Protein AF-0000000084991542 (afdb_homodimer)

Secondary structure (DSSP, 8-state):
-PPEEEEEEEEEEE--SHHHHHHHHHHHHHH-TT--EEEE-SS-TTT-STTTT--SEES---SSS-HHHHHHHHHHHTTT----HHHHHHHHHHHHHHHHHHHHTT--B-B-TTSSBPEEETTEEEB-GGGHHHHHHHHHHHTTPEEE-SEEEEEEEEETTEEEEEEEEETTT-PEEEEEEEEEEE----B--SSPPSS-SS-S---SS-TT-BSHHHHHHHHHTPPEE-TT--B--EEETTS--BTHIIIIIS-PPEE-TT---HHHH-HHHHTTTGGG--HHHHHHHHHHHIIIII--EEE-GGGS-HHHHHTHHHHHHHH-HHHHHHHHHTT--TTTSPEEEEE---BB-SSSSS--EE-BSTTS-BBSSTTEEE-GGGB-S----HHHHHHHHHHHHHHHHHHHHHTT--PPPPPPHHHHHHHHHHHHHHHHHHHT--B-TTS-BSS-B-HHHHHHHHHHHHHHHTT-GGGTTEE-HHHHHHHHHHHHHIIIIIGGGB--SSHHHHHHHHHHHHHHHHHHHHHHHHHH--S--STTTSEESSS-S--HHHHSEEEEEEEETTTTEEEEEEEE----S-S-TTS---/-PPEEEEEEEEEEE--SHHHHHHHHHHHHHH-TT--EEEEESS-TTT-STTTT--SEES---SSS-HHHHHHHHHHHTTT----HHHHHHHHHHHHHHHHHHHHTT--B-B-TTSSBPBSSSS-EEB-GGGHHHHHHHHHHHTT-EEEESEEEEEEEEETTEEEEEEEEETTT-PEEEEEEEEEEE----B--SSPPSS-SSSS---SS-TT-BSHHHHHHHHHTPPEE-TT--B--EEETTS--BTHIIIIIS-PPEE-TT---HHHH-HHHHTTTGGG--HHHHHHHHHHHIIIII--EEE-GGGS-HHHHHTHHHHHHHH-HHHHHHHHHTT--TTTSPEEEEE---BB-SSSSS--EE-BSTTS-BBSSTTEEE-GGGB-S----HHHHHHHHHHHHHHHHHHHHHTT--PPPPPPHHHHHHHHHHHTHHHHHHHT--B-TTS-BSS-B-HHHHHHHHHHHHHHHTT-GGGTTEE-HHHHHHHHHHHHHIIIIIGGGB--SSHHHHHHHHHHHHHHHHHHHHHHHHHH--S--STTTSEESSS-S--HHHHSEEEEEEEETTTTEEEEEEEE----S-S-TTS---

Sequence (1180 aa):
MRERVYIDTDILIIGGGTAGCLAAWEARRVGGPKLRITVVDRANIRHSGSLAAGQNALNAYINQGTPEDWVAYVRYDLLGAPVREDILLSVGYELNETVALMEKEGLPIKKDAQGRYLRRGKWNIEVNGRWLKPITAKMAEKAEAQILNWVYITELIKQDGRCVGAVGFGVRDGRFYVIKARAVLMAAGGAAGIWRSRYEGDAHHRMWYVPFNNGASYAMMKRIGAEMTGFDTRMIPLRIKDTYAPAGTLAIGVNAPMVNALGEVFMLEKEEYVRMGGHTAPTPVRVWACYREIAAGRGPIFMDTTRGDPEKVAGLREQYLDMSPTTVLYWAAHDIDPAREPIEIEADSPFLVGAHAACCGAWTIGITRMTTIPGLFASGEALGQAPSRYISGCWTCGRIAGRHMVQWLEGEGTEVPELDPGLVAQLEARTFAPLERWSKQEFFTNGKPVRGILPREMETHMQNVMEDYCGGRIRYFTVSEPYLEIARRRIDRLRRDQLRYLVARDLFELERAWDVINRLDCCQLVIEHISYRKETRYLGFVTRTDYPERNDAEYDCFICSVWHPETDTLVFKKYPYEQIVPGDRTKETIMRERVYIDTDILIIGGGTAGCLAAWEARRVGGPKLRITVVDRANIRHSGSLAAGQNALNAYINQGTPEDWVAYVRYDLLGAPVREDILLSVGYELNETVALMEKEGLPIKKDAQGRYLRRGKWNIEVNGRWLKPITAKMAEKAEAQILNWVYITELIKQDGRCVGAVGFGVRDGRFYVIKARAVLMAAGGAAGIWRSRYEGDAHHRMWYVPFNNGASYAMMKRIGAEMTGFDTRMIPLRIKDTYAPAGTLAIGVNAPMVNALGEVFMLEKEEYVRMGGHTAPTPVRVWACYREIAAGRGPIFMDTTRGDPEKVAGLREQYLDMSPTTVLYWAAHDIDPAREPIEIEADSPFLVGAHAACCGAWTIGITRMTTIPGLFASGEALGQAPSRYISGCWTCGRIAGRHMVQWLEGEGTEVPELDPGLVAQLEARTFAPLERWSKQEFFTNGKPVRGILPREMETHMQNVMEDYCGGRIRYFTVSEPYLEIARRRIDRLRRDQLRYLVARDLFELERAWDVINRLDCCQLVIEHISYRKETRYLGFVTRTDYPERNDAEYDCFICSVWHPETDTLVFKKYPYEQIVPGDRTKETI

Nearest PDB structures (foldseek):
  8a8o-assembly1_A  TM=9.631E-01  e=8.596E-58  Methanothermococcus thermolithotrophicus DSM 2095
  1jnz-assembly1_C  TM=9.454E-01  e=3.144E-58  Archaeoglobus fulgidus DSM 4304
  2fjd-assembly1_A  TM=9.409E-01  e=9.556E-58  Archaeoglobus fulgidus
  8a8o-assembly1_B  TM=9.534E-01  e=1.036E-52  Methanothermococcus thermolithotrophicus DSM 2095
  3gyx-assembly6_K  TM=9.270E-01  e=8.837E-53  Megalodesulfovibrio gigas

Radius of gyration: 33.0 Å; Cα contacts (8 Å, |Δi|>4): 2745; chains: 2; bounding box: 64×98×75 Å

Organism: Ammonifex degensii (strain DSM 10501 / KC4) (NCBI:txid429009)

pLDDT: mean 92.77, std 7.74, range [54.44, 98.88]

Structure (mmCIF, N/CA/C/O backbone):
data_AF-0000000084991542-model_v1
#
loop_
_entity.id
_entity.type
_entity.pdbx_description
1 polymer 'Fumarate reductase/succinate dehydrogenase flavoprotein domain protein'
#
loop_
_atom_site.group_PDB
_atom_site.id
_atom_site.type_symbol
_atom_site.label_atom_id
_atom_site.label_alt_id
_atom_site.label_comp_id
_atom_site.label_asym_id
_atom_site.label_entity_id
_atom_site.label_seq_id
_atom_site.pdbx_PDB_ins_code
_atom_site.Cartn_x
_atom_site.Cartn_y
_atom_site.Cartn_z
_atom_site.occupancy
_atom_site.B_iso_or_equiv
_atom_site.auth_seq_id
_atom_site.auth_comp_id
_atom_site.auth_asym_id
_atom_site.auth_atom_id
_atom_site.pdbx_PDB_model_num
ATOM 1 N N . MET A 1 1 ? 34 27.719 4.344 1 64.5 1 MET A N 1
ATOM 2 C CA . MET A 1 1 ? 33 28.422 5.184 1 64.5 1 MET A CA 1
ATOM 3 C C . MET A 1 1 ? 31.969 29.109 4.332 1 64.5 1 MET A C 1
ATOM 5 O O . MET A 1 1 ? 32.281 29.703 3.293 1 64.5 1 MET A O 1
ATOM 9 N N . ARG A 1 2 ? 30.719 28.875 4.594 1 84.5 2 ARG A N 1
ATOM 10 C CA . ARG A 1 2 ? 29.641 29.438 3.785 1 84.5 2 ARG A CA 1
ATOM 11 C C . ARG A 1 2 ? 29.453 30.922 4.082 1 84.5 2 ARG A C 1
ATOM 13 O O . ARG A 1 2 ? 29.781 31.391 5.176 1 84.5 2 ARG A O 1
ATOM 20 N N . GLU A 1 3 ? 29.141 31.672 3.1 1 95.75 3 GLU A N 1
ATOM 21 C CA . GLU A 1 3 ? 28.844 33.094 3.291 1 95.75 3 GLU A CA 1
ATOM 22 C C . GLU A 1 3 ? 27.641 33.281 4.199 1 95.75 3 GLU A C 1
ATOM 24 O O . GLU A 1 3 ? 26.609 32.625 4.012 1 95.75 3 GLU A O 1
ATOM 29 N N . ARG A 1 4 ? 27.812 34.188 5.207 1 97.31 4 ARG A N 1
ATOM 30 C CA . ARG A 1 4 ? 26.734 34.5 6.125 1 97.31 4 ARG A CA 1
ATOM 31 C C . ARG A 1 4 ? 26.047 35.812 5.727 1 97.31 4 ARG A C 1
ATOM 33 O O . ARG A 1 4 ? 26.719 36.781 5.379 1 97.31 4 ARG A O 1
ATOM 40 N N . VAL A 1 5 ? 24.797 35.75 5.664 1 98 5 VAL A N 1
ATOM 41 C CA . VAL A 1 5 ? 24 36.969 5.445 1 98 5 VAL A CA 1
ATOM 42 C C . VAL A 1 5 ? 23.234 37.312 6.723 1 98 5 VAL A C 1
ATOM 44 O O . VAL A 1 5 ? 22.422 36.531 7.203 1 98 5 VAL A O 1
ATOM 47 N N . TYR A 1 6 ? 23.531 38.469 7.23 1 97.62 6 TYR A N 1
ATOM 48 C CA . TYR A 1 6 ? 22.875 38.906 8.453 1 97.62 6 TYR A CA 1
ATOM 49 C C . TYR A 1 6 ? 21.766 39.906 8.141 1 97.62 6 TYR A C 1
ATOM 51 O O . TYR A 1 6 ? 21.969 40.844 7.363 1 97.62 6 TYR A O 1
ATOM 59 N N . ILE A 1 7 ? 20.578 39.719 8.719 1 98 7 ILE A N 1
ATOM 60 C CA . ILE A 1 7 ? 19.438 40.625 8.555 1 98 7 ILE A CA 1
ATOM 61 C C . ILE A 1 7 ? 18.875 41 9.922 1 98 7 ILE A C 1
ATOM 63 O O . ILE A 1 7 ? 18.672 40.125 10.781 1 98 7 ILE A O 1
ATOM 67 N N . ASP A 1 8 ? 18.672 42.25 10.117 1 96.62 8 ASP A N 1
ATOM 68 C CA . ASP A 1 8 ? 18.031 42.812 11.305 1 96.62 8 ASP A CA 1
ATOM 69 C C . ASP A 1 8 ? 16.656 43.406 10.969 1 96.62 8 ASP A C 1
ATOM 71 O O . ASP A 1 8 ? 16.547 44.25 10.086 1 96.62 8 ASP A O 1
ATOM 75 N N . THR A 1 9 ? 15.617 42.938 11.672 1 97.56 9 THR A N 1
ATOM 76 C CA . THR A 1 9 ? 14.266 43.406 11.367 1 97.56 9 THR A CA 1
ATOM 77 C C . THR A 1 9 ? 13.43 43.5 12.641 1 97.56 9 THR A C 1
ATOM 79 O O . THR A 1 9 ? 13.82 42.969 13.688 1 97.56 9 THR A O 1
ATOM 82 N N . ASP A 1 10 ? 12.391 44.312 12.625 1 97.38 10 ASP A N 1
ATOM 83 C CA . ASP A 1 10 ? 11.484 44.375 13.758 1 97.38 10 ASP A CA 1
ATOM 84 C C . ASP A 1 10 ? 10.57 43.156 13.805 1 97.38 10 ASP A C 1
ATOM 86 O O . ASP A 1 10 ? 10.391 42.531 14.859 1 97.38 10 ASP A O 1
ATOM 90 N N . ILE A 1 11 ? 10.023 42.812 12.641 1 98.31 11 ILE A N 1
ATOM 91 C CA . ILE A 1 11 ? 9.109 41.688 12.539 1 98.31 11 ILE A CA 1
ATOM 92 C C . ILE A 1 11 ? 9.609 40.719 11.461 1 98.31 11 ILE A C 1
ATOM 94 O O . ILE A 1 11 ? 9.844 41.094 10.32 1 98.31 11 ILE A O 1
ATOM 98 N N . LEU A 1 12 ? 9.82 39.5 11.875 1 98.75 12 LEU A N 1
ATOM 99 C CA . LEU A 1 12 ? 10.125 38.406 10.938 1 98.75 12 LEU A CA 1
ATOM 100 C C . LEU A 1 12 ? 8.922 37.5 10.75 1 98.75 12 LEU A C 1
ATOM 102 O O . LEU A 1 12 ? 8.352 37 11.727 1 98.75 12 LEU A O 1
ATOM 106 N N . ILE A 1 13 ? 8.484 37.344 9.539 1 98.88 13 ILE A N 1
ATOM 107 C CA . ILE A 1 13 ? 7.395 36.438 9.195 1 98.88 13 ILE A CA 1
ATOM 108 C C . ILE A 1 13 ? 7.945 35.25 8.406 1 98.88 13 ILE A C 1
ATOM 110 O O . ILE A 1 13 ? 8.492 35.406 7.316 1 98.88 13 ILE A O 1
ATOM 114 N N . ILE A 1 14 ? 7.809 34.062 8.984 1 98.56 14 ILE A N 1
ATOM 115 C CA . ILE A 1 14 ? 8.258 32.844 8.336 1 98.56 14 ILE A CA 1
ATOM 116 C C . ILE A 1 14 ? 7.082 32.188 7.613 1 98.56 14 ILE A C 1
ATOM 118 O O . ILE A 1 14 ? 6.215 31.578 8.25 1 98.56 14 ILE A O 1
ATOM 122 N N . GLY A 1 15 ? 7.113 32.188 6.293 1 96.81 15 GLY A N 1
ATOM 123 C CA . GLY A 1 15 ? 6.023 31.719 5.445 1 96.81 15 GLY A CA 1
ATOM 124 C C . GLY A 1 15 ? 5.25 32.875 4.805 1 96.81 15 GLY A C 1
ATOM 125 O O . GLY A 1 15 ? 4.578 33.625 5.496 1 96.81 15 GLY A O 1
ATOM 126 N N . GLY A 1 16 ? 5.375 32.938 3.568 1 95.31 16 GLY A N 1
ATOM 127 C CA . GLY A 1 16 ? 4.652 33.969 2.824 1 95.31 16 GLY A CA 1
ATOM 128 C C . GLY A 1 16 ? 3.35 33.469 2.234 1 95.31 16 GLY A C 1
ATOM 129 O O . GLY A 1 16 ? 3.045 33.75 1.069 1 95.31 16 GLY A O 1
ATOM 130 N N . GLY A 1 17 ? 2.643 32.688 3.01 1 93.56 17 GLY A N 1
ATOM 131 C CA . GLY A 1 17 ? 1.356 32.156 2.574 1 93.56 17 GLY A CA 1
ATOM 132 C C . GLY A 1 17 ? 0.194 33.062 2.934 1 93.56 17 GLY A C 1
ATOM 133 O O . GLY A 1 17 ? 0.348 34.281 2.994 1 93.56 17 GLY A O 1
ATOM 134 N N . THR A 1 18 ? -0.95 32.469 3.139 1 93.75 18 THR A N 1
ATOM 135 C CA . THR A 1 18 ? -2.209 33.188 3.357 1 93.75 18 THR A CA 1
ATOM 136 C C . THR A 1 18 ? -2.121 34.094 4.59 1 93.75 18 THR A C 1
ATOM 138 O O . THR A 1 18 ? -2.42 35.281 4.52 1 93.75 18 THR A O 1
ATOM 141 N N . ALA A 1 19 ? -1.695 33.562 5.66 1 96.88 19 ALA A N 1
ATOM 142 C CA . ALA A 1 19 ? -1.657 34.312 6.922 1 96.88 19 ALA A CA 1
ATOM 143 C C . ALA A 1 19 ? -0.489 35.281 6.949 1 96.88 19 ALA A C 1
ATOM 145 O O . ALA A 1 19 ? -0.629 36.406 7.426 1 96.88 19 ALA A O 1
ATOM 146 N N . GLY A 1 20 ? 0.662 34.875 6.422 1 97.75 20 GLY A N 1
ATOM 147 C CA . GLY A 1 20 ? 1.877 35.656 6.508 1 97.75 20 GLY A CA 1
ATOM 148 C C . GLY A 1 20 ? 1.78 37 5.777 1 97.75 20 GLY A C 1
ATOM 149 O O . GLY A 1 20 ? 2.186 38.031 6.301 1 97.75 20 GLY A O 1
ATOM 150 N N . CYS A 1 21 ? 1.256 36.969 4.668 1 97.81 21 CYS A N 1
ATOM 151 C CA . CYS A 1 21 ? 1.175 38.188 3.85 1 97.81 21 CYS A CA 1
ATOM 152 C C . CYS A 1 21 ? 0.24 39.219 4.477 1 97.81 21 CYS A C 1
ATOM 154 O O . CYS A 1 21 ? 0.537 40.406 4.484 1 97.81 21 CYS A O 1
ATOM 156 N N . LEU A 1 22 ? -0.835 38.75 4.977 1 98.31 22 LEU A N 1
ATOM 157 C CA . LEU A 1 22 ? -1.774 39.688 5.578 1 98.31 22 LEU A CA 1
ATOM 158 C C . LEU A 1 22 ? -1.257 40.188 6.922 1 98.31 22 LEU A C 1
ATOM 160 O O . LEU A 1 22 ? -1.581 41.281 7.34 1 98.31 22 LEU A O 1
ATOM 164 N N . ALA A 1 23 ? -0.523 39.312 7.586 1 98.75 23 ALA A N 1
ATOM 165 C CA . ALA A 1 23 ? 0.13 39.781 8.805 1 98.75 23 ALA A CA 1
ATOM 166 C C . ALA A 1 23 ? 1.056 40.969 8.508 1 98.75 23 ALA A C 1
ATOM 168 O O . ALA A 1 23 ? 1.075 41.938 9.258 1 98.75 23 ALA A O 1
ATOM 169 N N . ALA A 1 24 ? 1.841 40.812 7.457 1 98.69 24 ALA A N 1
ATOM 170 C CA . ALA A 1 24 ? 2.736 41.906 7.051 1 98.69 24 ALA A CA 1
ATOM 171 C C . ALA A 1 24 ? 1.956 43.188 6.758 1 98.69 24 ALA A C 1
ATOM 173 O O . ALA A 1 24 ? 2.334 44.25 7.207 1 98.69 24 ALA A O 1
ATOM 174 N N . TRP A 1 25 ? 0.886 43.031 6 1 98.69 25 TRP A N 1
ATOM 175 C CA . TRP A 1 25 ? 0.057 44.188 5.613 1 98.69 25 TRP A CA 1
ATOM 176 C C . TRP A 1 25 ? -0.512 44.875 6.84 1 98.69 25 TRP A C 1
ATOM 178 O O . TRP A 1 25 ? -0.436 46.094 6.949 1 98.69 25 TRP A O 1
ATOM 188 N N . GLU A 1 26 ? -1.116 44.094 7.738 1 98.69 26 GLU A N 1
ATOM 189 C CA . GLU A 1 26 ? -1.729 44.656 8.938 1 98.69 26 GLU A CA 1
ATOM 190 C C . GLU A 1 26 ? -0.683 45.312 9.836 1 98.69 26 GLU A C 1
ATOM 192 O O . GLU A 1 26 ? -0.927 46.375 10.422 1 98.69 26 GLU A O 1
ATOM 197 N N . ALA A 1 27 ? 0.443 44.625 10.016 1 98.62 27 ALA A N 1
ATOM 198 C CA . ALA A 1 27 ? 1.519 45.188 10.828 1 98.62 27 ALA A CA 1
ATOM 199 C C . ALA A 1 27 ? 1.953 46.562 10.312 1 98.62 27 ALA A C 1
ATOM 201 O O . ALA A 1 27 ? 2.186 47.469 11.102 1 98.62 27 ALA A O 1
ATOM 202 N N . ARG A 1 28 ? 2.121 46.656 9.031 1 98.56 28 ARG A N 1
ATOM 203 C CA . ARG A 1 28 ? 2.484 47.938 8.43 1 98.56 28 ARG A CA 1
ATOM 204 C C . ARG A 1 28 ? 1.433 49 8.727 1 98.56 28 ARG A C 1
ATOM 206 O O . ARG A 1 28 ? 1.769 50.125 9.102 1 98.56 28 ARG A O 1
ATOM 213 N N . ARG A 1 29 ? 0.216 48.656 8.539 1 98 29 ARG A N 1
ATOM 214 C CA . ARG A 1 29 ? -0.897 49.594 8.734 1 98 29 ARG A CA 1
ATOM 215 C C . ARG A 1 29 ? -0.914 50.156 10.148 1 98 29 ARG A C 1
ATOM 217 O O . ARG A 1 29 ? -1.085 51.344 10.352 1 98 29 ARG A O 1
ATOM 224 N N . VAL A 1 30 ? -0.7 49.281 11.125 1 97.75 30 VAL A N 1
ATOM 225 C CA . VAL A 1 30 ? -0.845 49.688 12.516 1 97.75 30 VAL A CA 1
ATOM 226 C C . VAL A 1 30 ? 0.496 50.188 13.047 1 97.75 30 VAL A C 1
ATOM 228 O O . VAL A 1 30 ? 0.539 51 13.977 1 97.75 30 VAL A O 1
ATOM 231 N N . GLY A 1 31 ? 1.603 49.625 12.586 1 96.81 31 GLY A N 1
ATOM 232 C CA . GLY A 1 31 ? 2.922 49.906 13.125 1 96.81 31 GLY A CA 1
ATOM 233 C C . GLY A 1 31 ? 3.592 51.094 12.438 1 96.81 31 GLY A C 1
ATOM 234 O O . GLY A 1 31 ? 4.574 51.625 12.953 1 96.81 31 GLY A O 1
ATOM 235 N N . GLY A 1 32 ? 3.143 51.469 11.164 1 96.56 32 GLY A N 1
ATOM 236 C CA . GLY A 1 32 ? 3.66 52.656 10.484 1 96.56 32 GLY A CA 1
ATOM 237 C C . GLY A 1 32 ? 4.77 52.344 9.5 1 96.56 32 GLY A C 1
ATOM 238 O O . GLY A 1 32 ? 5.211 51.188 9.406 1 96.56 32 GLY A O 1
ATOM 239 N N . PRO A 1 33 ? 5.207 53.344 8.828 1 96.25 33 PRO A N 1
ATOM 240 C CA . PRO A 1 33 ? 6.121 53.156 7.695 1 96.25 33 PRO A CA 1
ATOM 241 C C . PRO A 1 33 ? 7.543 52.812 8.133 1 96.25 33 PRO A C 1
ATOM 243 O O . PRO A 1 33 ? 8.336 52.281 7.34 1 96.25 33 PRO A O 1
ATOM 246 N N . LYS A 1 34 ? 7.93 53.062 9.383 1 95.88 34 LYS A N 1
ATOM 247 C CA . LYS A 1 34 ? 9.297 52.844 9.836 1 95.88 34 LYS A CA 1
ATOM 248 C C . LYS A 1 34 ? 9.5 51.406 10.297 1 95.88 34 LYS A C 1
ATOM 250 O O . LYS A 1 34 ? 10.641 50.969 10.508 1 95.88 34 LYS A O 1
ATOM 255 N N . LEU A 1 35 ? 8.453 50.719 10.477 1 97 35 LEU A N 1
ATOM 256 C CA . LEU A 1 35 ? 8.508 49.344 10.938 1 97 35 LEU A CA 1
ATOM 257 C C . LEU A 1 35 ? 9.219 48.469 9.914 1 97 35 LEU A C 1
ATOM 259 O O . LEU A 1 35 ? 8.844 48.438 8.742 1 97 35 LEU A O 1
ATOM 263 N N . ARG A 1 36 ? 10.328 47.75 10.297 1 98 36 ARG A N 1
ATOM 264 C CA . ARG A 1 36 ? 11.023 46.844 9.406 1 98 36 ARG A CA 1
ATOM 265 C C . ARG A 1 36 ? 10.383 45.469 9.453 1 98 36 ARG A C 1
ATOM 267 O O . ARG A 1 36 ? 10.398 44.781 10.484 1 98 36 ARG A O 1
ATOM 274 N N . ILE A 1 37 ? 9.836 45.094 8.32 1 98.62 37 ILE A N 1
ATOM 275 C CA . ILE A 1 37 ? 9.148 43.812 8.203 1 98.62 37 ILE A CA 1
ATOM 276 C C . ILE A 1 37 ? 9.867 42.938 7.176 1 98.62 37 ILE A C 1
ATOM 278 O O . ILE A 1 37 ? 10.156 43.375 6.062 1 98.62 37 ILE A O 1
ATOM 282 N N . THR A 1 38 ? 10.242 41.719 7.562 1 98.81 38 THR A N 1
ATOM 283 C CA . THR A 1 38 ? 10.836 40.75 6.648 1 98.81 38 THR A CA 1
ATOM 284 C C . THR A 1 38 ? 9.961 39.5 6.531 1 98.81 38 THR A C 1
ATOM 286 O O . THR A 1 38 ? 9.57 38.906 7.543 1 98.81 38 THR A O 1
ATOM 289 N N . VAL A 1 39 ? 9.594 39.125 5.309 1 98.62 39 VAL A N 1
ATOM 290 C CA . VAL A 1 39 ? 8.883 37.906 5.016 1 98.62 39 VAL A CA 1
ATOM 291 C C . VAL A 1 39 ? 9.828 36.906 4.32 1 98.62 39 VAL A C 1
ATOM 293 O O . VAL A 1 39 ? 10.469 37.25 3.32 1 98.62 39 VAL A O 1
ATOM 296 N N . VAL A 1 40 ? 9.922 35.75 4.879 1 98.31 40 VAL A N 1
ATOM 297 C CA . VAL A 1 40 ? 10.812 34.75 4.297 1 98.31 40 VAL A CA 1
ATOM 298 C C . VAL A 1 40 ? 10 33.531 3.836 1 98.31 40 VAL A C 1
ATOM 300 O O . VAL A 1 40 ? 9.07 33.094 4.523 1 98.31 40 VAL A O 1
ATOM 303 N N . ASP A 1 41 ? 10.32 33.062 2.691 1 96.75 41 ASP A N 1
ATOM 304 C CA . ASP A 1 41 ? 9.664 31.875 2.135 1 96.75 41 ASP A CA 1
ATOM 305 C C . ASP A 1 41 ? 10.672 30.969 1.415 1 96.75 41 ASP A C 1
ATOM 307 O O . ASP A 1 41 ? 11.609 31.469 0.783 1 96.75 41 ASP A O 1
ATOM 311 N N . ARG A 1 42 ? 10.453 29.688 1.54 1 94.94 42 ARG A N 1
ATOM 312 C CA . ARG A 1 42 ? 11.383 28.75 0.924 1 94.94 42 ARG A CA 1
ATOM 313 C C . ARG A 1 42 ? 11.203 28.719 -0.59 1 94.94 42 ARG A C 1
ATOM 315 O O . ARG A 1 42 ? 12.078 28.234 -1.313 1 94.94 42 ARG A O 1
ATOM 322 N N . ALA A 1 43 ? 10.062 29.141 -1.023 1 94 43 ALA A N 1
ATOM 323 C CA . ALA A 1 43 ? 9.789 29.281 -2.451 1 94 43 ALA A CA 1
ATOM 324 C C . ALA A 1 43 ? 9.578 30.75 -2.818 1 94 43 ALA A C 1
ATOM 326 O O . ALA A 1 43 ? 10.25 31.641 -2.283 1 94 43 ALA A O 1
ATOM 327 N N . ASN A 1 44 ? 8.789 30.969 -3.848 1 94.44 44 ASN A N 1
ATOM 328 C CA . ASN A 1 44 ? 8.383 32.312 -4.211 1 94.44 44 ASN A CA 1
ATOM 329 C C . ASN A 1 44 ? 6.984 32.656 -3.701 1 94.44 44 ASN A C 1
ATOM 331 O O . ASN A 1 44 ? 6.027 31.938 -4.008 1 94.44 44 ASN A O 1
ATOM 335 N N . ILE A 1 45 ? 6.816 33.75 -2.967 1 94.12 45 ILE A N 1
ATOM 336 C CA . ILE A 1 45 ? 5.582 34.031 -2.238 1 94.12 45 ILE A CA 1
ATOM 337 C C . ILE A 1 45 ? 4.434 34.219 -3.225 1 94.12 45 ILE A C 1
ATOM 339 O O . ILE A 1 45 ? 3.262 34.125 -2.848 1 94.12 45 ILE A O 1
ATOM 343 N N . ARG A 1 46 ? 4.684 34.438 -4.477 1 92.06 46 ARG A N 1
ATOM 344 C CA . ARG A 1 46 ? 3.633 34.656 -5.469 1 92.06 46 ARG A CA 1
ATOM 345 C C . ARG A 1 46 ? 3.096 33.312 -5.973 1 92.06 46 ARG A C 1
ATOM 347 O O . ARG A 1 46 ? 1.995 33.25 -6.523 1 92.06 46 ARG A O 1
ATOM 354 N N . HIS A 1 47 ? 3.908 32.25 -5.68 1 86.62 47 HIS A N 1
ATOM 355 C CA . HIS A 1 47 ? 3.549 30.984 -6.312 1 86.62 47 HIS A CA 1
ATOM 356 C C . HIS A 1 47 ? 3.611 29.844 -5.312 1 86.62 47 HIS A C 1
ATOM 358 O O . HIS A 1 47 ? 3.486 28.672 -5.695 1 86.62 47 HIS A O 1
ATOM 364 N N . SER A 1 48 ? 3.744 30.125 -4.141 1 82.06 48 SER A N 1
ATOM 365 C CA . SER A 1 48 ? 3.947 29.062 -3.158 1 82.06 48 SER A CA 1
ATOM 366 C C . SER A 1 48 ? 2.73 28.922 -2.248 1 82.06 48 SER A C 1
ATOM 368 O O . SER A 1 48 ? 1.822 29.75 -2.277 1 82.06 48 SER A O 1
ATOM 370 N N . GLY A 1 49 ? 2.734 27.797 -1.604 1 78.75 49 GLY A N 1
ATOM 371 C CA . GLY A 1 49 ? 1.739 27.578 -0.565 1 78.75 49 GLY A CA 1
ATOM 372 C C . GLY A 1 49 ? 0.465 26.938 -1.082 1 78.75 49 GLY A C 1
ATOM 373 O O . GLY A 1 49 ? 0.391 26.547 -2.248 1 78.75 49 GLY A O 1
ATOM 374 N N . SER A 1 50 ? -0.474 26.844 -0.241 1 77.5 50 SER A N 1
ATOM 375 C CA . SER A 1 50 ? -1.703 26.094 -0.495 1 77.5 50 SER A CA 1
ATOM 376 C C . SER A 1 50 ? -2.564 26.797 -1.542 1 77.5 50 SER A C 1
ATOM 378 O O . SER A 1 50 ? -3.406 26.156 -2.184 1 77.5 50 SER A O 1
ATOM 380 N N . LEU A 1 51 ? -2.336 28.047 -1.795 1 74.69 51 LEU A N 1
ATOM 381 C CA . LEU A 1 51 ? -3.18 28.812 -2.705 1 74.69 51 LEU A CA 1
ATOM 382 C C . LEU A 1 51 ? -2.607 28.797 -4.121 1 74.69 51 LEU A C 1
ATOM 384 O O . LEU A 1 51 ? -3.225 29.328 -5.051 1 74.69 51 LEU A O 1
ATOM 388 N N . ALA A 1 52 ? -1.44 28.172 -4.219 1 74.81 52 ALA A N 1
ATOM 389 C CA . ALA A 1 52 ? -0.74 28.25 -5.5 1 74.81 52 ALA A CA 1
ATOM 390 C C . ALA A 1 52 ? -1.578 27.641 -6.617 1 74.81 52 ALA A C 1
ATOM 392 O O . ALA A 1 52 ? -1.551 28.109 -7.754 1 74.81 52 ALA A O 1
ATOM 393 N N . ALA A 1 53 ? -2.33 26.578 -6.277 1 69.56 53 ALA A N 1
ATOM 394 C CA . ALA A 1 53 ? -3.096 25.875 -7.305 1 69.56 53 ALA A CA 1
ATOM 395 C C . ALA A 1 53 ? -4.441 26.562 -7.547 1 69.56 53 ALA A C 1
ATOM 397 O O . ALA A 1 53 ? -5.16 26.203 -8.484 1 69.56 53 ALA A O 1
ATOM 398 N N . GLY A 1 54 ? -4.73 27.594 -6.812 1 71.25 54 GLY A N 1
ATOM 399 C CA . GLY A 1 54 ? -6.031 28.219 -6.926 1 71.25 54 GLY A CA 1
ATOM 400 C C . GLY A 1 54 ? -7.125 27.484 -6.172 1 71.25 54 GLY A C 1
ATOM 401 O O . GLY A 1 54 ? -6.988 26.297 -5.875 1 71.25 54 GLY A O 1
ATOM 402 N N . GLN A 1 55 ? -8.109 28.25 -5.777 1 77.19 55 GLN A N 1
ATOM 403 C CA . GLN A 1 55 ? -9.289 27.703 -5.109 1 77.19 55 GLN A CA 1
ATOM 404 C C . GLN A 1 55 ? -10.57 28.297 -5.68 1 77.19 55 GLN A C 1
ATOM 406 O O . GLN A 1 55 ? -10.555 29.406 -6.238 1 77.19 55 GLN A O 1
ATOM 411 N N . ASN A 1 56 ? -11.625 27.562 -5.547 1 77.19 56 ASN A N 1
ATOM 412 C CA . ASN A 1 56 ? -12.867 28.047 -6.145 1 77.19 56 ASN A CA 1
ATOM 413 C C . ASN A 1 56 ? -13.844 28.547 -5.082 1 77.19 56 ASN A C 1
ATOM 415 O O . ASN A 1 56 ? -14.969 28.938 -5.402 1 77.19 56 ASN A O 1
ATOM 419 N N . ALA A 1 57 ? -13.383 28.562 -3.881 1 83.88 57 ALA A N 1
ATOM 420 C CA . ALA A 1 57 ? -14.305 28.984 -2.83 1 83.88 57 ALA A CA 1
ATOM 421 C C . ALA A 1 57 ? -13.547 29.484 -1.604 1 83.88 57 ALA A C 1
ATOM 423 O O . ALA A 1 57 ? -12.391 29.125 -1.393 1 83.88 57 ALA A O 1
ATOM 424 N N . LEU A 1 58 ? -14.148 30.359 -0.92 1 92.06 58 LEU A N 1
ATOM 425 C CA . LEU A 1 58 ? -13.805 30.656 0.466 1 92.06 58 LEU A CA 1
ATOM 426 C C . LEU A 1 58 ? -14.727 29.922 1.427 1 92.06 58 LEU A C 1
ATOM 428 O O . LEU A 1 58 ? -15.93 30.203 1.486 1 92.06 58 LEU A O 1
ATOM 432 N N . ASN A 1 59 ? -14.164 29.062 2.186 1 91.12 59 ASN A N 1
ATOM 433 C CA . ASN A 1 59 ? -14.969 28.125 2.945 1 91.12 59 ASN A CA 1
ATOM 434 C C . ASN A 1 59 ? -15.312 28.656 4.332 1 91.12 59 ASN A C 1
ATOM 436 O O . ASN A 1 59 ? -16.031 28.016 5.09 1 91.12 59 ASN A O 1
ATOM 440 N N . ALA A 1 60 ? -14.859 29.828 4.656 1 95.38 60 ALA A N 1
ATOM 441 C CA . ALA A 1 60 ? -15.266 30.5 5.879 1 95.38 60 ALA A CA 1
ATOM 442 C C . ALA A 1 60 ? -15.781 31.906 5.578 1 95.38 60 ALA A C 1
ATOM 444 O O . ALA A 1 60 ? -15.008 32.812 5.234 1 95.38 60 ALA A O 1
ATOM 445 N N . TYR A 1 61 ? -16.984 32.031 5.641 1 96.19 61 TYR A N 1
ATOM 446 C CA . TYR A 1 61 ? -17.688 33.281 5.445 1 96.19 61 TYR A CA 1
ATOM 447 C C . TYR A 1 61 ? -19.047 33.25 6.137 1 96.19 61 TYR A C 1
ATOM 449 O O . TYR A 1 61 ? -19.75 32.25 6.09 1 96.19 61 TYR A O 1
ATOM 457 N N . ILE A 1 62 ? -19.375 34.281 6.777 1 95.06 62 ILE A N 1
ATOM 458 C CA . ILE A 1 62 ? -20.625 34.312 7.531 1 95.06 62 ILE A CA 1
ATOM 459 C C . ILE A 1 62 ? -21.734 34.906 6.668 1 95.06 62 ILE A C 1
ATOM 461 O O . ILE A 1 62 ? -22.016 36.125 6.738 1 95.06 62 ILE A O 1
ATOM 465 N N . ASN A 1 63 ? -22.406 34.031 5.977 1 89.62 63 ASN A N 1
ATOM 466 C CA . ASN A 1 63 ? -23.516 34.406 5.109 1 89.62 63 ASN A CA 1
ATOM 467 C C . ASN A 1 63 ? -24.781 34.656 5.914 1 89.62 63 ASN A C 1
ATOM 469 O O . ASN A 1 63 ? -25.656 35.438 5.48 1 89.62 63 ASN A O 1
ATOM 473 N N . GLN A 1 64 ? -24.875 33.875 6.859 1 88.56 64 GLN A N 1
ATOM 474 C CA . GLN A 1 64 ? -26.062 33.875 7.719 1 88.56 64 GLN A CA 1
ATOM 475 C C . GLN A 1 64 ? -25.672 33.656 9.18 1 88.56 64 GLN A C 1
ATOM 477 O O . GLN A 1 64 ? -24.609 33.094 9.469 1 88.56 64 GLN A O 1
ATOM 482 N N . GLY A 1 65 ? -26.531 34.156 9.969 1 92.19 65 GLY A N 1
ATOM 483 C CA . GLY A 1 65 ? -26.281 34 11.391 1 92.19 65 GLY A CA 1
ATOM 484 C C . GLY A 1 65 ? -25.188 34.906 11.922 1 92.19 65 GLY A C 1
ATOM 485 O O . GLY A 1 65 ? -25 36 11.398 1 92.19 65 GLY A O 1
ATOM 486 N N . THR A 1 66 ? -24.594 34.469 13.078 1 95.88 66 THR A N 1
ATOM 487 C CA . THR A 1 66 ? -23.625 35.281 13.805 1 95.88 66 THR A CA 1
ATOM 488 C C . THR A 1 66 ? -22.281 34.562 13.898 1 95.88 66 THR A C 1
ATOM 490 O O . THR A 1 66 ? -22.188 33.375 13.578 1 95.88 66 THR A O 1
ATOM 493 N N . PRO A 1 67 ? -21.266 35.312 14.242 1 96.75 67 PRO A N 1
ATOM 494 C CA . PRO A 1 67 ? -20 34.625 14.523 1 96.75 67 PRO A CA 1
ATOM 495 C C . PRO A 1 67 ? -20.156 33.469 15.516 1 96.75 67 PRO A C 1
ATOM 497 O O . PRO A 1 67 ? -19.469 32.469 15.391 1 96.75 67 PRO A O 1
ATOM 500 N N . GLU A 1 68 ? -21.047 33.625 16.453 1 97 68 GLU A N 1
ATOM 501 C CA . GLU A 1 68 ? -21.312 32.562 17.406 1 97 68 GLU A CA 1
ATOM 502 C C . GLU A 1 68 ? -21.875 31.328 16.719 1 97 68 GLU A C 1
ATOM 504 O O . GLU A 1 68 ? -21.516 30.203 17.062 1 97 68 GLU A O 1
ATOM 509 N N . ASP A 1 69 ? -22.719 31.562 15.727 1 96.38 69 ASP A N 1
ATOM 510 C CA . ASP A 1 69 ? -23.266 30.453 14.961 1 96.38 69 ASP A CA 1
ATOM 511 C C . ASP A 1 69 ? -22.172 29.719 14.18 1 96.38 69 ASP A C 1
ATOM 513 O O . ASP A 1 69 ? -22.219 28.5 14.047 1 96.38 69 ASP A O 1
ATOM 517 N N . TRP A 1 70 ? -21.297 30.484 13.633 1 96.31 70 TRP A N 1
ATOM 518 C CA . TRP A 1 70 ? -20.188 29.906 12.891 1 96.31 70 TRP A CA 1
ATOM 519 C C . TRP A 1 70 ? -19.297 29.062 13.805 1 96.31 70 TRP A C 1
ATOM 521 O O . TRP A 1 70 ? -18.891 27.969 13.438 1 96.31 70 TRP A O 1
ATOM 531 N N . VAL A 1 71 ? -19.031 29.531 15.008 1 96.62 71 VAL A N 1
ATOM 532 C CA . VAL A 1 71 ? -18.203 28.812 15.977 1 96.62 71 VAL A CA 1
ATOM 533 C C . VAL A 1 71 ? -18.906 27.516 16.375 1 96.62 71 VAL A C 1
ATOM 535 O O . VAL A 1 71 ? -18.266 26.469 16.516 1 96.62 71 VAL A O 1
ATOM 538 N N . ALA A 1 72 ? -20.234 27.578 16.547 1 95.94 72 ALA A N 1
ATOM 539 C CA . ALA A 1 72 ? -21.016 26.391 16.859 1 95.94 72 ALA A CA 1
ATOM 540 C C . ALA A 1 72 ? -20.891 25.359 15.742 1 95.94 72 ALA A C 1
ATOM 542 O O . ALA A 1 72 ? -20.812 24.156 16.016 1 95.94 72 ALA A O 1
ATOM 543 N N . TYR A 1 73 ? -20.891 25.797 14.602 1 94.19 73 TYR A N 1
ATOM 544 C CA . TYR A 1 73 ? -20.703 24.906 13.453 1 94.19 73 TYR A CA 1
ATOM 545 C C . TYR A 1 73 ? -19.328 24.266 13.477 1 94.19 73 TYR A C 1
ATOM 547 O O . TYR A 1 73 ? -19.188 23.078 13.219 1 94.19 73 TYR A O 1
ATOM 555 N N . VAL A 1 74 ? -18.312 25.094 13.742 1 95.12 74 VAL A N 1
ATOM 556 C CA . VAL A 1 74 ? -16.938 24.609 13.75 1 95.12 74 VAL A CA 1
ATOM 557 C C . VAL A 1 74 ? -16.781 23.5 14.773 1 95.12 74 VAL A C 1
ATOM 559 O O . VAL A 1 74 ? -16.172 22.469 14.492 1 95.12 74 VAL A O 1
ATOM 562 N N . ARG A 1 75 ? -17.344 23.75 15.969 1 93.69 75 ARG A N 1
ATOM 563 C CA . ARG A 1 75 ? -17.281 22.734 17.016 1 93.69 75 ARG A CA 1
ATOM 564 C C . ARG A 1 75 ? -18.031 21.469 16.594 1 93.69 75 ARG A C 1
ATOM 566 O O . ARG A 1 75 ? -17.547 20.359 16.828 1 93.69 75 ARG A O 1
ATOM 573 N N . TYR A 1 76 ? -19.156 21.641 15.953 1 94 76 TYR A N 1
ATOM 574 C CA . TYR A 1 76 ? -19.953 20.516 15.477 1 94 76 TYR A CA 1
ATOM 575 C C . TYR A 1 76 ? -19.188 19.703 14.438 1 94 76 TYR A C 1
ATOM 577 O O . TYR A 1 76 ? -19.219 18.469 14.469 1 94 76 TYR A O 1
ATOM 585 N N . ASP A 1 77 ? -18.531 20.406 13.609 1 93 77 ASP A N 1
ATOM 586 C CA . ASP A 1 77 ? -17.812 19.766 12.508 1 93 77 ASP A CA 1
ATOM 587 C C . ASP A 1 77 ? -16.672 18.891 13.023 1 93 77 ASP A C 1
ATOM 589 O O . ASP A 1 77 ? -16.156 18.047 12.289 1 93 77 ASP A O 1
ATOM 593 N N . LEU A 1 78 ? -16.297 19.078 14.281 1 94.25 78 LEU A N 1
ATOM 594 C CA . LEU A 1 78 ? -15.297 18.234 14.922 1 94.25 78 LEU A CA 1
ATOM 595 C C . LEU A 1 78 ? -15.938 17.359 16 1 94.25 78 LEU A C 1
ATOM 597 O O . LEU A 1 78 ? -15.297 17.047 17.016 1 94.25 78 LEU A O 1
ATOM 601 N N . LEU A 1 79 ? -17.203 17.125 15.859 1 94.38 79 LEU A N 1
ATOM 602 C CA . LEU A 1 79 ? -17.953 16.188 16.688 1 94.38 79 LEU A CA 1
ATOM 603 C C . LEU A 1 79 ? -18.062 16.703 18.109 1 94.38 79 LEU A C 1
ATOM 605 O O . LEU A 1 79 ? -18.031 15.906 19.062 1 94.38 79 LEU A O 1
ATOM 609 N N . GLY A 1 80 ? -18.047 17.938 18.234 1 94.25 80 GLY A N 1
ATOM 610 C CA . GLY A 1 80 ? -18.25 18.547 19.547 1 94.25 80 GLY A CA 1
ATOM 611 C C . GLY A 1 80 ? -16.984 18.578 20.375 1 94.25 80 GLY A C 1
ATOM 612 O O . GLY A 1 80 ? -17.016 18.859 21.578 1 94.25 80 GLY A O 1
ATOM 613 N N . ALA A 1 81 ? -15.844 18.297 19.828 1 94.62 81 ALA A N 1
ATOM 614 C CA . ALA A 1 81 ? -14.57 18.328 20.547 1 94.62 81 ALA A CA 1
ATOM 615 C C . ALA A 1 81 ? -14.219 19.75 20.984 1 94.62 81 ALA A C 1
ATOM 617 O O . ALA A 1 81 ? -14.742 20.719 20.438 1 94.62 81 ALA A O 1
ATOM 618 N N . PRO A 1 82 ? -13.344 19.859 22 1 95.38 82 PRO A N 1
ATOM 619 C CA . PRO A 1 82 ? -12.883 21.172 22.422 1 95.38 82 PRO A CA 1
ATOM 620 C C . PRO A 1 82 ? -12.156 21.938 21.312 1 95.38 82 PRO A C 1
ATOM 622 O O . PRO A 1 82 ? -11.367 21.344 20.578 1 95.38 82 PRO A O 1
ATOM 625 N N . VAL A 1 83 ? -12.477 23.156 21.125 1 97 83 VAL A N 1
ATOM 626 C CA . VAL A 1 83 ? -11.766 24.109 20.281 1 97 83 VAL A CA 1
ATOM 627 C C . VAL A 1 83 ? -11.602 25.422 21.031 1 97 83 VAL A C 1
ATOM 629 O O . VAL A 1 83 ? -12.312 25.703 22 1 97 83 VAL A O 1
ATOM 632 N N . ARG A 1 84 ? -10.656 26.172 20.688 1 97.75 84 ARG A N 1
ATOM 633 C CA . ARG A 1 84 ? -10.477 27.5 21.25 1 97.75 84 ARG A CA 1
ATOM 634 C C . ARG A 1 84 ? -11.523 28.469 20.719 1 97.75 84 ARG A C 1
ATOM 636 O O . ARG A 1 84 ? -11.258 29.203 19.766 1 97.75 84 ARG A O 1
ATOM 643 N N . GLU A 1 85 ? -12.664 28.516 21.406 1 97.88 85 GLU A N 1
ATOM 644 C CA . GLU A 1 85 ? -13.781 29.344 20.969 1 97.88 85 GLU A CA 1
ATOM 645 C C . GLU A 1 85 ? -13.43 30.828 21.031 1 97.88 85 GLU A C 1
ATOM 647 O O . GLU A 1 85 ? -13.906 31.609 20.219 1 97.88 85 GLU A O 1
ATOM 652 N N . ASP A 1 86 ? -12.594 31.203 21.953 1 98.06 86 ASP A N 1
ATOM 653 C CA . ASP A 1 86 ? -12.141 32.594 22.031 1 98.06 86 ASP A CA 1
ATOM 654 C C . ASP A 1 86 ? -11.414 33 20.766 1 98.06 86 ASP A C 1
ATOM 656 O O . ASP A 1 86 ? -11.688 34.062 20.203 1 98.06 86 ASP A O 1
ATOM 660 N N . ILE A 1 87 ? -10.516 32.156 20.312 1 98 87 ILE A N 1
ATOM 661 C CA . ILE A 1 87 ? -9.758 32.438 19.094 1 98 87 ILE A CA 1
ATOM 662 C C . ILE A 1 87 ? -10.711 32.469 17.906 1 98 87 ILE A C 1
ATOM 664 O O . ILE A 1 87 ? -10.641 33.375 17.062 1 98 87 ILE A O 1
ATOM 668 N N . LEU A 1 88 ? -11.602 31.5 17.828 1 98.12 88 LEU A N 1
ATOM 669 C CA . LEU A 1 88 ? -12.516 31.406 16.688 1 98.12 88 LEU A CA 1
ATOM 670 C C . LEU A 1 88 ? -13.469 32.594 16.672 1 98.12 88 LEU A C 1
ATOM 672 O O . LEU A 1 88 ? -13.797 33.125 15.602 1 98.12 88 LEU A O 1
ATOM 676 N N . LEU A 1 89 ? -13.914 33 17.812 1 98.25 89 LEU A N 1
ATOM 677 C CA . LEU A 1 89 ? -14.766 34.188 17.891 1 98.25 89 LEU A CA 1
ATOM 678 C C . LEU A 1 89 ? -14.008 35.438 17.422 1 98.25 89 LEU A C 1
ATOM 680 O O . LEU A 1 89 ? -14.562 36.25 16.688 1 98.25 89 LEU A O 1
ATOM 684 N N . SER A 1 90 ? -12.797 35.594 17.875 1 98.31 90 SER A N 1
ATOM 685 C CA . SER A 1 90 ? -11.984 36.719 17.438 1 98.31 90 SER A CA 1
ATOM 686 C C . SER A 1 90 ? -11.867 36.781 15.922 1 98.31 90 SER A C 1
ATOM 688 O O . SER A 1 90 ? -11.828 37.844 15.336 1 98.31 90 SER A O 1
ATOM 690 N N . VAL A 1 91 ? -11.797 35.656 15.266 1 98.25 91 VAL A N 1
ATOM 691 C CA . VAL A 1 91 ? -11.727 35.562 13.812 1 98.25 91 VAL A CA 1
ATOM 692 C C . VAL A 1 91 ? -13.094 35.875 13.203 1 98.25 91 VAL A C 1
ATOM 694 O O . VAL A 1 91 ? -13.188 36.656 12.258 1 98.25 91 VAL A O 1
ATOM 697 N N . GLY A 1 92 ? -14.133 35.281 13.758 1 97.81 92 GLY A N 1
ATOM 698 C CA . GLY A 1 92 ? -15.484 35.469 13.234 1 97.81 92 GLY A CA 1
ATOM 699 C C . GLY A 1 92 ? -15.922 36.906 13.18 1 97.81 92 GLY A C 1
ATOM 700 O O . GLY A 1 92 ? -16.641 37.312 12.258 1 97.81 92 GLY A O 1
ATOM 701 N N . TYR A 1 93 ? -15.469 37.656 14.102 1 98.06 93 TYR A N 1
ATOM 702 C CA . TYR A 1 93 ? -15.898 39.062 14.203 1 98.06 93 TYR A CA 1
ATOM 703 C C . TYR A 1 93 ? -15.258 39.906 13.102 1 98.06 93 TYR A C 1
ATOM 705 O O . TYR A 1 93 ? -15.75 41 12.781 1 98.06 93 TYR A O 1
ATOM 713 N N . GLU A 1 94 ? -14.234 39.438 12.5 1 98.12 94 GLU A N 1
ATOM 714 C CA . GLU A 1 94 ? -13.516 40.219 11.508 1 98.12 94 GLU A CA 1
ATOM 715 C C . GLU A 1 94 ? -13.5 39.531 10.148 1 98.12 94 GLU A C 1
ATOM 717 O O . GLU A 1 94 ? -13 40.094 9.164 1 98.12 94 GLU A O 1
ATOM 722 N N . LEU A 1 95 ? -14.094 38.375 10.047 1 98.06 95 LEU A N 1
ATOM 723 C CA . LEU A 1 95 ? -14 37.5 8.898 1 98.06 95 LEU A CA 1
ATOM 724 C C . LEU A 1 95 ? -14.547 38.188 7.645 1 98.06 95 LEU A C 1
ATOM 726 O O . LEU A 1 95 ? -13.859 38.25 6.621 1 98.06 95 LEU A O 1
ATOM 730 N N . ASN A 1 96 ? -15.75 38.656 7.707 1 97.38 96 ASN A N 1
ATOM 731 C CA . ASN A 1 96 ? -16.406 39.25 6.547 1 97.38 96 ASN A CA 1
ATOM 732 C C . ASN A 1 96 ? -15.711 40.531 6.105 1 97.38 96 ASN A C 1
ATOM 734 O O . ASN A 1 96 ? -15.625 40.812 4.91 1 97.38 96 ASN A O 1
ATOM 738 N N . GLU A 1 97 ? -15.25 41.281 7.027 1 97.75 97 GLU A N 1
ATOM 739 C CA . GLU A 1 97 ? -14.5 42.469 6.711 1 97.75 97 GLU A CA 1
ATOM 740 C C . GLU A 1 97 ? -13.211 42.156 5.961 1 97.75 97 GLU A C 1
ATOM 742 O O . GLU A 1 97 ? -12.828 42.875 5.039 1 97.75 97 GLU A O 1
ATOM 747 N N . THR A 1 98 ? -12.555 41.156 6.379 1 98.19 98 THR A N 1
ATOM 748 C CA . THR A 1 98 ? -11.32 40.719 5.727 1 98.19 98 THR A CA 1
ATOM 749 C C . THR A 1 98 ? -11.586 40.312 4.281 1 98.19 98 THR A C 1
ATOM 751 O O . THR A 1 98 ? -10.805 40.656 3.383 1 98.19 98 THR A O 1
ATOM 754 N N . VAL A 1 99 ? -12.68 39.594 4.062 1 97.06 99 VAL A N 1
ATOM 755 C CA . VAL A 1 99 ? -13.055 39.156 2.715 1 97.06 99 VAL A CA 1
ATOM 756 C C . VAL A 1 99 ? -13.336 40.406 1.855 1 97.06 99 VAL A C 1
ATOM 758 O O . VAL A 1 99 ? -12.891 40.469 0.706 1 97.06 99 VAL A O 1
ATOM 761 N N . ALA A 1 100 ? -14.023 41.344 2.4 1 96.75 100 ALA A N 1
ATOM 762 C CA . ALA A 1 100 ? -14.305 42.594 1.689 1 96.75 100 ALA A CA 1
ATOM 763 C C . ALA A 1 100 ? -13.016 43.312 1.334 1 96.75 100 ALA A C 1
ATOM 765 O O . ALA A 1 100 ? -12.914 43.906 0.26 1 96.75 100 ALA A O 1
ATOM 766 N N . LEU A 1 101 ? -12.141 43.344 2.266 1 97.31 101 LEU A N 1
ATOM 767 C CA . LEU A 1 101 ? -10.836 43.938 2.035 1 97.31 101 LEU A CA 1
ATOM 768 C C . LEU A 1 101 ? -10.141 43.312 0.833 1 97.31 101 LEU A C 1
ATOM 770 O O . LEU A 1 101 ? -9.602 44.031 -0.023 1 97.31 101 LEU A O 1
ATOM 774 N N . MET A 1 102 ? -10.164 42 0.776 1 96.25 102 MET A N 1
ATOM 775 C CA . MET A 1 102 ? -9.484 41.312 -0.308 1 96.25 102 MET A CA 1
ATOM 776 C C . MET A 1 102 ? -10.18 41.562 -1.642 1 96.25 102 MET A C 1
ATOM 778 O O . MET A 1 102 ? -9.523 41.625 -2.684 1 96.25 102 MET A O 1
ATOM 782 N N . GLU A 1 103 ? -11.477 41.656 -1.563 1 95.38 103 GLU A N 1
ATOM 783 C CA . GLU A 1 103 ? -12.188 42.031 -2.781 1 95.38 103 GLU A CA 1
ATOM 784 C C . GLU A 1 103 ? -11.773 43.406 -3.256 1 95.38 103 GLU A C 1
ATOM 786 O O . GLU A 1 103 ? -11.555 43.625 -4.453 1 95.38 103 GLU A O 1
ATOM 791 N N . LYS A 1 104 ? -11.734 44.281 -2.412 1 95.81 104 LYS A N 1
ATOM 792 C CA . LYS A 1 104 ? -11.32 45.656 -2.734 1 95.81 104 LYS A CA 1
ATOM 793 C C . LYS A 1 104 ? -9.922 45.656 -3.348 1 95.81 104 LYS A C 1
ATOM 795 O O . LYS A 1 104 ? -9.633 46.5 -4.211 1 95.81 104 LYS A O 1
ATOM 800 N N . GLU A 1 105 ? -9.148 44.781 -2.914 1 94.62 105 GLU A N 1
ATOM 801 C CA . GLU A 1 105 ? -7.773 44.688 -3.41 1 94.62 105 GLU A CA 1
ATOM 802 C C . GLU A 1 105 ? -7.711 43.938 -4.738 1 94.62 105 GLU A C 1
ATOM 804 O O . GLU A 1 105 ? -6.637 43.781 -5.32 1 94.62 105 GLU A O 1
ATOM 809 N N . GLY A 1 106 ? -8.875 43.438 -5.184 1 92.31 106 GLY A N 1
ATOM 810 C CA . GLY A 1 106 ? -8.906 42.938 -6.551 1 92.31 106 GLY A CA 1
ATOM 811 C C . GLY A 1 106 ? -9.336 41.5 -6.645 1 92.31 106 GLY A C 1
ATOM 812 O O . GLY A 1 106 ? -9.367 40.906 -7.734 1 92.31 106 GLY A O 1
ATOM 813 N N . LEU A 1 107 ? -9.617 40.844 -5.555 1 92.75 107 LEU A N 1
ATOM 814 C CA . LEU A 1 107 ? -10.07 39.469 -5.621 1 92.75 107 LEU A CA 1
ATOM 815 C C . LEU A 1 107 ? -11.461 39.375 -6.242 1 92.75 107 LEU A C 1
ATOM 817 O O . LEU A 1 107 ? -12.414 39.938 -5.711 1 92.75 107 LEU A O 1
ATOM 821 N N . PRO A 1 108 ? -11.531 38.688 -7.371 1 90.56 108 PRO A N 1
ATOM 822 C CA . PRO A 1 108 ? -12.875 38.562 -7.953 1 90.56 108 PRO A CA 1
ATOM 823 C C . PRO A 1 108 ? -13.758 37.594 -7.164 1 90.56 108 PRO A C 1
ATOM 825 O O . PRO A 1 108 ? -13.422 36.406 -7.02 1 90.56 108 PRO A O 1
ATOM 828 N N . ILE A 1 109 ? -14.805 38.031 -6.664 1 92.56 109 ILE A N 1
ATOM 829 C CA . ILE A 1 109 ? -15.781 37.219 -5.953 1 92.56 109 ILE A CA 1
ATOM 830 C C . ILE A 1 109 ? -17.094 37.188 -6.75 1 92.56 109 ILE A C 1
ATOM 832 O O . ILE A 1 109 ? -17.578 38.219 -7.199 1 92.56 109 ILE A O 1
ATOM 836 N N . LYS A 1 110 ? -17.547 35.969 -6.93 1 90.44 110 LYS A N 1
ATOM 837 C CA . LYS A 1 110 ? -18.797 35.812 -7.672 1 90.44 110 LYS A CA 1
ATOM 838 C C . LYS A 1 110 ? -19.984 36.375 -6.883 1 90.44 110 LYS A C 1
ATOM 840 O O . LYS A 1 110 ? -20.047 36.219 -5.66 1 90.44 110 LYS A O 1
ATOM 845 N N . LYS A 1 111 ? -20.875 37 -7.641 1 92.75 111 LYS A N 1
ATOM 846 C CA . LYS A 1 111 ? -22.031 37.625 -7.02 1 92.75 111 LYS A CA 1
ATOM 847 C C . LYS A 1 111 ? -23.328 37.125 -7.66 1 92.75 111 LYS A C 1
ATOM 849 O O . LYS A 1 111 ? -23.328 36.719 -8.82 1 92.75 111 LYS A O 1
ATOM 854 N N . ASP A 1 112 ? -24.312 37.125 -6.859 1 90.19 112 ASP A N 1
ATOM 855 C CA . ASP A 1 112 ? -25.625 36.75 -7.391 1 90.19 112 ASP A CA 1
ATOM 856 C C . ASP A 1 112 ? -26.281 37.969 -8.078 1 90.19 112 ASP A C 1
ATOM 858 O O . ASP A 1 112 ? -25.641 39 -8.25 1 90.19 112 ASP A O 1
ATOM 862 N N . ALA A 1 113 ? -27.531 37.75 -8.539 1 90.62 113 ALA A N 1
ATOM 863 C CA . ALA A 1 113 ? -28.25 38.781 -9.312 1 90.62 113 ALA A CA 1
ATOM 864 C C . ALA A 1 113 ? -28.5 40.031 -8.484 1 90.62 113 ALA A C 1
ATOM 866 O O . ALA A 1 113 ? -28.625 41.125 -9.031 1 90.62 113 ALA A O 1
ATOM 867 N N . GLN A 1 114 ? -28.469 39.906 -7.188 1 91.81 114 GLN A N 1
ATOM 868 C CA . GLN A 1 114 ? -28.734 41.031 -6.293 1 91.81 114 GLN A CA 1
ATOM 869 C C . GLN A 1 114 ? -27.438 41.688 -5.852 1 91.81 114 GLN A C 1
ATOM 871 O O . GLN A 1 114 ? -27.453 42.625 -5.043 1 91.81 114 GLN A O 1
ATOM 876 N N . GLY A 1 115 ? -26.344 41.156 -6.27 1 88.88 115 GLY A N 1
ATOM 877 C CA . GLY A 1 115 ? -25.062 41.75 -5.957 1 88.88 115 GLY A CA 1
ATOM 878 C C . GLY A 1 115 ? -24.422 41.219 -4.703 1 88.88 115 GLY A C 1
ATOM 879 O O . GLY A 1 115 ? -23.359 41.688 -4.281 1 88.88 115 GLY A O 1
ATOM 880 N N . ARG A 1 116 ? -25.031 40.281 -4.102 1 90.44 116 ARG A N 1
ATOM 881 C CA . ARG A 1 116 ? -24.453 39.594 -2.932 1 90.44 116 ARG A CA 1
ATOM 882 C C . ARG A 1 116 ? -23.484 38.5 -3.346 1 90.44 116 ARG A C 1
ATOM 884 O O . ARG A 1 116 ? -23.578 37.969 -4.457 1 90.44 116 ARG A O 1
ATOM 891 N N . TYR A 1 117 ? -22.578 38.25 -2.449 1 93.44 117 TYR A N 1
ATOM 892 C CA . TYR A 1 117 ? -21.656 37.156 -2.768 1 93.44 117 TYR A CA 1
ATOM 893 C C . TYR A 1 117 ? -22.438 35.875 -3.047 1 93.44 117 TYR A C 1
ATOM 895 O O . TYR A 1 117 ? -23.406 35.562 -2.352 1 93.44 117 TYR A O 1
ATOM 903 N N . LEU A 1 118 ? -22.078 35.219 -4.062 1 90.88 118 LEU A N 1
ATOM 904 C CA . LEU A 1 118 ? -22.719 33.938 -4.418 1 90.88 118 LEU A CA 1
ATOM 905 C C . LEU A 1 118 ? -22.391 32.875 -3.4 1 90.88 118 LEU A C 1
ATOM 907 O O . LEU A 1 118 ? -21.219 32.5 -3.221 1 90.88 118 LEU A O 1
ATOM 911 N N . ARG A 1 119 ? -23.469 32.344 -2.836 1 87.88 119 ARG A N 1
ATOM 912 C CA . ARG A 1 119 ? -23.297 31.328 -1.795 1 87.88 119 ARG A CA 1
ATOM 913 C C . ARG A 1 119 ? -23.094 29.953 -2.402 1 87.88 119 ARG A C 1
ATOM 915 O O . ARG A 1 119 ? -23.703 29.609 -3.408 1 87.88 119 ARG A O 1
ATOM 922 N N . ARG A 1 120 ? -22.188 29.203 -1.866 1 78 120 ARG A N 1
ATOM 923 C CA . ARG A 1 120 ? -22 27.797 -2.199 1 78 120 ARG A CA 1
ATOM 924 C C . ARG A 1 120 ? -22.594 26.891 -1.125 1 78 120 ARG A C 1
ATOM 926 O O . ARG A 1 120 ? -23.047 25.781 -1.421 1 78 120 ARG A O 1
ATOM 933 N N . GLY A 1 121 ? -22.609 27.375 0.164 1 79.25 121 GLY A N 1
ATOM 934 C CA . GLY A 1 121 ? -23.156 26.719 1.336 1 79.25 121 GLY A CA 1
ATOM 935 C C . GLY A 1 121 ? -23.484 27.672 2.465 1 79.25 121 GLY A C 1
ATOM 936 O O . GLY A 1 121 ? -23.547 28.891 2.254 1 79.25 121 GLY A O 1
ATOM 937 N N . LYS A 1 122 ? -23.641 27.125 3.553 1 81.94 122 LYS A N 1
ATOM 938 C CA . LYS A 1 122 ? -24.031 27.938 4.699 1 81.94 122 LYS A CA 1
ATOM 939 C C . LYS A 1 122 ? -22.922 28.906 5.086 1 81.94 122 LYS A C 1
ATOM 941 O O . LYS A 1 122 ? -23.188 30.031 5.52 1 81.94 122 LYS A O 1
ATOM 946 N N . TRP A 1 123 ? -21.719 28.438 4.945 1 91.44 123 TRP A N 1
ATOM 947 C CA . TRP A 1 123 ? -20.609 29.219 5.465 1 91.44 123 TRP A CA 1
ATOM 948 C C . TRP A 1 123 ? -19.562 29.484 4.383 1 91.44 123 TRP A C 1
ATOM 950 O O . TRP A 1 123 ? -18.391 29.703 4.684 1 91.44 123 TRP A O 1
ATOM 960 N N . ASN A 1 124 ? -19.953 29.328 3.098 1 89.94 124 ASN A N 1
ATOM 961 C CA . ASN A 1 124 ? -18.969 29.422 2.021 1 89.94 124 ASN A CA 1
ATOM 962 C C . ASN A 1 124 ? -19.484 30.281 0.87 1 89.94 124 ASN A C 1
ATOM 964 O O . ASN A 1 124 ? -20.688 30.391 0.658 1 89.94 124 ASN A O 1
ATOM 968 N N . ILE A 1 125 ? -18.562 30.875 0.176 1 91.56 125 ILE A N 1
ATOM 969 C CA . ILE A 1 125 ? -18.891 31.656 -1.013 1 91.56 125 ILE A CA 1
ATOM 970 C C . ILE A 1 125 ? -17.984 31.234 -2.168 1 91.56 125 ILE A C 1
ATOM 972 O O . ILE A 1 125 ? -16.875 30.719 -1.949 1 91.56 125 ILE A O 1
ATOM 976 N N . GLU A 1 126 ? -18.422 31.453 -3.387 1 85.12 126 GLU A N 1
ATOM 977 C CA . GLU A 1 126 ? -17.672 31.062 -4.578 1 85.12 126 GLU A CA 1
ATOM 978 C C . GLU A 1 126 ? -16.766 32.188 -5.051 1 85.12 126 GLU A C 1
ATOM 980 O O . GLU A 1 126 ? -17.156 33.344 -5.031 1 85.12 126 GLU A O 1
ATOM 985 N N . VAL A 1 127 ? -15.578 31.844 -5.363 1 85.62 127 VAL A N 1
ATOM 986 C CA . VAL A 1 127 ? -14.625 32.812 -5.887 1 85.62 127 VAL A CA 1
ATOM 987 C C . VAL A 1 127 ? -13.961 32.25 -7.145 1 85.62 127 VAL A C 1
ATOM 989 O O . VAL A 1 127 ? -14.062 31.062 -7.434 1 85.62 127 VAL A O 1
ATOM 992 N N . ASN A 1 128 ? -13.516 33.125 -8.031 1 77.25 128 ASN A N 1
ATOM 993 C CA . ASN A 1 128 ? -12.57 32.719 -9.07 1 77.25 128 ASN A CA 1
ATOM 994 C C . ASN A 1 128 ? -11.133 32.688 -8.539 1 77.25 128 ASN A C 1
ATOM 996 O O . ASN A 1 128 ? -10.492 33.719 -8.398 1 77.25 128 ASN A O 1
ATOM 1000 N N . GLY A 1 129 ? -10.594 31.562 -8.32 1 76 129 GLY A N 1
ATOM 1001 C CA . GLY A 1 129 ? -9.469 31.344 -7.43 1 76 129 GLY A CA 1
ATOM 1002 C C . GLY A 1 129 ? -8.125 31.484 -8.117 1 76 129 GLY A C 1
ATOM 1003 O O . GLY A 1 129 ? -7.082 31.266 -7.504 1 76 129 GLY A O 1
ATOM 1004 N N . ARG A 1 130 ? -8.07 31.875 -9.406 1 75.81 130 ARG A N 1
ATOM 1005 C CA . ARG A 1 130 ? -6.801 31.969 -10.125 1 75.81 130 ARG A CA 1
ATOM 1006 C C . ARG A 1 130 ? -5.934 33.094 -9.555 1 75.81 130 ARG A C 1
ATOM 1008 O O . ARG A 1 130 ? -4.703 32.969 -9.547 1 75.81 130 ARG A O 1
ATOM 1015 N N . TRP A 1 131 ? -6.512 34.062 -8.914 1 82.56 131 TRP A N 1
ATOM 1016 C CA . TRP A 1 131 ? -5.773 35.25 -8.5 1 82.56 131 TRP A CA 1
ATOM 1017 C C . TRP A 1 131 ? -5.617 35.312 -6.984 1 82.56 131 TRP A C 1
ATOM 1019 O O . TRP A 1 131 ? -5.039 36.25 -6.441 1 82.56 131 TRP A O 1
ATOM 1029 N N . LEU A 1 132 ? -6.016 34.312 -6.34 1 88.38 132 LEU A N 1
ATOM 1030 C CA . LEU A 1 132 ? -6.012 34.312 -4.879 1 88.38 132 LEU A CA 1
ATOM 1031 C C . LEU A 1 132 ? -4.598 34.5 -4.344 1 88.38 132 LEU A C 1
ATOM 1033 O O . LEU A 1 132 ? -4.371 35.375 -3.486 1 88.38 132 LEU A O 1
ATOM 1037 N N . LYS A 1 133 ? -3.67 33.75 -4.875 1 90.25 133 LYS A N 1
ATOM 1038 C CA . LYS A 1 133 ? -2.318 33.781 -4.324 1 90.25 133 LYS A CA 1
ATOM 1039 C C . LYS 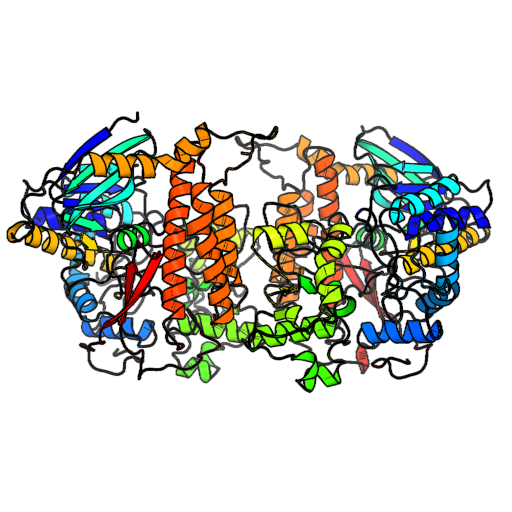A 1 133 ? -1.594 35.062 -4.723 1 90.25 133 LYS A C 1
ATOM 1041 O O . LYS A 1 133 ? -0.998 35.719 -3.877 1 90.25 133 LYS A O 1
ATOM 1046 N N . PRO A 1 134 ? -1.652 35.469 -6.008 1 91.94 134 PRO A N 1
ATOM 1047 C CA . PRO A 1 134 ? -0.979 36.719 -6.379 1 91.94 134 PRO A CA 1
ATOM 1048 C C . PRO A 1 134 ? -1.499 37.938 -5.605 1 91.94 134 PRO A C 1
ATOM 1050 O O . PRO A 1 134 ? -0.717 38.781 -5.211 1 91.94 134 PRO A O 1
ATOM 1053 N N . ILE A 1 135 ? -2.74 38 -5.379 1 93.38 135 ILE A N 1
ATOM 1054 C CA . ILE A 1 135 ? -3.324 39.125 -4.664 1 93.38 135 ILE A CA 1
ATOM 1055 C C . ILE A 1 135 ? -2.904 39.062 -3.195 1 93.38 135 ILE A C 1
ATOM 1057 O O . ILE A 1 135 ? -2.635 40.125 -2.588 1 93.38 135 ILE A O 1
ATOM 1061 N N . THR A 1 136 ? -2.914 37.875 -2.635 1 95 136 THR A N 1
ATOM 1062 C CA . THR A 1 136 ? -2.451 37.719 -1.26 1 95 136 THR A CA 1
ATOM 1063 C C . THR A 1 136 ? -0.996 38.156 -1.127 1 95 136 THR A C 1
ATOM 1065 O O . THR A 1 136 ? -0.641 38.875 -0.186 1 95 136 THR A O 1
ATOM 1068 N N . ALA A 1 137 ? -0.182 37.75 -2.07 1 96.06 137 ALA A N 1
ATOM 1069 C CA . ALA A 1 137 ? 1.229 38.125 -2.068 1 96.06 137 ALA A CA 1
ATOM 1070 C C . ALA A 1 137 ? 1.394 39.625 -2.207 1 96.06 137 ALA A C 1
ATOM 1072 O O . ALA A 1 137 ? 2.289 40.219 -1.601 1 96.06 137 ALA A O 1
ATOM 1073 N N . LYS A 1 138 ? 0.573 40.25 -3.004 1 96.19 138 LYS A N 1
ATOM 1074 C CA . LYS A 1 138 ? 0.612 41.688 -3.238 1 96.19 138 LYS A CA 1
ATOM 1075 C C . LYS A 1 138 ? 0.424 42.438 -1.938 1 96.19 138 LYS A C 1
ATOM 1077 O O . LYS A 1 138 ? 0.972 43.531 -1.773 1 96.19 138 LYS A O 1
ATOM 1082 N N . MET A 1 139 ? -0.309 41.906 -1.031 1 96.94 139 MET A N 1
ATOM 1083 C CA . MET A 1 139 ? -0.542 42.562 0.247 1 96.94 139 MET A CA 1
ATOM 1084 C C . MET A 1 139 ? 0.762 42.719 1.019 1 96.94 139 MET A C 1
ATOM 1086 O O . MET A 1 139 ? 0.977 43.75 1.663 1 96.94 139 MET A O 1
ATOM 1090 N N . ALA A 1 140 ? 1.593 41.719 1.026 1 97.25 140 ALA A N 1
ATOM 1091 C CA . ALA A 1 140 ? 2.904 41.812 1.658 1 97.25 140 ALA A CA 1
ATOM 1092 C C . ALA A 1 140 ? 3.773 42.844 0.94 1 97.25 140 ALA A C 1
ATOM 1094 O O . ALA A 1 140 ? 4.547 43.562 1.575 1 97.25 140 ALA A O 1
ATOM 1095 N N . GLU A 1 141 ? 3.656 42.875 -0.338 1 97 141 GLU A N 1
ATOM 1096 C CA . GLU A 1 141 ? 4.406 43.844 -1.132 1 97 141 GLU A CA 1
ATOM 1097 C C . GLU A 1 141 ? 3.951 45.25 -0.836 1 97 141 GLU A C 1
ATOM 1099 O O . GLU A 1 141 ? 4.777 46.156 -0.7 1 97 141 GLU A O 1
ATOM 1104 N N . LYS A 1 142 ? 2.701 45.406 -0.772 1 96.44 142 LYS A N 1
ATOM 1105 C CA . LYS A 1 142 ? 2.129 46.719 -0.469 1 96.44 142 LYS A CA 1
ATOM 1106 C C . LYS A 1 142 ? 2.59 47.219 0.899 1 96.44 142 LYS A C 1
ATOM 1108 O O . LYS A 1 142 ? 2.686 48.406 1.127 1 96.44 142 LYS A O 1
ATOM 1113 N N . ALA A 1 143 ? 2.814 46.25 1.729 1 97.62 143 ALA A N 1
ATOM 1114 C CA . ALA A 1 143 ? 3.318 46.594 3.057 1 97.62 143 ALA A CA 1
ATOM 1115 C C . ALA A 1 143 ? 4.793 46.969 2.998 1 97.62 143 ALA A C 1
ATOM 1117 O O . ALA A 1 143 ? 5.398 47.281 4.027 1 97.62 143 ALA A O 1
ATOM 1118 N N . GLU A 1 144 ? 5.43 46.938 1.833 1 97.38 144 GLU A N 1
ATOM 1119 C CA . GLU A 1 144 ? 6.848 47.219 1.62 1 97.38 144 GLU A CA 1
ATOM 1120 C C . GLU A 1 144 ? 7.727 46.312 2.504 1 97.38 144 GLU A C 1
ATOM 1122 O O . GLU A 1 144 ? 8.719 46.781 3.066 1 97.38 144 GLU A O 1
ATOM 1127 N N . ALA A 1 145 ? 7.277 45.156 2.764 1 97.88 145 ALA A N 1
ATOM 1128 C CA . ALA A 1 145 ? 8.094 44.188 3.49 1 97.88 145 ALA A CA 1
ATOM 1129 C C . ALA A 1 145 ? 9.289 43.75 2.658 1 97.88 145 ALA A C 1
ATOM 1131 O O . ALA A 1 145 ? 9.211 43.656 1.429 1 97.88 145 ALA A O 1
ATOM 1132 N N . GLN A 1 146 ? 10.43 43.5 3.295 1 98.31 146 GLN A N 1
ATOM 1133 C CA . GLN A 1 146 ? 11.516 42.781 2.637 1 98.31 146 GLN A CA 1
ATOM 1134 C C . GLN A 1 146 ? 11.164 41.312 2.412 1 98.31 146 GLN A C 1
ATOM 1136 O O . GLN A 1 146 ? 10.945 40.594 3.371 1 98.31 146 GLN A O 1
ATOM 1141 N N . ILE A 1 147 ? 11.109 40.969 1.156 1 98.12 147 ILE A N 1
ATOM 1142 C CA . ILE A 1 147 ? 10.727 39.594 0.83 1 98.12 147 ILE A CA 1
ATOM 1143 C C . ILE A 1 147 ? 11.969 38.781 0.497 1 98.12 147 ILE A C 1
ATOM 1145 O O . ILE A 1 147 ? 12.688 39.094 -0.454 1 98.12 147 ILE A O 1
ATOM 1149 N N . LEU A 1 148 ? 12.258 37.781 1.294 1 98 148 LEU A N 1
ATOM 1150 C CA . LEU A 1 148 ? 13.32 36.844 1.03 1 98 148 LEU A CA 1
ATOM 1151 C C . LEU A 1 148 ? 12.75 35.531 0.47 1 98 148 LEU A C 1
ATOM 1153 O O . LEU A 1 148 ? 12.398 34.625 1.228 1 98 148 LEU A O 1
ATOM 1157 N N . ASN A 1 149 ? 12.766 35.438 -0.853 1 97.06 149 ASN A N 1
ATOM 1158 C CA . ASN A 1 149 ? 12.375 34.188 -1.513 1 97.06 149 ASN A CA 1
ATOM 1159 C C . ASN A 1 149 ? 13.516 33.188 -1.531 1 97.06 149 ASN A C 1
ATOM 1161 O O . ASN A 1 149 ? 14.688 33.562 -1.483 1 97.06 149 ASN A O 1
ATOM 1165 N N . TRP A 1 150 ? 13.18 31.922 -1.501 1 97.19 150 TRP A N 1
ATOM 1166 C CA . TRP A 1 150 ? 14.109 30.812 -1.712 1 97.19 150 TRP A CA 1
ATOM 1167 C C . TRP A 1 150 ? 15.102 30.703 -0.555 1 97.19 150 TRP A C 1
ATOM 1169 O O . TRP A 1 150 ? 16.297 30.484 -0.768 1 97.19 150 TRP A O 1
ATOM 1179 N N . VAL A 1 151 ? 14.57 30.984 0.609 1 98.06 151 VAL A N 1
ATOM 1180 C CA . VAL A 1 151 ? 15.328 30.766 1.836 1 98.06 151 VAL A CA 1
ATOM 1181 C C . VAL A 1 151 ? 14.594 29.75 2.721 1 98.06 151 VAL A C 1
ATOM 1183 O O . VAL A 1 151 ? 13.453 29.984 3.129 1 98.06 151 VAL A O 1
ATOM 1186 N N . TYR A 1 152 ? 15.227 28.656 2.959 1 98.06 152 TYR A N 1
ATOM 1187 C CA . TYR A 1 152 ? 14.672 27.609 3.812 1 98.06 152 TYR A CA 1
ATOM 1188 C C . TYR A 1 152 ? 15.078 27.828 5.266 1 98.06 152 TYR A C 1
ATOM 1190 O O . TYR A 1 152 ? 16.25 27.672 5.621 1 98.06 152 TYR A O 1
ATOM 1198 N N . ILE A 1 153 ? 14.109 28.188 6.113 1 98.62 153 ILE A N 1
ATOM 1199 C CA . ILE A 1 153 ? 14.398 28.375 7.531 1 98.62 153 ILE A CA 1
ATOM 1200 C C . ILE A 1 153 ? 14.477 27 8.219 1 98.62 153 ILE A C 1
ATOM 1202 O O . ILE A 1 153 ? 13.555 26.188 8.102 1 98.62 153 ILE A O 1
ATOM 1206 N N . THR A 1 154 ? 15.539 26.75 8.961 1 98.38 154 THR A N 1
ATOM 1207 C CA . THR A 1 154 ? 15.766 25.438 9.578 1 98.38 154 THR A CA 1
ATOM 1208 C C . THR A 1 154 ? 15.461 25.484 11.07 1 98.38 154 THR A C 1
ATOM 1210 O O . THR A 1 154 ? 14.984 24.5 11.641 1 98.38 154 THR A O 1
ATOM 1213 N N . GLU A 1 155 ? 15.812 26.688 11.672 1 98.19 155 GLU A N 1
ATOM 1214 C CA . GLU A 1 155 ? 15.68 26.75 13.125 1 98.19 155 GLU A CA 1
ATOM 1215 C C . GLU A 1 155 ? 15.312 28.156 13.578 1 98.19 155 GLU A C 1
ATOM 1217 O O . GLU A 1 155 ? 15.672 29.141 12.93 1 98.19 155 GLU A O 1
ATOM 1222 N N . LEU A 1 156 ? 14.602 28.172 14.742 1 98.44 156 LEU A N 1
ATOM 1223 C CA . LEU A 1 156 ? 14.383 29.422 15.461 1 98.44 156 LEU A CA 1
ATOM 1224 C C . LEU A 1 156 ? 15.508 29.688 16.453 1 98.44 156 LEU A C 1
ATOM 1226 O O . LEU A 1 156 ? 16.125 28.75 16.953 1 98.44 156 LEU A O 1
ATOM 1230 N N . ILE A 1 157 ? 15.781 30.953 16.719 1 98 157 ILE A N 1
ATOM 1231 C CA . ILE A 1 157 ? 16.812 31.328 17.672 1 98 157 ILE A CA 1
ATOM 1232 C C . ILE A 1 157 ? 16.156 31.719 19 1 98 157 ILE A C 1
ATOM 1234 O O . ILE A 1 157 ? 15.336 32.656 19.047 1 98 157 ILE A O 1
ATOM 1238 N N . LYS A 1 158 ? 16.484 31.016 19.969 1 96.06 158 LYS A N 1
ATOM 1239 C CA . LYS A 1 158 ? 16.031 31.344 21.312 1 96.06 158 LYS A CA 1
ATOM 1240 C C . LYS A 1 158 ? 17.203 31.859 22.156 1 96.06 158 LYS A C 1
ATOM 1242 O O . LYS A 1 158 ? 18.234 31.188 22.25 1 96.06 158 LYS A O 1
ATOM 1247 N N . GLN A 1 159 ? 17.125 33.031 22.656 1 93.81 159 GLN A N 1
ATOM 1248 C CA . GLN A 1 159 ? 18.109 33.625 23.547 1 93.81 159 GLN A CA 1
ATOM 1249 C C . GLN A 1 159 ? 17.422 34.312 24.734 1 93.81 159 GLN A C 1
ATOM 1251 O O . GLN A 1 159 ? 16.484 35.062 24.547 1 93.81 159 GLN A O 1
ATOM 1256 N N . ASP A 1 160 ? 17.891 34.031 25.969 1 91 160 ASP A N 1
ATOM 1257 C CA . ASP A 1 160 ? 17.359 34.594 27.203 1 91 160 ASP A CA 1
ATOM 1258 C C . ASP A 1 160 ? 15.867 34.281 27.344 1 91 160 ASP A C 1
ATOM 1260 O O . ASP A 1 160 ? 15.086 35.188 27.688 1 91 160 ASP A O 1
ATOM 1264 N N . GLY A 1 161 ? 15.469 33.125 26.844 1 92.19 161 GLY A N 1
ATOM 1265 C CA . GLY A 1 161 ? 14.117 32.625 27.031 1 92.19 161 GLY A CA 1
ATOM 1266 C C . GLY A 1 161 ? 13.133 33.156 26.031 1 92.19 161 GLY A C 1
ATOM 1267 O O . GLY A 1 161 ? 11.945 32.844 26.062 1 92.19 161 GLY A O 1
ATOM 1268 N N . ARG A 1 162 ? 13.648 33.938 25.109 1 94.19 162 ARG A N 1
ATOM 1269 C CA . ARG A 1 162 ? 12.797 34.562 24.109 1 94.19 162 ARG A CA 1
ATOM 1270 C C . ARG A 1 162 ? 13.211 34.188 22.688 1 94.19 162 ARG A C 1
ATOM 1272 O O . ARG A 1 162 ? 14.383 33.875 22.453 1 94.19 162 ARG A O 1
ATOM 1279 N N . CYS A 1 163 ? 12.195 34.125 21.797 1 97.38 163 CYS A N 1
ATOM 1280 C CA . CYS A 1 163 ? 12.523 33.969 20.391 1 97.38 163 CYS A CA 1
ATOM 1281 C C . CYS A 1 163 ? 13.047 35.25 19.781 1 97.38 163 CYS A C 1
ATOM 1283 O O . CYS A 1 163 ? 12.359 36.281 19.812 1 97.38 163 CYS A O 1
ATOM 1285 N N . VAL A 1 164 ? 14.234 35.219 19.172 1 97.38 164 VAL A N 1
ATOM 1286 C CA . VAL A 1 164 ? 14.844 36.469 18.75 1 97.38 164 VAL A CA 1
ATOM 1287 C C . VAL A 1 164 ? 15.203 36.375 17.266 1 97.38 164 VAL A C 1
ATOM 1289 O O . VAL A 1 164 ? 15.977 37.219 16.766 1 97.38 164 VAL A O 1
ATOM 1292 N N . GLY A 1 165 ? 14.711 35.406 16.609 1 97.94 165 GLY A N 1
ATOM 1293 C CA . GLY A 1 165 ? 14.984 35.312 15.188 1 97.94 165 GLY A CA 1
ATOM 1294 C C . GLY A 1 165 ? 14.977 33.875 14.672 1 97.94 165 GLY A C 1
ATOM 1295 O O . GLY A 1 165 ? 14.312 33 15.242 1 97.94 165 GLY A O 1
ATOM 1296 N N . ALA A 1 166 ? 15.609 33.688 13.477 1 98.69 166 ALA A N 1
ATOM 1297 C CA . ALA A 1 166 ? 15.68 32.375 12.82 1 98.69 166 ALA A CA 1
ATOM 1298 C C . ALA A 1 166 ? 16.906 32.281 11.922 1 98.69 166 ALA A C 1
ATOM 1300 O O . ALA A 1 166 ? 17.516 33.312 11.578 1 98.69 166 ALA A O 1
ATOM 1301 N N . VAL A 1 167 ? 17.312 31.078 11.609 1 98.75 167 VAL A N 1
ATOM 1302 C CA . VAL A 1 167 ? 18.406 30.859 10.664 1 98.75 167 VAL A CA 1
ATOM 1303 C C . VAL A 1 167 ? 17.938 29.906 9.562 1 98.75 167 VAL A C 1
ATOM 1305 O O . VAL A 1 167 ? 16.984 29.156 9.742 1 98.75 167 VAL A O 1
ATOM 1308 N N . GLY A 1 168 ? 18.562 29.984 8.453 1 98.5 168 GLY A N 1
ATOM 1309 C CA . GLY A 1 168 ? 18.281 29.109 7.324 1 98.5 168 GLY A CA 1
ATOM 1310 C C . GLY A 1 168 ? 19.328 29.219 6.223 1 98.5 168 GLY A C 1
ATOM 1311 O O . GLY A 1 168 ? 20.406 29.781 6.43 1 98.5 168 GLY A O 1
ATOM 1312 N N . PHE A 1 169 ? 19.062 28.594 5.109 1 98.5 169 PHE A N 1
ATOM 1313 C CA . PHE A 1 169 ? 20 28.641 3.994 1 98.5 169 PHE A CA 1
ATOM 1314 C C . PHE A 1 169 ? 19.281 28.953 2.691 1 98.5 169 PHE A C 1
ATOM 1316 O O . PHE A 1 169 ? 18.078 28.688 2.559 1 98.5 169 PHE A O 1
ATOM 1323 N N . GLY A 1 170 ? 19.984 29.594 1.804 1 97.94 170 GLY A N 1
ATOM 1324 C CA . GLY A 1 170 ? 19.453 29.812 0.47 1 97.94 170 GLY A CA 1
ATOM 1325 C C . GLY A 1 170 ? 19.391 28.547 -0.366 1 97.94 170 GLY A C 1
ATOM 1326 O O . GLY A 1 170 ? 20.406 27.906 -0.602 1 97.94 170 GLY A O 1
ATOM 1327 N N . VAL A 1 171 ? 18.234 28.297 -0.867 1 95.62 171 VAL A N 1
ATOM 1328 C CA . VAL A 1 171 ? 18.031 27.031 -1.56 1 95.62 171 VAL A CA 1
ATOM 1329 C C . VAL A 1 171 ? 18.719 27.062 -2.916 1 95.62 171 VAL A C 1
ATOM 1331 O O . VAL A 1 171 ? 19.062 26.016 -3.477 1 95.62 171 VAL A O 1
ATOM 1334 N N . ARG A 1 172 ? 19.031 28.266 -3.395 1 95.19 172 ARG A N 1
ATOM 1335 C CA . ARG A 1 172 ? 19.672 28.422 -4.691 1 95.19 172 ARG A CA 1
ATOM 1336 C C . ARG A 1 172 ? 21.141 28.812 -4.527 1 95.19 172 ARG A C 1
ATOM 1338 O O . ARG A 1 172 ? 22.016 28.297 -5.23 1 95.19 172 ARG A O 1
ATOM 1345 N N . ASP A 1 173 ? 21.438 29.672 -3.496 1 95.5 173 ASP A N 1
ATOM 1346 C CA . ASP A 1 173 ? 22.781 30.25 -3.414 1 95.5 173 ASP A CA 1
ATOM 1347 C C . ASP A 1 173 ? 23.609 29.562 -2.32 1 95.5 173 ASP A C 1
ATOM 1349 O O . ASP A 1 173 ? 24.828 29.719 -2.27 1 95.5 173 ASP A O 1
ATOM 1353 N N . GLY A 1 174 ? 22.969 28.906 -1.42 1 96.25 174 GLY A N 1
ATOM 1354 C CA . GLY A 1 174 ? 23.688 28.125 -0.421 1 96.25 174 GLY A CA 1
ATOM 1355 C C . GLY A 1 174 ? 24.25 28.969 0.702 1 96.25 174 GLY A C 1
ATOM 1356 O O . GLY A 1 174 ? 24.984 28.469 1.555 1 96.25 174 GLY A O 1
ATOM 1357 N N . ARG A 1 175 ? 23.891 30.203 0.762 1 97.81 175 ARG A N 1
ATOM 1358 C CA . ARG A 1 175 ? 24.344 31.078 1.843 1 97.81 175 ARG A CA 1
ATOM 1359 C C . ARG A 1 175 ? 23.609 30.766 3.141 1 97.81 175 ARG A C 1
ATOM 1361 O O . ARG A 1 175 ? 22.531 30.156 3.121 1 97.81 175 ARG A O 1
ATOM 1368 N N . PHE A 1 176 ? 24.328 31.078 4.203 1 98.25 176 PHE A N 1
ATOM 1369 C CA . PHE A 1 176 ? 23.734 30.938 5.523 1 98.25 176 PHE A CA 1
ATOM 1370 C C . PHE A 1 176 ? 23.078 32.25 5.973 1 98.25 176 PHE A C 1
ATOM 1372 O O . PHE A 1 176 ? 23.75 33.25 6.121 1 98.25 176 PHE A O 1
ATOM 1379 N N . TYR A 1 177 ? 21.75 32.281 6.168 1 98.75 177 TYR A N 1
ATOM 1380 C CA . TYR A 1 177 ? 21 33.469 6.57 1 98.75 177 TYR A CA 1
ATOM 1381 C C . TYR A 1 177 ? 20.766 33.469 8.078 1 98.75 177 TYR A C 1
ATOM 1383 O O . TYR A 1 177 ? 20.266 32.5 8.648 1 98.75 177 TYR A O 1
ATOM 1391 N N . VAL A 1 178 ? 21.172 34.531 8.719 1 98.56 178 VAL A N 1
ATOM 1392 C CA . VAL A 1 178 ? 20.922 34.781 10.133 1 98.56 178 VAL A CA 1
ATOM 1393 C C . VAL A 1 178 ? 20.031 36.031 10.289 1 98.56 178 VAL A C 1
ATOM 1395 O O . VAL A 1 178 ? 20.453 37.156 10.055 1 98.56 178 VAL A O 1
ATOM 1398 N N . ILE A 1 179 ? 18.797 35.812 10.75 1 98.5 179 ILE A N 1
ATOM 1399 C CA . ILE A 1 179 ? 17.828 36.906 10.82 1 98.5 179 ILE A CA 1
ATOM 1400 C C . ILE A 1 179 ? 17.484 37.188 12.273 1 98.5 179 ILE A C 1
ATOM 1402 O O . ILE A 1 179 ? 16.875 36.344 12.953 1 98.5 179 ILE A O 1
ATOM 1406 N N . LYS A 1 180 ? 17.828 38.25 12.719 1 97.88 180 LYS A N 1
ATOM 1407 C CA . LYS A 1 180 ? 17.5 38.75 14.055 1 97.88 180 LYS A CA 1
ATOM 1408 C C . LYS A 1 180 ? 16.219 39.594 14.031 1 97.88 180 LYS A C 1
ATOM 1410 O O . LYS A 1 180 ? 16.047 40.438 13.156 1 97.88 180 LYS A O 1
ATOM 1415 N N . ALA A 1 181 ? 15.273 39.312 14.953 1 97.44 181 ALA A N 1
ATOM 1416 C CA . ALA A 1 181 ? 13.984 40 14.945 1 97.44 181 ALA A CA 1
ATOM 1417 C C . ALA A 1 181 ? 13.461 40.219 16.359 1 97.44 181 ALA A C 1
ATOM 1419 O O . ALA A 1 181 ? 13.727 39.406 17.25 1 97.44 181 ALA A O 1
ATOM 1420 N N . ARG A 1 182 ? 12.703 41.281 16.516 1 96.81 182 ARG A N 1
ATOM 1421 C CA . ARG A 1 182 ? 12.086 41.562 17.812 1 96.81 182 ARG A CA 1
ATOM 1422 C C . ARG A 1 182 ? 10.828 40.719 18.016 1 96.81 182 ARG A C 1
ATOM 1424 O O . ARG A 1 182 ? 10.484 40.375 19.156 1 96.81 182 ARG A O 1
ATOM 1431 N N . ALA A 1 183 ? 10.133 40.438 16.969 1 97.69 183 ALA A N 1
ATOM 1432 C CA . ALA A 1 183 ? 8.984 39.531 16.938 1 97.69 183 ALA A CA 1
ATOM 1433 C C . ALA A 1 183 ? 9.047 38.594 15.742 1 97.69 183 ALA A C 1
ATOM 1435 O O . ALA A 1 183 ? 9.43 39 14.648 1 97.69 183 ALA A O 1
ATOM 1436 N N . VAL A 1 184 ? 8.742 37.344 15.977 1 98.56 184 VAL A N 1
ATOM 1437 C CA . VAL A 1 184 ? 8.766 36.344 14.922 1 98.56 184 VAL A CA 1
ATOM 1438 C C . VAL A 1 184 ? 7.379 35.719 14.781 1 98.56 184 VAL A C 1
ATOM 1440 O O . VAL A 1 184 ? 6.762 35.312 15.773 1 98.56 184 VAL A O 1
ATOM 1443 N N . LEU A 1 185 ? 6.836 35.656 13.594 1 98.81 185 LEU A N 1
ATOM 1444 C CA . LEU A 1 185 ? 5.578 34.969 13.305 1 98.81 185 LEU A CA 1
ATOM 1445 C C . LEU A 1 185 ? 5.824 33.656 12.539 1 98.81 185 LEU A C 1
ATOM 1447 O O . LEU A 1 185 ? 6.43 33.688 11.469 1 98.81 185 LEU A O 1
ATOM 1451 N N . MET A 1 186 ? 5.414 32.594 13.148 1 98.75 186 MET A N 1
ATOM 1452 C CA . MET A 1 186 ? 5.371 31.328 12.398 1 98.75 186 MET A CA 1
ATOM 1453 C C . MET A 1 186 ? 4.078 31.219 11.594 1 98.75 186 MET A C 1
ATOM 1455 O O . MET A 1 186 ? 2.998 31.062 12.164 1 98.75 186 MET A O 1
ATOM 1459 N N . ALA A 1 187 ? 4.164 31.297 10.305 1 97.31 187 ALA A N 1
ATOM 1460 C CA . ALA A 1 187 ? 3.016 31.219 9.406 1 97.31 187 ALA A CA 1
ATOM 1461 C C . ALA A 1 187 ? 3.285 30.25 8.258 1 97.31 187 ALA A C 1
ATOM 1463 O O . ALA A 1 187 ? 2.773 30.422 7.152 1 97.31 187 ALA A O 1
ATOM 1464 N N . ALA A 1 188 ? 4.137 29.297 8.516 1 94.56 188 ALA A N 1
ATOM 1465 C CA . ALA A 1 188 ? 4.418 28.25 7.527 1 94.56 188 ALA A CA 1
ATOM 1466 C C . ALA A 1 188 ? 3.352 27.172 7.555 1 94.56 188 ALA A C 1
ATOM 1468 O O . ALA A 1 188 ? 2.467 27.172 8.414 1 94.56 188 ALA A O 1
ATOM 1469 N N . GLY A 1 189 ? 3.35 26.297 6.582 1 91.56 189 GLY A N 1
ATOM 1470 C CA . GLY A 1 189 ? 2.273 25.344 6.344 1 91.56 189 GLY A CA 1
ATOM 1471 C C . GLY A 1 189 ? 2.289 24.172 7.305 1 91.56 189 GLY A C 1
ATOM 1472 O O . GLY A 1 189 ? 3.133 24.109 8.203 1 91.56 189 GLY A O 1
ATOM 1473 N N . GLY A 1 190 ? 1.247 23.266 7.176 1 95.06 190 GLY A N 1
ATOM 1474 C CA . GLY A 1 190 ? 1.133 22.047 7.969 1 95.06 190 GLY A CA 1
ATOM 1475 C C . GLY A 1 190 ? 2.09 20.953 7.527 1 95.06 190 GLY A C 1
ATOM 1476 O O . GLY A 1 190 ? 3.256 21.234 7.234 1 95.06 190 GLY A O 1
ATOM 1477 N N . ALA A 1 191 ? 1.61 19.766 7.637 1 96 191 ALA A N 1
ATOM 1478 C CA . ALA A 1 191 ? 2.541 18.688 7.312 1 96 191 ALA A CA 1
ATOM 1479 C C . ALA A 1 191 ? 1.872 17.625 6.438 1 96 191 ALA A C 1
ATOM 1481 O O . ALA A 1 191 ? 0.889 17 6.848 1 96 191 ALA A O 1
ATOM 1482 N N . ALA A 1 192 ? 2.402 17.453 5.309 1 92.81 192 ALA A N 1
ATOM 1483 C CA . ALA A 1 192 ? 2.049 16.375 4.398 1 92.81 192 ALA A CA 1
ATOM 1484 C C . ALA A 1 192 ? 3.176 15.344 4.309 1 92.81 192 ALA A C 1
ATOM 1486 O O . ALA A 1 192 ? 4.297 15.602 4.754 1 92.81 192 ALA A O 1
ATOM 1487 N N . GLY A 1 193 ? 2.904 14.211 3.832 1 92.06 193 GLY A N 1
ATOM 1488 C CA . GLY A 1 193 ? 3.938 13.227 3.551 1 92.06 193 GLY A CA 1
ATOM 1489 C C . GLY A 1 193 ? 4.41 12.492 4.789 1 92.06 193 GLY A C 1
ATOM 1490 O O . GLY A 1 193 ? 5.543 12 4.828 1 92.06 193 GLY A O 1
ATOM 1491 N N . ILE A 1 194 ? 3.572 12.484 5.793 1 95.56 194 ILE A N 1
ATOM 1492 C CA . ILE A 1 194 ? 3.898 11.766 7.02 1 95.56 194 ILE A CA 1
ATOM 1493 C C . ILE A 1 194 ? 3.557 10.281 6.855 1 95.56 194 ILE A C 1
ATOM 1495 O O . ILE A 1 194 ? 4.27 9.414 7.363 1 95.56 194 ILE A O 1
ATOM 1499 N N . TRP A 1 195 ? 2.492 9.969 6.207 1 94.94 195 TRP A N 1
ATOM 1500 C CA . TRP A 1 195 ? 2.064 8.609 5.871 1 94.94 195 TRP A CA 1
ATOM 1501 C C . TRP A 1 195 ? 2.385 8.281 4.418 1 94.94 195 TRP A C 1
ATOM 1503 O O . TRP A 1 195 ? 2.49 9.18 3.58 1 94.94 195 TRP A O 1
ATOM 1513 N N . ARG A 1 196 ? 2.537 7.051 4.156 1 91 196 ARG A N 1
ATOM 1514 C CA . ARG A 1 196 ? 2.846 6.602 2.801 1 91 196 ARG A CA 1
ATOM 1515 C C . ARG A 1 196 ? 1.673 6.855 1.859 1 91 196 ARG A C 1
ATOM 1517 O O . ARG A 1 196 ? 0.519 6.605 2.215 1 91 196 ARG A O 1
ATOM 1524 N N . SER A 1 197 ? 2.021 7.363 0.698 1 84.69 197 SER A N 1
ATOM 1525 C CA . SER A 1 197 ? 0.985 7.586 -0.304 1 84.69 197 SER A CA 1
ATOM 1526 C C . SER A 1 197 ? 0.478 6.27 -0.879 1 84.69 197 SER A C 1
ATOM 1528 O O . SER A 1 197 ? 1.174 5.254 -0.826 1 84.69 197 SER A O 1
ATOM 1530 N N . ARG A 1 198 ? -0.693 6.266 -1.388 1 80.06 198 ARG A N 1
ATOM 1531 C CA . ARG A 1 198 ? -1.318 5.078 -1.959 1 80.06 198 ARG A CA 1
ATOM 1532 C C . ARG A 1 198 ? -0.483 4.52 -3.105 1 80.06 198 ARG A C 1
ATOM 1534 O O . ARG A 1 198 ? -0.332 3.301 -3.234 1 80.06 198 ARG A O 1
ATOM 1541 N N . TYR A 1 199 ? -0.096 5.457 -3.998 1 74.5 199 TYR A N 1
ATOM 1542 C CA . TYR A 1 199 ? 0.684 5.02 -5.148 1 74.5 199 TYR A CA 1
ATOM 1543 C C . TYR A 1 199 ? 2.068 5.66 -5.148 1 74.5 199 TYR A C 1
ATOM 1545 O O . TYR A 1 199 ? 2.242 6.77 -4.645 1 74.5 199 TYR A O 1
ATOM 1553 N N . GLU A 1 200 ? 3.033 4.789 -5.426 1 65.25 200 GLU A N 1
ATOM 1554 C CA . GLU A 1 200 ? 4.391 5.312 -5.516 1 65.25 200 GLU A CA 1
ATOM 1555 C C . GLU A 1 200 ? 4.871 5.367 -6.961 1 65.25 200 GLU A C 1
ATOM 1557 O O . GLU A 1 200 ? 4.293 4.719 -7.836 1 65.25 200 GLU A O 1
ATOM 1562 N N . GLY A 1 201 ? 5.859 6.238 -7.34 1 59.09 201 GLY A N 1
ATOM 1563 C CA . GLY A 1 201 ? 6.559 6.207 -8.617 1 59.09 201 GLY A CA 1
ATOM 1564 C C . GLY A 1 201 ? 6.391 7.484 -9.414 1 59.09 201 GLY A C 1
ATOM 1565 O O . GLY A 1 201 ? 7.375 8.07 -9.867 1 59.09 201 GLY A O 1
ATOM 1566 N N . ASP A 1 202 ? 4.977 7.793 -9.602 1 54.44 202 ASP A N 1
ATOM 1567 C CA . ASP A 1 202 ? 4.789 8.859 -10.586 1 54.44 202 ASP A CA 1
ATOM 1568 C C . ASP A 1 202 ? 5 10.234 -9.945 1 54.44 202 ASP A C 1
ATOM 1570 O O . ASP A 1 202 ? 5.426 11.172 -10.617 1 54.44 202 ASP A O 1
ATOM 1574 N N . ALA A 1 203 ? 4.605 10.242 -8.656 1 56.53 203 ALA A N 1
ATOM 1575 C CA . ALA A 1 203 ? 4.777 11.508 -7.953 1 56.53 203 ALA A CA 1
ATOM 1576 C C . ALA A 1 203 ? 5.164 11.281 -6.492 1 56.53 203 ALA A C 1
ATOM 1578 O O . ALA A 1 203 ? 4.766 10.281 -5.891 1 56.53 203 ALA A O 1
ATOM 1579 N N . HIS A 1 204 ? 6.055 12.008 -6.055 1 56.47 204 HIS A N 1
ATOM 1580 C CA . HIS A 1 204 ? 6.566 11.867 -4.695 1 56.47 204 HIS A CA 1
ATOM 1581 C C . HIS A 1 204 ? 5.43 11.859 -3.68 1 56.47 204 HIS A C 1
ATOM 1583 O O . HIS A 1 204 ? 5.453 11.086 -2.721 1 56.47 204 HIS A O 1
ATOM 1589 N N . HIS A 1 205 ? 4.418 12.727 -3.893 1 62.78 205 HIS A N 1
ATOM 1590 C CA . HIS A 1 205 ? 3.242 12.711 -3.029 1 62.78 205 HIS A CA 1
ATOM 1591 C C . HIS A 1 205 ? 1.968 12.953 -3.83 1 62.78 205 HIS A C 1
ATOM 1593 O O . HIS A 1 205 ? 1.879 13.914 -4.594 1 62.78 205 HIS A O 1
ATOM 1599 N N . ARG A 1 206 ? 1.205 11.938 -3.926 1 62.53 206 ARG A N 1
ATOM 1600 C CA . ARG A 1 206 ? -0.122 12.094 -4.512 1 62.53 206 ARG A CA 1
ATOM 1601 C C . ARG A 1 206 ? -1.17 12.352 -3.436 1 62.53 206 ARG A C 1
ATOM 1603 O O . ARG A 1 206 ? -1.621 11.422 -2.764 1 62.53 206 ARG A O 1
ATOM 1610 N N . MET A 1 207 ? -1.383 13.664 -3.215 1 65.75 207 MET A N 1
ATOM 1611 C CA . MET A 1 207 ? -2.338 13.984 -2.158 1 65.75 207 MET A CA 1
ATOM 1612 C C . MET A 1 207 ? -3.102 15.266 -2.486 1 65.75 207 MET A C 1
ATOM 1614 O O . MET A 1 207 ? -2.688 16.031 -3.355 1 65.75 207 MET A O 1
ATOM 1618 N N . TRP A 1 208 ? -4.145 15.391 -1.935 1 65.75 208 TRP A N 1
ATOM 1619 C CA . TRP A 1 208 ? -4.977 16.578 -2.082 1 65.75 208 TRP A CA 1
ATOM 1620 C C . TRP A 1 208 ? -4.289 17.797 -1.481 1 65.75 208 TRP A C 1
ATOM 1622 O O . TRP A 1 208 ? -4.281 18.875 -2.086 1 65.75 208 TRP A O 1
ATOM 1632 N N . TYR A 1 209 ? -3.654 17.609 -0.377 1 69.44 209 TYR A N 1
ATOM 1633 C CA . TYR A 1 209 ? -2.984 18.688 0.344 1 69.44 209 TYR A CA 1
ATOM 1634 C C . TYR A 1 209 ? -1.668 19.062 -0.328 1 69.44 209 TYR A C 1
ATOM 1636 O O . TYR A 1 209 ? -1.143 18.297 -1.142 1 69.44 209 TYR A O 1
ATOM 1644 N N . VAL A 1 210 ? -1.261 20.234 -0.078 1 76.44 210 VAL A N 1
ATOM 1645 C CA . VAL A 1 210 ? -0.021 20.719 -0.679 1 76.44 210 VAL A CA 1
ATOM 1646 C C . VAL A 1 210 ? 1.141 19.812 -0.262 1 76.44 210 VAL A C 1
ATOM 1648 O O . VAL A 1 210 ? 1.502 19.766 0.916 1 76.44 210 VAL A O 1
ATOM 1651 N N . PRO A 1 211 ? 1.721 19.109 -1.217 1 72.31 211 PRO A N 1
ATOM 1652 C CA . PRO A 1 211 ? 2.756 18.141 -0.878 1 72.31 211 PRO A CA 1
ATOM 1653 C C . PRO A 1 211 ? 4.039 18.781 -0.365 1 72.31 211 PRO A C 1
ATOM 1655 O O . PRO A 1 211 ? 4.906 18.109 0.185 1 72.31 211 PRO A O 1
ATOM 1658 N N . PHE A 1 212 ? 4.129 20.094 -0.44 1 79.81 212 PHE A N 1
ATOM 1659 C CA . PHE A 1 212 ? 5.375 20.766 -0.073 1 79.81 212 PHE A CA 1
ATOM 1660 C C . PHE A 1 212 ? 5.336 21.219 1.378 1 79.81 212 PHE A C 1
ATOM 1662 O O . PHE A 1 212 ? 6.332 21.719 1.904 1 79.81 212 PHE A O 1
ATOM 1669 N N . ASN A 1 213 ? 4.141 21.062 1.957 1 89.38 213 ASN A N 1
ATOM 1670 C CA . ASN A 1 213 ? 4.094 21.281 3.398 1 89.38 213 ASN A CA 1
ATOM 1671 C C . ASN A 1 213 ? 4.836 20.188 4.156 1 89.38 213 ASN A C 1
ATOM 1673 O O . ASN A 1 213 ? 4.391 19.031 4.188 1 89.38 213 ASN A O 1
ATOM 1677 N N . ASN A 1 214 ? 5.875 20.578 4.797 1 93.12 214 ASN A N 1
ATOM 1678 C CA . ASN A 1 214 ? 6.797 19.562 5.312 1 93.12 214 ASN A CA 1
ATOM 1679 C C . ASN A 1 214 ? 6.785 19.516 6.836 1 93.12 214 ASN A C 1
ATOM 1681 O O . ASN A 1 214 ? 7.637 18.875 7.449 1 93.12 214 ASN A O 1
ATOM 1685 N N . GLY A 1 215 ? 5.91 20.25 7.457 1 96.69 215 GLY A N 1
ATOM 1686 C CA . GLY A 1 215 ? 5.781 20.188 8.906 1 96.69 215 GLY A CA 1
ATOM 1687 C C . GLY A 1 215 ? 6.773 21.078 9.633 1 96.69 215 GLY A C 1
ATOM 1688 O O . GLY A 1 215 ? 6.898 20.984 10.859 1 96.69 215 GLY A O 1
ATOM 1689 N N . ALA A 1 216 ? 7.469 21.953 8.945 1 97.25 216 ALA A N 1
ATOM 1690 C CA . ALA A 1 216 ? 8.516 22.797 9.531 1 97.25 216 ALA A CA 1
ATOM 1691 C C . ALA A 1 216 ? 7.953 23.672 10.648 1 97.25 216 ALA A C 1
ATOM 1693 O O . ALA A 1 216 ? 8.617 23.906 11.656 1 97.25 216 ALA A O 1
ATOM 1694 N N . SER A 1 217 ? 6.762 24.188 10.422 1 97.5 217 SER A N 1
ATOM 1695 C CA . SER A 1 217 ? 6.168 25.047 11.445 1 97.5 217 SER A CA 1
ATOM 1696 C C . SER A 1 217 ? 6.031 24.312 12.773 1 97.5 217 SER A C 1
ATOM 1698 O O . SER A 1 217 ? 6.453 24.828 13.812 1 97.5 217 SER A O 1
ATOM 1700 N N . TYR A 1 218 ? 5.504 23.141 12.68 1 98.75 218 TYR A N 1
ATOM 1701 C CA . TYR A 1 218 ? 5.289 22.359 13.883 1 98.75 218 TYR A CA 1
ATOM 1702 C C . TYR A 1 218 ? 6.613 21.953 14.516 1 98.75 218 TYR A C 1
ATOM 1704 O O . TYR A 1 218 ? 6.785 22.062 15.734 1 98.75 218 TYR A O 1
ATOM 1712 N N . ALA A 1 219 ? 7.527 21.562 13.68 1 98.69 219 ALA A N 1
ATOM 1713 C CA . ALA A 1 219 ? 8.812 21.062 14.141 1 98.69 219 ALA A CA 1
ATOM 1714 C C . ALA A 1 219 ? 9.625 22.156 14.828 1 98.69 219 ALA A C 1
ATOM 1716 O O . ALA A 1 219 ? 10.164 21.953 15.914 1 98.69 219 ALA A O 1
ATOM 1717 N N . MET A 1 220 ? 9.758 23.328 14.25 1 98.62 220 MET A N 1
ATOM 1718 C CA . MET A 1 220 ? 10.562 24.406 14.797 1 98.62 220 MET A CA 1
ATOM 1719 C C . MET A 1 220 ? 9.961 24.922 16.109 1 98.62 220 MET A C 1
ATOM 1721 O O . MET A 1 220 ? 10.695 25.219 17.047 1 98.62 220 MET A O 1
ATOM 1725 N N . MET A 1 221 ? 8.664 25.016 16.125 1 98.81 221 MET A N 1
ATOM 1726 C CA . MET A 1 221 ? 8.031 25.469 17.359 1 98.81 221 MET A CA 1
ATOM 1727 C C . MET A 1 221 ? 8.188 24.438 18.469 1 98.81 221 MET A C 1
ATOM 1729 O O . MET A 1 221 ? 8.391 24.797 19.625 1 98.81 221 MET A O 1
ATOM 1733 N N . LYS A 1 222 ? 8.102 23.156 18.109 1 98.75 222 LYS A N 1
ATOM 1734 C CA . LYS A 1 222 ? 8.398 22.094 19.078 1 98.75 222 LYS A CA 1
ATOM 1735 C C . LYS A 1 222 ? 9.82 22.234 19.625 1 98.75 222 LYS A C 1
ATOM 1737 O O . LYS A 1 222 ? 10.023 22.234 20.828 1 98.75 222 LYS A O 1
ATOM 1742 N N . ARG A 1 223 ? 10.797 22.422 18.781 1 98.12 223 ARG A N 1
ATOM 1743 C CA . ARG A 1 223 ? 12.211 22.391 19.141 1 98.12 223 ARG A CA 1
ATOM 1744 C C . ARG A 1 223 ? 12.578 23.578 20.016 1 98.12 223 ARG A C 1
ATOM 1746 O O . ARG A 1 223 ? 13.445 23.484 20.891 1 98.12 223 ARG A O 1
ATOM 1753 N N . ILE A 1 224 ? 11.898 24.688 19.781 1 98 224 ILE A N 1
ATOM 1754 C CA . ILE A 1 224 ? 12.258 25.859 20.578 1 98 224 ILE A CA 1
ATOM 1755 C C . ILE A 1 224 ? 11.586 25.797 21.938 1 98 224 ILE A C 1
ATOM 1757 O O . ILE A 1 224 ? 11.898 26.578 22.828 1 98 224 ILE A O 1
ATOM 1761 N N . GLY A 1 225 ? 10.578 24.875 22.094 1 98.06 225 GLY A N 1
ATOM 1762 C CA . GLY A 1 225 ? 10 24.641 23.406 1 98.06 225 GLY A CA 1
ATOM 1763 C C . GLY A 1 225 ? 8.594 25.203 23.547 1 98.06 225 GLY A C 1
ATOM 1764 O O . GLY A 1 225 ? 8.07 25.297 24.656 1 98.06 225 GLY A O 1
ATOM 1765 N N . ALA A 1 226 ? 7.988 25.625 22.484 1 98.62 226 ALA A N 1
ATOM 1766 C CA . ALA A 1 226 ? 6.602 26.078 22.562 1 98.62 226 ALA A CA 1
ATOM 1767 C C . ALA A 1 226 ? 5.672 24.938 22.953 1 98.62 226 ALA A C 1
ATOM 1769 O O . ALA A 1 226 ? 5.98 23.766 22.703 1 98.62 226 ALA A O 1
ATOM 1770 N N . GLU A 1 227 ? 4.562 25.266 23.609 1 98.75 227 GLU A N 1
ATOM 1771 C CA . GLU A 1 227 ? 3.529 24.266 23.859 1 98.75 227 GLU A CA 1
ATOM 1772 C C . GLU A 1 227 ? 2.775 23.906 22.578 1 98.75 227 GLU A C 1
ATOM 1774 O O . GLU A 1 227 ? 2.266 24.797 21.891 1 98.75 227 GLU A O 1
ATOM 1779 N N . MET A 1 228 ? 2.812 22.641 22.266 1 98.88 228 MET A N 1
ATOM 1780 C CA . MET A 1 228 ? 2.139 22.156 21.062 1 98.88 228 MET A CA 1
ATOM 1781 C C . MET A 1 228 ? 0.824 21.469 21.422 1 98.88 228 MET A C 1
ATOM 1783 O O . MET A 1 228 ? 0.691 20.891 22.5 1 98.88 228 MET A O 1
ATOM 1787 N N . THR A 1 229 ? -0.188 21.516 20.484 1 98.69 229 THR A N 1
ATOM 1788 C CA . THR A 1 229 ? -1.511 20.984 20.781 1 98.69 229 THR A CA 1
ATOM 1789 C C . THR A 1 229 ? -2.193 20.469 19.516 1 98.69 229 THR A C 1
ATOM 1791 O O . THR A 1 229 ? -1.828 20.875 18.406 1 98.69 229 THR A O 1
ATOM 1794 N N . GLY A 1 230 ? -3.109 19.516 19.688 1 98.12 230 GLY A N 1
ATOM 1795 C CA . GLY A 1 230 ? -4.02 19.141 18.609 1 98.12 230 GLY A CA 1
ATOM 1796 C C . GLY A 1 230 ? -3.496 18 17.766 1 98.12 230 GLY A C 1
ATOM 1797 O O . GLY A 1 230 ? -4.18 17.531 16.844 1 98.12 230 GLY A O 1
ATOM 1798 N N . PHE A 1 231 ? -2.354 17.422 18.094 1 98.56 231 PHE A N 1
ATOM 1799 C CA . PHE A 1 231 ? -1.756 16.391 17.25 1 98.56 231 PHE A CA 1
ATOM 1800 C C . PHE A 1 231 ? -2.41 15.031 17.5 1 98.56 231 PHE A C 1
ATOM 1802 O O . PHE A 1 231 ? -2.072 14.039 16.844 1 98.56 231 PHE A O 1
ATOM 1809 N N . ASP A 1 232 ? -3.387 15.023 18.453 1 97.44 232 ASP A N 1
ATOM 1810 C CA . ASP A 1 232 ? -4.246 13.859 18.625 1 97.44 232 ASP A CA 1
ATOM 1811 C C . ASP A 1 232 ? -5.379 13.844 17.609 1 97.44 232 ASP A C 1
ATOM 1813 O O . ASP A 1 232 ? -6.207 12.93 17.594 1 97.44 232 ASP A O 1
ATOM 1817 N N . THR A 1 233 ? -5.32 14.859 16.766 1 95.69 233 THR A N 1
ATOM 1818 C CA . THR A 1 233 ? -6.215 14.914 15.625 1 95.69 233 THR A CA 1
ATOM 1819 C C . THR A 1 233 ? -5.43 14.812 14.32 1 95.69 233 THR A C 1
ATOM 1821 O O . THR A 1 233 ? -4.195 14.836 14.328 1 95.69 233 THR A O 1
ATOM 1824 N N . ARG A 1 234 ? -5.988 14.57 13.195 1 95.44 234 ARG A N 1
ATOM 1825 C CA . ARG A 1 234 ? -5.469 14.609 11.836 1 95.44 234 ARG A CA 1
ATOM 1826 C C . ARG A 1 234 ? -6.605 14.711 10.82 1 95.44 234 ARG A C 1
ATOM 1828 O O . ARG A 1 234 ? -7.773 14.523 11.164 1 95.44 234 ARG A O 1
ATOM 1835 N N . MET A 1 235 ? -6.277 15.141 9.719 1 95.25 235 MET A N 1
ATOM 1836 C CA . MET A 1 235 ? -7.293 15.227 8.68 1 95.25 235 MET A CA 1
ATOM 1837 C C . MET A 1 235 ? -7.148 14.086 7.68 1 95.25 235 MET A C 1
ATOM 1839 O O . MET A 1 235 ? -6.039 13.773 7.238 1 95.25 235 MET A O 1
ATOM 1843 N N . ILE A 1 236 ? -8.234 13.43 7.438 1 94.69 236 ILE A N 1
ATOM 1844 C CA . ILE A 1 236 ? -8.336 12.406 6.402 1 94.69 236 ILE A CA 1
ATOM 1845 C C . ILE A 1 236 ? -9.367 12.828 5.363 1 94.69 236 ILE A C 1
ATOM 1847 O O . ILE A 1 236 ? -10.57 12.867 5.656 1 94.69 236 ILE A O 1
ATOM 1851 N N . PRO A 1 237 ? -8.945 13.07 4.184 1 90.5 237 PRO A N 1
ATOM 1852 C CA . PRO A 1 237 ? -9.898 13.539 3.17 1 90.5 237 PRO A CA 1
ATOM 1853 C C . PRO A 1 237 ? -10.586 12.391 2.432 1 90.5 237 PRO A C 1
ATOM 1855 O O . PRO A 1 237 ? -9.969 11.352 2.197 1 90.5 237 PRO A O 1
ATOM 1858 N N . LEU A 1 238 ? -11.836 12.539 2.148 1 90.62 238 LEU A N 1
ATOM 1859 C CA . LEU A 1 238 ? -12.531 11.688 1.191 1 90.62 238 LEU A CA 1
ATOM 1860 C C . LEU A 1 238 ? -12.438 12.258 -0.218 1 90.62 238 LEU A C 1
ATOM 1862 O O . LEU A 1 238 ? -12.836 13.406 -0.456 1 90.62 238 LEU A O 1
ATOM 1866 N N . ARG A 1 239 ? -11.906 11.5 -1.127 1 89.75 239 ARG A N 1
ATOM 1867 C CA . ARG A 1 239 ? -11.609 12.031 -2.455 1 89.75 239 ARG A CA 1
ATOM 1868 C C . ARG A 1 239 ? -12.133 11.102 -3.545 1 89.75 239 ARG A C 1
ATOM 1870 O O . ARG A 1 239 ? -12.531 9.969 -3.264 1 89.75 239 ARG A O 1
ATOM 1877 N N . ILE A 1 240 ? -12.164 11.758 -4.762 1 90.25 240 ILE A N 1
ATOM 1878 C CA . ILE A 1 240 ? -12.352 10.898 -5.922 1 90.25 240 ILE A CA 1
ATOM 1879 C C . ILE A 1 240 ? -11.164 9.945 -6.059 1 90.25 240 ILE A C 1
ATOM 1881 O O . ILE A 1 240 ? -10.023 10.391 -6.195 1 90.25 240 ILE A O 1
ATOM 1885 N N . LYS A 1 241 ? -11.5 8.703 -5.992 1 90.12 241 LYS A N 1
ATOM 1886 C CA . LYS A 1 241 ? -10.438 7.703 -5.934 1 90.12 241 LYS A CA 1
ATOM 1887 C C . LYS A 1 241 ? -9.469 7.863 -7.102 1 90.12 241 LYS A C 1
ATOM 1889 O O . LYS A 1 241 ? -9.891 8.07 -8.242 1 90.12 241 LYS A O 1
ATOM 1894 N N . ASP A 1 242 ? -8.133 7.801 -6.828 1 82.5 242 ASP A N 1
ATOM 1895 C CA . ASP A 1 242 ? -7.016 7.816 -7.766 1 82.5 242 ASP A CA 1
ATOM 1896 C C . ASP A 1 242 ? -6.762 9.227 -8.297 1 82.5 242 ASP A C 1
ATOM 1898 O O . ASP A 1 242 ? -5.91 9.422 -9.164 1 82.5 242 ASP A O 1
ATOM 1902 N N . THR A 1 243 ? -7.617 10.109 -7.855 1 82.06 243 THR A N 1
ATOM 1903 C CA . THR A 1 243 ? -7.383 11.516 -8.141 1 82.06 243 THR A CA 1
ATOM 1904 C C . THR A 1 243 ? -7.172 12.305 -6.848 1 82.06 243 THR A C 1
ATOM 1906 O O . THR A 1 243 ? -7.066 11.719 -5.77 1 82.06 243 THR A O 1
ATOM 1909 N N . TYR A 1 244 ? -6.969 13.602 -6.965 1 73.44 244 TYR A N 1
ATOM 1910 C CA . TYR A 1 244 ? -6.777 14.438 -5.781 1 73.44 244 TYR A CA 1
ATOM 1911 C C . TYR A 1 244 ? -7.938 15.414 -5.613 1 73.44 244 TYR A C 1
ATOM 1913 O O . TYR A 1 244 ? -7.867 16.328 -4.793 1 73.44 244 TYR A O 1
ATOM 1921 N N . ALA A 1 245 ? -8.992 15.078 -6.281 1 77.81 245 ALA A N 1
ATOM 1922 C CA . ALA A 1 245 ? -10.117 16 -6.238 1 77.81 245 ALA A CA 1
ATOM 1923 C C . ALA A 1 245 ? -11.039 15.695 -5.07 1 77.81 245 ALA A C 1
ATOM 1925 O O . ALA A 1 245 ? -11.266 14.531 -4.734 1 77.81 245 ALA A O 1
ATOM 1926 N N . PRO A 1 246 ? -11.531 16.719 -4.488 1 76.5 246 PRO A N 1
ATOM 1927 C CA . PRO A 1 246 ? -12.445 16.516 -3.363 1 76.5 246 PRO A CA 1
ATOM 1928 C C . PRO A 1 246 ? -13.781 15.906 -3.795 1 76.5 246 PRO A C 1
ATOM 1930 O O . PRO A 1 246 ? -14.305 16.25 -4.859 1 76.5 246 PRO A O 1
ATOM 1933 N N . ALA A 1 247 ? -14.336 15.07 -3.006 1 80.06 247 ALA A N 1
ATOM 1934 C CA . ALA A 1 247 ? -15.664 14.492 -3.23 1 80.06 247 ALA A CA 1
ATOM 1935 C C . ALA A 1 247 ? -16.766 15.492 -2.91 1 80.06 247 ALA A C 1
ATOM 1937 O O . ALA A 1 247 ? -17.906 15.328 -3.338 1 80.06 247 ALA A O 1
ATOM 1938 N N . GLY A 1 248 ? -16.375 16.531 -2.156 1 75.69 248 GLY A N 1
ATOM 1939 C CA . GLY A 1 248 ? -17.344 17.547 -1.734 1 75.69 248 GLY A CA 1
ATOM 1940 C C . GLY A 1 248 ? -18.031 18.234 -2.896 1 75.69 248 GLY A C 1
ATOM 1941 O O . GLY A 1 248 ? -19.203 18.609 -2.805 1 75.69 248 GLY A O 1
ATOM 1942 N N . THR A 1 249 ? -17.281 18.391 -3.975 1 74.75 249 THR A N 1
ATOM 1943 C CA . THR A 1 249 ? -17.859 19.016 -5.164 1 74.75 249 THR A CA 1
ATOM 1944 C C . THR A 1 249 ? -18.984 18.156 -5.723 1 74.75 249 THR A C 1
ATOM 1946 O O . THR A 1 249 ? -19.969 18.688 -6.242 1 74.75 249 THR A O 1
ATOM 1949 N N . LEU A 1 250 ? -18.859 16.906 -5.578 1 83.62 250 LEU A N 1
ATOM 1950 C CA . LEU A 1 250 ? -19.906 16 -6.051 1 83.62 250 LEU A CA 1
ATOM 1951 C C . LEU A 1 250 ? -21.094 15.992 -5.094 1 83.62 250 LEU A C 1
ATOM 1953 O O . LEU A 1 250 ? -22.234 15.992 -5.531 1 83.62 250 LEU A O 1
ATOM 1957 N N . ALA A 1 251 ? -20.766 16.031 -3.854 1 80.12 251 ALA A N 1
ATOM 1958 C CA . ALA A 1 251 ? -21.797 15.969 -2.826 1 80.12 251 ALA A CA 1
ATOM 1959 C C . ALA A 1 251 ? -22.594 17.266 -2.76 1 80.12 251 ALA A C 1
ATOM 1961 O O . ALA A 1 251 ? -23.828 17.25 -2.787 1 80.12 251 ALA A O 1
ATOM 1962 N N . ILE A 1 252 ? -21.891 18.375 -2.703 1 72.62 252 ILE A N 1
ATOM 1963 C CA . ILE A 1 252 ? -22.531 19.672 -2.484 1 72.62 252 ILE A CA 1
ATOM 1964 C C . ILE A 1 252 ? -22.891 20.312 -3.826 1 72.62 252 ILE A C 1
ATOM 1966 O O . ILE A 1 252 ? -23.969 20.891 -3.977 1 72.62 252 ILE A O 1
ATOM 1970 N N . GLY A 1 253 ? -21.984 20.172 -4.824 1 72.31 253 GLY A N 1
ATOM 1971 C CA . GLY A 1 253 ? -22.172 20.844 -6.098 1 72.31 253 GLY A CA 1
ATOM 1972 C C . GLY A 1 253 ? -23.281 20.25 -6.934 1 72.31 253 GLY A C 1
ATOM 1973 O O . GLY A 1 253 ? -24.031 20.984 -7.586 1 72.31 253 GLY A O 1
ATOM 1974 N N . VAL A 1 254 ? -23.359 18.906 -6.918 1 80.81 254 VAL A N 1
ATOM 1975 C CA . VAL A 1 254 ? -24.344 18.312 -7.801 1 80.81 254 VAL A CA 1
ATOM 1976 C C . VAL A 1 254 ? -25.359 17.516 -6.973 1 80.81 254 VAL A C 1
ATOM 1978 O O . VAL A 1 254 ? -26.281 16.891 -7.523 1 80.81 254 VAL A O 1
ATOM 1981 N N . ASN A 1 255 ? -25.219 17.516 -5.66 1 82.94 255 ASN A N 1
ATOM 1982 C CA . ASN A 1 255 ? -26.125 16.828 -4.738 1 82.94 255 ASN A CA 1
ATOM 1983 C C . ASN A 1 255 ? -26.109 15.32 -4.965 1 82.94 255 ASN A C 1
ATOM 1985 O O . ASN A 1 255 ? -27.172 14.688 -4.965 1 82.94 255 ASN A O 1
ATOM 1989 N N . ALA A 1 256 ? -25.016 14.789 -5.301 1 91.19 256 ALA A N 1
ATOM 1990 C CA . ALA A 1 256 ? -24.891 13.344 -5.496 1 91.19 256 ALA A CA 1
ATOM 1991 C C . ALA A 1 256 ? -24.844 12.617 -4.16 1 91.19 256 ALA A C 1
ATOM 1993 O O . ALA A 1 256 ? -24.031 12.961 -3.287 1 91.19 256 ALA A O 1
ATOM 1994 N N . PRO A 1 257 ? -25.656 11.656 -3.979 1 93.06 257 PRO A N 1
ATOM 1995 C CA . PRO A 1 257 ? -25.594 10.906 -2.721 1 93.06 257 PRO A CA 1
ATOM 1996 C C . PRO A 1 257 ? -24.438 9.922 -2.672 1 93.06 257 PRO A C 1
ATOM 1998 O O . PRO A 1 257 ? -24 9.422 -3.713 1 93.06 257 PRO A O 1
ATOM 2001 N N . MET A 1 258 ? -23.969 9.68 -1.513 1 94.69 258 MET A N 1
ATOM 2002 C CA . MET A 1 258 ? -22.984 8.625 -1.277 1 94.69 258 MET A CA 1
ATOM 2003 C C . MET A 1 258 ? -23.672 7.258 -1.245 1 94.69 258 MET A C 1
ATOM 2005 O O . MET A 1 258 ? -24.656 7.062 -0.529 1 94.69 258 MET A O 1
ATOM 2009 N N . VAL A 1 259 ? -23.219 6.316 -2.039 1 96.75 259 VAL A N 1
ATOM 2010 C CA . VAL A 1 259 ? -23.844 5.008 -2.141 1 96.75 259 VAL A CA 1
ATOM 2011 C C . VAL A 1 259 ? -22.797 3.908 -2.006 1 96.75 259 VAL A C 1
ATOM 2013 O O . VAL A 1 259 ? -21.641 4.105 -2.365 1 96.75 259 VAL A O 1
ATOM 2016 N N . ASN A 1 260 ? -23.141 2.773 -1.394 1 96.88 260 ASN A N 1
ATOM 2017 C CA . ASN A 1 260 ? -22.25 1.614 -1.344 1 96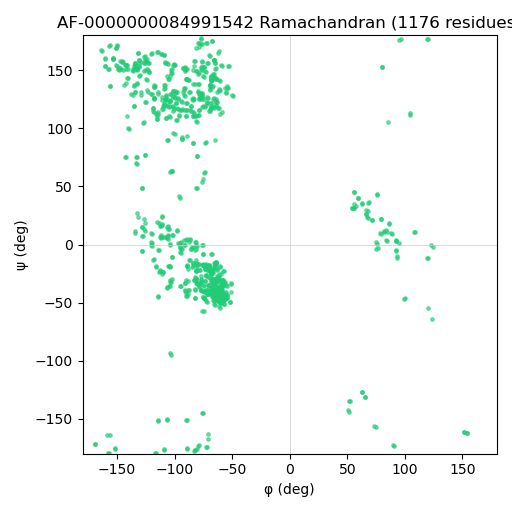.88 260 ASN A CA 1
ATOM 2018 C C . ASN A 1 260 ? -22.469 0.697 -2.545 1 96.88 260 ASN A C 1
ATOM 2020 O O . ASN A 1 260 ? -23.219 1.034 -3.467 1 96.88 260 ASN A O 1
ATOM 2024 N N . ALA A 1 261 ? -21.828 -0.427 -2.631 1 94.56 261 ALA A N 1
ATOM 2025 C CA . ALA A 1 261 ? -21.812 -1.326 -3.781 1 94.56 261 ALA A CA 1
ATOM 2026 C C . ALA A 1 261 ? -23.188 -1.949 -4.008 1 94.56 261 ALA A C 1
ATOM 2028 O O . ALA A 1 261 ? -23.484 -2.414 -5.109 1 94.56 261 ALA A O 1
ATOM 2029 N N . LEU A 1 262 ? -24.031 -2.016 -3.012 1 93.75 262 LEU A N 1
ATOM 2030 C CA . LEU A 1 262 ? -25.375 -2.58 -3.125 1 93.75 262 LEU A CA 1
ATOM 2031 C C . LEU A 1 262 ? -26.359 -1.53 -3.619 1 93.75 262 LEU A C 1
ATOM 2033 O O . LEU A 1 262 ? -27.547 -1.822 -3.793 1 93.75 262 LEU A O 1
ATOM 2037 N N . GLY A 1 263 ? -25.875 -0.309 -3.773 1 94.06 263 GLY A N 1
ATOM 2038 C CA . GLY A 1 263 ? -26.719 0.76 -4.266 1 94.06 263 GLY A CA 1
ATOM 2039 C C . GLY A 1 263 ? -27.469 1.487 -3.158 1 94.06 263 GLY A C 1
ATOM 2040 O O . GLY A 1 263 ? -28.312 2.34 -3.428 1 94.06 263 GLY A O 1
ATOM 2041 N N . GLU A 1 264 ? -27.141 1.226 -1.94 1 96.12 264 GLU A N 1
ATOM 2042 C CA . GLU A 1 264 ? -27.797 1.875 -0.805 1 96.12 264 GLU A CA 1
ATOM 2043 C C . GLU A 1 264 ? -27.234 3.275 -0.575 1 96.12 264 GLU A C 1
ATOM 2045 O O . GLU A 1 264 ? -26.016 3.471 -0.586 1 96.12 264 GLU A O 1
ATOM 2050 N N . VAL A 1 265 ? -28.172 4.234 -0.414 1 96.62 265 VAL A N 1
ATOM 2051 C CA . VAL A 1 265 ? -27.766 5.547 0.067 1 96.62 265 VAL A CA 1
ATOM 2052 C C . VAL A 1 265 ? -27.594 5.512 1.585 1 96.62 265 VAL A C 1
ATOM 2054 O O . VAL A 1 265 ? -28.359 6.137 2.314 1 96.62 265 VAL A O 1
ATOM 2057 N N . PHE A 1 266 ? -26.516 4.945 2.049 1 96.5 266 PHE A N 1
ATOM 2058 C CA . PHE A 1 266 ? -26.391 4.434 3.41 1 96.5 266 PHE A CA 1
ATOM 2059 C C . PHE A 1 266 ? -26.375 5.574 4.418 1 96.5 266 PHE A C 1
ATOM 2061 O O . PHE A 1 266 ? -26.859 5.422 5.543 1 96.5 266 PHE A O 1
ATOM 2068 N N . MET A 1 267 ? -25.922 6.746 4.082 1 94.88 267 MET A N 1
ATOM 2069 C CA . MET A 1 267 ? -25.875 7.871 5.008 1 94.88 267 MET A CA 1
ATOM 2070 C C . MET A 1 267 ? -27.281 8.367 5.336 1 94.88 267 MET A C 1
ATOM 2072 O O . MET A 1 267 ? -27.484 9.008 6.367 1 94.88 267 MET A O 1
ATOM 2076 N N . LEU A 1 268 ? -28.266 8.086 4.453 1 94.19 268 LEU A N 1
ATOM 2077 C CA . LEU A 1 268 ? -29.625 8.555 4.637 1 94.19 268 LEU A CA 1
ATOM 2078 C C . LEU A 1 268 ? -30.547 7.41 5.074 1 94.19 268 LEU A C 1
ATOM 2080 O O . LEU A 1 268 ? -31.625 7.648 5.602 1 94.19 268 LEU A O 1
ATOM 2084 N N . GLU A 1 269 ? -30.109 6.238 4.852 1 95.5 269 GLU A N 1
ATOM 2085 C CA . GLU A 1 269 ? -31 5.094 5.039 1 95.5 269 GLU A CA 1
ATOM 2086 C C . GLU A 1 269 ? -30.672 4.359 6.34 1 95.5 269 GLU A C 1
ATOM 2088 O O . GLU A 1 269 ? -31.562 3.773 6.957 1 95.5 269 GLU A O 1
ATOM 2093 N N . LYS A 1 270 ? -29.484 4.348 6.719 1 95.38 270 LYS A N 1
ATOM 2094 C CA . LYS A 1 270 ? -29.109 3.611 7.922 1 95.38 270 LYS A CA 1
ATOM 2095 C C . LYS A 1 270 ? -29.188 4.504 9.156 1 95.38 270 LYS A C 1
ATOM 2097 O O . LYS A 1 270 ? -28.531 5.547 9.211 1 95.38 270 LYS A O 1
ATOM 2102 N N . GLU A 1 271 ? -29.828 4.125 10.133 1 95.38 271 GLU A N 1
ATOM 2103 C CA . GLU A 1 271 ? -30.125 4.918 11.32 1 95.38 271 GLU A CA 1
ATOM 2104 C C . GLU A 1 271 ? -28.859 5.344 12.047 1 95.38 271 GLU A C 1
ATOM 2106 O O . GLU A 1 271 ? -28.781 6.453 12.578 1 95.38 271 GLU A O 1
ATOM 2111 N N . GLU A 1 272 ? -27.922 4.492 12.07 1 93.12 272 GLU A N 1
ATOM 2112 C CA . GLU A 1 272 ? -26.672 4.77 12.797 1 93.12 272 GLU A CA 1
ATOM 2113 C C . GLU A 1 272 ? -25.953 5.973 12.195 1 93.12 272 GLU A C 1
ATOM 2115 O O . GLU A 1 272 ? -25.281 6.719 12.914 1 93.12 272 GLU A O 1
ATOM 2120 N N . TYR A 1 273 ? -26.125 6.152 10.891 1 94.44 273 TYR A N 1
ATOM 2121 C CA . TYR A 1 273 ? -25.484 7.285 10.234 1 94.44 273 TYR A CA 1
ATOM 2122 C C . TYR A 1 273 ? -26.375 8.523 10.297 1 94.44 273 TYR A C 1
ATOM 2124 O O . TYR A 1 273 ? -25.875 9.641 10.484 1 94.44 273 TYR A O 1
ATOM 2132 N N . VAL A 1 274 ? -27.672 8.344 10.141 1 93.5 274 VAL A N 1
ATOM 2133 C CA . VAL A 1 274 ? -28.641 9.438 10.148 1 93.5 274 VAL A CA 1
ATOM 2134 C C . VAL A 1 274 ? -28.578 10.18 11.477 1 93.5 274 VAL A C 1
ATOM 2136 O O . VAL A 1 274 ? -28.609 11.414 11.508 1 93.5 274 VAL A O 1
ATOM 2139 N N . ARG A 1 275 ? -28.406 9.414 12.5 1 91.94 275 ARG A N 1
ATOM 2140 C CA . ARG A 1 275 ? -28.344 10 13.836 1 91.94 275 ARG A CA 1
ATOM 2141 C C . ARG A 1 275 ? -27.109 10.875 14 1 91.94 275 ARG A C 1
ATOM 2143 O O . ARG A 1 275 ? -27.078 11.75 14.867 1 91.94 275 ARG A O 1
ATOM 2150 N N . MET A 1 276 ? -26.188 10.672 13.18 1 91.88 276 MET A N 1
ATOM 2151 C CA . MET A 1 276 ? -24.938 11.414 13.297 1 91.88 276 MET A CA 1
ATOM 2152 C C . MET A 1 276 ? -24.875 12.547 12.281 1 91.88 276 MET A C 1
ATOM 2154 O O . MET A 1 276 ? -23.828 13.156 12.078 1 91.88 276 MET A O 1
ATOM 2158 N N . GLY A 1 277 ? -25.922 12.859 11.562 1 88.94 277 GLY A N 1
ATOM 2159 C CA . GLY A 1 277 ? -25.984 13.984 10.648 1 88.94 277 GLY A CA 1
ATOM 2160 C C . GLY A 1 277 ? -26.25 13.57 9.211 1 88.94 277 GLY A C 1
ATOM 2161 O O . GLY A 1 277 ? -26.531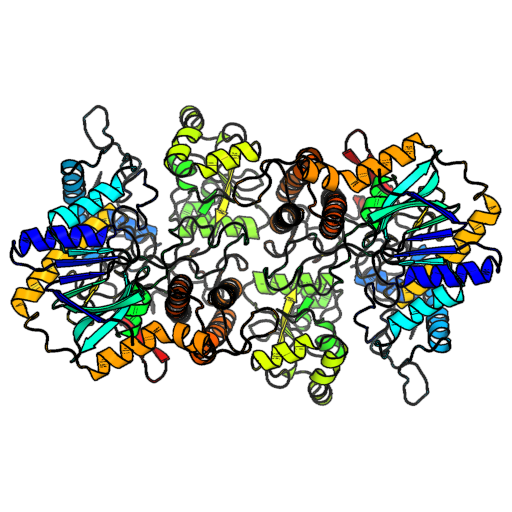 14.414 8.359 1 88.94 277 GLY A O 1
ATOM 2162 N N . GLY A 1 278 ? -26.141 12.172 8.953 1 88.31 278 GLY A N 1
ATOM 2163 C CA . GLY A 1 278 ? -26.453 11.664 7.629 1 88.31 278 GLY A CA 1
ATOM 2164 C C . GLY A 1 278 ? -25.516 12.203 6.555 1 88.31 278 GLY A C 1
ATOM 2165 O O . GLY A 1 278 ? -24.297 12.156 6.707 1 88.31 278 GLY A O 1
ATOM 2166 N N . HIS A 1 279 ? -26.125 12.773 5.477 1 83.25 279 HIS A N 1
ATOM 2167 C CA . HIS A 1 279 ? -25.359 13.25 4.332 1 83.25 279 HIS A CA 1
ATOM 2168 C C . HIS A 1 279 ? -24.594 14.516 4.68 1 83.25 279 HIS A C 1
ATOM 2170 O O . HIS A 1 279 ? -23.594 14.836 4.027 1 83.25 279 HIS A O 1
ATOM 2176 N N . THR A 1 280 ? -25 15.211 5.66 1 82.88 280 THR A N 1
ATOM 2177 C CA . THR A 1 280 ? -24.344 16.453 6.055 1 82.88 280 THR A CA 1
ATOM 2178 C C . THR A 1 280 ? -23.516 16.266 7.32 1 82.88 280 THR A C 1
ATOM 2180 O O . THR A 1 280 ? -23.156 17.234 7.992 1 82.88 280 THR A O 1
ATOM 2183 N N . ALA A 1 281 ? -23.328 14.953 7.641 1 90.31 281 ALA A N 1
ATOM 2184 C CA . ALA A 1 281 ? -22.531 14.672 8.828 1 90.31 281 ALA A CA 1
ATOM 2185 C C . ALA A 1 281 ? -21.125 15.25 8.695 1 90.31 281 ALA A C 1
ATOM 2187 O O . ALA A 1 281 ? -20.641 15.484 7.586 1 90.31 281 ALA A O 1
ATOM 2188 N N . PRO A 1 282 ? -20.5 15.539 9.883 1 91.38 282 PRO A N 1
ATOM 2189 C CA . PRO A 1 282 ? -19.109 16 9.836 1 91.38 282 PRO A CA 1
ATOM 2190 C C . PRO A 1 282 ? -18.203 15.055 9.047 1 91.38 282 PRO A C 1
ATOM 2192 O O . PRO A 1 282 ? -18.469 13.844 8.992 1 91.38 282 PRO A O 1
ATOM 2195 N N . THR A 1 283 ? -17.172 15.562 8.523 1 89.44 283 THR A N 1
ATOM 2196 C CA . THR A 1 283 ? -16.281 14.828 7.633 1 89.44 283 THR A CA 1
ATOM 2197 C C . THR A 1 283 ? -15.75 13.57 8.32 1 89.44 283 THR A C 1
ATOM 2199 O O . THR A 1 283 ? -15.703 12.5 7.715 1 89.44 283 THR A O 1
ATOM 2202 N N . PRO A 1 284 ? -15.297 13.641 9.586 1 93.81 284 PRO A N 1
ATOM 2203 C CA . PRO A 1 284 ? -14.781 12.422 10.211 1 93.81 284 PRO A CA 1
ATOM 2204 C C . PRO A 1 284 ? -15.812 11.289 10.242 1 93.81 284 PRO A C 1
ATOM 2206 O O . PRO A 1 284 ? -15.453 10.117 10.102 1 93.81 284 PRO A O 1
ATOM 2209 N N . VAL A 1 285 ? -17.094 11.688 10.422 1 94.44 285 VAL A N 1
ATOM 2210 C CA . VAL A 1 285 ? -18.156 10.695 10.453 1 94.44 285 VAL A CA 1
ATOM 2211 C C . VAL A 1 285 ? -18.312 10.062 9.07 1 94.44 285 VAL A C 1
ATOM 2213 O O . VAL A 1 285 ? -18.516 8.852 8.953 1 94.44 285 VAL A O 1
ATOM 2216 N N . ARG A 1 286 ? -18.234 10.852 8.07 1 93.69 286 ARG A N 1
ATOM 2217 C CA . ARG A 1 286 ? -18.375 10.336 6.707 1 93.69 286 ARG A CA 1
ATOM 2218 C C . ARG A 1 286 ? -17.234 9.383 6.367 1 93.69 286 ARG A C 1
ATOM 2220 O O . ARG A 1 286 ? -17.438 8.375 5.691 1 93.69 286 ARG A O 1
ATOM 2227 N N . VAL A 1 287 ? -16 9.734 6.805 1 94.69 287 VAL A N 1
ATOM 2228 C CA . VAL A 1 287 ? -14.859 8.844 6.617 1 94.69 287 VAL A CA 1
ATOM 2229 C C . VAL A 1 287 ? -15.117 7.52 7.336 1 94.69 287 VAL A C 1
ATOM 2231 O O . VAL A 1 287 ? -14.938 6.445 6.758 1 94.69 287 VAL A O 1
ATOM 2234 N N . TRP A 1 288 ? -15.523 7.645 8.57 1 95.94 288 TRP A N 1
ATOM 2235 C CA . TRP A 1 288 ? -15.797 6.469 9.391 1 95.94 288 TRP A CA 1
ATOM 2236 C C . TRP A 1 288 ? -16.875 5.594 8.758 1 95.94 288 TRP A C 1
ATOM 2238 O O . TRP A 1 288 ? -16.719 4.371 8.68 1 95.94 288 TRP A O 1
ATOM 2248 N N . ALA A 1 289 ? -17.953 6.195 8.32 1 96.38 289 ALA A N 1
ATOM 2249 C CA . ALA A 1 289 ? -19.062 5.473 7.715 1 96.38 289 ALA A CA 1
ATOM 2250 C C . ALA A 1 289 ? -18.625 4.738 6.453 1 96.38 289 ALA A C 1
ATOM 2252 O O . ALA A 1 289 ? -19 3.584 6.234 1 96.38 289 ALA A O 1
ATOM 2253 N N . CYS A 1 290 ? -17.875 5.375 5.621 1 95.62 290 CYS A N 1
ATOM 2254 C CA . CYS A 1 290 ? -17.359 4.77 4.398 1 95.62 290 CYS A CA 1
ATOM 2255 C C . CYS A 1 290 ? -16.578 3.49 4.703 1 95.62 290 CYS A C 1
ATOM 2257 O O . CYS A 1 290 ? -16.828 2.453 4.082 1 95.62 290 CYS A O 1
ATOM 2259 N N . TYR A 1 291 ? -15.719 3.502 5.66 1 95.19 291 TYR A N 1
ATOM 2260 C CA . TYR A 1 291 ? -14.852 2.361 5.922 1 95.19 291 TYR A CA 1
ATOM 2261 C C . TYR A 1 291 ? -15.578 1.291 6.727 1 95.19 291 TYR A C 1
ATOM 2263 O O . TYR A 1 291 ? -15.203 0.117 6.695 1 95.19 291 TYR A O 1
ATOM 2271 N N . ARG A 1 292 ? -16.625 1.743 7.434 1 95.19 292 ARG A N 1
ATOM 2272 C CA . ARG A 1 292 ? -17.484 0.745 8.047 1 95.19 292 ARG A CA 1
ATOM 2273 C C . ARG A 1 292 ? -18.203 -0.083 6.988 1 95.19 292 ARG A C 1
ATOM 2275 O O . ARG A 1 292 ? -18.328 -1.303 7.125 1 95.19 292 ARG A O 1
ATOM 2282 N N . GLU A 1 293 ? -18.703 0.605 5.953 1 96.31 293 GLU A N 1
ATOM 2283 C CA . GLU A 1 293 ? -19.359 -0.098 4.852 1 96.31 293 GLU A CA 1
ATOM 2284 C C . GLU A 1 293 ? -18.375 -1.019 4.129 1 96.31 293 GLU A C 1
ATOM 2286 O O . GLU A 1 293 ? -18.719 -2.158 3.801 1 96.31 293 GLU A O 1
ATOM 2291 N N . ILE A 1 294 ? -17.188 -0.574 3.879 1 95.06 294 ILE A N 1
ATOM 2292 C CA . ILE A 1 294 ? -16.156 -1.361 3.199 1 95.06 294 ILE A CA 1
ATOM 2293 C C . ILE A 1 294 ? -15.812 -2.59 4.039 1 95.06 294 ILE A C 1
ATOM 2295 O O . ILE A 1 294 ? -15.781 -3.709 3.521 1 95.06 294 ILE A O 1
ATOM 2299 N N . ALA A 1 295 ? -15.578 -2.379 5.328 1 92.38 295 ALA A N 1
ATOM 2300 C CA . ALA A 1 295 ? -15.203 -3.463 6.23 1 92.38 295 ALA A CA 1
ATOM 2301 C C . ALA A 1 295 ? -16.312 -4.516 6.312 1 92.38 295 ALA A C 1
ATOM 2303 O O . ALA A 1 295 ? -16.031 -5.699 6.523 1 92.38 295 ALA A O 1
ATOM 2304 N N . ALA A 1 296 ? -17.531 -4.059 6.094 1 92.56 296 ALA A N 1
ATOM 2305 C CA . ALA A 1 296 ? -18.672 -4.969 6.18 1 92.56 296 ALA A CA 1
ATOM 2306 C C . ALA A 1 296 ? -18.906 -5.676 4.848 1 92.56 296 ALA A C 1
ATOM 2308 O O . ALA A 1 296 ? -19.891 -6.414 4.691 1 92.56 296 ALA A O 1
ATOM 2309 N N . GLY A 1 297 ? -18.031 -5.445 3.879 1 91.5 297 GLY A N 1
ATOM 2310 C CA . GLY A 1 297 ? -18.125 -6.137 2.604 1 91.5 297 GLY A CA 1
ATOM 2311 C C . GLY A 1 297 ? -19.047 -5.441 1.614 1 91.5 297 GLY A C 1
ATOM 2312 O O . GLY A 1 297 ? -19.469 -6.043 0.628 1 91.5 297 GLY A O 1
ATOM 2313 N N . ARG A 1 298 ? -19.328 -4.203 1.839 1 95.44 298 ARG A N 1
ATOM 2314 C CA . ARG A 1 298 ? -20.266 -3.498 0.979 1 95.44 298 ARG A CA 1
ATOM 2315 C C . ARG A 1 298 ? -19.562 -2.41 0.172 1 95.44 298 ARG A C 1
ATOM 2317 O O . ARG A 1 298 ? -20.203 -1.464 -0.291 1 95.44 298 ARG A O 1
ATOM 2324 N N . GLY A 1 299 ? -18.25 -2.445 0.078 1 95.62 299 GLY A N 1
ATOM 2325 C CA . GLY A 1 299 ? -17.516 -1.568 -0.829 1 95.62 299 GLY A CA 1
ATOM 2326 C C . GLY A 1 299 ? -17.594 -2.018 -2.275 1 95.62 299 GLY A C 1
ATOM 2327 O O . GLY A 1 299 ? -18.031 -3.131 -2.564 1 95.62 299 GLY A O 1
ATOM 2328 N N . PRO A 1 300 ? -17.078 -1.186 -3.168 1 96.44 300 PRO A N 1
ATOM 2329 C CA . PRO A 1 300 ? -16.562 0.163 -2.947 1 96.44 300 PRO A CA 1
ATOM 2330 C C . PRO A 1 300 ? -17.656 1.188 -2.666 1 96.44 300 PRO A C 1
ATOM 2332 O O . PRO A 1 300 ? -18.844 0.852 -2.703 1 96.44 300 PRO A O 1
ATOM 2335 N N . ILE A 1 301 ? -17.25 2.389 -2.326 1 96.94 301 ILE A N 1
ATOM 2336 C CA . ILE A 1 301 ? -18.156 3.496 -2.08 1 96.94 301 ILE A CA 1
ATOM 2337 C C . ILE A 1 301 ? -18.125 4.469 -3.258 1 96.94 301 ILE A C 1
ATOM 2339 O O . ILE A 1 301 ? -17.062 4.691 -3.85 1 96.94 301 ILE A O 1
ATOM 2343 N N . PHE A 1 302 ? -19.297 5.035 -3.602 1 96.44 302 PHE A N 1
ATOM 2344 C CA . PHE A 1 302 ? -19.406 5.922 -4.754 1 96.44 302 PHE A CA 1
ATOM 2345 C C . PHE A 1 302 ? -20.172 7.18 -4.391 1 96.44 302 PHE A C 1
ATOM 2347 O O . PHE A 1 302 ? -20.938 7.191 -3.42 1 96.44 302 PHE A O 1
ATOM 2354 N N . MET A 1 303 ? -19.859 8.25 -5.082 1 95.25 303 MET A N 1
ATOM 2355 C CA . MET A 1 303 ? -20.844 9.328 -5.254 1 95.25 303 MET A CA 1
ATOM 2356 C C . MET A 1 303 ? -21.688 9.094 -6.5 1 95.25 303 MET A C 1
ATOM 2358 O O . MET A 1 303 ? -21.172 9.062 -7.617 1 95.25 303 MET A O 1
ATOM 2362 N N . ASP A 1 304 ? -22.969 8.891 -6.289 1 94.94 304 ASP A N 1
ATOM 2363 C CA . ASP A 1 304 ? -23.828 8.57 -7.422 1 94.94 304 ASP A CA 1
ATOM 2364 C C . ASP A 1 304 ? -24.281 9.828 -8.141 1 94.94 304 ASP A C 1
ATOM 2366 O O . ASP A 1 304 ? -25.406 10.305 -7.914 1 94.94 304 ASP A O 1
ATOM 2370 N N . THR A 1 305 ? -23.516 10.25 -9.039 1 93.38 305 THR A N 1
ATOM 2371 C CA . THR A 1 305 ? -23.781 11.477 -9.781 1 93.38 305 THR A CA 1
ATOM 2372 C C . THR A 1 305 ? -24.969 11.297 -10.727 1 93.38 305 THR A C 1
ATOM 2374 O O . THR A 1 305 ? -25.562 12.273 -11.18 1 93.38 305 THR A O 1
ATOM 2377 N N . THR A 1 306 ? -25.328 10.102 -11.047 1 92.62 306 THR A N 1
ATOM 2378 C CA . THR A 1 306 ? -26.469 9.844 -11.922 1 92.62 306 THR A CA 1
ATOM 2379 C C . THR A 1 306 ? -27.781 10.227 -11.227 1 92.62 306 THR A C 1
ATOM 2381 O O . THR A 1 306 ? -28.797 10.43 -11.883 1 92.62 306 THR A O 1
ATOM 2384 N N . ARG A 1 307 ? -27.734 10.266 -9.992 1 88.44 307 ARG A N 1
ATOM 2385 C CA . ARG A 1 307 ? -28.891 10.664 -9.195 1 88.44 307 ARG A CA 1
ATOM 2386 C C . ARG A 1 307 ? -28.812 12.141 -8.812 1 88.44 307 ARG A C 1
ATOM 2388 O O . ARG A 1 307 ? -29.672 12.641 -8.086 1 88.44 307 ARG A O 1
ATOM 2395 N N . GLY A 1 308 ? -27.75 12.773 -9.289 1 86.62 308 GLY A N 1
ATOM 2396 C CA . GLY A 1 308 ? -27.594 14.188 -8.984 1 86.62 308 GLY A CA 1
ATOM 2397 C C . GLY A 1 308 ? -28.391 15.094 -9.906 1 86.62 308 GLY A C 1
ATOM 2398 O O . GLY A 1 308 ? -29.141 14.617 -10.758 1 86.62 308 GLY A O 1
ATOM 2399 N N . ASP A 1 309 ? -28.219 16.375 -9.688 1 86.62 309 ASP A N 1
ATOM 2400 C CA . ASP A 1 309 ? -28.859 17.375 -10.555 1 86.62 309 ASP A CA 1
ATOM 2401 C C . ASP A 1 309 ? -28.281 17.312 -11.961 1 86.62 309 ASP A C 1
ATOM 2403 O O . ASP A 1 309 ? -27.109 17.625 -12.172 1 86.62 309 ASP A O 1
ATOM 2407 N N . PRO A 1 310 ? -29.078 17.016 -13.008 1 85.06 310 PRO A N 1
ATOM 2408 C CA . PRO A 1 310 ? -28.578 16.781 -14.359 1 85.06 310 PRO A CA 1
ATOM 2409 C C . PRO A 1 310 ? -27.875 18.016 -14.945 1 85.06 310 PRO A C 1
ATOM 2411 O O . PRO A 1 310 ? -26.875 17.875 -15.656 1 85.06 310 PRO A O 1
ATOM 2414 N N . GLU A 1 311 ? -28.438 19.156 -14.68 1 83.81 311 GLU A N 1
ATOM 2415 C CA . GLU A 1 311 ? -27.828 20.375 -15.203 1 83.81 311 GLU A CA 1
ATOM 2416 C C . GLU A 1 311 ? -26.453 20.609 -14.609 1 83.81 311 GLU A C 1
ATOM 2418 O O . GLU A 1 311 ? -25.531 21.031 -15.312 1 83.81 311 GLU A O 1
ATOM 2423 N N . LYS A 1 312 ? -26.344 20.312 -13.406 1 82.69 312 LYS A N 1
ATOM 2424 C CA . LYS A 1 312 ? -25.078 20.5 -12.719 1 82.69 312 LYS A CA 1
ATOM 2425 C C . LYS A 1 312 ? -24.062 19.438 -13.117 1 82.69 312 LYS A C 1
ATOM 2427 O O . LYS A 1 312 ? -22.875 19.703 -13.219 1 82.69 312 LYS A O 1
ATOM 2432 N N . VAL A 1 313 ? -24.562 18.297 -13.328 1 84.38 313 VAL A N 1
ATOM 2433 C CA . VAL A 1 313 ? -23.703 17.188 -13.719 1 84.38 313 VAL A CA 1
ATOM 2434 C C . VAL A 1 313 ? -23.062 17.469 -15.078 1 84.38 313 VAL A C 1
ATOM 2436 O O . VAL A 1 313 ? -21.891 17.172 -15.297 1 84.38 313 VAL A O 1
ATOM 2439 N N . ALA A 1 314 ? -23.828 18.062 -15.922 1 80.94 314 ALA A N 1
ATOM 2440 C CA . ALA A 1 314 ? -23.328 18.406 -17.25 1 80.94 314 ALA A CA 1
ATOM 2441 C C . ALA A 1 314 ? -22.188 19.406 -17.156 1 80.94 314 ALA A C 1
ATOM 2443 O O . ALA A 1 314 ? -21.281 19.406 -17.984 1 80.94 314 ALA A O 1
ATOM 2444 N N . GLY A 1 315 ? -22.188 20.203 -16.078 1 79.38 315 GLY A N 1
ATOM 2445 C CA . GLY A 1 315 ? -21.172 21.234 -15.883 1 79.38 315 GLY A CA 1
ATOM 2446 C C . GLY A 1 315 ? -20.016 20.766 -15.023 1 79.38 315 GLY A C 1
ATOM 2447 O O . GLY A 1 315 ? -19.062 21.516 -14.805 1 79.38 315 GLY A O 1
ATOM 2448 N N . LEU A 1 316 ? -20.047 19.547 -14.609 1 82.25 316 LEU A N 1
ATOM 2449 C CA . LEU A 1 316 ? -19.062 19.031 -13.672 1 82.25 316 LEU A CA 1
ATOM 2450 C C . LEU A 1 316 ? -17.656 19.094 -14.266 1 82.25 316 LEU A C 1
ATOM 2452 O O . LEU A 1 316 ? -16.688 19.422 -13.562 1 82.25 316 LEU A O 1
ATOM 2456 N N . ARG A 1 317 ? -17.5 18.766 -15.469 1 80.44 317 ARG A N 1
ATOM 2457 C CA . ARG A 1 317 ? -16.203 18.781 -16.125 1 80.44 317 ARG A CA 1
ATOM 2458 C C . ARG A 1 317 ? -15.586 20.172 -16.109 1 80.44 317 ARG A C 1
ATOM 2460 O O . ARG A 1 317 ? -14.383 20.328 -15.867 1 80.44 317 ARG A O 1
ATOM 2467 N N . GLU A 1 318 ? -16.375 21.125 -16.344 1 76.56 318 GLU A N 1
ATOM 2468 C CA . GLU A 1 318 ? -15.906 22.5 -16.312 1 76.56 318 GLU A CA 1
ATOM 2469 C C . GLU A 1 318 ? -15.469 22.906 -14.906 1 76.56 318 GLU A C 1
ATOM 2471 O O . GLU A 1 318 ? -14.477 23.625 -14.742 1 76.56 318 GLU A O 1
ATOM 2476 N N . GLN A 1 319 ? -16.219 22.5 -13.969 1 72.44 319 GLN A N 1
ATOM 2477 C CA . GLN A 1 319 ? -15.891 22.828 -12.586 1 72.44 319 GLN A CA 1
ATOM 2478 C C . GLN A 1 319 ? -14.547 22.234 -12.18 1 72.44 319 GLN A C 1
ATOM 2480 O O . GLN A 1 319 ? -13.734 22.891 -11.531 1 72.44 319 GLN A O 1
ATOM 2485 N N . TYR A 1 320 ? -14.297 21.016 -12.578 1 77.25 320 TYR A N 1
ATOM 2486 C CA . TYR A 1 320 ? -13.055 20.359 -12.195 1 77.25 320 TYR A CA 1
ATOM 2487 C C . TYR A 1 320 ? -11.883 20.859 -13.023 1 77.25 320 TYR A C 1
ATOM 2489 O O . TYR A 1 320 ? -10.734 20.828 -12.578 1 77.25 320 TYR A O 1
ATOM 2497 N N . LEU A 1 321 ? -12.133 21.312 -14.234 1 74 321 LEU A N 1
ATOM 2498 C CA . LEU A 1 321 ? -11.062 21.875 -15.039 1 74 321 LEU A CA 1
ATOM 2499 C C . LEU A 1 321 ? -10.461 23.109 -14.352 1 74 321 LEU A C 1
ATOM 2501 O O . LEU A 1 321 ? -9.273 23.391 -14.516 1 74 321 LEU A O 1
ATOM 2505 N N . ASP A 1 322 ? -11.273 23.766 -13.492 1 65.5 322 ASP A N 1
ATOM 2506 C CA . ASP A 1 322 ? -10.828 24.953 -12.781 1 65.5 322 ASP A CA 1
ATOM 2507 C C . ASP A 1 322 ? -10.008 24.578 -11.547 1 65.5 322 ASP A C 1
ATOM 2509 O O . ASP A 1 322 ? -9.148 25.359 -11.109 1 65.5 322 ASP A O 1
ATOM 2513 N N . MET A 1 323 ? -10.234 23.5 -10.977 1 66.94 323 MET A N 1
ATOM 2514 C CA . MET A 1 323 ? -9.656 23.172 -9.672 1 66.94 323 MET A CA 1
ATOM 2515 C C . MET A 1 323 ? -8.688 22 -9.789 1 66.94 323 MET A C 1
ATOM 2517 O O . MET A 1 323 ? -7.625 22 -9.164 1 66.94 323 MET A O 1
ATOM 2521 N N . SER A 1 324 ? -9.109 20.984 -10.516 1 75.81 324 SER A N 1
ATOM 2522 C CA . SER A 1 324 ? -8.336 19.75 -10.648 1 75.81 324 SER A CA 1
ATOM 2523 C C . SER A 1 324 ? -8.438 19.188 -12.062 1 75.81 324 SER A C 1
ATOM 2525 O O . SER A 1 324 ? -9.078 18.156 -12.281 1 75.81 324 SER A O 1
ATOM 2527 N N . PRO A 1 325 ? -7.738 19.812 -12.945 1 74.5 325 PRO A N 1
ATOM 2528 C CA . PRO A 1 325 ? -7.848 19.391 -14.336 1 74.5 325 PRO A CA 1
ATOM 2529 C C . PRO A 1 325 ? -7.48 17.922 -14.531 1 74.5 325 PRO A C 1
ATOM 2531 O O . PRO A 1 325 ? -7.984 17.266 -15.453 1 74.5 325 PRO A O 1
ATOM 2534 N N . THR A 1 326 ? -6.719 17.406 -13.617 1 77.31 326 THR A N 1
ATOM 2535 C CA . THR A 1 326 ? -6.273 16.031 -13.734 1 77.31 326 THR A CA 1
ATOM 2536 C C . THR A 1 326 ? -7.445 15.062 -13.562 1 77.31 326 THR A C 1
ATOM 2538 O O . THR A 1 326 ? -7.414 13.945 -14.078 1 77.31 326 THR A O 1
ATOM 2541 N N . THR A 1 327 ? -8.438 15.492 -12.883 1 84.62 327 THR A N 1
ATOM 2542 C CA . THR A 1 327 ? -9.609 14.648 -12.68 1 84.62 327 THR A CA 1
ATOM 2543 C C . THR A 1 327 ? -10.352 14.422 -14 1 84.62 327 THR A C 1
ATOM 2545 O O . THR A 1 327 ? -10.789 13.312 -14.289 1 84.62 327 THR A O 1
ATOM 2548 N N . VAL A 1 328 ? -10.469 15.539 -14.758 1 84.88 328 VAL A N 1
ATOM 2549 C CA . VAL A 1 328 ? -11.148 15.445 -16.047 1 84.88 328 VAL A CA 1
ATOM 2550 C C . VAL A 1 328 ? -10.359 14.539 -16.984 1 84.88 328 VAL A C 1
ATOM 2552 O O . VAL A 1 328 ? -10.938 13.719 -17.703 1 84.88 328 VAL A O 1
ATOM 2555 N N . LEU A 1 329 ? -9.039 14.727 -16.922 1 84.31 329 LEU A N 1
ATOM 2556 C CA . LEU A 1 329 ? -8.172 13.883 -17.734 1 84.31 329 LEU A CA 1
ATOM 2557 C C . LEU A 1 329 ? -8.273 12.43 -17.297 1 84.31 329 LEU A C 1
ATOM 2559 O O . LEU A 1 329 ? -8.273 11.523 -18.141 1 84.31 329 LEU A O 1
ATOM 2563 N N . TYR A 1 330 ? -8.32 12.203 -16.062 1 87 330 TYR A N 1
ATOM 2564 C CA . TYR A 1 330 ? -8.461 10.859 -15.523 1 87 330 TYR A CA 1
ATOM 2565 C C . TYR A 1 330 ? -9.758 10.211 -15.992 1 87 330 TYR A C 1
ATOM 2567 O O . TYR A 1 330 ? -9.766 9.047 -16.406 1 87 330 TYR A O 1
ATOM 2575 N N . TRP A 1 331 ? -10.852 10.938 -15.883 1 86.44 331 TRP A N 1
ATOM 2576 C CA . TRP A 1 331 ? -12.148 10.43 -16.344 1 86.44 331 TRP A CA 1
ATOM 2577 C C . TRP A 1 331 ? -12.109 10.094 -17.828 1 86.44 331 TRP A C 1
ATOM 2579 O O . TRP A 1 331 ? -12.602 9.047 -18.25 1 86.44 331 TRP A O 1
ATOM 2589 N N . ALA A 1 332 ? -11.516 10.977 -18.594 1 85.88 332 ALA A N 1
ATOM 2590 C CA . ALA A 1 332 ? -11.414 10.75 -20.031 1 85.88 332 ALA A CA 1
ATOM 2591 C C . ALA A 1 332 ? -10.57 9.508 -20.328 1 85.88 332 ALA A C 1
ATOM 2593 O O . ALA A 1 332 ? -10.945 8.68 -21.172 1 85.88 332 ALA A O 1
ATOM 2594 N N . ALA A 1 333 ? -9.484 9.383 -19.609 1 82.31 333 ALA A N 1
ATOM 2595 C CA . ALA A 1 333 ? -8.539 8.297 -19.844 1 82.31 333 ALA A CA 1
ATOM 2596 C C . ALA A 1 333 ? -9.141 6.953 -19.438 1 82.31 333 ALA A C 1
ATOM 2598 O O . ALA A 1 333 ? -8.734 5.906 -19.953 1 82.31 333 ALA A O 1
ATOM 2599 N N . HIS A 1 334 ? -10.07 6.938 -18.625 1 84.25 334 HIS A N 1
ATOM 2600 C CA . HIS A 1 334 ? -10.641 5.691 -18.109 1 84.25 334 HIS A CA 1
ATOM 2601 C C . HIS A 1 334 ? -12.07 5.504 -18.609 1 84.25 334 HIS A C 1
ATOM 2603 O O . HIS A 1 334 ? -12.789 4.633 -18.109 1 84.25 334 HIS A O 1
ATOM 2609 N N . ASP A 1 335 ? -12.531 6.344 -19.484 1 85.81 335 ASP A N 1
ATOM 2610 C CA . ASP A 1 335 ? -13.859 6.293 -20.078 1 85.81 335 ASP A CA 1
ATOM 2611 C C . ASP A 1 335 ? -14.945 6.391 -19.016 1 85.81 335 ASP A C 1
ATOM 2613 O O . ASP A 1 335 ? -15.898 5.609 -19.031 1 85.81 335 ASP A O 1
ATOM 2617 N N . ILE A 1 336 ? -14.648 7.258 -18.078 1 88.31 336 ILE A N 1
ATOM 2618 C CA . ILE A 1 336 ? -15.617 7.504 -17.016 1 88.31 336 ILE A CA 1
ATOM 2619 C C . ILE A 1 336 ? -16.484 8.719 -17.359 1 88.31 336 ILE A C 1
ATOM 2621 O O . ILE A 1 336 ? -15.953 9.781 -17.703 1 88.31 336 ILE A O 1
ATOM 2625 N N . ASP A 1 337 ? -17.812 8.523 -17.391 1 90.19 337 ASP A N 1
ATOM 2626 C CA . ASP A 1 337 ? -18.781 9.602 -17.594 1 90.19 337 ASP A CA 1
ATOM 2627 C C . ASP A 1 337 ? -19.656 9.797 -16.359 1 90.19 337 ASP A C 1
ATOM 2629 O O . ASP A 1 337 ? -20.578 9.008 -16.125 1 90.19 337 ASP A O 1
ATOM 2633 N N . PRO A 1 338 ? -19.422 10.852 -15.68 1 89.88 338 PRO A N 1
ATOM 2634 C CA . PRO A 1 338 ? -20.172 11.078 -14.438 1 89.88 338 PRO A CA 1
ATOM 2635 C C . PRO A 1 338 ? -21.672 11.164 -14.656 1 89.88 338 PRO A C 1
ATOM 2637 O O . PRO A 1 338 ? -22.453 11.023 -13.703 1 89.88 338 PRO A O 1
ATOM 2640 N N . ALA A 1 339 ? -22.109 11.414 -15.875 1 89.81 339 ALA A N 1
ATOM 2641 C CA . ALA A 1 339 ? -23.547 11.477 -16.172 1 89.81 339 ALA A CA 1
ATOM 2642 C C . ALA A 1 339 ? -24.125 10.078 -16.312 1 89.81 339 ALA A C 1
ATOM 2644 O O . ALA A 1 339 ? -25.344 9.891 -16.219 1 89.81 339 ALA A O 1
ATOM 2645 N N . ARG A 1 340 ? -23.25 9.062 -16.5 1 91.12 340 ARG A N 1
ATOM 2646 C CA . ARG A 1 340 ? -23.75 7.738 -16.844 1 91.12 340 ARG A CA 1
ATOM 2647 C C . ARG A 1 340 ? -23.422 6.727 -15.75 1 91.12 340 ARG A C 1
ATOM 2649 O O . ARG A 1 340 ? -24.031 5.652 -15.695 1 91.12 340 ARG A O 1
ATOM 2656 N N . GLU A 1 341 ? -22.5 7.023 -14.914 1 92 341 GLU A N 1
ATOM 2657 C CA . GLU A 1 341 ? -22.109 6.074 -13.875 1 92 341 GLU A CA 1
ATOM 2658 C C . GLU A 1 341 ? -21.641 6.793 -12.617 1 92 341 GLU A C 1
ATOM 2660 O O . GLU A 1 341 ? -21.109 7.906 -12.695 1 92 341 GLU A O 1
ATOM 2665 N N . PRO A 1 342 ? -21.844 6.129 -11.438 1 94 342 PRO A N 1
ATOM 2666 C CA . PRO A 1 342 ? -21.344 6.73 -10.195 1 94 342 PRO A CA 1
ATOM 2667 C C . PRO A 1 342 ? -19.828 6.836 -10.156 1 94 342 PRO A C 1
ATOM 2669 O O . PRO A 1 342 ? -19.125 6.062 -10.828 1 94 342 PRO A O 1
ATOM 2672 N N . ILE A 1 343 ? -19.312 7.77 -9.359 1 94.25 343 ILE A N 1
ATOM 2673 C CA . ILE A 1 343 ? -17.875 8.016 -9.242 1 94.25 343 ILE A CA 1
ATOM 2674 C C . ILE A 1 343 ? -17.359 7.422 -7.938 1 94.25 343 ILE A C 1
ATOM 2676 O O . ILE A 1 343 ? -17.859 7.746 -6.855 1 94.25 343 ILE A O 1
ATOM 2680 N N . GLU A 1 344 ? -16.344 6.535 -8.055 1 94.88 344 GLU A N 1
ATOM 2681 C CA . GLU A 1 344 ? -15.773 5.887 -6.879 1 94.88 344 GLU A CA 1
ATOM 2682 C C . GLU A 1 344 ? -15.008 6.883 -6.016 1 94.88 344 GLU A C 1
ATOM 2684 O O . GLU A 1 344 ? -14.266 7.723 -6.535 1 94.88 344 GLU A O 1
ATOM 2689 N N . ILE A 1 345 ? -15.25 6.836 -4.719 1 94.75 345 ILE A N 1
ATOM 2690 C CA . ILE A 1 345 ? -14.531 7.691 -3.783 1 94.75 345 ILE A CA 1
ATOM 2691 C C . ILE A 1 345 ? -13.836 6.836 -2.729 1 94.75 345 ILE A C 1
ATOM 2693 O O . ILE A 1 345 ? -14.219 5.688 -2.498 1 94.75 345 ILE A O 1
ATOM 2697 N N . GLU A 1 346 ? -12.812 7.328 -2.123 1 92.44 346 GLU A N 1
ATOM 2698 C CA . GLU A 1 346 ? -12.07 6.676 -1.051 1 92.44 346 GLU A CA 1
ATOM 2699 C C . GLU A 1 346 ? -11.258 7.688 -0.246 1 92.44 346 GLU A C 1
ATOM 2701 O O . GLU A 1 346 ? -10.945 8.773 -0.74 1 92.44 346 GLU A O 1
ATOM 2706 N N . ALA A 1 347 ? -11.031 7.32 0.988 1 92.31 347 ALA A N 1
ATOM 2707 C CA . ALA A 1 347 ? -10.211 8.203 1.812 1 92.31 347 ALA A CA 1
ATOM 2708 C C . ALA A 1 347 ? -8.742 8.125 1.394 1 92.31 347 ALA A C 1
ATOM 2710 O O . ALA A 1 347 ? -8.281 7.094 0.899 1 92.31 347 ALA A O 1
ATOM 2711 N N . ASP A 1 348 ? -8.039 9.188 1.547 1 89.81 348 ASP A N 1
ATOM 2712 C CA . ASP A 1 348 ? -6.617 9.273 1.22 1 89.81 348 ASP A CA 1
ATOM 2713 C C . ASP A 1 348 ? -5.766 9.367 2.484 1 89.81 348 ASP A C 1
ATOM 2715 O O . ASP A 1 348 ? -6.293 9.32 3.598 1 89.81 348 ASP A O 1
ATOM 2719 N N . SER A 1 349 ? -4.438 9.523 2.299 1 90.88 349 SER A N 1
ATOM 2720 C CA . SER A 1 349 ? -3.494 9.531 3.414 1 90.88 349 SER A CA 1
ATOM 2721 C C . SER A 1 349 ? -3.74 10.711 4.344 1 90.88 349 SER A C 1
ATOM 2723 O O . SER A 1 349 ? -4.031 11.82 3.883 1 90.88 349 SER A O 1
ATOM 2725 N N . PRO A 1 350 ? -3.578 10.492 5.621 1 94.12 350 PRO A N 1
ATOM 2726 C CA . PRO A 1 350 ? -3.744 11.578 6.59 1 94.12 350 PRO A CA 1
ATOM 2727 C C . PRO A 1 350 ? -2.686 12.672 6.434 1 94.12 350 PRO A C 1
ATOM 2729 O O . PRO A 1 350 ? -1.607 12.414 5.891 1 94.12 350 PRO A O 1
ATOM 2732 N N . PHE A 1 351 ? -2.967 13.812 6.91 1 94.31 351 PHE A N 1
ATOM 2733 C CA . PHE A 1 351 ? -2.008 14.898 7.027 1 94.31 351 PHE A CA 1
ATOM 2734 C C . PHE A 1 351 ? -2.359 15.812 8.195 1 94.31 351 PHE A C 1
ATOM 2736 O O . PHE A 1 351 ? -3.408 15.648 8.82 1 94.31 351 PHE A O 1
ATOM 2743 N N . LEU A 1 352 ? -1.49 16.672 8.531 1 97.06 352 LEU A N 1
ATOM 2744 C CA . LEU A 1 352 ? -1.653 17.531 9.695 1 97.06 352 LEU A CA 1
ATOM 2745 C C . LEU A 1 352 ? -1.965 18.969 9.281 1 97.06 352 LEU A C 1
ATOM 2747 O O . LEU A 1 352 ? -1.257 19.547 8.461 1 97.06 352 LEU A O 1
ATOM 2751 N N . VAL A 1 353 ? -3.02 19.469 9.859 1 96.12 353 VAL A N 1
ATOM 2752 C CA . VAL A 1 353 ? -3.426 20.844 9.57 1 96.12 353 VAL A CA 1
ATOM 2753 C C . VAL A 1 353 ? -3.943 21.5 10.844 1 96.12 353 VAL A C 1
ATOM 2755 O O . VAL A 1 353 ? -4.375 20.828 11.781 1 96.12 353 VAL A O 1
ATOM 2758 N N . GLY A 1 354 ? -3.844 22.781 10.859 1 95.69 354 GLY A N 1
ATOM 2759 C CA . GLY A 1 354 ? -4.379 23.547 11.969 1 95.69 354 GLY A CA 1
ATOM 2760 C C . GLY A 1 354 ? -5.473 24.516 11.562 1 95.69 354 GLY A C 1
ATOM 2761 O O . GLY A 1 354 ? -6.219 25.016 12.406 1 95.69 354 GLY A O 1
ATOM 2762 N N . ALA A 1 355 ? -5.586 24.719 10.281 1 95.38 355 ALA A N 1
ATOM 2763 C CA . ALA A 1 355 ? -6.516 25.734 9.805 1 95.38 355 ALA A CA 1
ATOM 2764 C C . ALA A 1 355 ? -7.668 25.109 9.031 1 95.38 355 ALA A C 1
ATOM 2766 O O . ALA A 1 355 ? -8.594 25.797 8.609 1 95.38 355 ALA A O 1
ATOM 2767 N N . HIS A 1 356 ? -7.602 23.797 8.836 1 91.69 356 HIS A N 1
ATOM 2768 C CA . HIS A 1 356 ? -8.672 23.031 8.219 1 91.69 356 HIS A CA 1
ATOM 2769 C C . HIS A 1 356 ? -9.414 22.188 9.25 1 91.69 356 HIS A C 1
ATOM 2771 O O . HIS A 1 356 ? -9.516 22.578 10.414 1 91.69 356 HIS A O 1
ATOM 2777 N N . ALA A 1 357 ? -9.922 21.078 8.805 1 89.81 357 ALA A N 1
ATOM 2778 C CA . ALA A 1 357 ? -10.766 20.281 9.688 1 89.81 357 ALA A CA 1
ATOM 2779 C C . ALA A 1 357 ? -9.922 19.422 10.633 1 89.81 357 ALA A C 1
ATOM 2781 O O . ALA A 1 357 ? -10.148 18.219 10.758 1 89.81 357 ALA A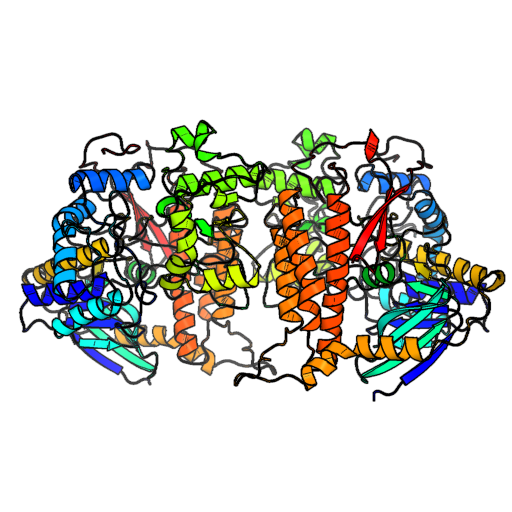 O 1
ATOM 2782 N N . ALA A 1 358 ? -8.922 20.016 11.297 1 94.44 358 ALA A N 1
ATOM 2783 C CA . ALA A 1 358 ? -8.117 19.438 12.367 1 94.44 358 ALA A CA 1
ATOM 2784 C C . ALA A 1 358 ? -7.488 20.531 13.227 1 94.44 358 ALA A C 1
ATOM 2786 O O . ALA A 1 358 ? -7.688 21.719 12.977 1 94.44 358 ALA A O 1
ATOM 2787 N N . CYS A 1 359 ? -6.719 20.203 14.234 1 97.06 359 CYS A N 1
ATOM 2788 C CA . CYS A 1 359 ? -6.461 21.188 15.289 1 97.06 359 CYS A CA 1
ATOM 2789 C C . CYS A 1 359 ? -4.965 21.344 15.539 1 97.06 359 CYS A C 1
ATOM 2791 O O . CYS A 1 359 ? -4.555 21.938 16.531 1 97.06 359 CYS A O 1
ATOM 2793 N N . CYS A 1 360 ? -4.121 20.906 14.727 1 98.31 360 CYS A N 1
ATOM 2794 C CA . CYS A 1 360 ? -2.691 20.859 15.008 1 98.31 360 CYS A CA 1
ATOM 2795 C C . CYS A 1 360 ? -2.1 22.25 15.07 1 98.31 360 CYS A C 1
ATOM 2797 O O . CYS A 1 360 ? -2.488 23.125 14.289 1 98.31 360 CYS A O 1
ATOM 2799 N N . GLY A 1 361 ? -1.14 22.5 16.047 1 98.62 361 GLY A N 1
ATOM 2800 C CA . GLY A 1 361 ? -0.372 23.734 16.062 1 98.62 361 GLY A CA 1
ATOM 2801 C C . GLY A 1 361 ? 0.126 24.109 17.438 1 98.62 361 GLY A C 1
ATOM 2802 O O . GLY A 1 361 ? 0.214 23.266 18.328 1 98.62 361 GLY A O 1
ATOM 2803 N N . ALA A 1 362 ? 0.503 25.344 17.594 1 98.75 362 ALA A N 1
ATOM 2804 C CA . ALA A 1 362 ? 1.006 25.828 18.875 1 98.75 362 ALA A CA 1
ATOM 2805 C C . ALA A 1 362 ? -0.129 26.375 19.734 1 98.75 362 ALA A C 1
ATOM 2807 O O . ALA A 1 362 ? -1.075 26.969 19.219 1 98.75 362 ALA A O 1
ATOM 2808 N N . TRP A 1 363 ? 0.005 26.109 20.969 1 98.56 363 TRP A N 1
ATOM 2809 C CA . TRP A 1 363 ? -0.842 26.797 21.938 1 98.56 363 TRP A CA 1
ATOM 2810 C C . TRP A 1 363 ? -0.474 28.281 22.047 1 98.56 363 TRP A C 1
ATOM 2812 O O . TRP A 1 363 ? 0.708 28.625 22.047 1 98.56 363 TRP A O 1
ATOM 2822 N N . THR A 1 364 ? -1.479 29.141 22.109 1 98.25 364 THR A N 1
ATOM 2823 C CA . THR A 1 364 ? -1.197 30.562 22.203 1 98.25 364 THR A CA 1
ATOM 2824 C C . THR A 1 364 ? -1.862 31.188 23.422 1 98.25 364 THR A C 1
ATOM 2826 O O . THR A 1 364 ? -2.842 30.641 23.938 1 98.25 364 THR A O 1
ATOM 2829 N N . ILE A 1 365 ? -1.345 32.312 23.812 1 97.44 365 ILE A N 1
ATOM 2830 C CA . ILE A 1 365 ? -1.843 33 24.984 1 97.44 365 ILE A CA 1
ATOM 2831 C C . ILE A 1 365 ? -3.053 33.844 24.609 1 97.44 365 ILE A C 1
ATOM 2833 O O . ILE A 1 365 ? -2.926 34.844 23.875 1 97.44 365 ILE A O 1
ATOM 2837 N N . GLY A 1 366 ? -4.172 33.469 25.141 1 95.81 366 GLY A N 1
ATOM 2838 C CA . GLY A 1 366 ? -5.387 34.188 24.781 1 95.81 366 GLY A CA 1
ATOM 2839 C C . GLY A 1 366 ? -5.582 34.281 23.281 1 95.81 366 GLY A C 1
ATOM 2840 O O . GLY A 1 366 ? -5.398 33.312 22.547 1 95.81 366 GLY A O 1
ATOM 2841 N N . ILE A 1 367 ? -5.938 35.469 22.828 1 96.5 367 ILE A N 1
ATOM 2842 C CA . ILE A 1 367 ? -6.227 35.656 21.422 1 96.5 367 ILE A CA 1
ATOM 2843 C C . ILE A 1 367 ? -5.078 36.438 20.75 1 96.5 367 ILE A C 1
ATOM 2845 O O . ILE A 1 367 ? -5.238 36.969 19.656 1 96.5 367 ILE A O 1
ATOM 2849 N N . THR A 1 368 ? -3.928 36.562 21.359 1 96.38 368 THR A N 1
ATOM 2850 C CA . THR A 1 368 ? -2.824 37.406 20.922 1 96.38 368 THR A CA 1
ATOM 2851 C C . THR A 1 368 ? -2.061 36.75 19.766 1 96.38 368 THR A C 1
ATOM 2853 O O . THR A 1 368 ? -1.273 37.406 19.094 1 96.38 368 THR A O 1
ATOM 2856 N N . ARG A 1 369 ? -2.203 35.438 19.672 1 97.69 369 ARG A N 1
ATOM 2857 C CA . ARG A 1 369 ? -1.466 34.594 18.719 1 97.69 369 ARG A CA 1
ATOM 2858 C C . ARG A 1 369 ? -0.029 34.406 19.172 1 97.69 369 ARG A C 1
ATOM 2860 O O . ARG A 1 369 ? 0.751 33.719 18.5 1 97.69 369 ARG A O 1
ATOM 2867 N N . MET A 1 370 ? 0.361 34.969 20.344 1 98.31 370 MET A N 1
ATOM 2868 C CA . MET A 1 370 ? 1.688 34.688 20.891 1 98.31 370 MET A CA 1
ATOM 2869 C C . MET A 1 370 ? 1.732 33.312 21.547 1 98.31 370 MET A C 1
ATOM 2871 O O . MET A 1 370 ? 0.84 32.969 22.312 1 98.31 370 MET A O 1
ATOM 2875 N N . THR A 1 371 ? 2.744 32.594 21.156 1 98.62 371 THR A N 1
ATOM 2876 C CA . THR A 1 371 ? 2.916 31.266 21.766 1 98.62 371 THR A CA 1
ATOM 2877 C C . THR A 1 371 ? 3.406 31.391 23.203 1 98.62 371 THR A C 1
ATOM 2879 O O . THR A 1 371 ? 3.459 32.5 23.75 1 98.62 371 THR A O 1
ATOM 2882 N N . THR A 1 372 ? 3.719 30.266 23.828 1 98.31 372 THR A N 1
ATOM 2883 C CA . THR A 1 372 ? 4.223 30.266 25.203 1 98.31 372 THR A CA 1
ATOM 2884 C C . THR A 1 372 ? 5.68 30.719 25.234 1 98.31 372 THR A C 1
ATOM 2886 O O . THR A 1 372 ? 6.25 30.906 26.312 1 98.31 372 THR A O 1
ATOM 2889 N N . ILE A 1 373 ? 6.297 30.875 24.109 1 98.06 373 ILE A N 1
ATOM 2890 C CA . ILE A 1 373 ? 7.629 31.453 24 1 98.06 373 ILE A CA 1
ATOM 2891 C C . ILE A 1 373 ? 7.504 32.938 23.703 1 98.06 373 ILE A C 1
ATOM 2893 O O . ILE A 1 373 ? 7.07 33.344 22.609 1 98.06 373 ILE A O 1
ATOM 2897 N N . PRO A 1 374 ? 7.949 33.781 24.594 1 96.69 374 PRO A N 1
ATOM 2898 C CA . PRO A 1 374 ? 7.836 35.219 24.328 1 96.69 374 PRO A CA 1
ATOM 2899 C C . PRO A 1 374 ? 8.484 35.656 23.016 1 96.69 374 PRO A C 1
ATOM 2901 O O . PRO A 1 374 ? 9.594 35.188 22.703 1 96.69 374 PRO A O 1
ATOM 2904 N N . GLY A 1 375 ? 7.727 36.406 22.234 1 97 375 GLY A N 1
ATOM 2905 C CA . GLY A 1 375 ? 8.25 36.938 20.984 1 97 375 GLY A CA 1
ATOM 2906 C C . GLY A 1 375 ? 7.957 36.062 19.797 1 97 375 GLY A C 1
ATOM 2907 O O . GLY A 1 375 ? 8.188 36.438 18.656 1 97 375 GLY A O 1
ATOM 2908 N N . LEU A 1 376 ? 7.453 34.844 20.078 1 98.62 376 LEU A N 1
ATOM 2909 C CA . LEU A 1 376 ? 7.082 33.938 19.016 1 98.62 376 LEU A CA 1
ATOM 2910 C C . LEU A 1 376 ? 5.566 33.875 18.844 1 98.62 376 LEU A C 1
ATOM 2912 O O . LEU A 1 376 ? 4.852 33.5 19.781 1 98.62 376 LEU A O 1
ATOM 2916 N N . PHE A 1 377 ? 5.113 34.25 17.688 1 98.81 377 PHE A N 1
ATOM 2917 C CA . PHE A 1 377 ? 3.693 34.219 17.344 1 98.81 377 PHE A CA 1
ATOM 2918 C C . PHE A 1 377 ? 3.389 33.125 16.344 1 98.81 377 PHE A C 1
ATOM 2920 O O . PHE A 1 377 ? 4.285 32.656 15.633 1 98.81 377 PHE A O 1
ATOM 2927 N N . ALA A 1 378 ? 2.102 32.688 16.328 1 98.75 378 ALA A N 1
ATOM 2928 C CA . ALA A 1 378 ? 1.676 31.641 15.391 1 98.75 378 ALA A CA 1
ATOM 2929 C C . ALA A 1 378 ? 0.375 32.031 14.695 1 98.75 378 ALA A C 1
ATOM 2931 O O . ALA A 1 378 ? -0.522 32.594 15.312 1 98.75 378 ALA A O 1
ATOM 2932 N N . SER A 1 379 ? 0.305 31.766 13.43 1 97.94 379 SER A N 1
ATOM 2933 C CA . SER A 1 379 ? -0.893 31.984 12.633 1 97.94 379 SER A CA 1
ATOM 2934 C C . SER A 1 379 ? -0.978 30.984 11.477 1 97.94 379 SER A C 1
ATOM 2936 O O . SER A 1 379 ? -0.037 30.234 11.242 1 97.94 379 SER A O 1
ATOM 2938 N N . GLY A 1 380 ? -2.119 30.969 10.773 1 95.94 380 GLY A N 1
ATOM 2939 C CA . GLY A 1 380 ? -2.301 29.984 9.711 1 95.94 380 GLY A CA 1
ATOM 2940 C C . GLY A 1 380 ? -2.344 28.562 10.211 1 95.94 380 GLY A C 1
ATOM 2941 O O . GLY A 1 380 ? -3.031 28.266 11.195 1 95.94 380 GLY A O 1
ATOM 2942 N N . GLU A 1 381 ? -1.549 27.688 9.547 1 95.94 381 GLU A N 1
ATOM 2943 C CA . GLU A 1 381 ? -1.515 26.281 9.93 1 95.94 381 GLU A CA 1
ATOM 2944 C C . GLU A 1 381 ? -0.788 26.094 11.258 1 95.94 381 GLU A C 1
ATOM 2946 O O . GLU A 1 381 ? -0.997 25.078 11.945 1 95.94 381 GLU A O 1
ATOM 2951 N N . ALA A 1 382 ? -0.036 27.062 11.625 1 98.06 382 ALA A N 1
ATOM 2952 C CA . ALA A 1 382 ? 0.814 26.938 12.805 1 98.06 382 ALA A CA 1
ATOM 2953 C C . ALA A 1 382 ? 0.017 27.172 14.086 1 98.06 382 ALA A C 1
ATOM 2955 O O . ALA A 1 382 ? 0.478 26.859 15.18 1 98.06 382 ALA A O 1
ATOM 2956 N N . LEU A 1 383 ? -1.143 27.797 13.953 1 98.38 383 LEU A N 1
ATOM 2957 C CA . LEU A 1 383 ? -1.993 28.109 15.094 1 98.38 383 LEU A CA 1
ATOM 2958 C C . LEU A 1 383 ? -2.85 26.906 15.477 1 98.38 383 LEU A C 1
ATOM 2960 O O . LEU A 1 383 ? -3.609 26.391 14.656 1 98.38 383 LEU A O 1
ATOM 2964 N N . GLY A 1 384 ? -2.764 26.5 16.766 1 98.06 384 GLY A N 1
ATOM 2965 C CA . GLY A 1 384 ? -3.428 25.281 17.219 1 98.06 384 GLY A CA 1
ATOM 2966 C C . GLY A 1 384 ? -4.816 25.531 17.766 1 98.06 384 GLY A C 1
ATOM 2967 O O . GLY A 1 384 ? -5.129 26.641 18.203 1 98.06 384 GLY A O 1
ATOM 2968 N N . GLN A 1 385 ? -5.668 24.531 17.656 1 97.81 385 GLN A N 1
ATOM 2969 C CA . GLN A 1 385 ? -6.965 24.391 18.297 1 97.81 385 GLN A CA 1
ATOM 2970 C C . GLN A 1 385 ? -7.961 25.422 17.766 1 97.81 385 GLN A C 1
ATOM 2972 O O . GLN A 1 385 ? -8.922 25.766 18.453 1 97.81 385 GLN A O 1
ATOM 2977 N N . ALA A 1 386 ? -7.734 25.875 16.641 1 97.25 386 ALA A N 1
ATOM 2978 C CA . ALA A 1 386 ? -8.664 26.766 15.945 1 97.25 386 ALA A CA 1
ATOM 2979 C C . ALA A 1 386 ? -8.875 26.328 14.5 1 97.25 386 ALA A C 1
ATOM 2981 O O . ALA A 1 386 ? -8.406 26.984 13.57 1 97.25 386 ALA A O 1
ATOM 2982 N N . PRO A 1 387 ? -9.633 25.297 14.305 1 96.69 387 PRO A N 1
ATOM 2983 C CA . PRO A 1 387 ? -9.805 24.703 12.977 1 96.69 387 PRO A CA 1
ATOM 2984 C C . PRO A 1 387 ? -10.797 25.469 12.109 1 96.69 387 PRO A C 1
ATOM 2986 O O . PRO A 1 387 ? -11.359 26.469 12.555 1 96.69 387 PRO A O 1
ATOM 2989 N N . SER A 1 388 ? -10.961 25.125 10.812 1 95.5 388 SER A N 1
ATOM 2990 C CA . SER A 1 388 ? -12 25.531 9.867 1 95.5 388 SER A CA 1
ATOM 2991 C C . SER A 1 388 ? -11.914 27.031 9.555 1 95.5 388 SER A C 1
ATOM 2993 O O . SER A 1 388 ? -12.93 27.672 9.305 1 95.5 388 SER A O 1
ATOM 2995 N N . ARG A 1 389 ? -10.727 27.531 9.703 1 96 389 ARG A N 1
ATOM 2996 C CA . ARG A 1 389 ? -10.516 28.922 9.32 1 96 389 ARG A CA 1
ATOM 2997 C C . ARG A 1 389 ? -10.305 29.062 7.82 1 96 389 ARG A C 1
ATOM 2999 O O . ARG A 1 389 ? -10.656 30.094 7.23 1 96 389 ARG A O 1
ATOM 3006 N N . TYR A 1 390 ? -9.773 28.047 7.254 1 94.69 390 TYR A N 1
ATOM 3007 C CA . TYR A 1 390 ? -9.555 27.984 5.812 1 94.69 390 TYR A CA 1
ATOM 3008 C C . TYR A 1 390 ? -8.82 29.234 5.324 1 94.69 390 TYR A C 1
ATOM 3010 O O . TYR A 1 390 ? -7.918 29.734 5.992 1 94.69 390 TYR A O 1
ATOM 3018 N N . ILE A 1 391 ? -9.133 29.719 4.168 1 94.81 391 ILE A N 1
ATOM 3019 C CA . ILE A 1 391 ? -8.383 30.812 3.559 1 94.81 391 ILE A CA 1
ATOM 3020 C C . ILE A 1 391 ? -8.719 32.125 4.258 1 94.81 391 ILE A C 1
ATOM 3022 O O . ILE A 1 391 ? -7.828 32.781 4.797 1 94.81 391 ILE A O 1
ATOM 3026 N N . SER A 1 392 ? -9.969 32.469 4.285 1 96.94 392 SER A N 1
ATOM 3027 C CA . SER A 1 392 ? -10.398 33.75 4.82 1 96.94 392 SER A CA 1
ATOM 3028 C C . SER A 1 392 ? -10.102 33.875 6.309 1 96.94 392 SER A C 1
ATOM 3030 O O . SER A 1 392 ? -9.719 34.938 6.797 1 96.94 392 SER A O 1
ATOM 3032 N N . GLY A 1 393 ? -10.297 32.75 6.961 1 97.5 393 GLY A N 1
ATOM 3033 C CA . GLY A 1 393 ? -9.945 32.75 8.375 1 97.5 393 GLY A CA 1
ATOM 3034 C C . GLY A 1 393 ? -8.461 32.938 8.617 1 97.5 393 GLY A C 1
ATOM 3035 O O . GLY A 1 393 ? -8.047 33.562 9.586 1 97.5 393 GLY A O 1
ATOM 3036 N N . CYS A 1 394 ? -7.652 32.344 7.789 1 97.12 394 CYS A N 1
ATOM 3037 C CA . CYS A 1 394 ? -6.207 32.469 7.926 1 97.12 394 CYS A CA 1
ATOM 3038 C C . CYS A 1 394 ? -5.754 33.906 7.598 1 97.12 394 CYS A C 1
ATOM 3040 O O . CYS A 1 394 ? -4.832 34.406 8.227 1 97.12 394 CYS A O 1
ATOM 3042 N N . TRP A 1 395 ? -6.379 34.531 6.57 1 97.62 395 TRP A N 1
ATOM 3043 C CA . TRP A 1 395 ? -6.148 35.969 6.332 1 97.62 395 TRP A CA 1
ATOM 3044 C C . TRP A 1 395 ? -6.387 36.75 7.605 1 97.62 395 TRP A C 1
ATOM 3046 O O . TRP A 1 395 ? -5.547 37.562 7.996 1 97.62 395 TRP A O 1
ATOM 3056 N N . THR A 1 396 ? -7.492 36.469 8.164 1 98.5 396 THR A N 1
ATOM 3057 C CA . THR A 1 396 ? -7.938 37.219 9.336 1 98.5 396 THR A CA 1
ATOM 3058 C C . THR A 1 396 ? -6.996 37 10.516 1 98.5 396 THR A C 1
ATOM 3060 O O . THR A 1 396 ? -6.641 37.938 11.219 1 98.5 396 THR A O 1
ATOM 3063 N N . CYS A 1 397 ? -6.645 35.75 10.711 1 97.94 397 CYS A N 1
ATOM 3064 C CA . CYS A 1 397 ? -5.707 35.438 11.781 1 97.94 397 CYS A CA 1
ATOM 3065 C C . CYS A 1 397 ? -4.379 36.156 11.57 1 97.94 397 CYS A C 1
ATOM 3067 O O . CYS A 1 397 ? -3.736 36.594 12.539 1 97.94 397 CYS A O 1
ATOM 3069 N N . GLY A 1 398 ? -3.963 36.219 10.344 1 98.31 398 GLY A N 1
ATOM 3070 C CA . GLY A 1 398 ? -2.76 37 10.039 1 98.31 398 GLY A CA 1
ATOM 3071 C C . GLY A 1 398 ? -2.857 38.438 10.438 1 98.31 398 GLY A C 1
ATOM 3072 O O . GLY A 1 398 ? -1.931 39 11.039 1 98.31 398 GLY A O 1
ATOM 3073 N N . ARG A 1 399 ? -3.957 39.094 10.148 1 98.56 399 ARG A N 1
ATOM 3074 C CA . ARG A 1 399 ? -4.191 40.5 10.523 1 98.56 399 ARG A CA 1
ATOM 3075 C C . ARG A 1 399 ? -4.121 40.656 12.031 1 98.56 399 ARG A C 1
ATOM 3077 O O . ARG A 1 399 ? -3.457 41.594 12.523 1 98.56 399 ARG A O 1
ATOM 3084 N N . ILE A 1 400 ? -4.766 39.75 12.68 1 98.62 400 ILE A N 1
ATOM 3085 C CA . ILE A 1 400 ? -4.82 39.844 14.133 1 98.62 400 ILE A CA 1
ATOM 3086 C C . ILE A 1 400 ? -3.42 39.656 14.711 1 98.62 400 ILE A C 1
ATOM 3088 O O . ILE A 1 400 ? -3.014 40.375 15.625 1 98.62 400 ILE A O 1
ATOM 3092 N N . ALA A 1 401 ? -2.689 38.688 14.195 1 98.62 401 ALA A N 1
ATOM 3093 C CA . ALA A 1 401 ? -1.313 38.469 14.633 1 98.62 401 ALA A CA 1
ATOM 3094 C C . ALA A 1 401 ? -0.461 39.719 14.406 1 98.62 401 ALA A C 1
ATOM 3096 O O . ALA A 1 401 ? 0.345 40.094 15.258 1 98.62 401 ALA A O 1
ATOM 3097 N N . GLY A 1 402 ? -0.623 40.344 13.234 1 98.56 402 GLY A N 1
ATOM 3098 C CA . GLY A 1 402 ? 0.111 41.562 12.922 1 98.56 402 GLY A CA 1
ATOM 3099 C C . GLY A 1 402 ? -0.102 42.656 13.945 1 98.56 402 GLY A C 1
ATOM 3100 O O . GLY A 1 402 ? 0.855 43.312 14.391 1 98.56 402 GLY A O 1
ATOM 3101 N N . ARG A 1 403 ? -1.339 42.844 14.367 1 98.25 403 ARG A N 1
ATOM 3102 C CA . ARG A 1 403 ? -1.675 43.875 15.352 1 98.25 403 ARG A CA 1
ATOM 3103 C C . ARG A 1 403 ? -1.01 43.562 16.688 1 98.25 403 ARG A C 1
ATOM 3105 O O . ARG A 1 403 ? -0.449 44.469 17.328 1 98.25 403 ARG A O 1
ATOM 3112 N N . HIS A 1 404 ? -1.061 42.344 17.016 1 98.06 404 HIS A N 1
ATOM 3113 C CA . HIS A 1 404 ? -0.553 42 18.344 1 98.06 404 HIS A CA 1
ATOM 3114 C C . HIS A 1 404 ? 0.972 41.969 18.359 1 98.06 404 HIS A C 1
ATOM 3116 O O . HIS A 1 404 ? 1.584 42.25 19.391 1 98.06 404 HIS A O 1
ATOM 3122 N N . MET A 1 405 ? 1.613 41.625 17.25 1 98.12 405 MET A N 1
ATOM 3123 C CA . MET A 1 405 ? 3.068 41.75 17.188 1 98.12 405 MET A CA 1
ATOM 3124 C C . MET A 1 405 ? 3.51 43.188 17.375 1 98.12 405 MET A C 1
ATOM 3126 O O . MET A 1 405 ? 4.461 43.469 18.109 1 98.12 405 MET A O 1
ATOM 3130 N N . VAL A 1 406 ? 2.791 44.125 16.703 1 97.81 406 VAL A N 1
ATOM 3131 C CA . VAL A 1 406 ? 3.117 45.531 16.844 1 97.81 406 VAL A CA 1
ATOM 3132 C C . VAL A 1 406 ? 2.904 45.969 18.297 1 97.81 406 VAL A C 1
ATOM 3134 O O . VAL A 1 406 ? 3.723 46.719 18.859 1 97.81 406 VAL A O 1
ATOM 3137 N N . GLN A 1 407 ? 1.804 45.531 18.859 1 96.81 407 GLN A N 1
ATOM 3138 C CA . GLN A 1 407 ? 1.542 45.844 20.266 1 96.81 407 GLN A CA 1
ATOM 3139 C C . GLN A 1 407 ? 2.666 45.312 21.156 1 96.81 407 GLN A C 1
ATOM 3141 O O . GLN A 1 407 ? 3.068 46 22.109 1 96.81 407 GLN A O 1
ATOM 3146 N N . TRP A 1 408 ? 3.09 44.125 20.859 1 95.25 408 TRP A N 1
ATOM 3147 C CA . TRP A 1 408 ? 4.195 43.531 21.609 1 95.25 408 TRP A CA 1
ATOM 3148 C C . TRP A 1 408 ? 5.453 44.406 21.5 1 95.25 408 TRP A C 1
ATOM 3150 O O . TRP A 1 408 ? 6.184 44.562 22.469 1 95.25 408 TRP A O 1
ATOM 3160 N N . LEU A 1 409 ? 5.75 44.938 20.344 1 95.5 409 LEU A N 1
ATOM 3161 C CA . LEU A 1 409 ? 6.926 45.75 20.094 1 95.5 409 LEU A CA 1
ATOM 3162 C C . LEU A 1 409 ? 6.855 47.062 20.906 1 95.5 409 LEU A C 1
ATOM 3164 O O . LEU A 1 409 ? 7.887 47.594 21.297 1 95.5 409 LEU A O 1
ATOM 3168 N N . GLU A 1 410 ? 5.676 47.531 21.156 1 92.19 410 GLU A N 1
ATOM 3169 C CA . GLU A 1 410 ? 5.473 48.781 21.906 1 92.19 410 GLU A CA 1
ATOM 3170 C C . GLU A 1 410 ? 5.602 48.531 23.406 1 92.19 410 GLU A C 1
ATOM 3172 O O . GLU A 1 410 ? 5.84 49.469 24.172 1 92.19 410 GLU A O 1
ATOM 3177 N N . GLY A 1 411 ? 5.434 47.375 23.781 1 87.56 411 GLY A N 1
ATOM 3178 C CA . GLY A 1 411 ? 5.527 47.062 25.188 1 87.56 411 GLY A CA 1
ATOM 3179 C C . GLY A 1 411 ? 6.828 46.375 25.562 1 87.56 411 GLY A C 1
ATOM 3180 O O . GLY A 1 411 ? 7.867 47.031 25.672 1 87.56 411 GLY A O 1
ATOM 3181 N N . GLU A 1 412 ? 6.762 45.125 25.562 1 72.62 412 GLU A N 1
ATOM 3182 C CA . GLU A 1 412 ? 7.84 44.281 26.078 1 72.62 412 GLU A CA 1
ATOM 3183 C C . GLU A 1 412 ? 8.844 43.938 24.984 1 72.62 412 GLU A C 1
ATOM 3185 O O . GLU A 1 412 ? 9.961 43.5 25.266 1 72.62 412 GLU A O 1
ATOM 3190 N N . GLY A 1 413 ? 8.414 44.094 23.797 1 66.56 413 GLY A N 1
ATOM 3191 C CA . GLY A 1 413 ? 9.219 43.656 22.672 1 66.56 413 GLY A CA 1
ATOM 3192 C C . GLY A 1 413 ? 10.375 44.594 22.359 1 66.56 413 GLY A C 1
ATOM 3193 O O . GLY A 1 413 ? 10.492 45.094 21.25 1 66.56 413 GLY A O 1
ATOM 3194 N N . THR A 1 414 ? 11.156 44.812 23.5 1 69.38 414 THR A N 1
ATOM 3195 C CA . THR A 1 414 ? 12.234 45.812 23.469 1 69.38 414 THR A CA 1
ATOM 3196 C C . THR A 1 414 ? 13.391 45.312 22.609 1 69.38 414 THR A C 1
ATOM 3198 O O . THR A 1 414 ? 13.281 44.25 21.953 1 69.38 414 THR A O 1
ATOM 3201 N N . GLU A 1 415 ? 14.5 45.906 22.75 1 77.75 415 GLU A N 1
ATOM 3202 C CA . GLU A 1 415 ? 15.703 45.656 21.969 1 77.75 415 GLU A CA 1
ATOM 3203 C C . GLU A 1 415 ? 16.234 44.25 22.172 1 77.75 415 GLU A C 1
ATOM 3205 O O . GLU A 1 415 ? 16.172 43.719 23.297 1 77.75 415 GLU A O 1
ATOM 3210 N N . VAL A 1 416 ? 16.391 43.5 21.109 1 82.44 416 VAL A N 1
ATOM 3211 C CA . VAL A 1 416 ? 16.969 42.156 21.094 1 82.44 416 VAL A CA 1
ATOM 3212 C C . VAL A 1 416 ? 18.5 42.281 21.172 1 82.44 416 VAL A C 1
ATOM 3214 O O . VAL A 1 416 ? 19.109 43.062 20.453 1 82.44 416 VAL A O 1
ATOM 3217 N N . PRO A 1 417 ? 19.047 41.562 22.172 1 82.19 417 PRO A N 1
ATOM 3218 C CA . PRO A 1 417 ? 20.5 41.562 22.266 1 82.19 417 PRO A CA 1
ATOM 3219 C C . PRO A 1 417 ? 21.188 40.969 21.047 1 82.19 417 PRO A C 1
ATOM 3221 O O . PRO A 1 417 ? 20.531 40.375 20.203 1 82.19 417 PRO A O 1
ATOM 3224 N N . GLU A 1 418 ? 22.469 41.281 21.031 1 91.38 418 GLU A N 1
ATOM 3225 C CA . GLU A 1 418 ? 23.281 40.688 19.969 1 91.38 418 GLU A CA 1
ATOM 3226 C C . GLU A 1 418 ? 23.266 39.156 20.078 1 91.38 418 GLU A C 1
ATOM 3228 O O . GLU A 1 418 ? 23.297 38.594 21.172 1 91.38 418 GLU A O 1
ATOM 3233 N N . LEU A 1 419 ? 23.219 38.562 18.984 1 95.44 419 LEU A N 1
ATOM 3234 C CA . LEU A 1 419 ? 23.172 37.125 18.938 1 95.44 419 LEU A CA 1
ATOM 3235 C C . LEU A 1 419 ? 24.484 36.5 19.391 1 95.44 419 LEU A C 1
ATOM 3237 O O . LEU A 1 419 ? 25.562 37.031 19.062 1 95.44 419 LEU A O 1
ATOM 3241 N N . ASP A 1 420 ? 24.469 35.531 20.156 1 95 420 ASP A N 1
ATOM 3242 C CA . ASP A 1 420 ? 25.672 34.781 20.578 1 95 420 ASP A CA 1
ATOM 3243 C C . ASP A 1 420 ? 26.359 34.156 19.375 1 95 420 ASP A C 1
ATOM 3245 O O . ASP A 1 420 ? 25.781 33.25 18.734 1 95 420 ASP A O 1
ATOM 3249 N N . PRO A 1 421 ? 27.562 34.562 19.125 1 95.44 421 PRO A N 1
ATOM 3250 C CA . PRO A 1 421 ? 28.266 34 17.969 1 95.44 421 PRO A CA 1
ATOM 3251 C C . PRO A 1 421 ? 28.422 32.5 18.062 1 95.44 421 PRO A C 1
ATOM 3253 O O . PRO A 1 421 ? 28.422 31.812 17.031 1 95.44 421 PRO A O 1
ATOM 3256 N N . GLY A 1 422 ? 28.641 32.062 19.266 1 96.25 422 GLY A N 1
ATOM 3257 C CA . GLY A 1 422 ? 28.719 30.609 19.438 1 96.25 422 GLY A CA 1
ATOM 3258 C C . GLY A 1 422 ? 27.438 29.891 19.047 1 96.25 422 GLY A C 1
ATOM 3259 O O . GLY A 1 422 ? 27.484 28.812 18.438 1 96.25 422 GLY A O 1
ATOM 3260 N N . LEU A 1 423 ? 26.359 30.469 19.438 1 95.88 423 LEU A N 1
ATOM 3261 C CA . LEU A 1 423 ? 25.062 29.906 19.078 1 95.88 423 LEU A CA 1
ATOM 3262 C C . LEU A 1 423 ? 24.859 29.906 17.578 1 95.88 423 LEU A C 1
ATOM 3264 O O . LEU A 1 423 ? 24.391 28.922 17 1 95.88 423 LEU A O 1
ATOM 3268 N N . VAL A 1 424 ? 25.156 30.969 16.922 1 96.5 424 VAL A N 1
ATOM 3269 C CA . VAL A 1 424 ? 25.016 31.109 15.477 1 96.5 424 VAL A CA 1
ATOM 3270 C C . VAL A 1 424 ? 25.859 30.047 14.766 1 96.5 424 VAL A C 1
ATOM 3272 O O . VAL A 1 424 ? 25.406 29.422 13.805 1 96.5 424 VAL A O 1
ATOM 3275 N N . ALA A 1 425 ? 27.094 29.891 15.25 1 97 425 ALA A N 1
ATOM 3276 C CA . ALA A 1 425 ? 27.984 28.906 14.656 1 97 425 ALA A CA 1
ATOM 3277 C C . ALA A 1 425 ? 27.438 27.484 14.797 1 97 425 ALA A C 1
ATOM 3279 O O . ALA A 1 425 ? 27.547 26.672 13.883 1 97 425 ALA A O 1
ATOM 3280 N N . GLN A 1 426 ? 26.906 27.234 15.938 1 96.88 426 GLN A N 1
ATOM 3281 C CA . GLN A 1 426 ? 26.312 25.922 16.188 1 96.88 426 GLN A CA 1
ATOM 3282 C C . GLN A 1 426 ? 25.125 25.672 15.25 1 96.88 426 GLN A C 1
ATOM 3284 O O . GLN A 1 426 ? 25 24.578 14.703 1 96.88 426 GLN A O 1
ATOM 3289 N N . LEU A 1 427 ? 24.297 26.625 15.07 1 97.44 427 LEU A N 1
ATOM 3290 C CA . LEU A 1 427 ? 23.125 26.5 14.203 1 97.44 427 LEU A CA 1
ATOM 3291 C C . LEU A 1 427 ? 23.547 26.344 12.75 1 97.44 427 LEU A C 1
ATOM 3293 O O . LEU A 1 427 ? 22.922 25.609 11.992 1 97.44 427 LEU A O 1
ATOM 3297 N N . GLU A 1 428 ? 24.578 27.047 12.414 1 97.94 428 GLU A N 1
ATOM 3298 C CA . GLU A 1 428 ? 25.125 26.922 11.062 1 97.94 428 GLU A CA 1
ATOM 3299 C C . GLU A 1 428 ? 25.609 25.484 10.797 1 97.94 428 GLU A C 1
ATOM 3301 O O . GLU A 1 428 ? 25.297 24.922 9.75 1 97.94 428 GLU A O 1
ATOM 3306 N N . ALA A 1 429 ? 26.344 25.016 11.734 1 97.31 429 ALA A N 1
ATOM 3307 C CA . ALA A 1 429 ? 26.844 23.641 11.609 1 97.31 429 ALA A CA 1
ATOM 3308 C C . ALA A 1 429 ? 25.703 22.641 11.484 1 97.31 429 ALA A C 1
ATOM 3310 O O . ALA A 1 429 ? 25.781 21.703 10.68 1 97.31 429 ALA A O 1
ATOM 3311 N N . ARG A 1 430 ? 24.703 22.812 12.234 1 97.06 430 ARG A N 1
ATOM 3312 C CA . ARG A 1 430 ? 23.547 21.922 12.195 1 97.06 430 ARG A CA 1
ATOM 3313 C C . ARG A 1 430 ? 22.812 22.031 10.859 1 97.06 430 ARG A C 1
ATOM 3315 O O . ARG A 1 430 ? 22.391 21.016 10.297 1 97.06 430 ARG A O 1
ATOM 3322 N N . THR A 1 431 ? 22.688 23.203 10.383 1 98.12 431 THR A N 1
ATOM 3323 C CA . THR A 1 431 ? 21.969 23.469 9.141 1 98.12 431 THR A CA 1
ATOM 3324 C C . THR A 1 431 ? 22.609 22.703 7.984 1 98.12 431 THR A C 1
ATOM 3326 O O . THR A 1 431 ? 21.906 22.109 7.168 1 98.12 431 THR A O 1
ATOM 3329 N N . PHE A 1 432 ? 23.906 22.688 7.953 1 98.06 432 PHE A N 1
ATOM 3330 C CA . PHE A 1 432 ? 24.594 22.156 6.777 1 98.06 432 PHE A CA 1
ATOM 3331 C C . PHE A 1 432 ? 25.188 20.781 7.066 1 98.06 432 PHE A C 1
ATOM 3333 O O . PHE A 1 432 ? 25.922 20.234 6.242 1 98.06 432 PHE A O 1
ATOM 3340 N N . ALA A 1 433 ? 24.875 20.234 8.195 1 97.44 433 ALA A N 1
ATOM 3341 C CA . ALA A 1 433 ? 25.484 18.969 8.648 1 97.44 433 ALA A CA 1
ATOM 3342 C C . ALA A 1 433 ? 25.297 17.875 7.605 1 97.44 433 ALA A C 1
ATOM 3344 O O . ALA A 1 433 ? 26.234 17.141 7.301 1 97.44 433 ALA A O 1
ATOM 3345 N N . PRO A 1 434 ? 24.078 17.656 6.965 1 97.5 434 PRO A N 1
ATOM 3346 C CA . PRO A 1 434 ? 23.922 16.594 5.98 1 97.5 434 PRO A CA 1
ATOM 3347 C C . PRO A 1 434 ? 24.844 16.75 4.777 1 97.5 434 PRO A C 1
ATOM 3349 O O . PRO A 1 434 ? 25.328 15.766 4.223 1 97.5 434 PRO A O 1
ATOM 3352 N N . LEU A 1 435 ? 25.078 18 4.355 1 96.5 435 LEU A N 1
ATOM 3353 C CA . LEU A 1 435 ? 25.984 18.281 3.248 1 96.5 435 LEU A CA 1
ATOM 3354 C C . LEU A 1 435 ? 27.422 17.922 3.621 1 96.5 435 LEU A C 1
ATOM 3356 O O . LEU A 1 435 ? 28.156 17.359 2.809 1 96.5 435 LEU A O 1
ATOM 3360 N N . GLU A 1 436 ? 27.781 18.328 4.816 1 95.69 436 GLU A N 1
ATOM 3361 C CA . GLU A 1 436 ? 29.141 18.078 5.297 1 95.69 436 GLU A CA 1
ATOM 3362 C C . GLU A 1 436 ? 29.391 16.578 5.422 1 95.69 436 GLU A C 1
ATOM 3364 O O . GLU A 1 436 ? 30.484 16.094 5.102 1 95.69 436 GLU A O 1
ATOM 3369 N N . ARG A 1 437 ? 28.438 15.875 5.871 1 96.06 437 ARG A N 1
ATOM 3370 C CA . ARG A 1 437 ? 28.562 14.43 6 1 96.06 437 ARG A CA 1
ATOM 3371 C C . ARG A 1 437 ? 28.75 13.773 4.641 1 96.06 437 ARG A C 1
ATOM 3373 O O . ARG A 1 437 ? 29.516 12.812 4.504 1 96.06 437 ARG A O 1
ATOM 3380 N N . TRP A 1 438 ? 28 14.234 3.686 1 95 438 TRP A N 1
ATOM 3381 C CA . TRP A 1 438 ? 28.125 13.695 2.336 1 95 438 TRP A CA 1
ATOM 3382 C C . TRP A 1 438 ? 29.562 13.844 1.827 1 95 438 TRP A C 1
ATOM 3384 O O . TRP A 1 438 ? 30.109 12.922 1.228 1 95 438 TRP A O 1
ATOM 3394 N N . SER A 1 439 ? 30.188 15.008 2.057 1 92.5 439 SER A N 1
ATOM 3395 C CA . SER A 1 439 ? 31.531 15.312 1.559 1 92.5 439 SER A CA 1
ATOM 3396 C C . SER A 1 439 ? 32.562 14.391 2.182 1 92.5 439 SER A C 1
ATOM 3398 O O . SER A 1 439 ? 33.656 14.211 1.622 1 92.5 439 SER A O 1
ATOM 3400 N N . LYS A 1 440 ? 32.188 13.773 3.211 1 92.25 440 LYS A N 1
ATOM 3401 C CA . LYS A 1 440 ? 33.156 12.945 3.939 1 92.25 440 LYS A CA 1
ATOM 3402 C C . LYS A 1 440 ? 32.875 11.461 3.738 1 92.25 440 LYS A C 1
ATOM 3404 O O . LYS A 1 440 ? 33.562 10.609 4.309 1 92.25 440 LYS A O 1
ATOM 3409 N N . GLN A 1 441 ? 31.922 11.211 2.869 1 89.44 441 GLN A N 1
ATOM 3410 C CA . GLN A 1 441 ? 31.484 9.836 2.691 1 89.44 441 GLN A CA 1
ATOM 3411 C C . GLN A 1 441 ? 32.438 9.047 1.81 1 89.44 441 GLN A C 1
ATOM 3413 O O . GLN A 1 441 ? 33.125 9.625 0.96 1 89.44 441 GLN A O 1
ATOM 3418 N N . GLU A 1 442 ? 32.5 7.754 2.172 1 89.44 442 GLU A N 1
ATOM 3419 C CA . GLU A 1 442 ? 33.031 6.785 1.213 1 89.44 442 GLU A CA 1
ATOM 3420 C C . GLU A 1 442 ? 31.906 6.207 0.348 1 89.44 442 GLU A C 1
ATOM 3422 O O . GLU A 1 442 ? 30.75 6.16 0.769 1 89.44 442 GLU A O 1
ATOM 3427 N N . PHE A 1 443 ? 32.281 5.855 -0.861 1 89 443 PHE A N 1
ATOM 3428 C CA . PHE A 1 443 ? 31.234 5.438 -1.79 1 89 443 PHE A CA 1
ATOM 3429 C C . PHE A 1 443 ? 31.531 4.051 -2.35 1 89 443 PHE A C 1
ATOM 3431 O O . PHE A 1 443 ? 32.688 3.699 -2.562 1 89 443 PHE A O 1
ATOM 3438 N N . PHE A 1 444 ? 30.422 3.316 -2.5 1 85.06 444 PHE A N 1
ATOM 3439 C CA . PHE A 1 444 ? 30.516 2.094 -3.289 1 85.06 444 PHE A CA 1
ATOM 3440 C C . PHE A 1 444 ? 30.766 2.412 -4.758 1 85.06 444 PHE A C 1
ATOM 3442 O O . PHE A 1 444 ? 30.625 3.564 -5.18 1 85.06 444 PHE A O 1
ATOM 3449 N N . THR A 1 445 ? 30.953 1.312 -5.469 1 85.56 445 THR A N 1
ATOM 3450 C CA . THR A 1 445 ? 31.266 1.476 -6.887 1 85.56 445 THR A CA 1
ATOM 3451 C C . THR A 1 445 ? 30.047 2.01 -7.645 1 85.56 445 THR A C 1
ATOM 3453 O O . THR A 1 445 ? 30.203 2.65 -8.688 1 85.56 445 THR A O 1
ATOM 3456 N N . ASN A 1 446 ? 28.938 1.782 -7.031 1 78.81 446 ASN A N 1
ATOM 3457 C CA . ASN A 1 446 ? 27.719 2.217 -7.719 1 78.81 446 ASN A CA 1
ATOM 3458 C C . ASN A 1 446 ? 27.344 3.643 -7.332 1 78.81 446 ASN A C 1
ATOM 3460 O O . ASN A 1 446 ? 26.297 4.141 -7.75 1 78.81 446 ASN A O 1
ATOM 3464 N N . GLY A 1 447 ? 28.156 4.297 -6.535 1 82.56 447 GLY A N 1
ATOM 3465 C CA . GLY A 1 447 ? 27.922 5.695 -6.207 1 82.56 447 GLY A CA 1
ATOM 3466 C C . GLY A 1 447 ? 27.109 5.887 -4.945 1 82.56 447 GLY A C 1
ATOM 3467 O O . GLY A 1 447 ? 26.922 7.016 -4.484 1 82.56 447 GLY A O 1
ATOM 3468 N N . LYS A 1 448 ? 26.641 4.801 -4.41 1 85.12 448 LYS A N 1
ATOM 3469 C CA . LYS A 1 448 ? 25.891 4.91 -3.158 1 85.12 448 LYS A CA 1
ATOM 3470 C C . LYS A 1 448 ? 26.828 5.059 -1.968 1 85.12 448 LYS A C 1
ATOM 3472 O O . LYS A 1 448 ? 27.891 4.441 -1.932 1 85.12 448 LYS A O 1
ATOM 3477 N N . PRO A 1 449 ? 26.453 5.961 -1.033 1 89.94 449 PRO A N 1
ATOM 3478 C CA . PRO A 1 449 ? 27.312 6.098 0.144 1 89.94 449 PRO A CA 1
ATOM 3479 C C . PRO A 1 449 ? 27.375 4.828 0.991 1 89.94 449 PRO A C 1
ATOM 3481 O O . PRO A 1 449 ? 26.359 4.145 1.145 1 89.94 449 PRO A O 1
ATOM 3484 N N . VAL A 1 450 ? 28.531 4.539 1.546 1 85.88 450 VAL A N 1
ATOM 3485 C CA . VAL A 1 450 ? 28.734 3.334 2.346 1 85.88 450 VAL A CA 1
ATOM 3486 C C . VAL A 1 450 ? 28 3.469 3.68 1 85.88 450 VAL A C 1
ATOM 3488 O O . VAL A 1 450 ? 27.391 2.512 4.156 1 85.88 450 VAL A O 1
ATOM 3491 N N . ARG A 1 451 ? 28.047 4.598 4.328 1 86.31 451 ARG A N 1
ATOM 3492 C CA . ARG A 1 451 ? 27.438 4.785 5.645 1 86.31 451 ARG A CA 1
ATOM 3493 C C . ARG A 1 451 ? 26.375 5.883 5.609 1 86.31 451 ARG A C 1
ATOM 3495 O O . ARG A 1 451 ? 25.734 6.164 6.625 1 86.31 451 ARG A O 1
ATOM 3502 N N . GLY A 1 452 ? 26 6.375 4.594 1 92.25 452 GLY A N 1
ATOM 3503 C CA . GLY A 1 452 ? 25.062 7.48 4.516 1 92.25 452 GLY A CA 1
ATOM 3504 C C . GLY A 1 452 ? 23.656 7.047 4.094 1 92.25 452 GLY A C 1
ATOM 3505 O O . GLY A 1 452 ? 23.5 6.043 3.393 1 92.25 452 GLY A O 1
ATOM 3506 N N . ILE A 1 453 ? 22.656 7.734 4.676 1 94.94 453 ILE A N 1
ATOM 3507 C CA . ILE A 1 453 ? 21.25 7.535 4.309 1 94.94 453 ILE A CA 1
ATOM 3508 C C . ILE A 1 453 ? 20.75 8.742 3.521 1 94.94 453 ILE A C 1
ATOM 3510 O O . ILE A 1 453 ? 20.828 9.875 3.996 1 94.94 453 ILE A O 1
ATOM 3514 N N . LEU A 1 454 ? 20.25 8.492 2.35 1 95.06 454 LEU A N 1
ATOM 3515 C CA . LEU A 1 454 ? 19.703 9.586 1.54 1 95.06 454 LEU A CA 1
ATOM 3516 C C . LEU A 1 454 ? 18.344 10.016 2.049 1 95.06 454 LEU A C 1
ATOM 3518 O O . LEU A 1 454 ? 17.625 9.219 2.652 1 95.06 454 LEU A O 1
ATOM 3522 N N . PRO A 1 455 ? 17.938 11.281 1.831 1 96.06 455 PRO A N 1
ATOM 3523 C CA . PRO A 1 455 ? 16.672 11.789 2.344 1 96.06 455 PRO A CA 1
ATOM 3524 C C . PRO A 1 455 ? 15.469 10.945 1.887 1 96.06 455 PRO A C 1
ATOM 3526 O O . PRO A 1 455 ? 14.578 10.656 2.684 1 96.06 455 PRO A O 1
ATOM 3529 N N . ARG A 1 456 ? 15.469 10.547 0.669 1 92.94 456 ARG A N 1
ATOM 3530 C CA . ARG A 1 456 ? 14.352 9.766 0.146 1 92.94 456 ARG A CA 1
ATOM 3531 C C . ARG A 1 456 ? 14.242 8.422 0.866 1 92.94 456 ARG A C 1
ATOM 3533 O O . ARG A 1 456 ? 13.133 7.934 1.102 1 92.94 456 ARG A O 1
ATOM 3540 N N . GLU A 1 457 ? 15.344 7.832 1.159 1 92.19 457 GLU A N 1
ATOM 3541 C CA . GLU A 1 457 ? 15.359 6.555 1.866 1 92.19 457 GLU A CA 1
ATOM 3542 C C . GLU A 1 457 ? 14.781 6.695 3.271 1 92.19 457 GLU A C 1
ATOM 3544 O O . GLU A 1 457 ? 13.969 5.871 3.699 1 92.19 457 GLU A O 1
ATOM 3549 N N . MET A 1 458 ? 15.219 7.668 3.932 1 95.81 458 MET A N 1
ATOM 3550 C CA . MET A 1 458 ? 14.734 7.883 5.293 1 95.81 458 MET A CA 1
ATOM 3551 C C . MET A 1 458 ? 13.258 8.273 5.289 1 95.81 458 MET A C 1
ATOM 3553 O O . MET A 1 458 ? 12.5 7.852 6.164 1 95.81 458 MET A O 1
ATOM 3557 N N . GLU A 1 459 ? 12.859 9.109 4.312 1 95.12 459 GLU A N 1
ATOM 3558 C CA . GLU A 1 459 ? 11.461 9.484 4.168 1 95.12 459 GLU A CA 1
ATOM 3559 C C . GLU A 1 459 ? 10.578 8.25 3.973 1 95.12 459 GLU A C 1
ATOM 3561 O O . GLU A 1 459 ? 9.531 8.125 4.617 1 95.12 459 GLU A O 1
ATOM 3566 N N . THR A 1 460 ? 11.008 7.395 3.115 1 92.62 460 THR A N 1
ATOM 3567 C CA . THR A 1 460 ? 10.25 6.184 2.814 1 92.62 460 THR A CA 1
ATOM 3568 C C . THR A 1 460 ? 10.094 5.32 4.062 1 92.62 460 THR A C 1
ATOM 3570 O O . THR A 1 460 ? 9.016 4.785 4.328 1 92.62 460 THR A O 1
ATOM 3573 N N . HIS A 1 461 ? 11.188 5.184 4.773 1 93.5 461 HIS A N 1
ATOM 3574 C CA . HIS A 1 461 ? 11.141 4.398 6 1 93.5 461 HIS A CA 1
ATOM 3575 C C . HIS A 1 461 ? 10.18 5.008 7.012 1 93.5 461 HIS A C 1
ATOM 3577 O O . HIS A 1 461 ? 9.367 4.297 7.613 1 93.5 461 HIS A O 1
ATOM 3583 N N . MET A 1 462 ? 10.266 6.281 7.16 1 96.94 462 MET A N 1
ATOM 3584 C CA . MET A 1 462 ? 9.383 7.008 8.062 1 96.94 462 MET A CA 1
ATOM 3585 C C . MET A 1 462 ? 7.922 6.816 7.672 1 96.94 462 MET A C 1
ATOM 3587 O O . MET A 1 462 ? 7.082 6.496 8.516 1 96.94 462 MET A O 1
ATOM 3591 N N . GLN A 1 463 ? 7.641 6.977 6.418 1 95.12 463 GLN A N 1
ATOM 3592 C CA . GLN A 1 463 ? 6.273 6.891 5.914 1 95.12 463 GLN A CA 1
ATOM 3593 C C . GLN A 1 463 ? 5.723 5.477 6.066 1 95.12 463 GLN A C 1
ATOM 3595 O O . GLN A 1 463 ? 4.539 5.297 6.375 1 95.12 463 GLN A O 1
ATOM 3600 N N . ASN A 1 464 ? 6.559 4.504 5.863 1 93.5 464 ASN A N 1
ATOM 3601 C CA . ASN A 1 464 ? 6.141 3.117 6.043 1 93.5 464 ASN A CA 1
ATOM 3602 C C . ASN A 1 464 ? 5.762 2.83 7.496 1 93.5 464 ASN A C 1
ATOM 3604 O O . ASN A 1 464 ? 4.777 2.141 7.758 1 93.5 464 ASN A O 1
ATOM 3608 N N . VAL A 1 465 ? 6.562 3.34 8.414 1 96.5 465 VAL A N 1
ATOM 3609 C CA . VAL A 1 465 ? 6.293 3.131 9.828 1 96.5 465 VAL A CA 1
ATOM 3610 C C . VAL A 1 465 ? 4.949 3.76 10.195 1 96.5 465 VAL A C 1
ATOM 3612 O O . VAL A 1 465 ? 4.113 3.121 10.844 1 96.5 465 VAL A O 1
ATOM 3615 N N . MET A 1 466 ? 4.746 4.965 9.742 1 98.06 466 MET A N 1
ATOM 3616 C CA . MET A 1 466 ? 3.52 5.672 10.109 1 98.06 466 MET A CA 1
ATOM 3617 C C . MET A 1 466 ? 2.303 5.02 9.461 1 98.06 466 MET A C 1
ATOM 3619 O O . MET A 1 466 ? 1.246 4.91 10.086 1 98.06 466 MET A O 1
ATOM 3623 N N . GLU A 1 467 ? 2.432 4.59 8.25 1 95.44 467 GLU A N 1
ATOM 3624 C CA . GLU A 1 467 ? 1.34 3.936 7.531 1 95.44 467 GLU A CA 1
ATOM 3625 C C . GLU A 1 467 ? 0.96 2.615 8.195 1 95.44 467 GLU A C 1
ATOM 3627 O O . GLU A 1 467 ? -0.224 2.322 8.375 1 95.44 467 GLU A O 1
ATOM 3632 N N . ASP A 1 468 ? 1.951 1.865 8.625 1 94.88 468 ASP A N 1
ATOM 3633 C CA . ASP A 1 468 ? 1.725 0.509 9.109 1 94.88 468 ASP A CA 1
ATOM 3634 C C . ASP A 1 468 ? 1.283 0.518 10.57 1 94.88 468 ASP A C 1
ATOM 3636 O O . ASP A 1 468 ? 0.541 -0.365 11.008 1 94.88 468 ASP A O 1
ATOM 3640 N N . TYR A 1 469 ? 1.768 1.559 11.336 1 97.31 469 TYR A N 1
ATOM 3641 C CA . TYR A 1 469 ? 1.644 1.372 12.781 1 97.31 469 TYR A CA 1
ATOM 3642 C C . TYR A 1 469 ? 0.969 2.574 13.43 1 97.31 469 TYR A C 1
ATOM 3644 O O . TYR A 1 469 ? 0.693 2.564 14.633 1 97.31 469 TYR A O 1
ATOM 3652 N N . CYS A 1 470 ? 0.692 3.619 12.688 1 98.06 470 CYS A N 1
ATOM 3653 C CA . CYS A 1 470 ? 0.094 4.801 13.297 1 98.06 470 CYS A CA 1
ATOM 3654 C C . CYS A 1 470 ? -1.156 5.234 12.539 1 98.06 470 CYS A C 1
ATOM 3656 O O . CYS A 1 470 ? -1.283 6.398 12.156 1 98.06 470 CYS A O 1
ATOM 3658 N N . GLY A 1 471 ? -1.979 4.324 12.297 1 96.62 471 GLY A N 1
ATOM 3659 C CA . GLY A 1 471 ? -3.316 4.609 11.805 1 96.62 471 GLY A CA 1
ATOM 3660 C C . GLY A 1 471 ? -3.344 4.992 10.336 1 96.62 471 GLY A C 1
ATOM 3661 O O . GLY A 1 471 ? -4.02 5.949 9.945 1 96.62 471 GLY A O 1
ATOM 3662 N N . GLY A 1 472 ? -2.619 4.32 9.438 1 94.75 472 GLY A N 1
ATOM 3663 C CA . GLY A 1 472 ? -2.666 4.539 8 1 94.75 472 GLY A CA 1
ATOM 3664 C C . GLY A 1 472 ? -3.859 3.879 7.332 1 94.75 472 GLY A C 1
ATOM 3665 O O . GLY A 1 472 ? -4.734 3.342 8.016 1 94.75 472 GLY A O 1
ATOM 3666 N N . ARG A 1 473 ? -3.9 3.91 6.023 1 92 473 ARG A N 1
ATOM 3667 C CA . ARG A 1 473 ? -5.012 3.393 5.234 1 92 473 ARG A CA 1
ATOM 3668 C C . ARG A 1 473 ? -5.125 1.878 5.371 1 92 473 ARG A C 1
ATOM 3670 O O . ARG A 1 473 ? -6.227 1.328 5.371 1 92 473 ARG A O 1
ATOM 3677 N N . ILE A 1 474 ? -4.004 1.26 5.559 1 90.38 474 ILE A N 1
ATOM 3678 C CA . ILE A 1 474 ? -3.957 -0.198 5.559 1 90.38 474 ILE A CA 1
ATOM 3679 C C . ILE A 1 474 ? -4.648 -0.737 6.809 1 90.38 474 ILE A C 1
ATOM 3681 O O . ILE A 1 474 ? -5.043 -1.904 6.852 1 90.38 474 ILE A O 1
ATOM 3685 N N . ARG A 1 475 ? -4.812 0.125 7.801 1 93.88 475 ARG A N 1
ATOM 3686 C CA . ARG A 1 475 ? -5.488 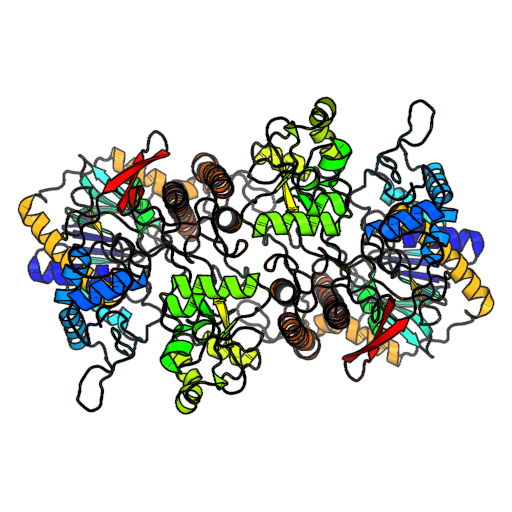-0.252 9.039 1 93.88 475 ARG A CA 1
ATOM 3687 C C . ARG A 1 475 ? -6.836 0.453 9.164 1 93.88 475 ARG A C 1
ATOM 3689 O O . ARG A 1 475 ? -7.379 0.58 10.258 1 93.88 475 ARG A O 1
ATOM 3696 N N . TYR A 1 476 ? -7.348 0.979 8.062 1 93.69 476 TYR A N 1
ATOM 3697 C CA . TYR A 1 476 ? -8.617 1.697 8.023 1 93.69 476 TYR A CA 1
ATOM 3698 C C . TYR A 1 476 ? -8.633 2.836 9.039 1 93.69 476 TYR A C 1
ATOM 3700 O O . TYR A 1 476 ? -9.648 3.082 9.688 1 93.69 476 TYR A O 1
ATOM 3708 N N . PHE A 1 477 ? -7.473 3.418 9.305 1 95.88 477 PHE A N 1
ATOM 3709 C CA . PHE A 1 477 ? -7.254 4.641 10.07 1 95.88 477 PHE A CA 1
ATOM 3710 C C . PHE A 1 477 ? -7.52 4.406 11.555 1 95.88 477 PHE A C 1
ATOM 3712 O O . PHE A 1 477 ? -7.855 5.34 12.289 1 95.88 477 PHE A O 1
ATOM 3719 N N . THR A 1 478 ? -7.473 3.158 12.039 1 96.31 478 THR A N 1
ATOM 3720 C CA . THR A 1 478 ? -7.59 2.846 13.461 1 96.31 478 THR A CA 1
ATOM 3721 C C . THR A 1 478 ? -6.211 2.805 14.117 1 96.31 478 THR A C 1
ATOM 3723 O O . THR A 1 478 ? -5.203 2.574 13.445 1 96.31 478 THR A O 1
ATOM 3726 N N . VAL A 1 479 ? -6.156 3.096 15.391 1 97.19 479 VAL A N 1
ATOM 3727 C CA . VAL A 1 479 ? -4.922 3.053 16.172 1 97.19 479 VAL A CA 1
ATOM 3728 C C . VAL A 1 479 ? -5.156 2.273 17.469 1 97.19 479 VAL A C 1
ATOM 3730 O O . VAL A 1 479 ? -6.297 2.086 17.891 1 97.19 479 VAL A O 1
ATOM 3733 N N . SER A 1 480 ? -4.117 1.777 18.062 1 97.12 480 SER A N 1
ATOM 3734 C CA . SER A 1 480 ? -4.113 1.101 19.344 1 97.12 480 SER A CA 1
ATOM 3735 C C . SER A 1 480 ? -2.758 1.22 20.031 1 97.12 480 SER A C 1
ATOM 3737 O O . SER A 1 480 ? -1.754 1.524 19.391 1 97.12 480 SER A O 1
ATOM 3739 N N . GLU A 1 481 ? -2.758 1.012 21.312 1 97 481 GLU A N 1
ATOM 3740 C CA . GLU A 1 481 ? -1.529 1.177 22.078 1 97 481 GLU A CA 1
ATOM 3741 C C . GLU A 1 481 ? -0.419 0.275 21.547 1 97 481 GLU A C 1
ATOM 3743 O O . GLU A 1 481 ? 0.717 0.719 21.359 1 97 481 GLU A O 1
ATOM 3748 N N . PRO A 1 482 ? -0.682 -1.038 21.25 1 95.81 482 PRO A N 1
ATOM 3749 C CA . PRO A 1 482 ? 0.397 -1.893 20.75 1 95.81 482 PRO A CA 1
ATOM 3750 C C . PRO A 1 482 ? 0.995 -1.381 19.438 1 95.81 482 PRO A C 1
ATOM 3752 O O . PRO A 1 482 ? 2.217 -1.386 19.266 1 95.81 482 PRO A O 1
ATOM 3755 N N . TYR A 1 483 ? 0.139 -0.958 18.516 1 97 483 TYR A N 1
ATOM 3756 C CA . TYR A 1 483 ? 0.625 -0.404 17.266 1 97 483 TYR A CA 1
ATOM 3757 C C . TYR A 1 483 ? 1.4 0.887 17.5 1 97 483 TYR A C 1
ATOM 3759 O O . TYR A 1 483 ? 2.465 1.095 16.906 1 97 483 TYR A O 1
ATOM 3767 N N . LEU A 1 484 ? 0.906 1.762 18.359 1 98.06 484 LEU A N 1
ATOM 3768 C CA . LEU A 1 484 ? 1.549 3.043 18.625 1 98.06 484 LEU A CA 1
ATOM 3769 C C . LEU A 1 484 ? 2.908 2.842 19.281 1 98.06 484 LEU A C 1
ATOM 3771 O O . LEU A 1 484 ? 3.838 3.617 19.062 1 98.06 484 LEU A O 1
ATOM 3775 N N . GLU A 1 485 ? 2.979 1.857 20.141 1 96.88 485 GLU A N 1
ATOM 3776 C CA . GLU A 1 485 ? 4.254 1.562 20.797 1 96.88 485 GLU A CA 1
ATOM 3777 C C . GLU A 1 485 ? 5.32 1.18 19.766 1 96.88 485 GLU A C 1
ATOM 3779 O O . GLU A 1 485 ? 6.477 1.581 19.891 1 96.88 485 GLU A O 1
ATOM 3784 N N . ILE A 1 486 ? 4.953 0.354 18.781 1 95.69 486 ILE A N 1
ATOM 3785 C CA . ILE A 1 486 ? 5.891 -0.009 17.719 1 95.69 486 ILE A CA 1
ATOM 3786 C C . ILE A 1 486 ? 6.273 1.233 16.922 1 95.69 486 ILE A C 1
ATOM 3788 O O . ILE A 1 486 ? 7.449 1.445 16.609 1 95.69 486 ILE A O 1
ATOM 3792 N N . ALA A 1 487 ? 5.285 2.088 16.578 1 97.94 487 ALA A N 1
ATOM 3793 C CA . ALA A 1 487 ? 5.555 3.338 15.867 1 97.94 487 ALA A CA 1
ATOM 3794 C C . ALA A 1 487 ? 6.547 4.199 16.641 1 97.94 487 ALA A C 1
ATOM 3796 O O . ALA A 1 487 ? 7.5 4.73 16.062 1 97.94 487 ALA A O 1
ATOM 3797 N N . ARG A 1 488 ? 6.301 4.332 17.953 1 97.94 488 ARG A N 1
ATOM 3798 C CA . ARG A 1 488 ? 7.16 5.121 18.828 1 97.94 488 ARG A CA 1
ATOM 3799 C C . ARG A 1 488 ? 8.602 4.621 18.781 1 97.94 488 ARG A C 1
ATOM 3801 O O . ARG A 1 488 ? 9.523 5.406 18.547 1 97.94 488 ARG A O 1
ATOM 3808 N N . ARG A 1 489 ? 8.766 3.336 18.969 1 95.88 489 ARG A N 1
ATOM 3809 C CA . ARG A 1 489 ? 10.102 2.752 19 1 95.88 489 ARG A CA 1
ATOM 3810 C C . ARG A 1 489 ? 10.828 2.979 17.672 1 95.88 489 ARG A C 1
ATOM 3812 O O . ARG A 1 489 ? 12 3.357 17.672 1 95.88 489 ARG A O 1
ATOM 3819 N N . ARG A 1 490 ? 10.133 2.744 16.594 1 96.06 490 ARG A N 1
ATOM 3820 C CA . ARG A 1 490 ? 10.766 2.822 15.289 1 96.06 490 ARG A CA 1
ATOM 3821 C C . ARG A 1 490 ? 11.062 4.27 14.906 1 96.06 490 ARG A C 1
ATOM 3823 O O . ARG A 1 490 ? 12.117 4.566 14.344 1 96.06 490 ARG A O 1
ATOM 3830 N N . ILE A 1 491 ? 10.164 5.191 15.133 1 98.12 491 ILE A N 1
ATOM 3831 C CA . ILE A 1 491 ? 10.383 6.598 14.828 1 98.12 491 ILE A CA 1
ATOM 3832 C C . ILE A 1 491 ? 11.477 7.16 15.727 1 98.12 491 ILE A C 1
ATOM 3834 O O . ILE A 1 491 ? 12.32 7.945 15.273 1 98.12 491 ILE A O 1
ATOM 3838 N N . ASP A 1 492 ? 11.5 6.77 17.016 1 97.06 492 ASP A N 1
ATOM 3839 C CA . ASP A 1 492 ? 12.555 7.211 17.922 1 97.06 492 ASP A CA 1
ATOM 3840 C C . ASP A 1 492 ? 13.922 6.746 17.453 1 97.06 492 ASP A C 1
ATOM 3842 O O . ASP A 1 492 ? 14.914 7.473 17.578 1 97.06 492 ASP A O 1
ATOM 3846 N N . ARG A 1 493 ? 13.969 5.562 16.922 1 95.25 493 ARG A N 1
ATOM 3847 C CA . ARG A 1 493 ? 15.234 5.07 16.391 1 95.25 493 ARG A CA 1
ATOM 3848 C C . ARG A 1 493 ? 15.711 5.949 15.234 1 95.25 493 ARG A C 1
ATOM 3850 O O . ARG A 1 493 ? 16.906 6.254 15.133 1 95.25 493 ARG A O 1
ATOM 3857 N N . LEU A 1 494 ? 14.781 6.309 14.328 1 96.44 494 LEU A N 1
ATOM 3858 C CA . LEU A 1 494 ? 15.141 7.203 13.234 1 96.44 494 LEU A CA 1
ATOM 3859 C C . LEU A 1 494 ? 15.641 8.539 13.773 1 96.44 494 LEU A C 1
ATOM 3861 O O . LEU A 1 494 ? 16.672 9.047 13.328 1 96.44 494 LEU A O 1
ATOM 3865 N N . ARG A 1 495 ? 14.992 9.078 14.75 1 96.56 495 ARG A N 1
ATOM 3866 C CA . ARG A 1 495 ? 15.273 10.414 15.266 1 96.56 495 ARG A CA 1
ATOM 3867 C C . ARG A 1 495 ? 16.562 10.43 16.078 1 96.56 495 ARG A C 1
ATOM 3869 O O . ARG A 1 495 ? 17.375 11.352 15.953 1 96.56 495 ARG A O 1
ATOM 3876 N N . ARG A 1 496 ? 16.812 9.422 16.859 1 95.19 496 ARG A N 1
ATOM 3877 C CA . ARG A 1 496 ? 17.906 9.43 17.844 1 95.19 496 ARG A CA 1
ATOM 3878 C C . ARG A 1 496 ? 19.156 8.781 17.281 1 95.19 496 ARG A C 1
ATOM 3880 O O . ARG A 1 496 ? 20.281 9.227 17.562 1 95.19 496 ARG A O 1
ATOM 3887 N N . ASP A 1 497 ? 18.891 7.734 16.453 1 93.12 497 ASP A N 1
ATOM 3888 C CA . ASP A 1 497 ? 20.047 6.902 16.125 1 93.12 497 ASP A CA 1
ATOM 3889 C C . ASP A 1 497 ? 20.406 7.035 14.641 1 93.12 497 ASP A C 1
ATOM 3891 O O . ASP A 1 497 ? 21.547 6.789 14.25 1 93.12 497 ASP A O 1
ATOM 3895 N N . GLN A 1 498 ? 19.484 7.434 13.828 1 94.44 498 GLN A N 1
ATOM 3896 C CA . GLN A 1 498 ? 19.75 7.293 12.398 1 94.44 498 GLN A CA 1
ATOM 3897 C C . GLN A 1 498 ? 19.953 8.656 11.742 1 94.44 498 GLN A C 1
ATOM 3899 O O . GLN A 1 498 ? 20.594 8.758 10.695 1 94.44 498 GLN A O 1
ATOM 3904 N N . LEU A 1 499 ? 19.453 9.742 12.273 1 95.81 499 LEU A N 1
ATOM 3905 C CA . LEU A 1 499 ? 19.578 11.07 11.695 1 95.81 499 LEU A CA 1
ATOM 3906 C C . LEU A 1 499 ? 21.031 11.453 11.516 1 95.81 499 LEU A C 1
ATOM 3908 O O . LEU A 1 499 ? 21.375 12.219 10.609 1 95.81 499 LEU A O 1
ATOM 3912 N N . ARG A 1 500 ? 21.906 10.945 12.375 1 94.88 500 ARG A N 1
ATOM 3913 C CA . ARG A 1 500 ? 23.328 11.273 12.312 1 94.88 500 ARG A CA 1
ATOM 3914 C C . ARG A 1 500 ? 23.953 10.766 11.016 1 94.88 500 ARG A C 1
ATOM 3916 O O . ARG A 1 500 ? 25.047 11.188 10.641 1 94.88 500 ARG A O 1
ATOM 3923 N N . TYR A 1 501 ? 23.234 9.859 10.297 1 95.88 501 TYR A N 1
ATOM 3924 C CA . TYR A 1 501 ? 23.75 9.297 9.062 1 95.88 501 TYR A CA 1
ATOM 3925 C C . TYR A 1 501 ? 23.078 9.93 7.848 1 95.88 501 TYR A C 1
ATOM 3927 O O . TYR A 1 501 ? 23.375 9.57 6.707 1 95.88 501 TYR A O 1
ATOM 3935 N N . LEU A 1 502 ? 22.172 10.844 8.039 1 97.69 502 LEU A N 1
ATOM 3936 C CA . LEU A 1 502 ? 21.484 11.531 6.949 1 97.69 502 LEU A CA 1
ATOM 3937 C C . LEU A 1 502 ? 22.453 12.398 6.156 1 97.69 502 LEU A C 1
ATOM 3939 O O . LEU A 1 502 ? 23.156 13.227 6.73 1 97.69 502 LEU A O 1
ATOM 3943 N N . VAL A 1 503 ? 22.531 12.227 4.855 1 97.62 503 VAL A N 1
ATOM 3944 C CA . VAL A 1 503 ? 23.453 12.969 3.992 1 97.62 503 VAL A CA 1
ATOM 3945 C C . VAL A 1 503 ? 22.656 13.641 2.869 1 97.62 503 VAL A C 1
ATOM 3947 O O . VAL A 1 503 ? 21.516 13.273 2.592 1 97.62 503 VAL A O 1
ATOM 3950 N N . ALA A 1 504 ? 23.203 14.625 2.309 1 97.06 504 ALA A N 1
ATOM 3951 C CA . ALA A 1 504 ? 22.625 15.359 1.181 1 97.06 504 ALA A CA 1
ATOM 3952 C C . ALA A 1 504 ? 23.703 15.672 0.136 1 97.06 504 ALA A C 1
ATOM 3954 O O . ALA A 1 504 ? 24.766 16.203 0.466 1 97.06 504 ALA A O 1
ATOM 3955 N N . ARG A 1 505 ? 23.562 15.398 -1.154 1 95.75 505 ARG A N 1
ATOM 3956 C CA . ARG A 1 505 ? 24.547 15.516 -2.227 1 95.75 505 ARG A CA 1
ATOM 3957 C C . ARG A 1 505 ? 24.703 16.969 -2.66 1 95.75 505 ARG A C 1
ATOM 3959 O O . ARG A 1 505 ? 25.75 17.359 -3.158 1 95.75 505 ARG A O 1
ATOM 3966 N N . ASP A 1 506 ? 23.562 17.703 -2.576 1 96.31 506 ASP A N 1
ATOM 3967 C CA . ASP A 1 506 ? 23.484 19.094 -3.031 1 96.31 506 ASP A CA 1
ATOM 3968 C C . ASP A 1 506 ? 22.438 19.875 -2.248 1 96.31 506 ASP A C 1
ATOM 3970 O O . ASP A 1 506 ? 21.906 19.391 -1.252 1 96.31 506 ASP A O 1
ATOM 3974 N N . LEU A 1 507 ? 22.203 21.109 -2.611 1 96.56 507 LEU A N 1
ATOM 3975 C CA . LEU A 1 507 ? 21.281 21.984 -1.886 1 96.56 507 LEU A CA 1
ATOM 3976 C C . LEU A 1 507 ? 19.844 21.5 -2.002 1 96.56 507 LEU A C 1
ATOM 3978 O O . LEU A 1 507 ? 19.047 21.656 -1.069 1 96.56 507 LEU A O 1
ATOM 3982 N N . PHE A 1 508 ? 19.531 20.922 -3.068 1 95.06 508 PHE A N 1
ATOM 3983 C CA . PHE A 1 508 ? 18.203 20.359 -3.258 1 95.06 508 PHE A CA 1
ATOM 3984 C C . PHE A 1 508 ? 17.953 19.219 -2.266 1 95.06 508 PHE A C 1
ATOM 3986 O O . PHE A 1 508 ? 16.906 19.172 -1.633 1 95.06 508 PHE A O 1
ATOM 3993 N N . GLU A 1 509 ? 18.922 18.359 -2.125 1 96.25 509 GLU A N 1
ATOM 3994 C CA . GLU A 1 509 ? 18.797 17.25 -1.182 1 96.25 509 GLU A CA 1
ATOM 3995 C C . GLU A 1 509 ? 18.875 17.75 0.26 1 96.25 509 GLU A C 1
ATOM 3997 O O . GLU A 1 509 ? 18.359 17.109 1.174 1 96.25 509 GLU A O 1
ATOM 4002 N N . LEU A 1 510 ? 19.578 18.859 0.437 1 97.81 510 LEU A N 1
ATOM 4003 C CA . LEU A 1 510 ? 19.609 19.438 1.781 1 97.81 510 LEU A CA 1
ATOM 4004 C C . LEU A 1 510 ? 18.203 19.859 2.217 1 97.81 510 LEU A C 1
ATOM 4006 O O . LEU A 1 510 ? 17.812 19.641 3.365 1 97.81 510 LEU A O 1
ATOM 4010 N N . GLU A 1 511 ? 17.453 20.453 1.267 1 96.94 511 GLU A N 1
ATOM 4011 C CA . GLU A 1 511 ? 16.062 20.781 1.552 1 96.94 511 GLU A CA 1
ATOM 4012 C C . GLU A 1 511 ? 15.266 19.531 1.929 1 96.94 511 GLU A C 1
ATOM 4014 O O . GLU A 1 511 ? 14.508 19.547 2.904 1 96.94 511 GLU A O 1
ATOM 4019 N N . ARG A 1 512 ? 15.461 18.531 1.154 1 96.38 512 ARG A N 1
ATOM 4020 C CA . ARG A 1 512 ? 14.734 17.281 1.401 1 96.38 512 ARG A CA 1
ATOM 4021 C C . ARG A 1 512 ? 15.133 16.672 2.738 1 96.38 512 ARG A C 1
ATOM 4023 O O . ARG A 1 512 ? 14.305 16.062 3.422 1 96.38 512 ARG A O 1
ATOM 4030 N N . ALA A 1 513 ? 16.391 16.781 3.033 1 98.12 513 ALA A N 1
ATOM 4031 C CA . ALA A 1 513 ? 16.875 16.297 4.324 1 98.12 513 ALA A CA 1
ATOM 4032 C C . ALA A 1 513 ? 16.172 17 5.477 1 98.12 513 ALA A C 1
ATOM 4034 O O . ALA A 1 513 ? 15.719 16.359 6.43 1 98.12 513 ALA A O 1
ATOM 4035 N N . TRP A 1 514 ? 16.031 18.234 5.375 1 98.31 514 TRP A N 1
ATOM 4036 C CA . TRP A 1 514 ? 15.375 19 6.426 1 98.31 514 TRP A CA 1
ATOM 4037 C C . TRP A 1 514 ? 13.883 18.703 6.461 1 98.31 514 TRP A C 1
ATOM 4039 O O . TRP A 1 514 ? 13.266 18.719 7.527 1 98.31 514 TRP A O 1
ATOM 4049 N N . ASP A 1 515 ? 13.297 18.469 5.234 1 97.12 515 ASP A N 1
ATOM 4050 C CA . ASP A 1 515 ? 11.898 18.031 5.223 1 97.12 515 ASP A CA 1
ATOM 4051 C C . ASP A 1 515 ? 11.711 16.797 6.082 1 97.12 515 ASP A C 1
ATOM 4053 O O . ASP A 1 515 ? 10.758 16.719 6.863 1 97.12 515 ASP A O 1
ATOM 4057 N N . VAL A 1 516 ? 12.617 15.891 5.941 1 97.69 516 VAL A N 1
ATOM 4058 C CA . VAL A 1 516 ? 12.531 14.641 6.684 1 97.69 516 VAL A CA 1
ATOM 4059 C C . VAL A 1 516 ? 12.727 14.906 8.172 1 97.69 516 VAL A C 1
ATOM 4061 O O . VAL A 1 516 ? 12.008 14.359 9.008 1 97.69 516 VAL A O 1
ATOM 4064 N N . ILE A 1 517 ? 13.719 15.734 8.5 1 98.44 517 ILE A N 1
ATOM 4065 C CA . ILE A 1 517 ? 14 16.078 9.891 1 98.44 517 ILE A CA 1
ATOM 4066 C C . ILE A 1 517 ? 12.75 16.672 10.539 1 98.44 517 ILE A C 1
ATOM 4068 O O . ILE A 1 517 ? 12.367 16.281 11.641 1 98.44 517 ILE A O 1
ATOM 4072 N N . ASN A 1 518 ? 12.141 17.562 9.828 1 98.38 518 ASN A N 1
ATOM 4073 C CA . ASN A 1 518 ? 10.93 18.203 10.336 1 98.38 518 ASN A CA 1
ATOM 4074 C C . ASN A 1 518 ? 9.781 17.203 10.461 1 98.38 518 ASN A C 1
ATOM 4076 O O . ASN A 1 518 ? 9.055 17.203 11.461 1 98.38 518 ASN A O 1
ATOM 4080 N N . ARG A 1 519 ? 9.594 16.375 9.5 1 98.12 519 ARG A N 1
ATOM 4081 C CA . ARG A 1 519 ? 8.508 15.398 9.531 1 98.12 519 ARG A CA 1
ATOM 4082 C C . ARG A 1 519 ? 8.688 14.406 10.672 1 98.12 519 ARG A C 1
ATOM 4084 O O . ARG A 1 519 ? 7.711 13.961 11.281 1 98.12 519 ARG A O 1
ATOM 4091 N N . LEU A 1 520 ? 9.914 14.078 10.938 1 98.62 520 LEU A N 1
ATOM 4092 C CA . LEU A 1 520 ? 10.18 13.164 12.047 1 98.62 520 LEU A CA 1
ATOM 4093 C C . LEU A 1 520 ? 9.766 13.781 13.375 1 98.62 520 LEU A C 1
ATOM 4095 O O . LEU A 1 520 ? 9.258 13.086 14.258 1 98.62 520 LEU A O 1
ATOM 4099 N N . ASP A 1 521 ? 9.977 15.055 13.516 1 98.56 521 ASP A N 1
ATOM 4100 C CA . ASP A 1 521 ? 9.469 15.758 14.695 1 98.56 521 ASP A CA 1
ATOM 4101 C C . ASP A 1 521 ? 7.949 15.68 14.766 1 98.56 521 ASP A C 1
ATOM 4103 O O . ASP A 1 521 ? 7.383 15.453 15.836 1 98.56 521 ASP A O 1
ATOM 4107 N N . CYS A 1 522 ? 7.328 15.859 13.656 1 98.69 522 CYS A N 1
ATOM 4108 C CA . CYS A 1 522 ? 5.871 15.789 13.594 1 98.69 522 CYS A CA 1
ATOM 4109 C C . CYS A 1 522 ? 5.379 14.391 13.953 1 98.69 522 CYS A C 1
ATOM 4111 O O . CYS A 1 522 ? 4.348 14.242 14.609 1 98.69 522 CYS A O 1
ATOM 4113 N N . CYS A 1 523 ? 6.102 13.383 13.477 1 98.81 523 CYS A N 1
ATOM 4114 C CA . CYS A 1 523 ? 5.738 12.008 13.812 1 98.81 523 CYS A CA 1
ATOM 4115 C C . CYS A 1 523 ? 5.688 11.812 15.32 1 98.81 523 CYS A C 1
ATOM 4117 O O . CYS A 1 523 ? 4.75 11.203 15.844 1 98.81 523 CYS A O 1
ATOM 4119 N N . GLN A 1 524 ? 6.703 12.32 16.016 1 98.88 524 GLN A N 1
ATOM 4120 C CA . GLN A 1 524 ? 6.719 12.195 17.469 1 98.88 524 GLN A CA 1
ATOM 4121 C C . GLN A 1 524 ? 5.504 12.883 18.078 1 98.88 524 GLN A C 1
ATOM 4123 O O . GLN A 1 524 ? 4.863 12.328 18.984 1 98.88 524 GLN A O 1
ATOM 4128 N N . LEU A 1 525 ? 5.219 14.086 17.609 1 98.88 525 LEU A N 1
ATOM 4129 C CA . LEU A 1 525 ? 4.062 14.812 18.125 1 98.88 525 LEU A CA 1
ATOM 4130 C C . LEU A 1 525 ? 2.783 14 17.953 1 98.88 525 LEU A C 1
ATOM 4132 O O . LEU A 1 525 ? 2.01 13.844 18.891 1 98.88 525 LEU A O 1
ATOM 4136 N N . VAL A 1 526 ? 2.584 13.445 16.797 1 98.81 526 VAL A N 1
ATOM 4137 C CA . VAL A 1 526 ? 1.367 12.711 16.469 1 98.81 526 VAL A CA 1
ATOM 4138 C C . VAL A 1 526 ? 1.265 11.453 17.328 1 98.81 526 VAL A C 1
ATOM 4140 O O . VAL A 1 526 ? 0.246 11.227 17.984 1 98.81 526 VAL A O 1
ATOM 4143 N N . ILE A 1 527 ? 2.328 10.664 17.359 1 98.81 527 ILE A N 1
ATOM 4144 C CA . ILE A 1 527 ? 2.33 9.383 18.062 1 98.81 527 ILE A CA 1
ATOM 4145 C C . ILE A 1 527 ? 2.047 9.617 19.547 1 98.81 527 ILE A C 1
ATOM 4147 O O . ILE A 1 527 ? 1.197 8.945 20.141 1 98.81 527 ILE A O 1
ATOM 4151 N N . GLU A 1 528 ? 2.703 10.617 20.141 1 98.81 528 GLU A N 1
ATOM 4152 C CA . GLU A 1 528 ? 2.596 10.828 21.578 1 98.81 528 GLU A CA 1
ATOM 4153 C C . GLU A 1 528 ? 1.248 11.445 21.953 1 98.81 528 GLU A C 1
ATOM 4155 O O . GLU A 1 528 ? 0.666 11.109 22.984 1 98.81 528 GLU A O 1
ATOM 4160 N N . HIS A 1 529 ? 0.774 12.375 21.156 1 98.75 529 HIS A N 1
ATOM 4161 C CA . HIS A 1 529 ? -0.522 12.977 21.453 1 98.75 529 HIS A CA 1
ATOM 4162 C C . HIS A 1 529 ? -1.646 11.953 21.312 1 98.75 529 HIS A C 1
ATOM 4164 O O . HIS A 1 529 ? -2.547 11.898 22.156 1 98.75 529 HIS A O 1
ATOM 4170 N N . ILE A 1 530 ? -1.654 11.18 20.234 1 98.38 530 ILE A N 1
ATOM 4171 C CA . ILE A 1 530 ? -2.67 10.148 20.047 1 98.38 530 ILE A CA 1
ATOM 4172 C C . ILE A 1 530 ? -2.586 9.125 21.172 1 98.38 530 ILE A C 1
ATOM 4174 O O . ILE A 1 530 ? -3.611 8.656 21.672 1 98.38 530 ILE A O 1
ATOM 4178 N N . SER A 1 531 ? -1.35 8.781 21.547 1 98.19 531 SER A N 1
ATOM 4179 C CA . SER A 1 531 ? -1.153 7.812 22.609 1 98.19 531 SER A CA 1
ATOM 4180 C C . SER A 1 531 ? -1.65 8.359 23.953 1 98.19 531 SER A C 1
ATOM 4182 O O . SER A 1 531 ? -2.164 7.605 24.781 1 98.19 531 SER A O 1
ATOM 4184 N N . TYR A 1 532 ? -1.492 9.617 24.203 1 98.25 532 TYR A N 1
ATOM 4185 C CA . TYR A 1 532 ? -1.853 10.25 25.469 1 98.25 532 TYR A CA 1
ATOM 4186 C C . TYR A 1 532 ? -3.361 10.211 25.688 1 98.25 532 TYR A C 1
ATOM 4188 O O . TYR A 1 532 ? -3.826 10 26.812 1 98.25 532 TYR A O 1
ATOM 4196 N N . ARG A 1 533 ? -4.07 10.484 24.672 1 96.94 533 ARG A N 1
ATOM 4197 C CA . ARG A 1 533 ? -5.527 10.508 24.766 1 96.94 533 ARG A CA 1
ATOM 4198 C C . ARG A 1 533 ? -6.098 9.094 24.734 1 96.94 533 ARG A C 1
ATOM 4200 O O . ARG A 1 533 ? -6.012 8.406 23.719 1 96.94 533 ARG A O 1
ATOM 4207 N N . LYS A 1 534 ? -6.742 8.641 25.812 1 97.56 534 LYS A N 1
ATOM 4208 C CA . LYS A 1 534 ? -7.289 7.293 25.922 1 97.56 534 LYS A CA 1
ATOM 4209 C C . LYS A 1 534 ? -8.805 7.293 25.719 1 97.56 534 LYS A C 1
ATOM 4211 O O . LYS A 1 534 ? -9.555 6.945 26.641 1 97.56 534 LYS A O 1
ATOM 4216 N N . GLU A 1 535 ? -9.234 7.664 24.578 1 97.81 535 GLU A N 1
ATOM 4217 C CA . GLU A 1 535 ? -10.617 7.734 24.094 1 97.81 535 GLU A CA 1
ATOM 4218 C C . GLU A 1 535 ? -10.672 7.836 22.578 1 97.81 535 GLU A C 1
ATOM 4220 O O . GLU A 1 535 ? -9.641 8.023 21.922 1 97.81 535 GLU A O 1
ATOM 4225 N N . THR A 1 536 ? -11.828 7.637 22.062 1 96.88 536 THR A N 1
ATOM 4226 C CA . THR A 1 536 ? -12.102 7.984 20.672 1 96.88 536 THR A CA 1
ATOM 4227 C C . THR A 1 536 ? -12.953 9.25 20.578 1 96.88 536 THR A C 1
ATOM 4229 O O . THR A 1 536 ? -14.18 9.172 20.625 1 96.88 536 THR A O 1
ATOM 4232 N N . ARG A 1 537 ? -12.32 10.32 20.516 1 94.94 537 ARG A N 1
ATOM 4233 C CA . ARG A 1 537 ? -12.984 11.617 20.422 1 94.94 537 ARG A CA 1
ATOM 4234 C C . ARG A 1 537 ? -13.211 12.023 18.969 1 94.94 537 ARG A C 1
ATOM 4236 O O . ARG A 1 537 ? -14.25 12.602 18.641 1 94.94 537 ARG A O 1
ATOM 4243 N N . TYR A 1 538 ? -12.25 11.805 18.125 1 94.94 538 TYR A N 1
ATOM 4244 C CA . TYR A 1 538 ? -12.297 12.172 16.719 1 94.94 538 TYR A CA 1
ATOM 4245 C C . TYR A 1 538 ? -12.555 10.953 15.844 1 94.94 538 TYR A C 1
ATOM 4247 O O . TYR A 1 538 ? -11.75 10.617 14.977 1 94.94 538 TYR A O 1
ATOM 4255 N N . LEU A 1 539 ? -13.727 10.352 16.031 1 95.06 539 LEU A N 1
ATOM 4256 C CA . LEU A 1 539 ? -14.133 9.164 15.297 1 95.06 539 LEU A CA 1
ATOM 4257 C C . LEU A 1 539 ? -13.945 9.367 13.797 1 95.06 539 LEU A C 1
ATOM 4259 O O . LEU A 1 539 ? -14.367 10.375 13.242 1 95.06 539 LEU A O 1
ATOM 4263 N N . GLY A 1 540 ? -13.273 8.445 13.117 1 94.69 540 GLY A N 1
ATOM 4264 C CA . GLY A 1 540 ? -12.992 8.562 11.695 1 94.69 540 GLY A CA 1
ATOM 4265 C C . GLY A 1 540 ? -11.594 9.062 11.406 1 94.69 540 GLY A C 1
ATOM 4266 O O . GLY A 1 540 ? -10.852 8.453 10.633 1 94.69 540 GLY A O 1
ATOM 4267 N N . PHE A 1 541 ? -11.188 10.117 12.102 1 96.62 541 PHE A N 1
ATOM 4268 C CA . PHE A 1 541 ? -9.836 10.648 11.961 1 96.62 541 PHE A CA 1
ATOM 4269 C C . PHE A 1 541 ? -8.852 9.852 12.805 1 96.62 541 PHE A C 1
ATOM 4271 O O . PHE A 1 541 ? -7.746 9.539 12.352 1 96.62 541 PHE A O 1
ATOM 4278 N N . VAL A 1 542 ? -9.203 9.594 14.023 1 96.44 542 VAL A N 1
ATOM 4279 C CA . VAL A 1 542 ? -8.43 8.781 14.953 1 96.44 542 VAL A CA 1
ATOM 4280 C C . VAL A 1 542 ? -9.367 7.887 15.766 1 96.44 542 VAL A C 1
ATOM 4282 O O . VAL A 1 542 ? -9.961 8.328 16.75 1 96.44 542 VAL A O 1
ATOM 4285 N N . THR A 1 543 ? -9.492 6.684 15.406 1 96.25 543 THR A N 1
ATOM 4286 C CA . THR A 1 543 ? -10.32 5.715 16.125 1 96.25 543 THR A CA 1
ATOM 4287 C C . THR A 1 543 ? -9.453 4.773 16.953 1 96.25 543 THR A C 1
ATOM 4289 O O . THR A 1 543 ? -8.719 3.947 16.406 1 96.25 543 THR A O 1
ATOM 4292 N N . ARG A 1 544 ? -9.523 4.918 18.234 1 96.88 544 ARG A N 1
ATOM 4293 C CA . ARG A 1 544 ? -8.812 4.031 19.156 1 96.88 544 ARG A CA 1
ATOM 4294 C C . ARG A 1 544 ? -9.594 2.74 19.375 1 96.88 544 ARG A C 1
ATOM 4296 O O . ARG A 1 544 ? -10.594 2.729 20.094 1 96.88 544 ARG A O 1
ATOM 4303 N N . THR A 1 545 ? -9.047 1.655 18.859 1 95.62 545 THR A N 1
ATOM 4304 C CA . THR A 1 545 ? -9.758 0.392 19 1 95.62 545 THR A CA 1
ATOM 4305 C C . THR A 1 545 ? -9.688 -0.118 20.438 1 95.62 545 THR A C 1
ATOM 4307 O O . THR A 1 545 ? -10.586 -0.828 20.891 1 95.62 545 THR A O 1
ATOM 4310 N N . ASP A 1 546 ? -8.656 0.23 21.203 1 96.06 546 ASP A N 1
ATOM 4311 C CA . ASP A 1 546 ? -8.469 -0.181 22.594 1 96.06 546 ASP A CA 1
ATOM 4312 C C . ASP A 1 546 ? -9.234 0.738 23.547 1 96.06 546 ASP A C 1
ATOM 4314 O O . ASP A 1 546 ? -9.469 0.384 24.703 1 96.06 546 ASP A O 1
ATOM 4318 N N . TYR A 1 547 ? -9.641 1.943 23.156 1 97 547 TYR A N 1
ATOM 4319 C CA . TYR A 1 547 ? -10.477 2.898 23.891 1 97 547 TYR A CA 1
ATOM 4320 C C . TYR A 1 547 ? -11.57 3.459 22.984 1 97 547 TYR A C 1
ATOM 4322 O O . TYR A 1 547 ? -11.555 4.648 22.656 1 97 547 TYR A O 1
ATOM 4330 N N . PRO A 1 548 ? -12.547 2.66 22.609 1 95.5 548 PRO A N 1
ATOM 4331 C CA . PRO A 1 548 ? -13.5 3.018 21.547 1 95.5 548 PRO A CA 1
ATOM 4332 C C . PRO A 1 548 ? -14.477 4.105 21.984 1 95.5 548 PRO A C 1
ATOM 4334 O O . PRO A 1 548 ? -15.055 4.797 21.156 1 95.5 548 PRO A O 1
ATOM 4337 N N . GLU A 1 549 ? -14.672 4.32 23.312 1 96.25 549 GLU A N 1
ATOM 4338 C CA . GLU A 1 549 ? -15.688 5.254 23.797 1 96.25 549 GLU A CA 1
ATOM 4339 C C . GLU A 1 549 ? -15.07 6.598 24.172 1 96.25 549 GLU A C 1
ATOM 4341 O O . GLU A 1 549 ? -13.883 6.664 24.516 1 96.25 549 GLU A O 1
ATOM 4346 N N . ARG A 1 550 ? -15.844 7.633 24.125 1 95.81 550 ARG A N 1
ATOM 4347 C CA . ARG A 1 550 ? -15.422 8.93 24.641 1 95.81 550 ARG A CA 1
ATOM 4348 C C . ARG A 1 550 ? -15.25 8.898 26.141 1 95.81 550 ARG A C 1
ATOM 4350 O O . ARG A 1 550 ? -15.992 8.203 26.844 1 95.81 550 ARG A O 1
ATOM 4357 N N . ASN A 1 551 ? -14.312 9.602 26.672 1 97.06 551 ASN A N 1
ATOM 4358 C CA . ASN A 1 551 ? -14.047 9.75 28.094 1 97.06 551 ASN A CA 1
ATOM 4359 C C . ASN A 1 551 ? -14 11.219 28.516 1 97.06 551 ASN A C 1
ATOM 4361 O O . ASN A 1 551 ? -12.93 11.75 28.797 1 97.06 551 ASN A O 1
ATOM 4365 N N . ASP A 1 552 ? -15.148 11.82 28.641 1 95.44 552 ASP A N 1
ATOM 4366 C CA . ASP A 1 552 ? -15.25 13.25 28.922 1 95.44 552 ASP A CA 1
ATOM 4367 C C . ASP A 1 552 ? -14.711 13.578 30.312 1 95.44 552 ASP A C 1
ATOM 4369 O O . ASP A 1 552 ? -14.195 14.68 30.531 1 95.44 552 ASP A O 1
ATOM 4373 N N . ALA A 1 553 ? -14.82 12.656 31.188 1 96.5 553 ALA A N 1
ATOM 4374 C CA . ALA A 1 553 ? -14.352 12.883 32.531 1 96.5 553 ALA A CA 1
ATOM 4375 C C . ALA A 1 553 ? -12.867 13.25 32.562 1 96.5 553 ALA A C 1
ATOM 4377 O O . ALA A 1 553 ? -12.445 14.102 33.344 1 96.5 553 ALA A O 1
ATOM 4378 N N . GLU A 1 554 ? -12.172 12.68 31.625 1 96.44 554 GLU A N 1
ATOM 4379 C CA . GLU A 1 554 ? -10.727 12.875 31.703 1 96.44 554 GLU A CA 1
ATOM 4380 C C . GLU A 1 554 ? -10.227 13.719 30.531 1 96.44 554 GLU A C 1
ATOM 4382 O O . GLU A 1 554 ? -9.203 14.391 30.641 1 96.44 554 GLU A O 1
ATOM 4387 N N . TYR A 1 555 ? -10.977 13.727 29.422 1 96.25 555 TYR A N 1
ATOM 4388 C CA . TYR A 1 555 ? -10.32 14.234 28.219 1 96.25 555 TYR A CA 1
ATOM 4389 C C . TYR A 1 555 ? -11.156 15.312 27.547 1 96.25 555 TYR A C 1
ATOM 4391 O O . TYR A 1 555 ? -10.891 15.695 26.406 1 96.25 555 TYR A O 1
ATOM 4399 N N . ASP A 1 556 ? -12.234 15.758 28.141 1 96.19 556 ASP A N 1
ATOM 4400 C CA . ASP A 1 556 ? -12.914 16.938 27.625 1 96.19 556 ASP A CA 1
ATOM 4401 C C . ASP A 1 556 ? -12.141 18.203 27.969 1 96.19 556 ASP A C 1
ATOM 4403 O O . ASP A 1 556 ? -12.648 19.078 28.672 1 96.19 556 ASP A O 1
ATOM 4407 N N . CYS A 1 557 ? -10.953 18.297 27.484 1 97.75 557 CYS A N 1
ATOM 4408 C CA . CYS A 1 557 ? -9.969 19.344 27.719 1 97.75 557 CYS A CA 1
ATOM 4409 C C . CYS A 1 557 ? -8.969 19.422 26.578 1 97.75 557 CYS A C 1
ATOM 4411 O O . CYS A 1 557 ? -9.016 18.625 25.641 1 97.75 557 CYS A O 1
ATOM 4413 N N . PHE A 1 558 ? -8.148 20.422 26.594 1 97.88 558 PHE A N 1
ATOM 4414 C CA . PHE A 1 558 ? -7.047 20.547 25.641 1 97.88 558 PHE A CA 1
ATOM 4415 C C . PHE A 1 558 ? -5.812 19.797 26.156 1 97.88 558 PHE A C 1
ATOM 4417 O O . PHE A 1 558 ? -5.453 19.906 27.328 1 97.88 558 PHE A O 1
ATOM 4424 N N . ILE A 1 559 ? -5.242 19 25.297 1 97.81 559 ILE A N 1
ATOM 4425 C CA . ILE A 1 559 ? -3.982 18.328 25.578 1 97.81 559 ILE A CA 1
ATOM 4426 C C . ILE A 1 559 ? -2.828 19.094 24.938 1 97.81 559 ILE A C 1
ATOM 4428 O O . ILE A 1 559 ? -2.807 19.281 23.719 1 97.81 559 ILE A O 1
ATOM 4432 N N . CYS A 1 560 ? -1.864 19.531 25.672 1 98.56 560 CYS A N 1
ATOM 4433 C CA . CYS A 1 560 ? -0.698 20.266 25.203 1 98.56 560 CYS A CA 1
ATOM 4434 C C . CYS A 1 560 ? 0.593 19.578 25.609 1 98.56 560 CYS A C 1
ATOM 4436 O O . CYS A 1 560 ? 0.617 18.828 26.594 1 98.56 560 CYS A O 1
ATOM 4438 N N . SER A 1 561 ? 1.6 19.75 24.844 1 98.81 561 SER A N 1
ATOM 4439 C CA . SER A 1 561 ? 2.875 19.125 25.156 1 98.81 561 SER A CA 1
ATOM 4440 C C . SER A 1 561 ? 4.039 20.094 24.953 1 98.81 561 SER A C 1
ATOM 4442 O O . SER A 1 561 ? 3.943 21.016 24.156 1 98.81 561 SER A O 1
ATOM 4444 N N . VAL A 1 562 ? 5.098 19.938 25.719 1 98.75 562 VAL A N 1
ATOM 4445 C CA . VAL A 1 562 ? 6.371 20.625 25.531 1 98.75 562 VAL A CA 1
ATOM 4446 C C . VAL A 1 562 ? 7.5 19.594 25.406 1 98.75 562 VAL A C 1
ATOM 4448 O O . VAL A 1 562 ? 7.547 18.609 26.141 1 98.75 562 VAL A O 1
ATOM 4451 N N . TRP A 1 563 ? 8.312 19.781 24.438 1 98.31 563 TRP A N 1
ATOM 4452 C CA . TRP A 1 563 ? 9.438 18.875 24.203 1 98.31 563 TRP A CA 1
ATOM 4453 C C . TRP A 1 563 ? 10.562 19.141 25.203 1 98.31 563 TRP A C 1
ATOM 4455 O O . TRP A 1 563 ? 10.961 20.281 25.406 1 98.31 563 TRP A O 1
ATOM 4465 N N . HIS A 1 564 ? 11.016 18.094 25.812 1 96.44 564 HIS A N 1
ATOM 4466 C CA . HIS A 1 564 ? 12.172 18.141 26.703 1 96.44 564 HIS A CA 1
ATOM 4467 C C . HIS A 1 564 ? 13.438 17.688 25.984 1 96.44 564 HIS A C 1
ATOM 4469 O O . HIS A 1 564 ? 13.695 16.5 25.844 1 96.44 564 HIS A O 1
ATOM 4475 N N . PRO A 1 565 ? 14.352 18.578 25.656 1 92.62 565 PRO A N 1
ATOM 4476 C CA . PRO A 1 565 ? 15.492 18.281 24.797 1 92.62 565 PRO A CA 1
ATOM 4477 C C . PRO A 1 565 ? 16.453 17.281 25.422 1 92.62 565 PRO A C 1
ATOM 4479 O O . PRO A 1 565 ? 17.109 16.516 24.719 1 92.62 565 PRO A O 1
ATOM 4482 N N . GLU A 1 566 ? 16.625 17.203 26.719 1 93.12 566 GLU A N 1
ATOM 4483 C CA . GLU A 1 566 ? 17.578 16.328 27.375 1 93.12 566 GLU A CA 1
ATOM 4484 C C . GLU A 1 566 ? 17.125 14.867 27.297 1 93.12 566 GLU A C 1
ATOM 4486 O O . GLU A 1 566 ? 17.938 13.977 27.047 1 93.12 566 GLU A O 1
ATOM 4491 N N . THR A 1 567 ? 15.859 14.664 27.453 1 94.31 567 THR A N 1
ATOM 4492 C CA . THR A 1 567 ? 15.352 13.289 27.453 1 94.31 567 THR A CA 1
ATOM 4493 C C . THR A 1 567 ? 14.695 12.953 26.109 1 94.31 567 THR A C 1
ATOM 4495 O O . THR A 1 567 ? 14.406 11.789 25.844 1 94.31 567 THR A O 1
ATOM 4498 N N . ASP A 1 568 ? 14.5 13.977 25.297 1 96.12 568 ASP A N 1
ATOM 4499 C CA . ASP A 1 568 ? 13.812 13.82 24.016 1 96.12 568 ASP A CA 1
ATOM 4500 C C . ASP A 1 568 ? 12.43 13.211 24.203 1 96.12 568 ASP A C 1
ATOM 4502 O O . ASP A 1 568 ? 12.078 12.227 23.547 1 96.12 568 ASP A O 1
ATOM 4506 N N . THR A 1 569 ? 11.719 13.68 25.141 1 97.19 569 THR A N 1
ATOM 4507 C CA . THR A 1 569 ? 10.359 13.242 25.438 1 97.19 569 THR A CA 1
ATOM 4508 C C . THR A 1 569 ? 9.406 14.438 25.469 1 97.19 569 THR A C 1
ATOM 4510 O O . THR A 1 569 ? 9.844 15.586 25.516 1 97.19 569 THR A O 1
ATOM 4513 N N . LEU A 1 570 ? 8.156 14.203 25.344 1 98.38 570 LEU A N 1
ATOM 4514 C CA . LEU A 1 570 ? 7.137 15.234 25.484 1 98.38 570 LEU A CA 1
ATOM 4515 C C . LEU A 1 570 ? 6.52 15.211 26.875 1 98.38 570 LEU A C 1
ATOM 4517 O O . LEU A 1 570 ? 6.215 14.141 27.406 1 98.38 570 LEU A O 1
ATOM 4521 N N . VAL A 1 571 ? 6.434 16.344 27.484 1 98.31 571 VAL A N 1
ATOM 4522 C CA . VAL A 1 571 ? 5.75 16.5 28.75 1 98.31 571 VAL A CA 1
ATOM 4523 C C . VAL A 1 571 ? 4.363 17.109 28.531 1 98.31 571 VAL A C 1
ATOM 4525 O O . VAL A 1 571 ? 4.234 18.172 27.938 1 98.31 571 VAL A O 1
ATOM 4528 N N . PHE A 1 572 ? 3.344 16.438 29.078 1 98.31 572 PHE A N 1
ATOM 4529 C CA . PHE A 1 572 ? 1.975 16.812 28.734 1 98.31 572 PHE A CA 1
ATOM 4530 C C . PHE A 1 572 ? 1.341 17.609 29.875 1 98.31 572 PHE A C 1
ATOM 4532 O O . PHE A 1 572 ? 1.691 17.406 31.047 1 98.31 572 PHE A O 1
ATOM 4539 N N . LYS A 1 573 ? 0.514 18.484 29.453 1 97.31 573 LYS A N 1
ATOM 4540 C CA . LYS A 1 573 ? -0.353 19.234 30.359 1 97.31 573 LYS A CA 1
ATOM 4541 C C . LYS A 1 573 ? -1.747 19.406 29.75 1 97.31 573 LYS A C 1
ATOM 4543 O O . LYS A 1 573 ? -1.909 19.406 28.531 1 97.31 573 LYS A O 1
ATOM 4548 N N . LYS A 1 574 ? -2.779 19.516 30.625 1 97.62 574 LYS A N 1
ATOM 4549 C CA . LYS A 1 574 ? -4.16 19.703 30.188 1 97.62 574 LYS A CA 1
ATOM 4550 C C . LYS A 1 574 ? -4.648 21.125 30.516 1 97.62 574 LYS A C 1
ATOM 4552 O O . LYS A 1 574 ? -4.305 21.672 31.562 1 97.62 574 LYS A O 1
ATOM 4557 N N . TYR A 1 575 ? -5.262 21.75 29.625 1 97.38 575 TYR A N 1
ATOM 4558 C CA . TYR A 1 575 ? -5.996 22.984 29.875 1 97.38 575 TYR A CA 1
ATOM 4559 C C . TYR A 1 575 ? -7.5 22.75 29.797 1 97.38 575 TYR A C 1
ATOM 4561 O O . TYR A 1 575 ? -7.977 22 28.953 1 97.38 575 TYR A O 1
ATOM 4569 N N . PRO A 1 576 ? -8.234 23.312 30.688 1 96.44 576 PRO A N 1
ATOM 4570 C CA . PRO A 1 576 ? -9.688 23.125 30.641 1 96.44 576 PRO A CA 1
ATOM 4571 C C . PRO A 1 576 ? -10.336 23.75 29.422 1 96.44 576 PRO A C 1
ATOM 4573 O O . PRO A 1 576 ? -9.867 24.781 28.938 1 96.44 576 PRO A O 1
ATOM 4576 N N . TYR A 1 577 ? -11.367 23.125 28.953 1 95.88 577 TYR A N 1
ATOM 4577 C CA . TYR A 1 577 ? -12.195 23.672 27.875 1 95.88 577 TYR A CA 1
ATOM 4578 C C . TYR A 1 577 ? -13.242 24.625 28.453 1 95.88 577 TYR A C 1
ATOM 4580 O O . TYR A 1 577 ? -13.977 24.281 29.375 1 95.88 577 TYR A O 1
ATOM 4588 N N . GLU A 1 578 ? -13.211 25.812 27.906 1 91.31 578 GLU A N 1
ATOM 4589 C CA . GLU A 1 578 ? -14.227 26.812 28.25 1 91.31 578 GLU A CA 1
ATOM 4590 C C . GLU A 1 578 ? -15.203 27.016 27.094 1 91.31 578 GLU A C 1
ATOM 4592 O O . GLU A 1 578 ? -14.859 27.625 26.094 1 91.31 578 GLU A O 1
ATOM 4597 N N . GLN A 1 579 ? -16.375 26.547 27.297 1 95.62 579 GLN A N 1
ATOM 4598 C CA . GLN A 1 579 ? -17.391 26.781 26.266 1 95.62 579 GLN A CA 1
ATOM 4599 C C . GLN A 1 579 ? -17.969 28.188 26.359 1 95.62 579 GLN A C 1
ATOM 4601 O O . GLN A 1 579 ? -18.672 28.516 27.328 1 95.62 579 GLN A O 1
ATOM 4606 N N . ILE A 1 580 ? -17.688 28.984 25.422 1 97 580 ILE A N 1
ATOM 4607 C CA . ILE A 1 580 ? -18.125 30.375 25.406 1 97 580 ILE A CA 1
ATOM 4608 C C . ILE A 1 580 ? -19.484 30.469 24.703 1 97 580 ILE A C 1
ATOM 4610 O O . ILE A 1 580 ? -20.391 31.141 25.203 1 97 580 ILE A O 1
ATOM 4614 N N . VAL A 1 581 ? -19.625 29.797 23.594 1 96.62 581 VAL A N 1
ATOM 4615 C CA . VAL A 1 581 ? -20.875 29.797 22.844 1 96.62 581 VAL A CA 1
ATOM 4616 C C . VAL A 1 581 ? -21.797 28.719 23.406 1 96.62 581 VAL A C 1
ATOM 4618 O O . VAL A 1 581 ? -21.469 27.531 23.375 1 96.62 581 VAL A O 1
ATOM 4621 N N . PRO A 1 582 ? -22.938 29.062 23.906 1 94.88 582 PRO A N 1
ATOM 4622 C CA . PRO A 1 582 ? -23.844 28.078 24.516 1 94.88 582 PRO A CA 1
ATOM 4623 C C . PRO A 1 582 ? -24.453 27.109 23.5 1 94.88 582 PRO A C 1
ATOM 4625 O O . PRO A 1 582 ? -24.391 27.375 22.297 1 94.88 582 PRO A O 1
ATOM 4628 N N . GLY A 1 583 ? -24.984 25.969 24.078 1 94.06 583 GLY A N 1
ATOM 4629 C CA . GLY A 1 583 ? -25.688 25.016 23.234 1 94.06 583 GLY A CA 1
ATOM 4630 C C . GLY A 1 583 ? -25.062 23.641 23.234 1 94.06 583 GLY A C 1
ATOM 4631 O O . GLY A 1 583 ? -24.031 23.422 23.891 1 94.06 583 GLY A O 1
ATOM 4632 N N . ASP A 1 584 ? -25.75 22.719 22.5 1 94.44 584 ASP A N 1
ATOM 4633 C CA . ASP A 1 584 ? -25.266 21.359 22.328 1 94.44 584 ASP A CA 1
ATOM 4634 C C . ASP A 1 584 ? -24.109 21.297 21.328 1 94.44 584 ASP A C 1
ATOM 4636 O O . ASP A 1 584 ? -24.281 21.656 20.156 1 94.44 584 ASP A O 1
ATOM 4640 N N . ARG A 1 585 ? -22.984 20.859 21.781 1 94.31 585 ARG A N 1
ATOM 4641 C CA . ARG A 1 585 ? -21.781 20.875 20.953 1 94.31 585 ARG A CA 1
ATOM 4642 C C . ARG A 1 585 ? -21.922 19.938 19.766 1 94.31 585 ARG A C 1
ATOM 4644 O O . ARG A 1 585 ? -21.156 20.016 18.797 1 94.31 585 ARG A O 1
ATOM 4651 N N . THR A 1 586 ? -22.812 19.016 19.781 1 90 586 THR A N 1
ATOM 4652 C CA . THR A 1 586 ? -22.969 18.016 18.734 1 90 586 THR A CA 1
ATOM 4653 C C . THR A 1 586 ? -24.078 18.406 17.766 1 90 586 THR A C 1
ATOM 4655 O O . THR A 1 586 ? -24.516 17.594 16.938 1 90 586 THR A O 1
ATOM 4658 N N . LYS A 1 587 ? -24.516 19.641 17.875 1 89.56 587 LYS A N 1
ATOM 4659 C CA . LYS A 1 587 ? -25.531 20.156 16.984 1 89.56 587 LYS A CA 1
ATOM 4660 C C . LYS A 1 587 ? -25.156 21.547 16.469 1 89.56 587 LYS A C 1
ATOM 4662 O O . LYS A 1 587 ? -24.469 22.297 17.156 1 89.56 587 LYS A O 1
ATOM 4667 N N . GLU A 1 588 ? -25.672 21.781 15.352 1 86.31 588 GLU A N 1
ATOM 4668 C CA . GLU A 1 588 ? -25.578 23.156 14.844 1 86.31 588 GLU A CA 1
ATOM 4669 C C . GLU A 1 588 ? -26.672 24.031 15.438 1 86.31 588 GLU A C 1
ATOM 4671 O O . GLU A 1 588 ? -27.719 23.531 15.875 1 86.31 588 GLU A O 1
ATOM 4676 N N . THR A 1 589 ? -26.391 25.297 15.398 1 85 589 THR A N 1
ATOM 4677 C CA . THR A 1 589 ? -27.375 26.219 15.938 1 85 589 THR A CA 1
ATOM 4678 C C . THR A 1 589 ? -28.359 26.656 14.852 1 85 589 THR A C 1
ATOM 4680 O O . THR A 1 589 ? -29.484 27.062 15.156 1 85 589 THR A O 1
ATOM 4683 N N . ILE A 1 590 ? -27.844 26.688 13.664 1 84.62 590 ILE A N 1
ATOM 4684 C CA . ILE A 1 590 ? -28.703 27.031 12.539 1 84.62 590 ILE A CA 1
ATOM 4685 C C . ILE A 1 590 ? -28.438 26.078 11.375 1 84.62 590 ILE A C 1
ATOM 4687 O O . ILE A 1 590 ? -27.359 25.5 11.281 1 84.62 590 ILE A O 1
ATOM 4691 N N . MET B 1 1 ? 16.172 -8.203 -39.938 1 64.25 1 MET B N 1
ATOM 4692 C CA . MET B 1 1 ? 15.586 -9.516 -39.656 1 64.25 1 MET B CA 1
ATOM 4693 C C . MET B 1 1 ? 16.438 -10.297 -38.656 1 64.25 1 MET B C 1
ATOM 4695 O O . MET B 1 1 ? 17.672 -10.258 -38.75 1 64.25 1 MET B O 1
ATOM 4699 N N . ARG B 1 2 ? 15.836 -10.781 -37.625 1 84.31 2 ARG B N 1
ATOM 4700 C CA . ARG B 1 2 ? 16.594 -11.477 -36.562 1 84.31 2 ARG B CA 1
ATOM 4701 C C . ARG B 1 2 ? 17 -12.875 -37.031 1 84.31 2 ARG B C 1
ATOM 4703 O O . ARG B 1 2 ? 16.344 -13.461 -37.906 1 84.31 2 ARG B O 1
ATOM 4710 N N . GLU B 1 3 ? 18.141 -13.305 -36.625 1 95.62 3 GLU B N 1
ATOM 4711 C CA . GLU B 1 3 ? 18.578 -14.664 -36.938 1 95.62 3 GLU B CA 1
ATOM 4712 C C . GLU B 1 3 ? 17.656 -15.695 -36.312 1 95.62 3 GLU B C 1
ATOM 4714 O O . GLU B 1 3 ? 17.297 -15.594 -35.125 1 95.62 3 GLU B O 1
ATOM 4719 N N . ARG B 1 4 ? 17.234 -16.672 -37.156 1 97.25 4 ARG B N 1
ATOM 4720 C CA . ARG B 1 4 ? 16.375 -17.766 -36.656 1 97.25 4 ARG B CA 1
ATOM 4721 C C . ARG B 1 4 ? 17.188 -19.016 -36.375 1 97.25 4 ARG B C 1
ATOM 4723 O O . ARG B 1 4 ? 18.078 -19.375 -37.156 1 97.25 4 ARG B O 1
ATOM 4730 N N . VAL B 1 5 ? 16.969 -19.547 -35.25 1 98 5 VAL B N 1
ATOM 4731 C CA . VAL B 1 5 ? 17.562 -20.828 -34.875 1 98 5 VAL B CA 1
ATOM 4732 C C . VAL B 1 5 ? 16.469 -21.891 -34.844 1 98 5 VAL B C 1
ATOM 4734 O O . VAL B 1 5 ? 15.523 -21.797 -34.062 1 98 5 VAL B O 1
ATOM 4737 N N . TYR B 1 6 ? 16.625 -22.875 -35.656 1 97.62 6 TYR B N 1
ATOM 4738 C CA . TYR B 1 6 ? 15.656 -23.969 -35.719 1 97.62 6 TYR B CA 1
ATOM 4739 C C . TYR B 1 6 ? 16.172 -25.188 -34.969 1 97.62 6 TYR B C 1
ATOM 4741 O O . TYR B 1 6 ? 17.312 -25.609 -35.156 1 97.62 6 TYR B O 1
ATOM 4749 N N . ILE B 1 7 ? 15.336 -25.781 -34.125 1 98 7 ILE B N 1
ATOM 4750 C CA . ILE B 1 7 ? 15.664 -26.984 -33.344 1 98 7 ILE B CA 1
ATOM 4751 C C . ILE B 1 7 ? 14.555 -28.016 -33.531 1 98 7 ILE B C 1
ATOM 4753 O O . ILE B 1 7 ? 13.367 -27.703 -33.406 1 98 7 ILE B O 1
ATOM 4757 N N . ASP B 1 8 ? 14.938 -29.219 -33.875 1 96.69 8 ASP B N 1
ATOM 4758 C CA . ASP B 1 8 ? 14.031 -30.359 -33.938 1 96.69 8 ASP B CA 1
ATOM 4759 C C . ASP B 1 8 ? 14.328 -31.359 -32.844 1 96.69 8 ASP B C 1
ATOM 4761 O O . ASP B 1 8 ? 15.461 -31.828 -32.688 1 96.69 8 ASP B O 1
ATOM 4765 N N . THR B 1 9 ? 13.305 -31.719 -32.062 1 97.56 9 THR B N 1
ATOM 4766 C CA . THR B 1 9 ? 13.508 -32.625 -30.922 1 97.56 9 THR B CA 1
ATOM 4767 C C . THR B 1 9 ? 12.281 -33.531 -30.719 1 97.56 9 THR B C 1
ATOM 4769 O O . THR B 1 9 ? 11.219 -33.25 -31.297 1 97.56 9 THR B O 1
ATOM 4772 N N . ASP B 1 10 ? 12.461 -34.656 -30.094 1 97.44 10 ASP B N 1
ATOM 4773 C CA . ASP B 1 10 ? 11.328 -35.5 -29.766 1 97.44 10 ASP B CA 1
ATOM 4774 C C . ASP B 1 10 ? 10.539 -34.938 -28.578 1 97.44 10 ASP B C 1
ATOM 4776 O O . ASP B 1 10 ? 9.312 -34.875 -28.625 1 97.44 10 ASP B O 1
ATOM 4780 N N . ILE B 1 11 ? 11.273 -34.531 -27.547 1 98.31 11 ILE B N 1
ATOM 4781 C CA . ILE B 1 11 ? 10.648 -34 -26.344 1 98.31 11 ILE B CA 1
ATOM 4782 C C . ILE B 1 11 ? 11.219 -32.625 -26.047 1 98.31 11 ILE B C 1
ATOM 4784 O O . ILE B 1 11 ? 12.438 -32.438 -25.938 1 98.31 11 ILE B O 1
ATOM 4788 N N . LEU B 1 12 ? 10.352 -31.656 -25.984 1 98.81 12 LEU B N 1
ATOM 4789 C CA . LEU B 1 12 ? 10.711 -30.328 -25.531 1 98.81 12 LEU B CA 1
ATOM 4790 C C . LEU B 1 12 ? 10.203 -30.078 -24.109 1 98.81 12 LEU B C 1
ATOM 4792 O O . LEU B 1 12 ? 9.016 -30.266 -23.828 1 98.81 12 LEU B O 1
ATOM 4796 N N . ILE B 1 13 ? 11.086 -29.734 -23.219 1 98.88 13 ILE B N 1
ATOM 4797 C CA . ILE B 1 13 ? 10.734 -29.391 -21.844 1 98.88 13 ILE B CA 1
ATOM 4798 C C . ILE B 1 13 ? 10.961 -27.891 -21.609 1 98.88 13 ILE B C 1
ATOM 4800 O O . ILE B 1 13 ? 12.086 -27.406 -21.719 1 98.88 13 ILE B O 1
ATOM 4804 N N . ILE B 1 14 ? 9.891 -27.188 -21.328 1 98.56 14 ILE B N 1
ATOM 4805 C CA . ILE B 1 14 ? 9.969 -25.75 -21.062 1 98.56 14 ILE B CA 1
ATOM 4806 C C . ILE B 1 14 ? 10.039 -25.531 -19.547 1 98.56 14 ILE B C 1
ATOM 4808 O O . ILE B 1 14 ? 9.039 -25.656 -18.844 1 98.56 14 ILE B O 1
ATOM 4812 N N . GLY B 1 15 ? 11.188 -25.078 -19.062 1 96.88 15 GLY B N 1
ATOM 4813 C CA . GLY B 1 15 ? 11.477 -24.938 -17.656 1 96.88 15 GLY B CA 1
ATOM 4814 C C . GLY B 1 15 ? 12.406 -26.016 -17.125 1 96.88 15 GLY B C 1
ATOM 4815 O O . GLY B 1 15 ? 12.031 -27.188 -17.047 1 96.88 15 GLY B O 1
ATOM 4816 N N . GLY B 1 16 ? 13.531 -25.594 -16.797 1 95.31 16 GLY B N 1
ATOM 4817 C CA . GLY B 1 16 ? 14.508 -26.516 -16.234 1 95.31 16 GLY B CA 1
ATOM 4818 C C . GLY B 1 16 ? 14.516 -26.531 -14.711 1 95.31 16 GLY B C 1
ATOM 4819 O O . GLY B 1 16 ? 15.586 -26.5 -14.094 1 95.31 16 GLY B O 1
ATOM 4820 N N . GLY B 1 17 ? 13.336 -26.469 -14.133 1 93.62 17 GLY B N 1
ATOM 4821 C CA . GLY B 1 17 ? 13.203 -26.5 -12.688 1 93.62 17 GLY B CA 1
ATOM 4822 C C . GLY B 1 17 ? 13.078 -27.906 -12.125 1 93.62 17 GLY B C 1
ATOM 4823 O O . GLY B 1 17 ? 13.641 -28.859 -12.68 1 93.62 17 GLY B O 1
ATOM 4824 N N . THR B 1 18 ? 12.398 -28.031 -11.023 1 93.69 18 THR B N 1
ATOM 4825 C CA . THR B 1 18 ? 12.281 -29.266 -10.258 1 93.69 18 THR B CA 1
ATOM 4826 C C . THR B 1 18 ? 11.648 -30.375 -11.102 1 93.69 18 THR B C 1
ATOM 4828 O O . THR B 1 18 ? 12.211 -31.469 -11.219 1 93.69 18 THR B O 1
ATOM 4831 N N . ALA B 1 19 ? 10.578 -30.109 -11.711 1 96.94 19 ALA B N 1
ATOM 4832 C CA . ALA B 1 19 ? 9.844 -31.109 -12.477 1 96.94 19 ALA B CA 1
ATOM 4833 C C . ALA B 1 19 ? 10.523 -31.375 -13.812 1 96.94 19 ALA B C 1
ATOM 4835 O O . ALA B 1 19 ? 10.609 -32.531 -14.258 1 96.94 19 ALA B O 1
ATOM 4836 N N . GLY B 1 20 ? 11.023 -30.328 -14.477 1 97.81 20 GLY B N 1
ATOM 4837 C CA . GLY B 1 20 ? 11.562 -30.438 -15.82 1 97.81 20 GLY B CA 1
ATOM 4838 C C . GLY B 1 20 ? 12.797 -31.328 -15.891 1 97.81 20 GLY B C 1
ATOM 4839 O O . GLY B 1 20 ? 12.906 -32.156 -16.781 1 97.81 20 GLY B O 1
ATOM 4840 N N . CYS B 1 21 ? 13.625 -31.188 -15 1 97.81 21 CYS B N 1
ATOM 4841 C CA . CYS B 1 21 ? 14.883 -31.938 -15.016 1 97.81 21 CYS B CA 1
ATOM 4842 C C . CYS B 1 21 ? 14.625 -33.438 -14.797 1 97.81 21 CYS B C 1
ATOM 4844 O O . CYS B 1 21 ? 15.242 -34.281 -15.453 1 97.81 21 CYS B O 1
ATOM 4846 N N . LEU B 1 22 ? 13.758 -33.719 -13.906 1 98.31 22 LEU B N 1
ATOM 4847 C CA . LEU B 1 22 ? 13.484 -35.125 -13.641 1 98.31 22 LEU B CA 1
ATOM 4848 C C . LEU B 1 22 ? 12.664 -35.75 -14.773 1 98.31 22 LEU B C 1
ATOM 4850 O O . LEU B 1 22 ? 12.758 -36.938 -15.023 1 98.31 22 LEU B O 1
ATOM 4854 N N . ALA B 1 23 ? 11.852 -34.938 -15.375 1 98.75 23 ALA B N 1
ATOM 4855 C CA . ALA B 1 23 ? 11.156 -35.406 -16.562 1 98.75 23 ALA B CA 1
ATOM 4856 C C . ALA B 1 23 ? 12.148 -35.844 -17.641 1 98.75 23 ALA B C 1
ATOM 4858 O O . ALA B 1 23 ? 11.977 -36.875 -18.281 1 98.75 23 ALA B O 1
ATOM 4859 N N . ALA B 1 24 ? 13.148 -35 -17.859 1 98.75 24 ALA B N 1
ATOM 4860 C CA . ALA B 1 24 ? 14.18 -35.312 -18.844 1 98.75 24 ALA B CA 1
ATOM 4861 C C . ALA B 1 24 ? 14.875 -36.625 -18.484 1 98.75 24 ALA B C 1
ATOM 4863 O O . ALA B 1 24 ? 15.07 -37.5 -19.344 1 98.75 24 ALA B O 1
ATOM 4864 N N . TRP B 1 25 ? 15.234 -36.781 -17.219 1 98.69 25 TRP B N 1
ATOM 4865 C CA . TRP B 1 25 ? 15.93 -37.969 -16.75 1 98.69 25 TRP B CA 1
ATOM 4866 C C . TRP B 1 25 ? 15.086 -39.219 -16.953 1 98.69 25 TRP B C 1
ATOM 4868 O O . TRP B 1 25 ? 15.578 -40.219 -17.469 1 98.69 25 TRP B O 1
ATOM 4878 N N . GLU B 1 26 ? 13.828 -39.156 -16.516 1 98.69 26 GLU B N 1
ATOM 4879 C CA . GLU B 1 26 ? 12.938 -40.312 -16.641 1 98.69 26 GLU B CA 1
ATOM 4880 C C . GLU B 1 26 ? 12.68 -40.656 -18.109 1 98.69 26 GLU B C 1
ATOM 4882 O O . GLU B 1 26 ? 12.625 -41.812 -18.469 1 98.69 26 GLU B O 1
ATOM 4887 N N . ALA B 1 27 ? 12.445 -39.625 -18.922 1 98.62 27 ALA B N 1
ATOM 4888 C CA . ALA B 1 27 ? 12.211 -39.844 -20.344 1 98.62 27 ALA B CA 1
ATOM 4889 C C . ALA B 1 27 ? 13.391 -40.594 -20.984 1 98.62 27 ALA B C 1
ATOM 4891 O O . ALA B 1 27 ? 13.188 -41.5 -21.781 1 98.62 27 ALA B O 1
ATOM 4892 N N . ARG B 1 28 ? 14.578 -40.156 -20.656 1 98.56 28 ARG B N 1
ATOM 4893 C CA . ARG B 1 28 ? 15.766 -40.844 -21.156 1 98.56 28 ARG B CA 1
ATOM 4894 C C . ARG B 1 28 ? 15.789 -42.312 -20.719 1 98.56 28 ARG B C 1
ATOM 4896 O O . ARG B 1 28 ? 16.062 -43.188 -21.531 1 98.56 28 ARG B O 1
ATOM 4903 N N . ARG B 1 29 ? 15.555 -42.531 -19.484 1 98 29 ARG B N 1
ATOM 4904 C CA . ARG B 1 29 ? 15.594 -43.875 -18.906 1 98 29 ARG B CA 1
ATOM 4905 C C . ARG B 1 29 ? 14.625 -44.812 -19.625 1 98 29 ARG B C 1
ATOM 4907 O O . ARG B 1 29 ? 14.984 -45.938 -19.953 1 98 29 ARG B O 1
ATOM 4914 N N . VAL B 1 30 ? 13.422 -44.344 -19.906 1 97.75 30 VAL B N 1
ATOM 4915 C CA . VAL B 1 30 ? 12.391 -45.219 -20.453 1 97.75 30 VAL B CA 1
ATOM 4916 C C . VAL B 1 30 ? 12.445 -45.188 -21.984 1 97.75 30 VAL B C 1
ATOM 4918 O O . VAL B 1 30 ? 12.031 -46.125 -22.641 1 97.75 30 VAL B O 1
ATOM 4921 N N . GLY B 1 31 ? 12.805 -44.031 -22.562 1 96.88 31 GLY B N 1
ATOM 4922 C CA . GLY B 1 31 ? 12.75 -43.844 -24 1 96.88 31 GLY B CA 1
ATOM 4923 C C . GLY B 1 31 ? 14.023 -44.25 -24.719 1 96.88 31 GLY B C 1
ATOM 4924 O O . GLY B 1 31 ? 14.039 -44.406 -25.938 1 96.88 31 GLY B O 1
ATOM 4925 N N . GLY B 1 32 ? 15.211 -44.375 -23.953 1 96.62 32 GLY B N 1
ATOM 4926 C CA . GLY B 1 32 ? 16.453 -44.844 -24.547 1 96.62 32 GLY B CA 1
ATOM 4927 C C . GLY B 1 32 ? 17.375 -43.75 -25 1 96.62 32 GLY B C 1
ATOM 4928 O O . GLY B 1 32 ? 17.016 -42.562 -24.969 1 96.62 32 GLY B O 1
ATOM 4929 N N . PRO B 1 33 ? 18.5 -44.125 -25.453 1 96.25 33 PRO B N 1
ATOM 4930 C CA . PRO B 1 33 ? 19.578 -43.156 -25.75 1 96.25 33 PRO B CA 1
ATOM 4931 C C . PRO B 1 33 ? 19.328 -42.375 -27.031 1 96.25 33 PRO B C 1
ATOM 4933 O O . PRO B 1 33 ? 19.922 -41.312 -27.234 1 96.25 33 PRO B O 1
ATOM 4936 N N . LYS B 1 34 ? 18.438 -42.812 -27.922 1 95.81 34 LYS B N 1
ATOM 4937 C CA . LYS B 1 34 ? 18.234 -42.156 -29.203 1 95.81 34 LYS B CA 1
ATOM 4938 C C . LYS B 1 34 ? 17.203 -41.031 -29.078 1 95.81 34 LYS B C 1
ATOM 4940 O O . LYS B 1 34 ? 17.047 -40.219 -29.984 1 95.81 34 LYS B O 1
ATOM 4945 N N . LEU B 1 35 ? 16.516 -41.031 -28 1 97 35 LEU B N 1
ATOM 4946 C CA . LEU B 1 35 ? 15.492 -40.031 -27.781 1 97 35 LEU B CA 1
ATOM 4947 C C . LEU B 1 35 ? 16.094 -38.625 -27.703 1 97 35 LEU B C 1
ATOM 4949 O O . LEU B 1 35 ? 17.016 -38.375 -26.922 1 97 35 LEU B O 1
ATOM 4953 N N . ARG B 1 36 ? 15.656 -37.656 -28.562 1 97.94 36 ARG B N 1
ATOM 4954 C CA . ARG B 1 36 ? 16.125 -36.281 -28.516 1 97.94 36 ARG B CA 1
ATOM 4955 C C . ARG B 1 36 ? 15.32 -35.469 -27.516 1 97.94 36 ARG B C 1
ATOM 4957 O O . ARG B 1 36 ? 14.125 -35.25 -27.719 1 97.94 36 ARG B O 1
ATOM 4964 N N . ILE B 1 37 ? 16.016 -35.031 -26.484 1 98.62 37 ILE B N 1
ATOM 4965 C CA . ILE B 1 37 ? 15.383 -34.25 -25.422 1 98.62 37 ILE B CA 1
ATOM 4966 C C . ILE B 1 37 ? 16 -32.875 -25.359 1 98.62 37 ILE B C 1
ATOM 4968 O O . ILE B 1 37 ? 17.219 -32.719 -25.328 1 98.62 37 ILE B O 1
ATOM 4972 N N . THR B 1 38 ? 15.18 -31.828 -25.438 1 98.81 38 THR B N 1
ATOM 4973 C CA . THR B 1 38 ? 15.641 -30.453 -25.266 1 98.81 38 THR B CA 1
ATOM 4974 C C . THR B 1 38 ? 14.977 -29.797 -24.062 1 98.81 38 THR B C 1
ATOM 4976 O O . THR B 1 38 ? 13.75 -29.844 -23.922 1 98.81 38 THR B O 1
ATOM 4979 N N . VAL B 1 39 ? 15.781 -29.266 -23.156 1 98.62 39 VAL B N 1
ATOM 4980 C CA . VAL B 1 39 ? 15.305 -28.484 -22.016 1 98.62 39 VAL B CA 1
ATOM 4981 C C . VAL B 1 39 ? 15.641 -27.016 -22.234 1 98.62 39 VAL B C 1
ATOM 4983 O O . VAL B 1 39 ? 16.781 -26.656 -22.516 1 98.62 39 VAL B O 1
ATOM 4986 N N . VAL B 1 40 ? 14.633 -26.188 -22.141 1 98.31 40 VAL B N 1
ATOM 4987 C CA . VAL B 1 40 ? 14.852 -24.766 -22.344 1 98.31 40 VAL B CA 1
ATOM 4988 C C . VAL B 1 40 ? 14.516 -24 -21.078 1 98.31 40 VAL B C 1
ATOM 4990 O O . VAL B 1 40 ? 13.531 -24.312 -20.391 1 98.31 40 VAL B O 1
ATOM 4993 N N . ASP B 1 41 ? 15.328 -23.062 -20.734 1 96.81 41 ASP B N 1
ATOM 4994 C CA . ASP B 1 41 ? 15.125 -22.219 -19.562 1 96.81 41 ASP B CA 1
ATOM 4995 C C . ASP B 1 41 ? 15.531 -20.781 -19.859 1 96.81 41 ASP B C 1
ATOM 4997 O O . ASP B 1 41 ? 16.5 -20.531 -20.578 1 96.81 41 ASP B O 1
ATOM 5001 N N . ARG B 1 42 ? 14.781 -19.875 -19.297 1 95 42 ARG B N 1
ATOM 5002 C CA . ARG B 1 42 ? 15.062 -18.469 -19.547 1 95 42 ARG B CA 1
ATOM 5003 C C . ARG B 1 42 ? 16.312 -18.016 -18.797 1 95 42 ARG B C 1
ATOM 5005 O O . ARG B 1 42 ? 16.875 -16.969 -19.109 1 95 42 ARG B O 1
ATOM 5012 N N . ALA B 1 43 ? 16.656 -18.75 -17.781 1 94 43 ALA B N 1
ATOM 5013 C CA . ALA B 1 43 ? 17.891 -18.531 -17.047 1 94 43 ALA B CA 1
ATOM 5014 C C . ALA B 1 43 ? 18.844 -19.703 -17.203 1 94 43 ALA B C 1
ATOM 5016 O O . ALA B 1 43 ? 18.938 -20.297 -18.281 1 94 43 ALA B O 1
ATOM 5017 N N . ASN B 1 44 ? 19.672 -19.891 -16.203 1 94.31 44 ASN B N 1
ATOM 5018 C CA . ASN B 1 44 ? 20.531 -21.062 -16.172 1 94.31 44 ASN B CA 1
ATOM 5019 C C . ASN B 1 44 ? 19.969 -22.156 -15.266 1 94.31 44 ASN B C 1
ATOM 5021 O O . ASN B 1 44 ? 19.703 -21.922 -14.086 1 94.31 44 ASN B O 1
ATOM 5025 N N . ILE B 1 45 ? 19.812 -23.391 -15.773 1 94.12 45 ILE B N 1
ATOM 5026 C CA . ILE B 1 45 ? 19.062 -24.438 -15.078 1 94.12 45 ILE B CA 1
ATOM 5027 C C . ILE B 1 45 ? 19.766 -24.797 -13.773 1 94.12 45 ILE B C 1
ATOM 5029 O O . ILE B 1 45 ? 19.156 -25.391 -12.883 1 94.12 45 ILE B O 1
ATOM 5033 N N . ARG B 1 46 ? 21 -24.438 -13.586 1 92 46 ARG B N 1
ATOM 5034 C CA . ARG B 1 46 ? 21.734 -24.766 -12.367 1 92 46 ARG B CA 1
ATOM 5035 C C . ARG B 1 46 ? 21.438 -23.75 -11.266 1 92 46 ARG B C 1
ATOM 5037 O O . ARG B 1 46 ? 21.672 -24.016 -10.086 1 92 46 ARG B O 1
ATOM 5044 N N . HIS B 1 47 ? 20.859 -22.594 -11.727 1 86.56 47 HIS B N 1
ATOM 5045 C CA . HIS B 1 47 ? 20.734 -21.516 -10.758 1 86.56 47 HIS B CA 1
ATOM 5046 C C . HIS B 1 47 ? 19.359 -20.875 -10.812 1 86.56 47 HIS B C 1
ATOM 5048 O O . HIS B 1 47 ? 19.109 -19.844 -10.172 1 86.56 47 HIS B O 1
ATOM 5054 N N . SER B 1 48 ? 18.5 -21.453 -11.461 1 81.75 48 SER B N 1
ATOM 5055 C CA . SER B 1 48 ? 17.203 -20.812 -11.664 1 81.75 48 SER B CA 1
ATOM 5056 C C . SER B 1 48 ? 16.094 -21.562 -10.914 1 81.75 48 SER B C 1
ATOM 5058 O O . SER B 1 48 ? 16.328 -22.656 -10.398 1 81.75 48 SER B O 1
ATOM 5060 N N . GLY B 1 49 ? 15.031 -20.859 -10.789 1 78.75 49 GLY B N 1
ATOM 5061 C CA . GLY B 1 49 ? 13.828 -21.484 -10.258 1 78.75 49 GLY B CA 1
ATOM 5062 C C . GLY B 1 49 ? 13.719 -21.391 -8.75 1 78.75 49 GLY B C 1
ATOM 5063 O O . GLY B 1 49 ? 14.516 -20.703 -8.109 1 78.75 49 GLY B O 1
ATOM 5064 N N . SER B 1 50 ? 12.766 -22.047 -8.234 1 77.19 50 SER B N 1
ATOM 5065 C CA . SER B 1 50 ? 12.383 -21.938 -6.828 1 77.19 50 SER B CA 1
ATOM 5066 C C . SER B 1 50 ? 13.438 -22.562 -5.918 1 77.19 50 SER B C 1
ATOM 5068 O O . SER B 1 50 ? 13.516 -22.219 -4.734 1 77.19 50 SER B O 1
ATOM 5070 N N . LEU B 1 51 ? 14.289 -23.375 -6.441 1 74.31 51 LEU B N 1
ATOM 5071 C CA . LEU B 1 51 ? 15.266 -24.094 -5.617 1 74.31 51 LEU B CA 1
ATOM 5072 C C . LEU B 1 51 ? 16.594 -23.344 -5.566 1 74.31 51 LEU B C 1
ATOM 5074 O O . LEU B 1 51 ? 17.516 -23.75 -4.855 1 74.31 51 LEU B O 1
ATOM 5078 N N . ALA B 1 52 ? 16.625 -22.25 -6.328 1 74.56 52 ALA B N 1
ATOM 5079 C CA . ALA B 1 52 ? 17.891 -21.547 -6.465 1 74.56 52 ALA B CA 1
ATOM 5080 C C . ALA B 1 52 ? 18.406 -21.078 -5.109 1 74.56 52 ALA B C 1
ATOM 5082 O O . ALA B 1 52 ? 19.609 -21.078 -4.859 1 74.56 52 ALA B O 1
ATOM 5083 N N . ALA B 1 53 ? 17.469 -20.672 -4.234 1 69.25 53 ALA B N 1
ATOM 5084 C CA . ALA B 1 53 ? 17.875 -20.125 -2.947 1 69.25 53 ALA B CA 1
ATOM 5085 C C . ALA B 1 53 ? 18.125 -21.219 -1.923 1 69.25 53 ALA B C 1
ATOM 5087 O O . ALA B 1 53 ? 18.625 -20.953 -0.823 1 69.25 53 ALA B O 1
ATOM 5088 N N . GLY B 1 54 ? 17.906 -22.438 -2.295 1 71.44 54 GLY B N 1
ATOM 5089 C CA . GLY B 1 54 ? 18.031 -23.531 -1.346 1 71.44 54 GLY B CA 1
ATOM 5090 C C . GLY B 1 54 ? 16.828 -23.703 -0.449 1 71.44 54 GLY B C 1
ATOM 5091 O O . GLY B 1 54 ? 16.047 -22.766 -0.286 1 71.44 54 GLY B O 1
ATOM 5092 N N . GLN B 1 55 ? 16.641 -24.922 -0.011 1 77.31 55 GLN B N 1
ATOM 5093 C CA . GLN B 1 55 ? 15.57 -25.25 0.927 1 77.31 55 GLN B CA 1
ATOM 5094 C C . GLN B 1 55 ? 16.078 -26.141 2.049 1 77.31 55 GLN B C 1
ATOM 5096 O O . GLN B 1 55 ? 17.062 -26.859 1.88 1 77.31 55 GLN B O 1
ATOM 5101 N N . ASN B 1 56 ? 15.406 -26.062 3.152 1 77.44 56 ASN B N 1
ATOM 5102 C CA . ASN B 1 56 ? 15.891 -26.844 4.289 1 77.44 56 ASN B CA 1
ATOM 5103 C C . ASN B 1 56 ? 15.016 -28.062 4.551 1 77.44 56 ASN B C 1
ATOM 5105 O O . ASN B 1 56 ? 15.242 -28.797 5.512 1 77.44 56 ASN B O 1
ATOM 5109 N N . ALA B 1 57 ? 14.062 -28.266 3.691 1 84 57 ALA B N 1
ATOM 5110 C CA . ALA B 1 57 ? 13.172 -29.391 3.938 1 84 57 ALA B CA 1
ATOM 5111 C C . ALA B 1 57 ? 12.508 -29.859 2.645 1 84 57 ALA B C 1
ATOM 5113 O O . ALA B 1 57 ? 12.398 -29.094 1.686 1 84 57 ALA B O 1
ATOM 5114 N N . LEU B 1 58 ? 12.211 -31.078 2.609 1 92.06 58 LEU B N 1
ATOM 5115 C CA . LEU B 1 58 ? 11.227 -31.625 1.681 1 92.06 58 LEU B CA 1
ATOM 5116 C C . LEU B 1 58 ? 9.867 -31.781 2.354 1 92.06 58 LEU B C 1
ATOM 5118 O O . LEU B 1 58 ? 9.703 -32.594 3.268 1 92.06 58 LEU B O 1
ATOM 5122 N N . ASN B 1 59 ? 8.93 -31.078 1.853 1 91.19 59 ASN B N 1
ATOM 5123 C CA . ASN B 1 59 ? 7.672 -30.922 2.57 1 91.19 59 ASN B CA 1
ATOM 5124 C C . ASN B 1 59 ? 6.66 -31.984 2.156 1 91.19 59 ASN B C 1
ATOM 5126 O O . ASN B 1 59 ? 5.555 -32.062 2.701 1 91.19 59 ASN B O 1
ATOM 5130 N N . ALA B 1 60 ? 7.027 -32.844 1.256 1 95.44 60 ALA B N 1
ATOM 5131 C CA . ALA B 1 60 ? 6.215 -34 0.905 1 95.44 60 ALA B CA 1
ATOM 5132 C C . ALA B 1 60 ? 7.023 -35.281 0.996 1 95.44 60 ALA B C 1
ATOM 5134 O O . ALA B 1 60 ? 7.895 -35.562 0.159 1 95.44 60 ALA B O 1
ATOM 5135 N N . TYR B 1 61 ? 6.781 -35.969 1.966 1 96.31 61 TYR B N 1
ATOM 5136 C CA . TYR B 1 61 ? 7.395 -37.25 2.23 1 96.31 61 TYR B CA 1
ATOM 5137 C C . TYR B 1 61 ? 6.508 -38.094 3.141 1 96.31 61 TYR B C 1
ATOM 5139 O O . TYR B 1 61 ? 5.926 -37.594 4.098 1 96.31 61 TYR B O 1
ATOM 5147 N N . ILE B 1 62 ? 6.375 -39.312 2.826 1 95.5 62 ILE B N 1
ATOM 5148 C CA . ILE B 1 62 ? 5.492 -40.188 3.596 1 95.5 62 ILE B CA 1
ATOM 5149 C C . ILE B 1 62 ? 6.293 -40.906 4.684 1 95.5 62 ILE B C 1
ATOM 5151 O O . ILE B 1 62 ? 6.734 -42.031 4.492 1 95.5 62 ILE B O 1
ATOM 5155 N N . ASN B 1 63 ? 6.32 -40.25 5.812 1 90.25 63 ASN B N 1
ATOM 5156 C CA . ASN B 1 63 ? 7.016 -40.781 6.977 1 90.25 63 ASN B CA 1
ATOM 5157 C C . ASN B 1 63 ? 6.191 -41.844 7.684 1 90.25 63 ASN B C 1
ATOM 5159 O O . ASN B 1 63 ? 6.742 -42.719 8.359 1 90.25 63 ASN B O 1
ATOM 5163 N N . GLN B 1 64 ? 4.996 -41.594 7.648 1 89.31 64 GLN B N 1
ATOM 5164 C CA . GLN B 1 64 ? 4.016 -42.406 8.344 1 89.31 64 GLN B CA 1
ATOM 5165 C C . GLN B 1 64 ? 2.734 -42.531 7.527 1 89.31 64 GLN B C 1
ATOM 5167 O O . GLN B 1 64 ? 2.436 -41.688 6.684 1 89.31 64 GLN B O 1
ATOM 5172 N N . GLY B 1 65 ? 2.105 -43.594 7.812 1 92.75 65 GLY B N 1
ATOM 5173 C CA . GLY B 1 65 ? 0.854 -43.844 7.109 1 92.75 65 GLY B CA 1
ATOM 5174 C C . GLY B 1 65 ? 1.049 -44.25 5.668 1 92.75 65 GLY B C 1
ATOM 5175 O O . GLY B 1 65 ? 2.049 -44.906 5.332 1 92.75 65 GLY B O 1
ATOM 5176 N N . THR B 1 66 ? -0.026 -44 4.848 1 96.19 66 THR B N 1
ATOM 5177 C CA . THR B 1 66 ? -0.076 -44.438 3.461 1 96.19 66 THR B CA 1
ATOM 5178 C C . THR B 1 66 ? -0.225 -43.281 2.512 1 96.19 66 THR B C 1
ATOM 5180 O O . THR B 1 66 ? -0.482 -42.156 2.951 1 96.19 66 THR B O 1
ATOM 5183 N N . PRO B 1 67 ? 0.041 -43.531 1.249 1 97.06 67 PRO B N 1
ATOM 5184 C CA . PRO B 1 67 ? -0.259 -42.469 0.275 1 97.06 67 PRO B CA 1
ATOM 5185 C C . PRO B 1 67 ? -1.681 -41.938 0.409 1 97.06 67 PRO B C 1
ATOM 5187 O O . PRO B 1 67 ? -1.912 -40.75 0.214 1 97.06 67 PRO B O 1
ATOM 5190 N N . GLU B 1 68 ? -2.59 -42.781 0.773 1 97.12 68 GLU B N 1
ATOM 5191 C CA . GLU B 1 68 ? -3.969 -42.344 0.991 1 97.12 68 GLU B CA 1
ATOM 5192 C C . GLU B 1 68 ? -4.066 -41.375 2.158 1 97.12 68 GLU B C 1
ATOM 5194 O O . GLU B 1 68 ? -4.812 -40.406 2.092 1 97.12 68 GLU B O 1
ATOM 5199 N N . ASP B 1 69 ? -3.273 -41.625 3.186 1 96.62 69 ASP B N 1
ATOM 5200 C CA . ASP B 1 69 ? -3.246 -40.719 4.328 1 96.62 69 ASP B CA 1
ATOM 5201 C C . ASP B 1 69 ? -2.688 -39.344 3.934 1 96.62 69 ASP B C 1
ATOM 5203 O O . ASP B 1 69 ? -3.152 -38.312 4.422 1 96.62 69 ASP B O 1
ATOM 5207 N N . TRP B 1 70 ? -1.693 -39.406 3.127 1 96.5 70 TRP B N 1
ATOM 5208 C CA . TRP B 1 70 ? -1.098 -38.156 2.648 1 96.5 70 TRP B CA 1
ATOM 5209 C C . TRP B 1 70 ? -2.096 -37.344 1.813 1 96.5 70 TRP B C 1
ATOM 5211 O O . TRP B 1 70 ? -2.207 -36.125 1.964 1 96.5 70 TRP B O 1
ATOM 5221 N N . VAL B 1 71 ? -2.855 -38 0.957 1 96.81 71 VAL B N 1
ATOM 5222 C CA . VAL B 1 71 ? -3.859 -37.344 0.128 1 96.81 71 VAL B CA 1
ATOM 5223 C C . VAL B 1 71 ? -4.949 -36.75 1.014 1 96.81 71 VAL B C 1
ATOM 5225 O O . VAL B 1 71 ? -5.43 -35.656 0.753 1 96.81 71 VAL B O 1
ATOM 5228 N N . ALA B 1 72 ? -5.344 -37.5 2.061 1 96.19 72 ALA B N 1
ATOM 5229 C CA . ALA B 1 72 ? -6.32 -36.969 3.014 1 96.19 72 ALA B CA 1
ATOM 5230 C C . ALA B 1 72 ? -5.82 -35.719 3.678 1 96.19 72 ALA B C 1
ATOM 5232 O O . ALA B 1 72 ? -6.59 -34.781 3.906 1 96.19 72 ALA B O 1
ATOM 5233 N N . TYR B 1 73 ? -4.621 -35.688 3.963 1 94.38 73 TYR B N 1
ATOM 5234 C CA . TYR B 1 73 ? -4.012 -34.5 4.539 1 94.38 73 TYR B CA 1
ATOM 5235 C C . TYR B 1 73 ? -4.047 -33.344 3.553 1 94.38 73 TYR B C 1
ATOM 5237 O O . TYR B 1 73 ? -4.359 -32.188 3.93 1 94.38 73 TYR B O 1
ATOM 5245 N N . VAL B 1 74 ? -3.709 -33.625 2.301 1 95.31 74 VAL B N 1
ATOM 5246 C CA . VAL B 1 74 ? -3.656 -32.594 1.274 1 95.31 74 VAL B CA 1
ATOM 5247 C C . VAL B 1 74 ? -5.031 -31.938 1.122 1 95.31 74 VAL B C 1
ATOM 5249 O O . VAL B 1 74 ? -5.145 -30.719 1.053 1 95.31 74 VAL B O 1
ATOM 5252 N N . ARG B 1 75 ? -6.051 -32.812 1.066 1 94 75 ARG B N 1
ATOM 5253 C CA . ARG B 1 75 ? -7.406 -32.281 0.944 1 94 75 ARG B CA 1
ATOM 5254 C C . ARG B 1 75 ? -7.789 -31.453 2.172 1 94 75 ARG B C 1
ATOM 5256 O O . ARG B 1 75 ? -8.406 -30.391 2.049 1 94 75 ARG B O 1
ATOM 5263 N N . TYR B 1 76 ? -7.379 -31.906 3.324 1 94.19 76 TYR B N 1
ATOM 5264 C CA . TYR B 1 76 ? -7.648 -31.203 4.578 1 94.19 76 TYR B CA 1
ATOM 5265 C C . TYR B 1 76 ? -6.977 -29.844 4.59 1 94.19 76 TYR B C 1
ATOM 5267 O O . TYR B 1 76 ? -7.582 -28.859 5.02 1 94.19 76 TYR B O 1
ATOM 5275 N N . ASP B 1 77 ? -5.809 -29.828 4.121 1 93.19 77 ASP B N 1
ATOM 5276 C CA . ASP B 1 77 ? -5.008 -28.609 4.141 1 93.19 77 ASP B CA 1
ATOM 5277 C C . ASP B 1 77 ? -5.625 -27.531 3.252 1 93.19 77 ASP B C 1
ATOM 5279 O O . ASP B 1 77 ? -5.281 -26.359 3.367 1 93.19 77 ASP B O 1
ATOM 5283 N N . LEU B 1 78 ? -6.551 -27.938 2.381 1 94.31 78 LEU B N 1
ATOM 5284 C CA . LEU B 1 78 ? -7.297 -27 1.555 1 94.31 78 LEU B CA 1
ATOM 5285 C C . LEU B 1 78 ? -8.758 -26.938 1.979 1 94.31 78 LEU B C 1
ATOM 5287 O O . LEU B 1 78 ? -9.641 -26.719 1.146 1 94.31 78 LEU B O 1
ATOM 5291 N N . LEU B 1 79 ? -9 -27.281 3.203 1 94.5 79 LEU B N 1
ATOM 5292 C CA . LEU B 1 79 ? -10.297 -27.156 3.855 1 94.5 79 LEU B CA 1
ATOM 5293 C C . LEU B 1 79 ? -11.32 -28.094 3.229 1 94.5 79 LEU B C 1
ATOM 5295 O O . LEU B 1 79 ? -12.5 -27.75 3.104 1 94.5 79 LEU B O 1
ATOM 5299 N N . GLY B 1 80 ? -10.844 -29.156 2.748 1 94.38 80 GLY B N 1
ATOM 5300 C CA . GLY B 1 80 ? -11.734 -30.172 2.209 1 94.38 80 GLY B CA 1
ATOM 5301 C C . GLY B 1 80 ? -12.18 -29.875 0.787 1 94.38 80 GLY B C 1
ATOM 5302 O O . GLY B 1 80 ? -13.102 -30.516 0.276 1 94.38 80 GLY B O 1
ATOM 5303 N N . ALA B 1 81 ? -11.602 -28.938 0.111 1 94.75 81 ALA B N 1
ATOM 5304 C CA . ALA B 1 81 ? -11.938 -28.594 -1.271 1 94.75 81 ALA B CA 1
ATOM 5305 C C . ALA B 1 81 ? -11.586 -29.75 -2.215 1 94.75 81 ALA B C 1
ATOM 5307 O O . ALA B 1 81 ? -10.773 -30.609 -1.879 1 94.75 81 ALA B O 1
ATOM 5308 N N . PRO B 1 82 ? -12.227 -29.75 -3.393 1 95.44 82 PRO B N 1
ATOM 5309 C CA . PRO B 1 82 ? -11.883 -30.766 -4.395 1 95.44 82 PRO B CA 1
ATOM 5310 C C . PRO B 1 82 ? -10.43 -30.688 -4.844 1 95.44 82 PRO B C 1
ATOM 5312 O O . PRO B 1 82 ? -9.906 -29.578 -5.039 1 95.44 82 PRO B O 1
ATOM 5315 N N . VAL B 1 83 ? -9.781 -31.766 -4.91 1 97 83 VAL B N 1
ATOM 5316 C CA . VAL B 1 83 ? -8.469 -31.938 -5.516 1 97 83 VAL B CA 1
ATOM 5317 C C . VAL B 1 83 ? -8.453 -33.188 -6.387 1 97 83 VAL B C 1
ATOM 5319 O O . VAL B 1 83 ? -9.305 -34.062 -6.234 1 97 83 VAL B O 1
ATOM 5322 N N . ARG B 1 84 ? -7.617 -33.25 -7.309 1 97.75 84 ARG B N 1
ATOM 5323 C CA . ARG B 1 84 ? -7.457 -34.438 -8.125 1 97.75 84 ARG B CA 1
ATOM 5324 C C . ARG B 1 84 ? -6.75 -35.562 -7.348 1 97.75 84 ARG B C 1
ATOM 5326 O O . ARG B 1 84 ? -5.531 -35.719 -7.461 1 97.75 84 ARG B O 1
ATOM 5333 N N . GLU B 1 85 ? -7.547 -36.344 -6.641 1 97.94 85 GLU B N 1
ATOM 5334 C CA . GLU B 1 85 ? -7 -37.406 -5.781 1 97.94 85 GLU B CA 1
ATOM 5335 C C . GLU B 1 85 ? -6.293 -38.469 -6.602 1 97.94 85 GLU B C 1
ATOM 5337 O O . GLU B 1 85 ? -5.32 -39.062 -6.141 1 97.94 85 GLU B O 1
ATOM 5342 N N . ASP B 1 86 ? -6.742 -38.688 -7.801 1 98.12 86 ASP B N 1
ATOM 5343 C CA . ASP B 1 86 ? -6.082 -39.656 -8.688 1 98.12 86 ASP B CA 1
ATOM 5344 C C . ASP B 1 86 ? -4.641 -39.219 -8.969 1 98.12 86 ASP B C 1
ATOM 5346 O O . ASP B 1 86 ? -3.721 -40.031 -8.867 1 98.12 86 ASP B O 1
ATOM 5350 N N . ILE B 1 87 ? -4.473 -37.969 -9.281 1 98 87 ILE B N 1
ATOM 5351 C CA . ILE B 1 87 ? -3.139 -37.438 -9.555 1 98 87 ILE B CA 1
ATOM 5352 C C . ILE B 1 87 ? -2.285 -37.5 -8.289 1 98 87 ILE B C 1
ATOM 5354 O O . ILE B 1 87 ? -1.13 -37.938 -8.336 1 98 87 ILE B O 1
ATOM 5358 N N . LEU B 1 88 ? -2.855 -37.094 -7.176 1 98.12 88 LEU B N 1
ATOM 5359 C CA . LEU B 1 88 ? -2.105 -37.094 -5.922 1 98.12 88 LEU B CA 1
ATOM 5360 C C . LEU B 1 88 ? -1.725 -38.5 -5.492 1 98.12 88 LEU B C 1
ATOM 5362 O O . LEU B 1 88 ? -0.625 -38.719 -4.98 1 98.12 88 LEU B O 1
ATOM 5366 N N . LEU B 1 89 ? -2.611 -39.406 -5.695 1 98.31 89 LEU B N 1
ATOM 5367 C CA . LEU B 1 89 ? -2.295 -40.812 -5.379 1 98.31 89 LEU B CA 1
ATOM 5368 C C . LEU B 1 89 ? -1.165 -41.312 -6.266 1 98.31 89 LEU B C 1
ATOM 5370 O O . LEU B 1 89 ? -0.261 -42 -5.785 1 98.31 89 LEU B O 1
ATOM 5374 N N . SER B 1 90 ? -1.24 -41.031 -7.531 1 98.31 90 SER B N 1
ATOM 5375 C CA . SER B 1 90 ? -0.174 -41.438 -8.438 1 98.31 90 SER B CA 1
ATOM 5376 C C . SER B 1 90 ? 1.181 -40.906 -7.977 1 98.31 90 SER B C 1
ATOM 5378 O O . SER B 1 90 ? 2.201 -41.562 -8.141 1 98.31 90 SER B O 1
ATOM 5380 N N . VAL B 1 91 ? 1.248 -39.75 -7.41 1 98.25 91 VAL B N 1
ATOM 5381 C CA . VAL B 1 91 ? 2.469 -39.156 -6.883 1 98.25 91 VAL B CA 1
ATOM 5382 C C . VAL B 1 91 ? 2.865 -39.844 -5.578 1 98.25 91 VAL B C 1
ATOM 5384 O O . VAL B 1 91 ? 4.027 -40.219 -5.391 1 98.25 91 VAL B O 1
ATOM 5387 N N . GLY B 1 92 ? 1.901 -40.031 -4.695 1 97.94 92 GLY B N 1
ATOM 5388 C CA . GLY B 1 92 ? 2.152 -40.625 -3.389 1 97.94 92 GLY B CA 1
ATOM 5389 C C . GLY B 1 92 ? 2.787 -42 -3.467 1 97.94 92 GLY B C 1
ATOM 5390 O O . GLY B 1 92 ? 3.623 -42.344 -2.633 1 97.94 92 GLY B O 1
ATOM 5391 N N . TYR B 1 93 ? 2.441 -42.719 -4.473 1 98.12 93 TYR B N 1
ATOM 5392 C CA . TYR B 1 93 ? 2.918 -44.094 -4.609 1 98.12 93 TYR B CA 1
ATOM 5393 C C . TYR B 1 93 ? 4.387 -44.125 -5.012 1 98.12 93 TYR B C 1
ATOM 5395 O O . TYR B 1 93 ? 5.07 -45.125 -4.828 1 98.12 93 TYR B O 1
ATOM 5403 N N . GLU B 1 94 ? 4.895 -43.031 -5.508 1 98.12 94 GLU B N 1
ATOM 5404 C CA . GLU B 1 94 ? 6.266 -43 -6.008 1 98.12 94 GLU B CA 1
ATOM 5405 C C . GLU B 1 94 ? 7.113 -42 -5.266 1 98.12 94 GLU B C 1
ATOM 5407 O O . GLU B 1 94 ? 8.32 -41.875 -5.504 1 98.12 94 GLU B O 1
ATOM 5412 N N . LEU B 1 95 ? 6.543 -41.312 -4.34 1 98.12 95 LEU B N 1
ATOM 5413 C CA . LEU B 1 95 ? 7.141 -40.156 -3.684 1 98.12 95 LEU B CA 1
ATOM 5414 C C . LEU B 1 95 ? 8.422 -40.531 -2.959 1 98.12 95 LEU B C 1
ATOM 5416 O O . LEU B 1 95 ? 9.477 -39.938 -3.18 1 98.12 95 LEU B O 1
ATOM 5420 N N . ASN B 1 96 ? 8.367 -41.531 -2.115 1 97.62 96 ASN B N 1
ATOM 5421 C CA . ASN B 1 96 ? 9.508 -41.938 -1.302 1 97.62 96 ASN B CA 1
ATOM 5422 C C . ASN B 1 96 ? 10.625 -42.5 -2.16 1 97.62 96 ASN B C 1
ATOM 5424 O O . ASN B 1 96 ? 11.805 -42.312 -1.867 1 97.62 96 ASN B O 1
ATOM 5428 N N . GLU B 1 97 ? 10.258 -43.188 -3.156 1 97.88 97 GLU B N 1
ATOM 5429 C CA . GLU B 1 97 ? 11.25 -43.719 -4.082 1 97.88 97 GLU B CA 1
ATOM 5430 C C . GLU B 1 97 ? 12.008 -42.594 -4.793 1 97.88 97 GLU B C 1
ATOM 5432 O O . GLU B 1 97 ? 13.219 -42.719 -5.016 1 97.88 97 GLU B O 1
ATOM 5437 N N . THR B 1 98 ? 11.312 -41.625 -5.172 1 98.19 98 THR B N 1
ATOM 5438 C CA . THR B 1 98 ? 11.93 -40.469 -5.84 1 98.19 98 THR B CA 1
ATOM 5439 C C . THR B 1 98 ? 12.93 -39.781 -4.918 1 98.19 98 THR B C 1
ATOM 5441 O O . THR B 1 98 ? 14.008 -39.375 -5.352 1 98.19 98 THR B O 1
ATOM 5444 N N . VAL B 1 99 ? 12.539 -39.625 -3.654 1 97.12 99 VAL B N 1
ATOM 5445 C CA . VAL B 1 99 ? 13.43 -39 -2.676 1 97.12 99 VAL B CA 1
ATOM 5446 C C . VAL B 1 99 ? 14.695 -39.844 -2.518 1 97.12 99 VAL B C 1
ATOM 5448 O O . VAL B 1 99 ? 15.805 -39.344 -2.48 1 97.12 99 VAL B O 1
ATOM 5451 N N . ALA B 1 100 ? 14.516 -41.125 -2.441 1 96.88 100 ALA B N 1
ATOM 5452 C CA . ALA B 1 100 ? 15.656 -42.062 -2.342 1 96.88 100 ALA B CA 1
ATOM 5453 C C . ALA B 1 100 ? 16.562 -41.938 -3.559 1 96.88 100 ALA B C 1
ATOM 5455 O O . ALA B 1 100 ? 17.797 -42 -3.436 1 96.88 100 ALA B O 1
ATOM 5456 N N . LEU B 1 101 ? 15.953 -41.844 -4.684 1 97.31 101 LEU B N 1
ATOM 5457 C CA . LEU B 1 101 ? 16.703 -41.656 -5.922 1 97.31 101 LEU B CA 1
ATOM 5458 C C . LEU B 1 101 ? 17.578 -40.406 -5.84 1 97.31 101 LEU B C 1
ATOM 5460 O O . LEU B 1 101 ? 18.75 -40.438 -6.207 1 97.31 101 LEU B O 1
ATOM 5464 N N . MET B 1 102 ? 17.016 -39.344 -5.359 1 96.25 102 MET B N 1
ATOM 5465 C CA . MET B 1 102 ? 17.766 -38.094 -5.293 1 96.25 102 MET B CA 1
ATOM 5466 C C . MET B 1 102 ? 18.891 -38.156 -4.266 1 96.25 102 MET B C 1
ATOM 5468 O O . MET B 1 102 ? 19.938 -37.562 -4.449 1 96.25 102 MET B O 1
ATOM 5472 N N . GLU B 1 103 ? 18.594 -38.875 -3.209 1 95.44 103 GLU B N 1
ATOM 5473 C CA . GLU B 1 103 ? 19.688 -39.125 -2.256 1 95.44 103 GLU B CA 1
ATOM 5474 C C . GLU B 1 103 ? 20.828 -39.875 -2.896 1 95.44 103 GLU B C 1
ATOM 5476 O O . GLU B 1 103 ? 22 -39.562 -2.697 1 95.44 103 GLU B O 1
ATOM 5481 N N . LYS B 1 104 ? 20.5 -40.875 -3.545 1 95.81 104 LYS B N 1
ATOM 5482 C CA . LYS B 1 104 ? 21.5 -41.688 -4.234 1 95.81 104 LYS B CA 1
ATOM 5483 C C . LYS B 1 104 ? 22.328 -40.844 -5.203 1 95.81 104 LYS B C 1
ATOM 5485 O O . LYS B 1 104 ? 23.516 -41.094 -5.402 1 95.81 104 LYS B O 1
ATOM 5490 N N . GLU B 1 105 ? 21.688 -39.875 -5.734 1 94.69 105 GLU B N 1
ATOM 5491 C CA . GLU B 1 105 ? 22.344 -39 -6.691 1 94.69 105 GLU B CA 1
ATOM 5492 C C . GLU B 1 105 ? 23.156 -37.938 -5.984 1 94.69 105 GLU B C 1
ATOM 5494 O O . GLU B 1 105 ? 23.797 -37.094 -6.637 1 94.69 105 GLU B O 1
ATOM 5499 N N . GLY B 1 106 ? 23.062 -37.906 -4.645 1 92.44 106 GLY B N 1
ATOM 5500 C CA . GLY B 1 106 ? 24 -37.031 -3.924 1 92.44 106 GLY B CA 1
ATOM 5501 C C . GLY B 1 106 ? 23.312 -36.031 -3.029 1 92.44 106 GLY B C 1
ATOM 5502 O O . GLY B 1 106 ? 23.984 -35.219 -2.393 1 92.44 106 GLY B O 1
ATOM 5503 N N . LEU B 1 107 ? 22.016 -36 -2.996 1 92.81 107 LEU B N 1
ATOM 5504 C CA . LEU B 1 107 ? 21.344 -35.062 -2.115 1 92.81 107 LEU B CA 1
ATOM 5505 C C . LEU B 1 107 ? 21.547 -35.438 -0.653 1 92.81 107 LEU B C 1
ATOM 5507 O O . LEU B 1 107 ? 21.172 -36.531 -0.222 1 92.81 107 LEU B O 1
ATOM 5511 N N . PRO B 1 108 ? 22.172 -34.531 0.079 1 90.62 108 PRO B N 1
ATOM 5512 C CA . PRO B 1 108 ? 22.344 -34.844 1.499 1 90.62 108 PRO B CA 1
ATOM 5513 C C . PRO B 1 108 ? 21.031 -34.719 2.285 1 90.62 108 PRO B C 1
ATOM 5515 O O . PRO B 1 108 ? 20.438 -33.656 2.342 1 90.62 108 PRO B O 1
ATOM 5518 N N . ILE B 1 109 ? 20.609 -35.781 2.828 1 92.56 109 ILE B N 1
ATOM 5519 C CA . ILE B 1 109 ? 19.406 -35.781 3.67 1 92.56 109 ILE B CA 1
ATOM 5520 C C . ILE B 1 109 ? 19.812 -36.125 5.113 1 92.56 109 ILE B C 1
ATOM 5522 O O . ILE B 1 109 ? 20.578 -37.031 5.363 1 92.56 109 ILE B O 1
ATOM 5526 N N . LYS B 1 110 ? 19.297 -35.281 5.988 1 90.56 110 LYS B N 1
ATOM 5527 C CA . LYS B 1 110 ? 19.609 -35.5 7.398 1 90.56 110 LYS B CA 1
ATOM 5528 C C . LYS B 1 110 ? 18.953 -36.781 7.918 1 90.56 110 LYS B C 1
ATOM 5530 O O . LYS B 1 110 ? 17.812 -37.062 7.555 1 90.56 110 LYS B O 1
ATOM 5535 N N . LYS B 1 111 ? 19.688 -37.438 8.758 1 92.88 111 LYS B N 1
ATOM 5536 C CA . LYS B 1 111 ? 19.203 -38.719 9.312 1 92.88 111 LYS B CA 1
ATOM 5537 C C . LYS B 1 111 ? 19.266 -38.688 10.836 1 92.88 111 LYS B C 1
ATOM 5539 O O . LYS B 1 111 ? 20.062 -37.969 11.43 1 92.88 111 LYS B O 1
ATOM 5544 N N . ASP B 1 112 ? 18.344 -39.406 11.375 1 90.44 112 ASP B N 1
ATOM 5545 C CA . ASP B 1 112 ? 18.375 -39.562 12.828 1 90.44 112 ASP B CA 1
ATOM 5546 C C . ASP B 1 112 ? 19.375 -40.625 13.258 1 90.44 112 ASP B C 1
ATOM 5548 O O . ASP B 1 112 ? 20.141 -41.156 12.43 1 90.44 112 ASP B O 1
ATOM 5552 N N . ALA B 1 113 ? 19.422 -40.906 14.594 1 90.94 113 ALA B N 1
ATOM 5553 C CA . ALA B 1 113 ? 20.406 -41.812 15.18 1 90.94 113 ALA B CA 1
ATOM 5554 C C . ALA B 1 113 ? 20.234 -43.25 14.641 1 90.94 113 ALA B C 1
ATOM 5556 O O . ALA B 1 113 ? 21.203 -44 14.594 1 90.94 113 ALA B O 1
ATOM 5557 N N . GLN B 1 114 ? 19.062 -43.531 14.156 1 92 114 GLN B N 1
ATOM 5558 C CA . GLN B 1 114 ? 18.766 -44.875 13.656 1 92 114 GLN B CA 1
ATOM 5559 C C . GLN B 1 114 ? 18.969 -44.969 12.141 1 92 114 GLN B C 1
ATOM 5561 O O . GLN B 1 114 ? 18.703 -46 11.531 1 92 114 GLN B O 1
ATOM 5566 N N . GLY B 1 115 ? 19.297 -43.875 11.516 1 89.12 115 GLY B N 1
ATOM 5567 C CA . GLY B 1 115 ? 19.578 -43.875 10.086 1 89.12 115 GLY B CA 1
ATOM 5568 C C . GLY B 1 115 ? 18.359 -43.5 9.242 1 89.12 115 GLY B C 1
ATOM 5569 O O . GLY B 1 115 ? 18.438 -43.5 8.016 1 89.12 115 GLY B O 1
ATOM 5570 N N . ARG B 1 116 ? 17.312 -43.219 9.969 1 87.12 116 ARG B N 1
ATOM 5571 C CA . ARG B 1 116 ? 16.109 -42.781 9.266 1 87.12 116 ARG B CA 1
ATOM 5572 C C . ARG B 1 116 ? 16.156 -41.281 8.961 1 87.12 116 ARG B C 1
ATOM 5574 O O . ARG B 1 116 ? 16.812 -40.531 9.672 1 87.12 116 ARG B O 1
ATOM 5581 N N . TYR B 1 117 ? 15.469 -40.969 7.828 1 93.56 117 TYR B N 1
ATOM 5582 C CA . TYR B 1 117 ? 15.43 -39.531 7.531 1 93.56 117 TYR B CA 1
ATOM 5583 C C . TYR B 1 117 ? 14.906 -38.75 8.727 1 93.56 117 TYR B C 1
ATOM 5585 O O . TYR B 1 117 ? 13.938 -39.156 9.367 1 93.56 117 TYR B O 1
ATOM 5593 N N . LEU B 1 118 ? 15.578 -37.688 9.016 1 91 118 LEU B N 1
ATOM 5594 C CA . LEU B 1 118 ? 15.164 -36.844 10.125 1 91 118 LEU B CA 1
ATOM 5595 C C . LEU B 1 118 ? 13.852 -36.125 9.812 1 91 118 LEU B C 1
ATOM 5597 O O . LEU B 1 118 ? 13.773 -35.344 8.859 1 91 118 LEU B O 1
ATOM 5601 N N . ARG B 1 119 ? 12.891 -36.406 10.703 1 88 119 ARG B N 1
ATOM 5602 C CA . ARG B 1 119 ? 11.562 -35.812 10.5 1 88 119 ARG B CA 1
ATOM 5603 C C . ARG B 1 119 ? 11.492 -34.406 11.016 1 88 119 ARG B C 1
ATOM 5605 O O . ARG B 1 119 ? 12.078 -34.062 12.055 1 88 119 ARG B O 1
ATOM 5612 N N . ARG B 1 120 ? 10.867 -33.562 10.289 1 78.75 120 ARG B N 1
ATOM 5613 C CA . ARG B 1 120 ? 10.547 -32.188 10.727 1 78.75 120 ARG B CA 1
ATOM 5614 C C . ARG B 1 120 ? 9.078 -32.094 11.125 1 78.75 120 ARG B C 1
ATOM 5616 O O . ARG B 1 120 ? 8.727 -31.297 12.008 1 78.75 120 ARG B O 1
ATOM 5623 N N . GLY B 1 121 ? 8.188 -32.875 10.477 1 80 121 GLY B N 1
ATOM 5624 C CA . GLY B 1 121 ? 6.762 -32.969 10.727 1 80 121 GLY B CA 1
ATOM 5625 C C . GLY B 1 121 ? 6.172 -34.312 10.25 1 80 121 GLY B C 1
ATOM 5626 O O . GLY B 1 121 ? 6.902 -35.25 10 1 80 121 GLY B O 1
ATOM 5627 N N . LYS B 1 122 ? 4.938 -34.281 10.156 1 83.25 122 LYS B N 1
ATOM 5628 C CA . LYS B 1 122 ? 4.25 -35.5 9.797 1 83.25 122 LYS B CA 1
ATOM 5629 C C . LYS B 1 122 ? 4.598 -35.938 8.375 1 83.25 122 LYS B C 1
ATOM 5631 O O . LYS B 1 122 ? 4.691 -37.125 8.086 1 83.25 122 LYS B O 1
ATOM 5636 N N . TRP B 1 123 ? 4.742 -34.969 7.523 1 91.81 123 TRP B N 1
ATOM 5637 C CA . TRP B 1 123 ? 4.891 -35.281 6.105 1 91.81 123 TRP B CA 1
ATOM 5638 C C . TRP B 1 123 ? 6.148 -34.625 5.535 1 91.81 123 TRP B C 1
ATOM 5640 O O . TRP B 1 123 ? 6.23 -34.375 4.332 1 91.81 123 TRP B O 1
ATOM 5650 N N . ASN B 1 124 ? 7.121 -34.281 6.398 1 90.06 124 ASN B N 1
ATOM 5651 C CA . ASN B 1 124 ? 8.289 -33.531 5.934 1 90.06 124 ASN B CA 1
ATOM 5652 C C . ASN B 1 124 ? 9.578 -34.094 6.527 1 90.06 124 ASN B C 1
ATOM 5654 O O . ASN B 1 124 ? 9.562 -34.688 7.613 1 90.06 124 ASN B O 1
ATOM 5658 N N . ILE B 1 125 ? 10.625 -33.938 5.812 1 91.69 125 ILE B N 1
ATOM 5659 C CA . ILE B 1 125 ? 11.945 -34.312 6.285 1 91.69 125 ILE B CA 1
ATOM 5660 C C . ILE B 1 125 ? 12.93 -33.156 6.094 1 91.69 125 ILE B C 1
ATOM 5662 O O . ILE B 1 125 ? 12.727 -32.312 5.227 1 91.69 125 ILE B O 1
ATOM 5666 N N . GLU B 1 126 ? 13.984 -33.156 6.863 1 85.25 126 GLU B N 1
ATOM 5667 C CA . GLU B 1 126 ? 14.977 -32.062 6.812 1 85.25 126 GLU B CA 1
ATOM 5668 C C . GLU B 1 126 ? 16.094 -32.406 5.832 1 85.25 126 GLU B C 1
ATOM 5670 O O . GLU B 1 126 ? 16.547 -33.562 5.77 1 85.25 126 GLU B O 1
ATOM 5675 N N . VAL B 1 127 ? 16.438 -31.469 5.043 1 85.62 127 VAL B N 1
ATOM 5676 C CA . VAL B 1 127 ? 17.531 -31.656 4.102 1 85.62 127 VAL B CA 1
ATOM 5677 C C . VAL B 1 127 ? 18.484 -30.469 4.195 1 85.62 127 VAL B C 1
ATOM 5679 O O . VAL B 1 127 ? 18.156 -29.438 4.793 1 85.62 127 VAL B O 1
ATOM 5682 N N . ASN B 1 128 ? 19.75 -30.656 3.857 1 77.19 128 ASN B N 1
ATOM 5683 C CA . ASN B 1 128 ? 20.641 -29.547 3.576 1 77.19 128 ASN B CA 1
ATOM 5684 C C . ASN B 1 128 ? 20.453 -29.016 2.156 1 77.19 128 ASN B C 1
ATOM 5686 O O . ASN B 1 128 ? 20.953 -29.625 1.198 1 77.19 128 ASN B O 1
ATOM 5690 N N . GLY B 1 129 ? 19.844 -27.922 1.99 1 75.88 129 GLY B N 1
ATOM 5691 C CA . GLY B 1 129 ? 19.203 -27.5 0.752 1 75.88 129 GLY B CA 1
ATOM 5692 C C . GLY B 1 129 ? 20.141 -26.781 -0.191 1 75.88 129 GLY B C 1
ATOM 5693 O O . GLY B 1 129 ? 19.734 -26.328 -1.262 1 75.88 129 GLY B O 1
ATOM 5694 N N . ARG B 1 130 ? 21.453 -26.625 0.119 1 75.75 130 ARG B N 1
ATOM 5695 C CA . ARG B 1 130 ? 22.375 -25.875 -0.731 1 75.75 130 ARG B CA 1
ATOM 5696 C C . ARG B 1 130 ? 22.578 -26.594 -2.066 1 75.75 130 ARG B C 1
ATOM 5698 O O . ARG B 1 130 ? 22.781 -25.938 -3.094 1 75.75 130 ARG B O 1
ATOM 5705 N N . TRP B 1 131 ? 22.375 -27.891 -2.139 1 82.44 131 TRP B N 1
ATOM 5706 C CA . TRP B 1 131 ? 22.719 -28.656 -3.324 1 82.44 131 TRP B CA 1
ATOM 5707 C C . TRP B 1 131 ? 21.469 -29.141 -4.062 1 82.44 131 TRP B C 1
ATOM 5709 O O . TRP B 1 131 ? 21.578 -29.812 -5.082 1 82.44 131 TRP B O 1
ATOM 5719 N N . LEU B 1 132 ? 20.359 -28.719 -3.627 1 88.31 132 LEU B N 1
ATOM 5720 C CA . LEU B 1 132 ? 19.109 -29.203 -4.199 1 88.31 132 LEU B CA 1
ATOM 5721 C C . LEU B 1 132 ? 19.031 -28.875 -5.688 1 88.31 132 LEU B C 1
ATOM 5723 O O . LEU B 1 132 ? 18.75 -29.766 -6.504 1 88.31 132 LEU B O 1
ATOM 5727 N N . LYS B 1 133 ? 19.328 -27.641 -6.02 1 90.19 133 LYS B N 1
ATOM 5728 C CA . LYS B 1 133 ? 19.141 -27.219 -7.406 1 90.19 133 LYS B CA 1
ATOM 5729 C C . LYS B 1 133 ? 20.234 -27.797 -8.305 1 90.19 133 LYS B C 1
ATOM 5731 O O . LYS B 1 133 ? 19.953 -28.359 -9.367 1 90.19 133 LYS B O 1
ATOM 5736 N N . PRO B 1 134 ? 21.516 -27.734 -7.895 1 91.94 134 PRO B N 1
ATOM 5737 C CA . PRO B 1 134 ? 22.562 -28.328 -8.742 1 91.94 134 PRO B CA 1
ATOM 5738 C C . PRO B 1 134 ? 22.344 -29.812 -9 1 91.94 134 PRO B C 1
ATOM 5740 O O . PRO B 1 134 ? 22.578 -30.297 -10.109 1 91.94 134 PRO B O 1
ATOM 5743 N N . ILE B 1 135 ? 21.938 -30.531 -8.039 1 93.38 135 ILE B N 1
ATOM 5744 C CA . ILE B 1 135 ? 21.719 -31.969 -8.188 1 93.38 135 ILE B CA 1
ATOM 5745 C C . ILE B 1 135 ? 20.531 -32.219 -9.102 1 93.38 135 ILE B C 1
ATOM 5747 O O . ILE B 1 135 ? 20.547 -33.156 -9.914 1 93.38 135 ILE B O 1
ATOM 5751 N N . THR B 1 136 ? 19.484 -31.422 -8.906 1 95 136 THR B N 1
ATOM 5752 C CA . THR B 1 136 ? 18.312 -31.531 -9.781 1 95 136 THR B CA 1
ATOM 5753 C C . THR B 1 136 ? 18.703 -31.266 -11.234 1 95 136 THR B C 1
ATOM 5755 O O . THR B 1 136 ? 18.297 -31.984 -12.141 1 95 136 THR B O 1
ATOM 5758 N N . ALA B 1 137 ? 19.5 -30.234 -11.438 1 96.06 137 ALA B N 1
ATOM 5759 C CA . ALA B 1 137 ? 19.953 -29.891 -12.781 1 96.06 137 ALA B CA 1
ATOM 5760 C C . ALA B 1 137 ? 20.812 -31 -13.375 1 96.06 137 ALA B C 1
ATOM 5762 O O . ALA B 1 137 ? 20.75 -31.266 -14.578 1 96.06 137 ALA B O 1
ATOM 5763 N N . LYS B 1 138 ? 21.609 -31.609 -12.555 1 96.19 138 LYS B N 1
ATOM 5764 C CA . LYS B 1 138 ? 22.484 -32.688 -12.984 1 96.19 138 LYS B CA 1
ATOM 5765 C C . LYS B 1 138 ? 21.688 -33.844 -13.578 1 96.19 138 LYS B C 1
ATOM 5767 O O . LYS B 1 138 ? 22.172 -34.531 -14.477 1 96.19 138 LYS B O 1
ATOM 5772 N N . MET B 1 139 ? 20.5 -34.031 -13.109 1 96.94 139 MET B N 1
ATOM 5773 C CA . MET B 1 139 ? 19.672 -35.094 -13.625 1 96.94 139 MET B CA 1
ATOM 5774 C C . MET B 1 139 ? 19.344 -34.906 -15.102 1 96.94 139 MET B C 1
ATOM 5776 O O . MET B 1 139 ? 19.312 -35.844 -15.875 1 96.94 139 MET B O 1
ATOM 5780 N N . ALA B 1 140 ? 19.047 -33.688 -15.492 1 97.31 140 ALA B N 1
ATOM 5781 C CA . ALA B 1 140 ? 18.812 -33.375 -16.906 1 97.31 140 ALA B CA 1
ATOM 5782 C C . ALA B 1 140 ? 20.094 -33.562 -17.719 1 97.31 140 ALA B C 1
ATOM 5784 O O . ALA B 1 140 ? 20.047 -34 -18.859 1 97.31 140 ALA B O 1
ATOM 5785 N N . GLU B 1 141 ? 21.172 -33.219 -17.109 1 97 141 GLU B N 1
ATOM 5786 C CA . GLU B 1 141 ? 22.453 -33.375 -17.781 1 97 141 GLU B CA 1
ATOM 5787 C C . GLU B 1 141 ? 22.781 -34.875 -17.969 1 97 141 GLU B C 1
ATOM 5789 O O . GLU B 1 141 ? 23.25 -35.281 -19.031 1 97 141 GLU B O 1
ATOM 5794 N N . LYS B 1 142 ? 22.531 -35.594 -16.969 1 96.44 142 LYS B N 1
ATOM 5795 C CA . LYS B 1 142 ? 22.766 -37.031 -17.031 1 96.44 142 LYS B CA 1
ATOM 5796 C C . LYS B 1 142 ? 21.922 -37.688 -18.109 1 96.44 142 LYS B C 1
ATOM 5798 O O . LYS B 1 142 ? 22.312 -38.688 -18.688 1 96.44 142 LYS B O 1
ATOM 5803 N N . ALA B 1 143 ? 20.797 -37.062 -18.312 1 97.62 143 ALA B N 1
ATOM 5804 C CA . ALA B 1 143 ? 19.922 -37.562 -19.375 1 97.62 143 ALA B CA 1
ATOM 5805 C C . ALA B 1 143 ? 20.453 -37.156 -20.75 1 97.62 143 ALA B C 1
ATOM 5807 O O . ALA B 1 143 ? 19.828 -37.469 -21.766 1 97.62 143 ALA B O 1
ATOM 5808 N N . GLU B 1 144 ? 21.562 -36.438 -20.828 1 97.38 144 GLU B N 1
ATOM 5809 C CA . GLU B 1 144 ? 22.156 -35.938 -22.047 1 97.38 144 GLU B CA 1
ATOM 5810 C C . GLU B 1 144 ? 21.172 -35.094 -22.859 1 97.38 144 GLU B C 1
ATOM 5812 O O . GLU B 1 144 ? 21.109 -35.188 -24.078 1 97.38 144 GLU B O 1
ATOM 5817 N N . ALA B 1 145 ? 20.312 -34.438 -22.188 1 97.88 145 ALA B N 1
ATOM 5818 C CA . ALA B 1 145 ? 19.391 -33.5 -22.844 1 97.88 145 ALA B CA 1
ATOM 5819 C C . ALA B 1 145 ? 20.141 -32.281 -23.406 1 97.88 145 ALA B C 1
ATOM 5821 O O . ALA B 1 145 ? 21.156 -31.859 -22.844 1 97.88 145 ALA B O 1
ATOM 5822 N N . GLN B 1 146 ? 19.719 -31.781 -24.547 1 98.31 146 GLN B N 1
ATOM 5823 C CA . GLN B 1 146 ? 20.172 -30.469 -25 1 98.31 146 GLN B CA 1
ATOM 5824 C C . GLN B 1 146 ? 19.609 -29.359 -24.109 1 98.31 146 GLN B C 1
ATOM 5826 O O . GLN B 1 146 ? 18.391 -29.172 -24.047 1 98.31 146 GLN B O 1
ATOM 5831 N N . ILE B 1 147 ? 20.5 -28.672 -23.469 1 98.12 147 ILE B N 1
ATOM 5832 C CA . ILE B 1 147 ? 20.062 -27.609 -22.547 1 98.12 147 ILE B CA 1
ATOM 5833 C C . ILE B 1 147 ? 20.219 -26.25 -23.219 1 98.12 147 ILE B C 1
ATOM 5835 O O . ILE B 1 147 ? 21.328 -25.859 -23.578 1 98.12 147 ILE B O 1
ATOM 5839 N N . LEU B 1 148 ? 19.141 -25.578 -23.453 1 98 148 LEU B N 1
ATOM 5840 C CA . LEU B 1 148 ? 19.125 -24.203 -23.953 1 98 148 LEU B CA 1
ATOM 5841 C C . LEU B 1 148 ? 18.891 -23.219 -22.812 1 98 148 LEU B C 1
ATOM 5843 O O . LEU B 1 148 ? 17.75 -22.906 -22.484 1 98 148 LEU B O 1
ATOM 5847 N N . ASN B 1 149 ? 19.984 -22.703 -22.281 1 97.06 149 ASN B N 1
ATOM 5848 C CA . ASN B 1 149 ? 19.906 -21.641 -21.266 1 97.06 149 ASN B CA 1
ATOM 5849 C C . ASN B 1 149 ? 19.672 -20.281 -21.906 1 97.06 149 ASN B C 1
ATOM 5851 O O . ASN B 1 149 ? 20.047 -20.047 -23.062 1 97.06 149 ASN B O 1
ATOM 5855 N N . TRP B 1 150 ? 18.984 -19.406 -21.203 1 97.19 150 TRP B N 1
ATOM 5856 C CA . TRP B 1 150 ? 18.828 -17.984 -21.562 1 97.19 150 TRP B CA 1
ATOM 5857 C C . TRP B 1 150 ? 17.984 -17.828 -22.812 1 97.19 150 TRP B C 1
ATOM 5859 O O . TRP B 1 150 ? 18.312 -17.016 -23.688 1 97.19 150 TRP B O 1
ATOM 5869 N N . VAL B 1 151 ? 17.016 -18.703 -22.906 1 98.12 151 VAL B N 1
ATOM 5870 C CA . VAL B 1 151 ? 16.016 -18.578 -23.953 1 98.12 151 VAL B CA 1
ATOM 5871 C C . VAL B 1 151 ? 14.625 -18.391 -23.328 1 98.12 151 VAL B C 1
ATOM 5873 O O . VAL B 1 151 ? 14.156 -19.25 -22.594 1 98.12 151 VAL B O 1
ATOM 5876 N N . TYR B 1 152 ? 14.055 -17.281 -23.609 1 98.06 152 TYR B N 1
ATOM 5877 C CA . TYR B 1 152 ? 12.719 -16.969 -23.109 1 98.06 152 TYR B CA 1
ATOM 5878 C C . TYR B 1 152 ? 11.648 -17.438 -24.078 1 98.06 152 TYR B C 1
ATOM 5880 O O . TYR B 1 152 ? 11.5 -16.875 -25.172 1 98.06 152 TYR B O 1
ATOM 5888 N N . ILE B 1 153 ? 10.891 -18.469 -23.688 1 98.62 153 ILE B N 1
ATOM 5889 C CA . ILE B 1 153 ? 9.805 -18.953 -24.547 1 98.62 153 ILE B CA 1
ATOM 5890 C C . ILE B 1 153 ? 8.602 -18.031 -24.422 1 98.62 153 ILE B C 1
ATOM 5892 O O . ILE B 1 153 ? 8.133 -17.75 -23.312 1 98.62 153 ILE B O 1
ATOM 5896 N N . THR B 1 154 ? 8.055 -17.578 -25.547 1 98.38 154 THR B N 1
ATOM 5897 C CA . THR B 1 154 ? 6.965 -16.609 -25.547 1 98.38 154 THR B CA 1
ATOM 5898 C C . THR B 1 154 ? 5.637 -17.281 -25.875 1 98.38 154 THR B C 1
ATOM 5900 O O . THR B 1 154 ? 4.586 -16.891 -25.359 1 98.38 154 THR B O 1
ATOM 5903 N N . GLU B 1 155 ? 5.75 -18.312 -26.797 1 98.25 155 GLU B N 1
ATOM 5904 C CA . GLU B 1 155 ? 4.508 -18.906 -27.266 1 98.25 155 GLU B CA 1
ATOM 5905 C C . GLU B 1 155 ? 4.699 -20.391 -27.594 1 98.25 155 GLU B C 1
ATOM 5907 O O . GLU B 1 155 ? 5.793 -20.812 -27.969 1 98.25 155 GLU B O 1
ATOM 5912 N N . LEU B 1 156 ? 3.566 -21.109 -27.438 1 98.5 156 LEU B N 1
ATOM 5913 C CA . LEU B 1 156 ? 3.49 -22.484 -27.938 1 98.5 156 LEU B CA 1
ATOM 5914 C C . LEU B 1 156 ? 2.986 -22.5 -29.375 1 98.5 156 LEU B C 1
ATOM 5916 O O . LEU B 1 156 ? 2.25 -21.609 -29.797 1 98.5 156 LEU B O 1
ATOM 5920 N N . ILE B 1 157 ? 3.412 -23.516 -30.125 1 98.06 157 ILE B N 1
ATOM 5921 C CA . ILE B 1 157 ? 2.965 -23.672 -31.516 1 98.06 157 ILE B CA 1
ATOM 5922 C C . ILE B 1 157 ? 1.876 -24.734 -31.594 1 98.06 157 ILE B C 1
ATOM 5924 O O . ILE B 1 157 ? 2.102 -25.891 -31.203 1 98.06 157 ILE B O 1
ATOM 5928 N N . LYS B 1 158 ? 0.777 -24.328 -32 1 96.12 158 LYS B N 1
ATOM 5929 C CA . LYS B 1 158 ? -0.316 -25.266 -32.25 1 96.12 158 LYS B CA 1
ATOM 5930 C C . LYS B 1 158 ? -0.578 -25.406 -33.75 1 96.12 158 LYS B C 1
ATOM 5932 O O . LYS B 1 158 ? -0.756 -24.422 -34.438 1 96.12 158 LYS B O 1
ATOM 5937 N N . GLN B 1 159 ? -0.469 -26.562 -34.25 1 93.81 159 GLN B N 1
ATOM 5938 C CA . GLN B 1 159 ? -0.768 -26.891 -35.625 1 93.81 159 GLN B CA 1
ATOM 5939 C C . GLN B 1 159 ? -1.603 -28.156 -35.75 1 93.81 159 GLN B C 1
ATOM 5941 O O . GLN B 1 159 ? -1.282 -29.172 -35.094 1 93.81 159 GLN B O 1
ATOM 5946 N N . ASP B 1 160 ? -2.705 -28.141 -36.531 1 91 160 ASP B N 1
ATOM 5947 C CA . ASP B 1 160 ? -3.631 -29.25 -36.719 1 91 160 ASP B CA 1
ATOM 5948 C C . ASP B 1 160 ? -4.184 -29.75 -35.375 1 91 160 ASP B C 1
ATOM 5950 O O . ASP B 1 160 ? -4.219 -30.953 -35.156 1 91 160 ASP B O 1
ATOM 5954 N N . GLY B 1 161 ? -4.379 -28.812 -34.469 1 92.25 161 GLY B N 1
ATOM 5955 C CA . GLY B 1 161 ? -5.051 -29.094 -33.219 1 92.25 161 GLY B CA 1
ATOM 5956 C C . GLY B 1 161 ? -4.121 -29.672 -32.156 1 92.25 161 GLY B C 1
ATOM 5957 O O . GLY B 1 161 ? -4.551 -29.969 -31.031 1 92.25 161 GLY B O 1
ATOM 5958 N N . ARG B 1 162 ? -2.861 -29.75 -32.5 1 94.19 162 ARG B N 1
ATOM 5959 C CA . ARG B 1 162 ? -1.877 -30.344 -31.609 1 94.19 162 ARG B CA 1
ATOM 5960 C C . ARG B 1 162 ? -0.76 -29.359 -31.297 1 94.19 162 ARG B C 1
ATOM 5962 O O . ARG B 1 162 ? -0.446 -28.484 -32.094 1 94.19 162 ARG B O 1
ATOM 5969 N N . CYS B 1 163 ? -0.208 -29.484 -30.062 1 97.44 163 CYS B N 1
ATOM 5970 C CA . CYS B 1 163 ? 0.989 -28.719 -29.75 1 97.44 163 CYS B CA 1
ATOM 5971 C C . CYS B 1 163 ? 2.223 -29.328 -30.391 1 97.44 163 CYS B C 1
ATOM 5973 O O . CYS B 1 163 ? 2.531 -30.5 -30.156 1 97.44 163 CYS B O 1
ATOM 5975 N N . VAL B 1 164 ? 2.965 -28.531 -31.172 1 97.44 164 VAL B N 1
ATOM 5976 C CA . VAL B 1 164 ? 4.043 -29.125 -31.953 1 97.44 164 VAL B CA 1
ATOM 5977 C C . VAL B 1 164 ? 5.355 -28.406 -31.656 1 97.44 164 VAL B C 1
ATOM 5979 O O . VAL B 1 164 ? 6.324 -28.531 -32.406 1 97.44 164 VAL B O 1
ATOM 5982 N N . GLY B 1 165 ? 5.352 -27.609 -30.641 1 98 165 GLY B N 1
ATOM 5983 C CA . GLY B 1 165 ? 6.59 -26.922 -30.297 1 98 165 GLY B CA 1
ATOM 5984 C C . GLY B 1 165 ? 6.367 -25.594 -29.625 1 98 165 GLY B C 1
ATOM 5985 O O . GLY B 1 165 ? 5.34 -25.375 -28.984 1 98 165 GLY B O 1
ATOM 5986 N N . ALA B 1 166 ? 7.43 -24.734 -29.641 1 98.69 166 ALA B N 1
ATOM 5987 C CA . ALA B 1 166 ? 7.395 -23.422 -29.016 1 98.69 166 ALA B CA 1
ATOM 5988 C C . ALA B 1 166 ? 8.375 -22.469 -29.703 1 98.69 166 ALA B C 1
ATOM 5990 O O . ALA B 1 166 ? 9.266 -22.891 -30.422 1 98.69 166 ALA B O 1
ATOM 5991 N N . VAL B 1 167 ? 8.172 -21.188 -29.531 1 98.75 167 VAL B N 1
ATOM 5992 C CA . VAL B 1 167 ? 9.102 -20.172 -30.016 1 98.75 167 VAL B CA 1
ATOM 5993 C C . VAL B 1 167 ? 9.508 -19.25 -28.875 1 98.75 167 VAL B C 1
ATOM 5995 O O . VAL B 1 167 ? 8.805 -19.125 -27.875 1 98.75 167 VAL B O 1
ATOM 5998 N N . GLY B 1 168 ? 10.625 -18.656 -29.031 1 98.5 168 GLY B N 1
ATOM 5999 C CA . GLY B 1 168 ? 11.133 -17.688 -28.062 1 98.5 168 GLY B CA 1
ATOM 6000 C C . GLY B 1 168 ? 12.336 -16.922 -28.562 1 98.5 168 GLY B C 1
ATOM 6001 O O . GLY B 1 168 ? 12.641 -16.953 -29.766 1 98.5 168 GLY B O 1
ATOM 6002 N N . PHE B 1 169 ? 12.953 -16.156 -27.719 1 98.5 169 PHE B N 1
ATOM 6003 C CA . PHE B 1 169 ? 14.125 -15.383 -28.109 1 98.5 169 PHE B CA 1
ATOM 6004 C C . PHE B 1 169 ? 15.242 -15.547 -27.094 1 98.5 169 PHE B C 1
ATOM 6006 O O . PHE B 1 169 ? 14.992 -15.836 -25.922 1 98.5 169 PHE B O 1
ATOM 6013 N N . GLY B 1 170 ? 16.453 -15.43 -27.562 1 97.88 170 GLY B N 1
ATOM 6014 C CA . GLY B 1 170 ? 17.594 -15.414 -26.656 1 97.88 170 GLY B CA 1
ATOM 6015 C C . GLY B 1 170 ? 17.703 -14.133 -25.859 1 97.88 170 GLY B C 1
ATOM 6016 O O . GLY B 1 170 ? 17.812 -13.047 -26.438 1 97.88 170 GLY B O 1
ATOM 6017 N N . VAL B 1 171 ? 17.781 -14.297 -24.594 1 95.56 171 VAL B N 1
ATOM 6018 C CA . VAL B 1 171 ? 17.734 -13.125 -23.734 1 95.56 171 VAL B CA 1
ATOM 6019 C C . VAL B 1 171 ? 19.062 -12.367 -23.828 1 95.56 171 VAL B C 1
ATOM 6021 O O . VAL B 1 171 ? 19.109 -11.164 -23.547 1 95.56 171 VAL B O 1
ATOM 6024 N N . ARG B 1 172 ? 20.094 -13.047 -24.297 1 95.06 172 ARG B N 1
ATOM 6025 C CA . ARG B 1 172 ? 21.406 -12.43 -24.406 1 95.06 172 ARG B CA 1
ATOM 6026 C C . ARG B 1 172 ? 21.75 -12.133 -25.875 1 95.06 172 ARG B C 1
ATOM 6028 O O . ARG B 1 172 ? 22.297 -11.07 -26.172 1 95.06 172 ARG B O 1
ATOM 6035 N N . ASP B 1 173 ? 21.328 -13.039 -26.812 1 95.44 173 ASP B N 1
ATOM 6036 C CA . ASP B 1 173 ? 21.797 -12.914 -28.188 1 95.44 173 ASP B CA 1
ATOM 6037 C C . ASP B 1 173 ? 20.703 -12.344 -29.094 1 95.44 173 ASP B C 1
ATOM 6039 O O . ASP B 1 173 ? 20.984 -11.93 -30.219 1 95.44 173 ASP B O 1
ATOM 6043 N N . GLY B 1 174 ? 19.484 -12.398 -28.672 1 96.19 174 GLY B N 1
ATOM 6044 C CA . GLY B 1 174 ? 18.406 -11.766 -29.406 1 96.19 174 GLY B CA 1
ATOM 6045 C C . GLY B 1 174 ? 17.953 -12.578 -30.609 1 96.19 174 GLY B C 1
ATOM 6046 O O . GLY B 1 174 ? 17.141 -12.109 -31.406 1 96.19 174 GLY B O 1
ATOM 6047 N N . ARG B 1 175 ? 18.406 -13.773 -30.734 1 97.81 175 ARG B N 1
ATOM 6048 C CA . ARG B 1 175 ? 17.969 -14.641 -31.812 1 97.81 175 ARG B CA 1
ATOM 6049 C C . ARG B 1 175 ? 16.562 -15.164 -31.578 1 97.81 175 ARG B C 1
ATOM 6051 O O . ARG B 1 175 ? 16.078 -15.156 -30.438 1 97.81 175 ARG B O 1
ATOM 6058 N N . PHE B 1 176 ? 15.953 -15.438 -32.719 1 98.19 176 PHE B N 1
ATOM 6059 C CA . PHE B 1 176 ? 14.625 -16.047 -32.656 1 98.19 176 PHE B CA 1
ATOM 6060 C C . PHE B 1 176 ? 14.719 -17.562 -32.719 1 98.19 176 PHE B C 1
ATOM 6062 O O . PHE B 1 176 ? 15.203 -18.125 -33.688 1 98.19 176 PHE B O 1
ATOM 6069 N N . TYR B 1 177 ? 14.289 -18.281 -31.656 1 98.75 177 TYR B N 1
ATOM 6070 C CA . TYR B 1 177 ? 14.344 -19.734 -31.562 1 98.75 177 TYR B CA 1
ATOM 6071 C C . TYR B 1 177 ? 13.008 -20.359 -31.953 1 98.75 177 TYR B C 1
ATOM 6073 O O . TYR B 1 177 ? 11.969 -19.984 -31.406 1 98.75 177 TYR B O 1
ATOM 6081 N N . VAL B 1 178 ? 13.039 -21.25 -32.875 1 98.56 178 VAL B N 1
ATOM 6082 C CA . VAL B 1 178 ? 11.898 -22.047 -33.312 1 98.56 178 VAL B CA 1
ATOM 6083 C C . VAL B 1 178 ? 12.148 -23.516 -33 1 98.56 178 VAL B C 1
ATOM 6085 O O . VAL B 1 178 ? 12.969 -24.172 -33.656 1 98.56 178 VAL B O 1
ATOM 6088 N N . ILE B 1 179 ? 11.414 -24.078 -32.062 1 98.56 179 ILE B N 1
ATOM 6089 C CA . ILE B 1 179 ? 11.664 -25.438 -31.609 1 98.56 179 ILE B CA 1
ATOM 6090 C C . ILE B 1 179 ? 10.477 -26.328 -31.969 1 98.56 179 ILE B C 1
ATOM 6092 O O . ILE B 1 179 ? 9.375 -26.156 -31.422 1 98.56 179 ILE B O 1
ATOM 6096 N N . LYS B 1 180 ? 10.664 -27.203 -32.812 1 97.94 180 LYS B N 1
ATOM 6097 C CA . LYS B 1 180 ? 9.672 -28.203 -33.188 1 97.94 180 LYS B CA 1
ATOM 6098 C C . LYS B 1 180 ? 9.828 -29.469 -32.344 1 97.94 180 LYS B C 1
ATOM 6100 O O . LYS B 1 180 ? 10.945 -29.953 -32.156 1 97.94 180 LYS B O 1
ATOM 6105 N N . ALA B 1 181 ? 8.719 -30 -31.797 1 97.44 181 ALA B N 1
ATOM 6106 C CA . ALA B 1 181 ? 8.789 -31.172 -30.922 1 97.44 181 ALA B CA 1
ATOM 6107 C C . ALA B 1 181 ? 7.562 -32.062 -31.078 1 97.44 181 ALA B C 1
ATOM 6109 O O . ALA B 1 181 ? 6.469 -31.562 -31.375 1 97.44 181 ALA B O 1
ATOM 6110 N N . ARG B 1 182 ? 7.766 -33.312 -30.844 1 96.88 182 ARG B N 1
ATOM 6111 C CA . ARG B 1 182 ? 6.668 -34.281 -30.906 1 96.88 182 ARG B CA 1
ATOM 6112 C C . ARG B 1 182 ? 5.844 -34.25 -29.625 1 96.88 182 ARG B C 1
ATOM 6114 O O . ARG B 1 182 ? 4.637 -34.5 -29.641 1 96.88 182 ARG B O 1
ATOM 6121 N N . ALA B 1 183 ? 6.461 -34 -28.531 1 97.75 183 ALA B N 1
ATOM 6122 C CA . ALA B 1 183 ? 5.828 -33.781 -27.219 1 97.75 183 ALA B CA 1
ATOM 6123 C C . ALA B 1 183 ? 6.438 -32.594 -26.5 1 97.75 183 ALA B C 1
ATOM 6125 O O . ALA B 1 183 ? 7.652 -32.375 -26.547 1 97.75 183 ALA B O 1
ATOM 6126 N N . VAL B 1 184 ? 5.602 -31.781 -25.922 1 98.56 184 VAL B N 1
ATOM 6127 C CA . VAL B 1 184 ? 6.043 -30.594 -25.203 1 98.56 184 VAL B CA 1
ATOM 6128 C C . VAL B 1 184 ? 5.59 -30.688 -23.734 1 98.56 184 VAL B C 1
ATOM 6130 O O . VAL B 1 184 ? 4.426 -30.984 -23.469 1 98.56 184 VAL B O 1
ATOM 6133 N N . LEU B 1 185 ? 6.461 -30.484 -22.781 1 98.88 185 LEU B N 1
ATOM 6134 C CA . LEU B 1 185 ? 6.133 -30.406 -21.375 1 98.88 185 LEU B CA 1
ATOM 6135 C C . LEU B 1 185 ? 6.242 -28.984 -20.859 1 98.88 185 LEU B C 1
ATOM 6137 O O . LEU B 1 185 ? 7.297 -28.359 -20.969 1 98.88 185 LEU B O 1
ATOM 6141 N N . MET B 1 186 ? 5.129 -28.484 -20.375 1 98.75 186 MET B N 1
ATOM 6142 C CA . MET B 1 186 ? 5.184 -27.234 -19.641 1 98.75 186 MET B CA 1
ATOM 6143 C C . MET B 1 186 ? 5.555 -27.469 -18.172 1 98.75 186 MET B C 1
ATOM 6145 O O . MET B 1 186 ? 4.77 -28.047 -17.422 1 98.75 186 MET B O 1
ATOM 6149 N N . ALA B 1 187 ? 6.723 -27.062 -17.781 1 97.38 187 ALA B N 1
ATOM 6150 C CA . ALA B 1 187 ? 7.223 -27.25 -16.422 1 97.38 187 ALA B CA 1
ATOM 6151 C C . ALA B 1 187 ? 7.801 -25.938 -15.875 1 97.38 187 ALA B C 1
ATOM 6153 O O . ALA B 1 187 ? 8.711 -25.969 -15.039 1 97.38 187 ALA B O 1
ATOM 6154 N N . ALA B 1 188 ? 7.344 -24.828 -16.422 1 94.81 188 ALA B N 1
ATOM 6155 C CA . ALA B 1 188 ? 7.758 -23.516 -15.922 1 94.81 188 ALA B CA 1
ATOM 6156 C C . ALA B 1 188 ? 7 -23.141 -14.656 1 94.81 188 ALA B C 1
ATOM 6158 O O . ALA B 1 188 ? 6.094 -23.875 -14.227 1 94.81 188 ALA B O 1
ATOM 6159 N N . GLY B 1 189 ? 7.426 -22.094 -14 1 91.94 189 GLY B N 1
ATOM 6160 C CA . GLY B 1 189 ? 6.965 -21.75 -12.664 1 91.94 189 GLY B CA 1
ATOM 6161 C C . GLY B 1 189 ? 5.594 -21.109 -12.656 1 91.94 189 GLY B C 1
ATOM 6162 O O . GLY B 1 189 ? 4.965 -20.953 -13.711 1 91.94 189 GLY B O 1
ATOM 6163 N N . GLY B 1 190 ? 5.07 -20.797 -11.398 1 95.12 190 GLY B N 1
ATOM 6164 C CA . GLY B 1 190 ? 3.797 -20.125 -11.203 1 95.12 190 GLY B CA 1
ATOM 6165 C C . GLY B 1 190 ? 3.859 -18.641 -11.484 1 95.12 190 GLY B C 1
ATOM 6166 O O . GLY B 1 190 ? 4.484 -18.219 -12.461 1 95.12 190 GLY B O 1
ATOM 6167 N N . ALA B 1 191 ? 3.107 -17.922 -10.719 1 96 191 ALA B N 1
ATOM 6168 C CA . ALA B 1 191 ? 3.066 -16.5 -11.031 1 96 191 ALA B CA 1
ATOM 6169 C C . ALA B 1 191 ? 3.191 -15.656 -9.773 1 96 191 ALA B C 1
ATOM 6171 O O . ALA B 1 191 ? 2.35 -15.742 -8.875 1 96 191 ALA B O 1
ATOM 6172 N N . ALA B 1 192 ? 4.191 -14.891 -9.742 1 92.75 192 ALA B N 1
ATOM 6173 C CA . ALA B 1 192 ? 4.398 -13.859 -8.727 1 92.75 192 ALA B CA 1
ATOM 6174 C C . ALA B 1 192 ? 4.223 -12.461 -9.312 1 92.75 192 ALA B C 1
ATOM 6176 O O . ALA B 1 192 ? 4.184 -12.297 -10.539 1 92.75 192 ALA B O 1
ATOM 6177 N N . GLY B 1 193 ? 4.047 -11.508 -8.523 1 92 193 GLY B N 1
ATOM 6178 C CA . GLY B 1 193 ? 4.039 -10.125 -8.977 1 92 193 GLY B CA 1
ATOM 6179 C C . GLY B 1 193 ? 2.727 -9.711 -9.609 1 92 193 GLY B C 1
ATOM 6180 O O . GLY B 1 193 ? 2.689 -8.789 -10.43 1 92 193 GLY B O 1
ATOM 6181 N N . ILE B 1 194 ? 1.689 -10.438 -9.273 1 95.56 194 ILE B N 1
ATOM 6182 C CA . ILE B 1 194 ? 0.363 -10.109 -9.789 1 95.56 194 ILE B CA 1
ATOM 6183 C C . ILE B 1 194 ? -0.257 -9 -8.938 1 95.56 194 ILE B C 1
ATOM 6185 O O . ILE B 1 194 ? -0.949 -8.125 -9.453 1 95.56 194 ILE B O 1
ATOM 6189 N N . TRP B 1 195 ? -0.066 -9.031 -7.66 1 94.94 195 TRP B N 1
ATOM 6190 C CA . TRP B 1 195 ? -0.497 -8.008 -6.711 1 94.94 195 TRP B CA 1
ATOM 6191 C C . TRP B 1 195 ? 0.666 -7.102 -6.32 1 94.94 195 TRP B C 1
ATOM 6193 O O . TRP B 1 195 ? 1.828 -7.504 -6.395 1 94.94 195 TRP B O 1
ATOM 6203 N N . ARG B 1 196 ? 0.347 -5.93 -5.941 1 90.94 196 ARG B N 1
ATOM 6204 C CA . ARG B 1 196 ? 1.364 -4.965 -5.539 1 90.94 196 ARG B CA 1
ATOM 6205 C C . ARG B 1 196 ? 2.062 -5.41 -4.258 1 90.94 196 ARG B C 1
ATOM 6207 O O . ARG B 1 196 ? 1.411 -5.867 -3.316 1 90.94 196 ARG B O 1
ATOM 6214 N N . SER B 1 197 ? 3.373 -5.262 -4.289 1 84.69 197 SER B N 1
ATOM 6215 C CA . SER B 1 197 ? 4.137 -5.598 -3.092 1 84.69 197 SER B CA 1
ATOM 6216 C C . SER B 1 197 ? 3.912 -4.57 -1.989 1 84.69 197 SER B C 1
ATOM 6218 O O . SER B 1 197 ? 3.529 -3.43 -2.264 1 84.69 197 SER B O 1
ATOM 6220 N N . ARG B 1 198 ? 4.109 -4.953 -0.785 1 79.88 198 ARG B N 1
ATOM 6221 C CA . ARG B 1 198 ? 3.922 -4.086 0.374 1 79.88 198 ARG B CA 1
ATOM 6222 C C . ARG B 1 198 ? 4.812 -2.852 0.286 1 79.88 198 ARG B C 1
ATOM 6224 O O . ARG B 1 198 ? 4.383 -1.744 0.617 1 79.88 198 ARG B O 1
ATOM 6231 N N . TYR B 1 199 ? 6.094 -3.131 -0.033 1 74.38 199 TYR B N 1
ATOM 6232 C CA . TYR B 1 199 ? 7.035 -2.021 -0.117 1 74.38 199 TYR B CA 1
ATOM 6233 C C . TYR B 1 199 ? 7.605 -1.896 -1.523 1 74.38 199 TYR B C 1
ATOM 6235 O O . TYR B 1 199 ? 7.719 -2.889 -2.246 1 74.38 199 TYR B O 1
ATOM 6243 N N . GLU B 1 200 ? 7.641 -0.631 -1.956 1 65.62 200 GLU B N 1
ATOM 6244 C CA . GLU B 1 200 ? 8.234 -0.389 -3.268 1 65.62 200 GLU B CA 1
ATOM 6245 C C . GLU B 1 200 ? 9.617 0.242 -3.139 1 65.62 200 GLU B C 1
ATOM 6247 O O . GLU B 1 200 ? 9.969 0.775 -2.084 1 65.62 200 GLU B O 1
ATOM 6252 N N . GLY B 1 201 ? 10.547 0.111 -4.137 1 59.81 201 GLY B N 1
ATOM 6253 C CA . GLY B 1 201 ? 11.789 0.854 -4.227 1 59.81 201 GLY B CA 1
ATOM 6254 C C . GLY B 1 201 ? 13.016 -0.04 -4.305 1 59.81 201 GLY B C 1
ATOM 6255 O O . GLY B 1 201 ? 13.766 0.01 -5.281 1 59.81 201 GLY B O 1
ATOM 6256 N N . ASP B 1 202 ? 13.18 -0.821 -3.098 1 54.56 202 ASP B N 1
ATOM 6257 C CA . ASP B 1 202 ? 14.508 -1.422 -2.99 1 54.56 202 ASP B CA 1
ATOM 6258 C C . ASP B 1 202 ? 14.609 -2.68 -3.85 1 54.56 202 ASP B C 1
ATOM 6260 O O . ASP B 1 202 ? 15.695 -3.027 -4.32 1 54.56 202 ASP B O 1
ATOM 6264 N N . ALA B 1 203 ? 13.523 -3.393 -3.967 1 56.84 203 ALA B N 1
ATOM 6265 C CA . ALA B 1 203 ? 13.562 -4.621 -4.758 1 56.84 203 ALA B CA 1
ATOM 6266 C C . ALA B 1 203 ? 12.266 -4.801 -5.547 1 56.84 203 ALA B C 1
ATOM 6268 O O . ALA B 1 203 ? 11.188 -4.438 -5.078 1 56.84 203 ALA B O 1
ATOM 6269 N N . HIS B 1 204 ? 12.703 -5.254 -6.758 1 58.22 204 HIS B N 1
ATOM 6270 C CA . HIS B 1 204 ? 11.562 -5.57 -7.617 1 58.22 204 HIS B CA 1
ATOM 6271 C C . HIS B 1 204 ? 10.75 -6.73 -7.055 1 58.22 204 HIS B C 1
ATOM 6273 O O . HIS B 1 204 ? 11.227 -7.871 -7.035 1 58.22 204 HIS B O 1
ATOM 6279 N N . HIS B 1 205 ? 9.852 -6.617 -6.312 1 63.41 205 HIS B N 1
ATOM 6280 C CA . HIS B 1 205 ? 8.922 -7.523 -5.645 1 63.41 205 HIS B CA 1
ATOM 6281 C C . HIS B 1 205 ? 9.523 -8.07 -4.355 1 63.41 205 HIS B C 1
ATOM 6283 O O . HIS B 1 205 ? 10.594 -8.68 -4.371 1 63.41 205 HIS B O 1
ATOM 6289 N N . ARG B 1 206 ? 9.242 -7.762 -3.283 1 62.94 206 ARG B N 1
ATOM 6290 C CA . ARG B 1 206 ? 9.578 -8.32 -1.978 1 62.94 206 ARG B CA 1
ATOM 6291 C C . ARG B 1 206 ? 8.562 -9.383 -1.561 1 62.94 206 ARG B C 1
ATOM 6293 O O . ARG B 1 206 ? 7.465 -9.055 -1.11 1 62.94 206 ARG B O 1
ATOM 6300 N N . MET B 1 207 ? 8.984 -10.68 -1.944 1 65.94 207 MET B N 1
ATOM 6301 C CA . MET B 1 207 ? 8.039 -11.75 -1.632 1 65.94 207 MET B CA 1
ATOM 6302 C C . MET B 1 207 ? 8.766 -13.039 -1.274 1 65.94 207 MET B C 1
ATOM 6304 O O . MET B 1 207 ? 9.953 -13.18 -1.554 1 65.94 207 MET B O 1
ATOM 6308 N N . TRP B 1 208 ? 8.141 -13.82 -0.622 1 65.81 208 TRP B N 1
ATOM 6309 C CA . TRP B 1 208 ? 8.664 -15.133 -0.246 1 65.81 208 TRP B CA 1
ATOM 6310 C C . TRP B 1 208 ? 8.852 -16.016 -1.476 1 65.81 208 TRP B C 1
ATOM 6312 O O . TRP B 1 208 ? 9.875 -16.688 -1.612 1 65.81 208 TRP B O 1
ATOM 6322 N N . TYR B 1 209 ? 7.949 -15.953 -2.375 1 69.25 209 TYR B N 1
ATOM 6323 C CA . TYR B 1 209 ? 7.961 -16.766 -3.588 1 69.25 209 TYR B CA 1
ATOM 6324 C C . TYR B 1 209 ? 8.977 -16.219 -4.59 1 69.25 209 TYR B C 1
ATOM 6326 O O . TYR B 1 209 ? 9.422 -15.078 -4.48 1 69.25 209 TYR B O 1
ATOM 6334 N N . VAL B 1 210 ? 9.375 -17.062 -5.449 1 76.56 210 VAL B N 1
ATOM 6335 C CA . VAL B 1 210 ? 10.367 -16.688 -6.449 1 76.56 210 VAL B CA 1
ATOM 6336 C C . VAL B 1 210 ? 9.828 -15.539 -7.301 1 76.56 210 VAL B C 1
ATOM 6338 O O . VAL B 1 210 ? 8.867 -15.719 -8.055 1 76.56 210 VAL B O 1
ATOM 6341 N N . PRO B 1 211 ? 10.43 -14.375 -7.18 1 72.56 211 PRO B N 1
ATOM 6342 C CA . PRO B 1 211 ? 9.898 -13.203 -7.871 1 72.56 211 PRO B CA 1
ATOM 6343 C C . PRO B 1 211 ? 10.023 -13.305 -9.391 1 72.56 211 PRO B C 1
ATOM 6345 O O . PRO B 1 211 ? 9.422 -12.516 -10.117 1 72.56 211 PRO B O 1
ATOM 6348 N N . PHE B 1 212 ? 10.719 -14.32 -9.883 1 79.81 212 PHE B N 1
ATOM 6349 C CA . PHE B 1 212 ? 10.969 -14.406 -11.312 1 79.81 212 PHE B CA 1
ATOM 6350 C C . PHE B 1 212 ? 9.93 -15.289 -11.992 1 79.81 212 PHE B C 1
ATOM 6352 O O . PHE B 1 212 ? 9.922 -15.414 -13.219 1 79.81 212 PHE B O 1
ATOM 6359 N N . ASN B 1 213 ? 9.109 -15.898 -11.141 1 89.5 213 ASN B N 1
ATOM 6360 C CA . ASN B 1 213 ? 7.961 -16.578 -11.734 1 89.5 213 ASN B CA 1
ATOM 6361 C C . ASN B 1 213 ? 6.949 -15.594 -12.297 1 89.5 213 ASN B C 1
ATOM 6363 O O . ASN B 1 213 ? 6.289 -14.875 -11.547 1 89.5 213 ASN B O 1
ATOM 6367 N N . ASN B 1 214 ? 6.789 -15.641 -13.57 1 93.19 214 ASN B N 1
ATOM 6368 C CA . ASN B 1 214 ? 6.062 -14.555 -14.227 1 93.19 214 ASN B CA 1
ATOM 6369 C C . ASN B 1 214 ? 4.727 -15.039 -14.781 1 93.19 214 ASN B C 1
ATOM 6371 O O . ASN B 1 214 ? 4.062 -14.312 -15.523 1 93.19 214 ASN B O 1
ATOM 6375 N N . GLY B 1 215 ? 4.363 -16.25 -14.516 1 96.69 215 GLY B N 1
ATOM 6376 C CA . GLY B 1 215 ? 3.061 -16.75 -14.938 1 96.69 215 GLY B CA 1
ATOM 6377 C C . GLY B 1 215 ? 3.045 -17.25 -16.375 1 96.69 215 GLY B C 1
ATOM 6378 O O . GLY B 1 215 ? 1.98 -17.531 -16.922 1 96.69 215 GLY B O 1
ATOM 6379 N N . ALA B 1 216 ? 4.199 -17.422 -17 1 97.25 216 ALA B N 1
ATOM 6380 C CA . ALA B 1 216 ? 4.289 -17.812 -18.406 1 97.25 216 ALA B CA 1
ATOM 6381 C C . ALA B 1 216 ? 3.633 -19.172 -18.641 1 97.25 216 ALA B C 1
ATOM 6383 O O . ALA B 1 216 ? 3.002 -19.391 -19.672 1 97.25 216 ALA B O 1
ATOM 6384 N N . SER B 1 217 ? 3.822 -20.078 -17.703 1 97.56 217 SER B N 1
ATOM 6385 C CA . SER B 1 217 ? 3.23 -21.391 -17.875 1 97.56 217 SER B CA 1
ATOM 6386 C C . SER B 1 217 ? 1.715 -21.312 -18.016 1 97.56 217 SER B C 1
ATOM 6388 O O . SER B 1 217 ? 1.145 -21.875 -18.953 1 97.56 217 SER B O 1
ATOM 6390 N N . TYR B 1 218 ? 1.143 -20.562 -17.141 1 98.75 218 TYR B N 1
ATOM 6391 C CA . TYR B 1 218 ? -0.309 -20.422 -17.141 1 98.75 218 TYR B CA 1
ATOM 6392 C C . TYR B 1 218 ? -0.773 -19.688 -18.406 1 98.75 218 TYR B C 1
ATOM 6394 O O . TYR B 1 218 ? -1.732 -20.109 -19.047 1 98.75 218 TYR B O 1
ATOM 6402 N N . ALA B 1 219 ? -0.049 -18.656 -18.734 1 98.69 219 ALA B N 1
ATOM 6403 C CA . ALA B 1 219 ? -0.427 -17.797 -19.844 1 98.69 219 ALA B CA 1
ATOM 6404 C C . ALA B 1 219 ? -0.336 -18.547 -21.172 1 98.69 219 ALA B C 1
ATOM 6406 O O . ALA B 1 219 ? -1.26 -18.484 -21.984 1 98.69 219 ALA B O 1
ATOM 6407 N N . MET B 1 220 ? 0.733 -19.25 -21.453 1 98.62 220 MET B N 1
ATOM 6408 C CA . MET B 1 220 ? 0.931 -19.938 -22.719 1 98.62 220 MET B CA 1
ATOM 6409 C C . MET B 1 220 ? -0.079 -21.078 -22.875 1 98.62 220 MET B C 1
ATOM 6411 O O . MET B 1 220 ? -0.603 -21.297 -23.969 1 98.62 220 MET B O 1
ATOM 6415 N N . MET B 1 221 ? -0.317 -21.766 -21.797 1 98.81 221 MET B N 1
ATOM 6416 C CA . MET B 1 221 ? -1.288 -22.859 -21.875 1 98.81 221 MET B CA 1
ATOM 6417 C C . MET B 1 221 ? -2.697 -22.312 -22.094 1 98.81 221 MET B C 1
ATOM 6419 O O . MET B 1 221 ? -3.486 -22.906 -22.844 1 98.81 221 MET B O 1
ATOM 6423 N N . LYS B 1 222 ? -3.004 -21.172 -21.453 1 98.75 222 LYS B N 1
ATOM 6424 C CA . LYS B 1 222 ? -4.266 -20.484 -21.734 1 98.75 222 LYS B CA 1
ATOM 6425 C C . LYS B 1 222 ? -4.379 -20.125 -23.219 1 98.75 222 LYS B C 1
ATOM 6427 O O . LYS B 1 222 ? -5.383 -20.438 -23.859 1 98.75 222 LYS B O 1
ATOM 6432 N N . ARG B 1 223 ? -3.365 -19.531 -23.797 1 98.19 223 ARG B N 1
ATOM 6433 C CA . ARG B 1 223 ? -3.412 -18.969 -25.141 1 98.19 223 ARG B CA 1
ATOM 6434 C C . ARG B 1 223 ? -3.525 -20.062 -26.188 1 98.19 223 ARG B C 1
ATOM 6436 O O . ARG B 1 223 ? -4.141 -19.859 -27.234 1 98.19 223 ARG B O 1
ATOM 6443 N N . ILE B 1 224 ? -2.961 -21.219 -25.875 1 98 224 ILE B N 1
ATOM 6444 C CA . ILE B 1 224 ? -3.01 -22.281 -26.875 1 98 224 ILE B CA 1
ATOM 6445 C C . ILE B 1 224 ? -4.355 -22.984 -26.812 1 98 224 ILE B C 1
ATOM 6447 O O . ILE B 1 224 ? -4.688 -23.797 -27.688 1 98 224 ILE B O 1
ATOM 6451 N N . GLY B 1 225 ? -5.113 -22.766 -25.688 1 98.06 225 GLY B N 1
ATOM 6452 C CA . GLY B 1 225 ? -6.469 -23.281 -25.625 1 98.06 225 GLY B CA 1
ATOM 6453 C C . GLY B 1 225 ? -6.617 -24.453 -24.656 1 98.06 225 GLY B C 1
ATOM 6454 O O . GLY B 1 225 ? -7.633 -25.141 -24.672 1 98.06 225 GLY B O 1
ATOM 6455 N N . ALA B 1 226 ? -5.637 -24.719 -23.859 1 98.69 226 ALA B N 1
ATOM 6456 C CA . ALA B 1 226 ? -5.766 -25.766 -22.844 1 98.69 226 ALA B CA 1
ATOM 6457 C C . ALA B 1 226 ? -6.828 -25.391 -21.812 1 98.69 226 ALA B C 1
ATOM 6459 O O . ALA B 1 226 ? -7.105 -24.203 -21.594 1 98.69 226 ALA B O 1
ATOM 6460 N N . GLU B 1 227 ? -7.473 -26.391 -21.219 1 98.75 227 GLU B N 1
ATOM 6461 C CA . GLU B 1 227 ? -8.367 -26.141 -20.094 1 98.75 227 GLU B CA 1
ATOM 6462 C C . GLU B 1 227 ? -7.586 -25.781 -18.844 1 98.75 227 GLU B C 1
ATOM 6464 O O . GLU B 1 227 ? -6.684 -26.516 -18.422 1 98.75 227 GLU B O 1
ATOM 6469 N N . MET B 1 228 ? -7.891 -24.609 -18.328 1 98.88 228 MET B N 1
ATOM 6470 C CA . MET B 1 228 ? -7.227 -24.125 -17.125 1 98.88 228 MET B CA 1
ATOM 6471 C C . MET B 1 228 ? -8.125 -24.297 -15.906 1 98.88 228 MET B C 1
ATOM 6473 O O . MET B 1 228 ? -9.352 -24.25 -16.016 1 98.88 228 MET B O 1
ATOM 6477 N N . THR B 1 229 ? -7.504 -24.484 -14.688 1 98.69 229 THR B N 1
ATOM 6478 C CA . THR B 1 229 ? -8.281 -24.766 -13.492 1 98.69 229 THR B CA 1
ATOM 6479 C C . THR B 1 229 ? -7.562 -24.25 -12.25 1 98.69 229 THR B C 1
ATOM 6481 O O . THR B 1 229 ? -6.352 -24.031 -12.273 1 98.69 229 THR B O 1
ATOM 6484 N N . GLY B 1 230 ? -8.336 -23.953 -11.203 1 98.12 230 GLY B N 1
ATOM 6485 C CA . GLY B 1 230 ? -7.77 -23.719 -9.883 1 98.12 230 GLY B CA 1
ATOM 6486 C C . GLY B 1 230 ? -7.465 -22.25 -9.625 1 98.12 230 GLY B C 1
ATOM 6487 O O . GLY B 1 230 ? -7.02 -21.891 -8.531 1 98.12 230 GLY B O 1
ATOM 6488 N N . PHE B 1 231 ? -7.793 -21.344 -10.547 1 98.56 231 PHE B N 1
ATOM 6489 C CA . PHE B 1 231 ? -7.43 -19.953 -10.391 1 98.56 231 PHE B CA 1
ATOM 6490 C C . PHE B 1 231 ? -8.414 -19.234 -9.477 1 98.56 231 PHE B C 1
ATOM 6492 O O . PHE B 1 231 ? -8.25 -18.047 -9.188 1 98.56 231 PHE B O 1
ATOM 6499 N N . ASP B 1 232 ? -9.43 -20 -8.984 1 97.44 232 ASP B N 1
ATOM 6500 C CA . ASP B 1 232 ? -10.305 -19.5 -7.922 1 97.44 232 ASP B CA 1
ATOM 6501 C C . ASP B 1 232 ? -9.656 -19.688 -6.551 1 97.44 232 ASP B C 1
ATOM 6503 O O . ASP B 1 232 ? -10.242 -19.312 -5.527 1 97.44 232 ASP B O 1
ATOM 6507 N N . THR B 1 233 ? -8.461 -20.203 -6.637 1 95.75 233 THR B N 1
ATOM 6508 C CA . THR B 1 233 ? -7.625 -20.281 -5.441 1 95.75 233 THR B CA 1
ATOM 6509 C C . THR B 1 233 ? -6.391 -19.406 -5.582 1 95.75 233 THR B C 1
ATOM 6511 O O . THR B 1 233 ? -6.145 -18.844 -6.652 1 95.75 233 THR B O 1
ATOM 6514 N N . ARG B 1 234 ? -5.645 -19.094 -4.586 1 95.5 234 ARG B N 1
ATOM 6515 C CA . ARG B 1 234 ? -4.348 -18.438 -4.523 1 95.5 234 ARG B CA 1
ATOM 6516 C C . ARG B 1 234 ? -3.656 -18.703 -3.189 1 95.5 234 ARG B C 1
ATOM 6518 O O . ARG B 1 234 ? -4.277 -19.219 -2.26 1 95.5 234 ARG B O 1
ATOM 6525 N N . MET B 1 235 ? -2.445 -18.516 -3.193 1 95.25 235 MET B N 1
ATOM 6526 C CA . MET B 1 235 ? -1.712 -18.719 -1.945 1 95.25 235 MET B CA 1
ATOM 6527 C C . MET B 1 235 ? -1.356 -17.375 -1.306 1 95.25 235 MET B C 1
ATOM 6529 O O . MET B 1 235 ? -0.903 -16.453 -1.989 1 95.25 235 MET B O 1
ATOM 6533 N N . ILE B 1 236 ? -1.666 -17.266 -0.065 1 94.62 236 ILE B N 1
ATOM 6534 C CA . ILE B 1 236 ? -1.274 -16.125 0.761 1 94.62 236 ILE B CA 1
ATOM 6535 C C . ILE B 1 236 ? -0.386 -16.609 1.908 1 94.62 236 ILE B C 1
ATOM 6537 O O . ILE B 1 236 ? -0.853 -17.297 2.814 1 94.62 236 ILE B O 1
ATOM 6541 N N . PRO B 1 237 ? 0.823 -16.203 1.914 1 90.44 237 PRO B N 1
ATOM 6542 C CA . PRO B 1 237 ? 1.727 -16.688 2.961 1 90.44 237 PRO B CA 1
ATOM 6543 C C . PRO B 1 237 ? 1.688 -15.828 4.219 1 90.44 237 PRO B C 1
ATOM 6545 O O . PRO B 1 237 ? 1.523 -14.609 4.129 1 90.44 237 PRO B O 1
ATOM 6548 N N . LEU B 1 238 ? 1.756 -16.438 5.359 1 90.56 238 LEU B N 1
ATOM 6549 C CA . LEU B 1 238 ? 2.039 -15.75 6.609 1 90.56 238 LEU B CA 1
ATOM 6550 C C . LEU B 1 238 ? 3.541 -15.703 6.875 1 90.56 238 LEU B C 1
ATOM 6552 O O . LEU B 1 238 ? 4.199 -16.75 6.93 1 90.56 238 LEU B O 1
ATOM 6556 N N . ARG B 1 239 ? 4.07 -14.523 7.016 1 89.69 239 ARG B N 1
ATOM 6557 C CA . ARG B 1 239 ? 5.52 -14.383 7.09 1 89.69 239 ARG B CA 1
ATOM 6558 C C . ARG B 1 239 ? 5.922 -13.5 8.266 1 89.69 239 ARG B C 1
ATOM 6560 O O . ARG B 1 239 ? 5.074 -12.859 8.891 1 89.69 239 ARG B O 1
ATOM 6567 N N . ILE B 1 240 ? 7.273 -13.648 8.531 1 90.12 240 ILE B N 1
ATOM 6568 C CA . ILE B 1 240 ? 7.836 -12.641 9.43 1 90.12 240 ILE B CA 1
ATOM 6569 C C . ILE B 1 240 ? 7.746 -11.266 8.773 1 90.12 240 ILE B C 1
ATOM 6571 O O . ILE B 1 240 ? 8.305 -11.039 7.699 1 90.12 240 ILE B O 1
ATOM 6575 N N . LYS B 1 241 ? 7.035 -10.43 9.453 1 90.06 241 LYS B N 1
ATOM 6576 C CA . LYS B 1 241 ? 6.73 -9.141 8.844 1 90.06 241 LYS B CA 1
ATOM 6577 C C . LYS B 1 241 ? 8.008 -8.422 8.406 1 90.06 241 LYS B C 1
ATOM 6579 O O . LYS B 1 241 ? 9 -8.414 9.133 1 90.06 241 LYS B O 1
ATOM 6584 N N . ASP B 1 242 ? 8 -7.82 7.199 1 82.12 242 ASP B N 1
ATOM 6585 C CA . ASP B 1 242 ? 9.039 -6.996 6.59 1 82.12 242 ASP B CA 1
ATOM 6586 C C . ASP B 1 242 ? 10.203 -7.855 6.09 1 82.12 242 ASP B C 1
ATOM 6588 O O . ASP B 1 242 ? 11.203 -7.332 5.605 1 82.12 242 ASP B O 1
ATOM 6592 N N . THR B 1 243 ? 10.07 -9.117 6.379 1 81.81 243 THR B N 1
ATOM 6593 C CA . THR B 1 243 ? 11.016 -10.07 5.809 1 81.81 243 THR B CA 1
ATOM 6594 C C . THR B 1 243 ? 10.305 -11.047 4.871 1 81.81 243 THR B C 1
ATOM 6596 O O . THR B 1 243 ? 9.125 -10.875 4.57 1 81.81 243 THR B O 1
ATOM 6599 N N . TYR B 1 244 ? 11.047 -11.969 4.301 1 73.12 244 TYR B N 1
ATOM 6600 C CA . TYR B 1 244 ? 10.445 -12.953 3.408 1 73.12 244 TYR B CA 1
ATOM 6601 C C . TYR B 1 244 ? 10.555 -14.359 3.994 1 73.12 244 TYR B C 1
ATOM 6603 O O . TYR B 1 244 ? 10.312 -15.352 3.299 1 73.12 244 TYR B O 1
ATOM 6611 N N . ALA B 1 245 ? 10.773 -14.352 5.27 1 77.88 245 ALA B N 1
ATOM 6612 C CA . ALA B 1 245 ? 10.953 -15.656 5.906 1 77.88 245 ALA B CA 1
ATOM 6613 C C . ALA B 1 245 ? 9.617 -16.234 6.363 1 77.88 245 ALA B C 1
ATOM 6615 O O . ALA B 1 245 ? 8.742 -15.5 6.82 1 77.88 245 ALA B O 1
ATOM 6616 N N . PRO B 1 246 ? 9.508 -17.5 6.211 1 76.31 246 PRO B N 1
ATOM 6617 C CA . PRO B 1 246 ? 8.258 -18.141 6.637 1 76.31 246 PRO B CA 1
ATOM 6618 C C . PRO B 1 246 ? 8.086 -18.125 8.156 1 76.31 246 PRO B C 1
ATOM 6620 O O . PRO B 1 246 ? 9.062 -18.297 8.891 1 76.31 246 PRO B O 1
ATOM 6623 N N . ALA B 1 247 ? 6.898 -17.953 8.617 1 79.94 247 ALA B N 1
ATOM 6624 C CA . ALA B 1 247 ? 6.559 -18.031 10.039 1 79.94 247 ALA B CA 1
ATOM 6625 C C . ALA B 1 247 ? 6.531 -19.484 10.523 1 79.94 247 ALA B C 1
ATOM 6627 O O . ALA B 1 247 ? 6.598 -19.734 11.727 1 79.94 247 ALA B O 1
ATOM 6628 N N . GLY B 1 248 ? 6.441 -20.406 9.555 1 75.62 248 GLY B N 1
ATOM 6629 C CA . GLY B 1 248 ? 6.355 -21.812 9.883 1 75.62 248 GLY B CA 1
ATOM 6630 C C . GLY B 1 248 ? 7.543 -22.328 10.68 1 75.62 248 GLY B C 1
ATOM 6631 O O . GLY B 1 248 ? 7.398 -23.203 11.531 1 75.62 248 GLY B O 1
ATOM 6632 N N . THR B 1 249 ? 8.695 -21.734 10.383 1 74.56 249 THR B N 1
ATOM 6633 C CA . THR B 1 249 ? 9.891 -22.109 11.125 1 74.56 249 THR B CA 1
ATOM 6634 C C . THR B 1 249 ? 9.75 -21.75 12.602 1 74.56 249 THR B C 1
ATOM 6636 O O . THR B 1 249 ? 10.242 -22.484 13.469 1 74.56 249 THR B O 1
ATOM 6639 N N . LEU B 1 250 ? 9.062 -20.719 12.867 1 83.31 250 LEU B N 1
ATOM 6640 C CA . LEU B 1 250 ? 8.836 -20.312 14.25 1 83.31 250 LEU B CA 1
ATOM 6641 C C . LEU B 1 250 ? 7.777 -21.188 14.906 1 83.31 250 LEU B C 1
ATOM 6643 O O . LEU B 1 250 ? 7.922 -21.578 16.062 1 83.31 250 LEU B O 1
ATOM 6647 N N . ALA B 1 251 ? 6.789 -21.484 14.133 1 79.81 251 ALA B N 1
ATOM 6648 C CA . ALA B 1 251 ? 5.664 -22.25 14.656 1 79.81 251 ALA B CA 1
ATOM 6649 C C . ALA B 1 251 ? 6.055 -23.719 14.883 1 79.81 251 ALA B C 1
ATOM 6651 O O . ALA B 1 251 ? 5.832 -24.266 15.961 1 79.81 251 ALA B O 1
ATOM 6652 N N . ILE B 1 252 ? 6.676 -24.312 13.883 1 72.62 252 ILE B N 1
ATOM 6653 C CA . ILE B 1 252 ? 6.961 -25.75 13.914 1 72.62 252 ILE B CA 1
ATOM 6654 C C . ILE B 1 252 ? 8.344 -25.984 14.523 1 72.62 252 ILE B C 1
ATOM 6656 O O . ILE B 1 252 ? 8.531 -26.906 15.312 1 72.62 252 ILE B O 1
ATOM 6660 N N . GLY B 1 253 ? 9.312 -25.094 14.172 1 72.31 253 GLY B N 1
ATOM 6661 C CA . GLY B 1 253 ? 10.688 -25.312 14.586 1 72.31 253 GLY B CA 1
ATOM 6662 C C . GLY B 1 253 ? 10.914 -25.062 16.062 1 72.31 253 GLY B C 1
ATOM 6663 O O . GLY B 1 253 ? 11.672 -25.797 16.703 1 72.31 253 GLY B O 1
ATOM 6664 N N . VAL B 1 254 ? 10.25 -24.016 16.578 1 80.38 254 VAL B N 1
ATOM 6665 C CA . VAL B 1 254 ? 10.531 -23.703 17.984 1 80.38 254 VAL B CA 1
ATOM 6666 C C . VAL B 1 254 ? 9.242 -23.797 18.797 1 80.38 254 VAL B C 1
ATOM 6668 O O . VAL B 1 254 ? 9.242 -23.531 20 1 80.38 254 VAL B O 1
ATOM 6671 N N . ASN B 1 255 ? 8.141 -24.172 18.156 1 82.81 255 ASN B N 1
ATOM 6672 C CA . ASN B 1 255 ? 6.848 -24.344 18.812 1 82.81 255 ASN B CA 1
ATOM 6673 C C . ASN B 1 255 ? 6.336 -23.031 19.406 1 82.81 255 ASN B C 1
ATOM 6675 O O . ASN B 1 255 ? 5.832 -23.016 20.531 1 82.81 255 ASN B O 1
ATOM 6679 N N . ALA B 1 256 ? 6.594 -21.969 18.766 1 91.06 256 ALA B N 1
ATOM 6680 C CA . ALA B 1 256 ? 6.109 -20.656 19.219 1 91.06 256 ALA B CA 1
ATOM 6681 C C . ALA B 1 256 ? 4.625 -20.484 18.906 1 91.06 256 ALA B C 1
ATOM 6683 O O . ALA B 1 256 ? 4.195 -20.688 17.781 1 91.06 256 ALA B O 1
ATOM 6684 N N . PRO B 1 257 ? 3.861 -20.156 19.875 1 92.94 257 PRO B N 1
ATOM 6685 C CA . PRO B 1 257 ? 2.439 -19.938 19.594 1 92.94 257 PRO B CA 1
ATOM 6686 C C . PRO B 1 257 ? 2.172 -18.594 18.906 1 92.94 257 PRO B C 1
ATOM 6688 O O . PRO B 1 257 ? 2.918 -17.641 19.094 1 92.94 257 PRO B O 1
ATOM 6691 N N . MET B 1 258 ? 1.16 -18.578 18.141 1 94.56 258 MET B N 1
ATOM 6692 C CA . MET B 1 258 ? 0.655 -17.344 17.562 1 94.56 258 MET B CA 1
ATOM 6693 C C . MET B 1 258 ? -0.149 -16.547 18.594 1 94.56 258 MET B C 1
ATOM 6695 O O . MET B 1 258 ? -1.052 -17.094 19.219 1 94.56 258 MET B O 1
ATOM 6699 N N . VAL B 1 259 ? 0.189 -15.297 18.828 1 96.75 259 VAL B N 1
ATOM 6700 C CA . VAL B 1 259 ? -0.468 -14.492 19.844 1 96.75 259 VAL B CA 1
ATOM 6701 C C . VAL B 1 259 ? -0.887 -13.148 19.266 1 96.75 259 VAL B C 1
ATOM 6703 O O . VAL B 1 259 ? -0.256 -12.648 18.328 1 96.75 259 VAL B O 1
ATOM 6706 N N . ASN B 1 260 ? -2.01 -12.586 19.703 1 96.88 260 ASN B N 1
ATOM 6707 C CA . ASN B 1 260 ? -2.416 -11.242 19.312 1 96.88 260 ASN B CA 1
ATOM 6708 C C . ASN B 1 260 ? -1.848 -10.188 20.266 1 96.88 260 ASN B C 1
ATOM 6710 O O . ASN B 1 260 ? -1.044 -10.508 21.141 1 96.88 260 ASN B O 1
ATOM 6714 N N . ALA B 1 261 ? -2.18 -8.93 20.125 1 94.62 261 ALA B N 1
ATOM 6715 C CA . ALA B 1 261 ? -1.603 -7.805 20.859 1 94.62 261 ALA B CA 1
ATOM 6716 C C . ALA B 1 261 ? -1.974 -7.863 22.344 1 94.62 261 ALA B C 1
ATOM 6718 O O . ALA B 1 261 ? -1.303 -7.258 23.172 1 94.62 261 ALA B O 1
ATOM 6719 N N . LEU B 1 262 ? -3.035 -8.539 22.703 1 93.75 262 LEU B N 1
ATOM 6720 C CA . LEU B 1 262 ? -3.473 -8.664 24.078 1 93.75 262 LEU B CA 1
ATOM 6721 C C . LEU B 1 262 ? -2.754 -9.82 24.781 1 93.75 262 LEU B C 1
ATOM 6723 O O . LEU B 1 262 ? -2.98 -10.078 25.953 1 93.75 262 LEU B O 1
ATOM 6727 N N . GLY B 1 263 ? -1.951 -10.531 24 1 94 263 GLY B N 1
ATOM 6728 C CA . GLY B 1 263 ? -1.2 -11.641 24.562 1 94 263 GLY B CA 1
ATOM 6729 C C . GLY B 1 263 ? -1.961 -12.953 24.531 1 94 263 GLY B C 1
ATOM 6730 O O . GLY B 1 263 ? -1.5 -13.961 25.078 1 94 263 GLY B O 1
ATOM 6731 N N . GLU B 1 264 ? -3.072 -13.008 23.875 1 96.12 264 GLU B N 1
ATOM 6732 C CA . GLU B 1 264 ? -3.877 -14.219 23.781 1 96.12 264 GLU B CA 1
ATOM 6733 C C . GLU B 1 264 ? -3.311 -15.18 22.734 1 96.12 264 GLU B C 1
ATOM 6735 O O . GLU B 1 264 ? -2.963 -14.766 21.625 1 96.12 264 GLU B O 1
ATOM 6740 N N . VAL B 1 265 ? -3.186 -16.469 23.172 1 96.56 265 VAL B N 1
ATOM 6741 C CA . VAL B 1 265 ? -2.904 -17.5 22.188 1 96.56 265 VAL B CA 1
ATOM 6742 C C . VAL B 1 265 ? -4.191 -17.906 21.469 1 96.56 265 VAL B C 1
ATOM 6744 O O . VAL B 1 265 ? -4.684 -19.016 21.641 1 96.56 265 VAL B O 1
ATOM 6747 N N . PHE B 1 266 ? -4.645 -17.062 20.562 1 96.5 266 PHE B N 1
ATOM 6748 C CA . PHE B 1 266 ? -6.031 -17.047 20.109 1 96.5 266 PHE B CA 1
ATOM 6749 C C . PHE B 1 266 ? -6.367 -18.312 19.328 1 96.5 266 PHE B C 1
ATOM 6751 O O . PHE B 1 266 ? -7.504 -18.781 19.375 1 96.5 266 PHE B O 1
ATOM 6758 N N . MET B 1 267 ? -5.441 -18.938 18.672 1 94.88 267 MET B N 1
ATOM 6759 C CA . MET B 1 267 ? -5.707 -20.156 17.891 1 94.88 267 MET B CA 1
ATOM 6760 C C . MET B 1 267 ? -6.043 -21.328 18.812 1 94.88 267 MET B C 1
ATOM 6762 O O . MET B 1 267 ? -6.684 -22.281 18.375 1 94.88 267 MET B O 1
ATOM 6766 N N . LEU B 1 268 ? -5.602 -21.266 20.078 1 94.19 268 LEU B N 1
ATOM 6767 C CA . LEU B 1 268 ? -5.82 -22.359 21.031 1 94.19 268 LEU B CA 1
ATOM 6768 C C . LEU B 1 268 ? -6.91 -21.984 22.031 1 94.19 268 LEU B C 1
ATOM 6770 O O . LEU B 1 268 ? -7.469 -22.875 22.703 1 94.19 268 LEU B O 1
ATOM 6774 N N . GLU B 1 269 ? -7.188 -20.75 22.141 1 95.5 269 GLU B N 1
ATOM 6775 C CA . GLU B 1 269 ? -8.062 -20.297 23.219 1 95.5 269 GLU B CA 1
ATOM 6776 C C . GLU B 1 269 ? -9.461 -19.969 22.703 1 95.5 269 GLU B C 1
ATOM 6778 O O . GLU B 1 269 ? -10.445 -20.125 23.438 1 95.5 269 GLU B O 1
ATOM 6783 N N . LYS B 1 270 ? -9.555 -19.547 21.531 1 95.38 270 LYS B N 1
ATOM 6784 C CA . LYS B 1 270 ? -10.867 -19.172 21 1 95.38 270 LYS B CA 1
ATOM 6785 C C . LYS B 1 270 ? -11.523 -20.344 20.297 1 95.38 270 LYS B C 1
ATOM 6787 O O . LYS B 1 270 ? -10.953 -20.906 19.359 1 95.38 270 LYS B O 1
ATOM 6792 N N . GLU B 1 271 ? -12.68 -20.656 20.609 1 95.38 271 GLU B N 1
ATOM 6793 C CA . GLU B 1 271 ? -13.391 -21.844 20.141 1 95.38 271 GLU B CA 1
ATOM 6794 C C . GLU B 1 271 ? -13.562 -21.828 18.625 1 95.38 271 GLU B C 1
ATOM 6796 O O . GLU B 1 271 ? -13.492 -22.875 17.984 1 95.38 271 GLU B O 1
ATOM 6801 N N . GLU B 1 272 ? -13.781 -20.703 18.094 1 93.12 272 GLU B N 1
ATOM 6802 C CA . GLU B 1 272 ? -14.023 -20.594 16.656 1 93.12 272 GLU B CA 1
ATOM 6803 C C . GLU B 1 272 ? -12.805 -21.031 15.859 1 93.12 272 GLU B C 1
ATOM 6805 O O . GLU B 1 272 ? -12.938 -21.562 14.758 1 93.12 272 GLU B O 1
ATOM 6810 N N . TYR B 1 273 ? -11.633 -20.828 16.453 1 94.44 273 TYR B N 1
ATOM 6811 C CA . TYR B 1 273 ? -10.406 -21.234 15.773 1 94.44 273 TYR B CA 1
ATOM 6812 C C . TYR B 1 273 ? -10.062 -22.688 16.094 1 94.44 273 TYR B C 1
ATOM 6814 O O . TYR B 1 273 ? -9.609 -23.438 15.219 1 94.44 273 TYR B O 1
ATOM 6822 N N . VAL B 1 274 ? -10.281 -23.094 17.344 1 93.56 274 VAL B N 1
ATOM 6823 C CA . VAL B 1 274 ? -9.969 -24.438 17.797 1 93.56 274 VAL B CA 1
ATOM 6824 C C . VAL B 1 274 ? -10.758 -25.469 16.984 1 93.56 274 VAL B C 1
ATOM 6826 O O . VAL B 1 274 ? -10.219 -26.5 16.594 1 93.56 274 VAL B O 1
ATOM 6829 N N . ARG B 1 275 ? -11.961 -25.109 16.703 1 91.94 275 ARG B N 1
ATOM 6830 C CA . ARG B 1 275 ? -12.828 -26 15.953 1 91.94 275 ARG B CA 1
ATOM 6831 C C . ARG B 1 275 ? -12.305 -26.203 14.531 1 91.94 275 ARG B C 1
ATOM 6833 O O . ARG B 1 275 ? -12.641 -27.188 13.875 1 91.94 275 ARG B O 1
ATOM 6840 N N . MET B 1 276 ? -11.5 -25.312 14.117 1 91.94 276 MET B N 1
ATOM 6841 C CA . MET B 1 276 ? -11 -25.391 12.75 1 91.94 276 MET B CA 1
ATOM 6842 C C . MET B 1 276 ? -9.578 -25.953 12.711 1 91.94 276 MET B C 1
ATOM 6844 O O . MET B 1 276 ? -8.914 -25.891 11.672 1 91.94 276 MET B O 1
ATOM 6848 N N . GLY B 1 277 ? -9.031 -26.438 13.789 1 89.19 277 GLY B N 1
ATOM 6849 C CA . GLY B 1 277 ? -7.727 -27.094 13.812 1 89.19 277 GLY B CA 1
ATOM 6850 C C . GLY B 1 277 ? -6.734 -26.391 14.727 1 89.19 277 GLY B C 1
ATOM 6851 O O . GLY B 1 277 ? -5.66 -26.938 15.008 1 89.19 277 GLY B O 1
ATOM 6852 N N . GLY B 1 278 ? -7.145 -25.109 15.188 1 88.44 278 GLY B N 1
ATOM 6853 C CA . GLY B 1 278 ? -6.293 -24.391 16.125 1 88.44 278 GLY B CA 1
ATOM 6854 C C . GLY B 1 278 ? -4.934 -24.047 15.547 1 88.44 278 GLY B C 1
ATOM 6855 O O . GLY B 1 278 ? -4.844 -23.484 14.453 1 88.44 278 GLY B O 1
ATOM 6856 N N . HIS B 1 279 ? -3.865 -24.438 16.297 1 83.25 279 HIS B N 1
ATOM 6857 C CA . HIS B 1 279 ? -2.502 -24.094 15.898 1 83.25 279 HIS B CA 1
ATOM 6858 C C . HIS B 1 279 ? -2.068 -24.891 14.672 1 83.25 279 HIS B C 1
ATOM 6860 O O . HIS B 1 279 ? -1.162 -24.469 13.945 1 83.25 279 HIS B O 1
ATOM 6866 N N . THR B 1 280 ? -2.678 -25.969 14.422 1 83.06 280 THR B N 1
ATOM 6867 C CA . THR B 1 280 ? -2.312 -26.812 13.297 1 83.06 280 THR B CA 1
ATOM 6868 C C . THR B 1 280 ? -3.338 -26.688 12.172 1 83.06 280 THR B C 1
ATOM 6870 O O . THR B 1 280 ? -3.402 -27.547 11.289 1 83.06 280 THR B O 1
ATOM 6873 N N . ALA B 1 281 ? -4.176 -25.641 12.328 1 90.5 281 ALA B N 1
ATOM 6874 C CA . ALA B 1 281 ? -5.172 -25.422 11.281 1 90.5 281 ALA B CA 1
ATOM 6875 C C . ALA B 1 281 ? -4.508 -25.203 9.922 1 90.5 281 ALA B C 1
ATOM 6877 O O . ALA B 1 281 ? -3.342 -24.812 9.859 1 90.5 281 ALA B O 1
ATOM 6878 N N . PRO B 1 282 ? -5.27 -25.547 8.852 1 91.56 282 PRO B N 1
ATOM 6879 C CA . PRO B 1 282 ? -4.742 -25.25 7.512 1 91.56 282 PRO B CA 1
ATOM 6880 C C . PRO B 1 282 ? -4.316 -23.797 7.352 1 91.56 282 PRO B C 1
ATOM 6882 O O . PRO B 1 282 ? -4.875 -22.906 8 1 91.56 282 PRO B O 1
ATOM 6885 N N . THR B 1 283 ? -3.41 -23.562 6.488 1 89.56 283 THR B N 1
ATOM 6886 C CA . THR B 1 283 ? -2.805 -22.25 6.309 1 89.56 283 THR B CA 1
ATOM 6887 C C . THR B 1 283 ? -3.869 -21.203 6.008 1 89.56 283 THR B C 1
ATOM 6889 O O . THR B 1 283 ? -3.838 -20.109 6.562 1 89.56 283 THR B O 1
ATOM 6892 N N . PRO B 1 284 ? -4.848 -21.469 5.113 1 93.94 284 PRO B N 1
ATOM 6893 C CA . PRO B 1 284 ? -5.852 -20.438 4.84 1 93.94 284 PRO B CA 1
ATOM 6894 C C . PRO B 1 284 ? -6.605 -20 6.094 1 93.94 284 PRO B C 1
ATOM 6896 O O . PRO B 1 284 ? -6.957 -18.828 6.234 1 93.94 284 PRO B O 1
ATOM 6899 N N . VAL B 1 285 ? -6.836 -20.969 6.988 1 94.56 285 VAL B N 1
ATOM 6900 C CA . VAL B 1 285 ? -7.539 -20.672 8.227 1 94.56 285 VAL B CA 1
ATOM 6901 C C . VAL B 1 285 ? -6.672 -19.766 9.109 1 94.56 285 VAL B C 1
ATOM 6903 O O . VAL B 1 285 ? -7.176 -18.828 9.742 1 94.56 285 VAL B O 1
ATOM 6906 N N . ARG B 1 286 ? -5.426 -20.047 9.156 1 93.75 286 ARG B N 1
ATOM 6907 C CA . ARG B 1 286 ? -4.52 -19.234 9.969 1 93.75 286 ARG B CA 1
ATOM 6908 C C . ARG B 1 286 ? -4.441 -17.812 9.438 1 93.75 286 ARG B C 1
ATOM 6910 O O . ARG B 1 286 ? -4.371 -16.859 10.219 1 93.75 286 ARG B O 1
ATOM 6917 N N . VAL B 1 287 ? -4.418 -17.672 8.086 1 94.62 287 VAL B N 1
ATOM 6918 C CA . VAL B 1 287 ? -4.441 -16.344 7.48 1 94.62 287 VAL B CA 1
ATOM 6919 C C . VAL B 1 287 ? -5.727 -15.617 7.867 1 94.62 287 VAL B C 1
ATOM 6921 O O . VAL B 1 287 ? -5.691 -14.461 8.297 1 94.62 287 VAL B O 1
ATOM 6924 N N . TRP B 1 288 ? -6.82 -16.328 7.711 1 96 288 TRP B N 1
ATOM 6925 C CA . TRP B 1 288 ? -8.133 -15.766 8.023 1 96 288 TRP B CA 1
ATOM 6926 C C . TRP B 1 288 ? -8.203 -15.344 9.484 1 96 288 TRP B C 1
ATOM 6928 O O . TRP B 1 288 ? -8.68 -14.25 9.797 1 96 288 TRP B O 1
ATOM 6938 N N . ALA B 1 289 ? -7.754 -16.188 10.383 1 96.5 289 ALA B N 1
ATOM 6939 C CA . ALA B 1 289 ? -7.793 -15.914 11.812 1 96.5 289 ALA B CA 1
ATOM 6940 C C . ALA B 1 289 ? -6.961 -14.68 12.164 1 96.5 289 ALA B C 1
ATOM 6942 O O . ALA B 1 289 ? -7.383 -13.844 12.961 1 96.5 289 ALA B O 1
ATOM 6943 N N . CYS B 1 290 ? -5.801 -14.578 11.617 1 95.62 290 CYS B N 1
ATOM 6944 C CA . CYS B 1 290 ? -4.922 -13.43 11.844 1 95.62 290 CYS B CA 1
ATOM 6945 C C . CYS B 1 290 ? -5.629 -12.125 11.492 1 95.62 290 CYS B C 1
ATOM 6947 O O . CYS B 1 290 ? -5.625 -11.188 12.289 1 95.62 290 CYS B O 1
ATOM 6949 N N . TYR B 1 291 ? -6.277 -12.062 10.383 1 95.25 291 TYR B N 1
ATOM 6950 C CA . TYR B 1 291 ? -6.863 -10.812 9.922 1 95.25 291 TYR B CA 1
ATOM 6951 C C . TYR B 1 291 ? -8.195 -10.547 10.602 1 95.25 291 TYR B C 1
ATOM 6953 O O . TYR B 1 291 ? -8.648 -9.398 10.68 1 95.25 291 TYR B O 1
ATOM 6961 N N . ARG B 1 292 ? -8.805 -11.633 11.078 1 95.25 292 ARG B N 1
ATOM 6962 C CA . ARG B 1 292 ? -9.977 -11.43 11.93 1 95.25 292 ARG B CA 1
ATOM 6963 C C . ARG B 1 292 ? -9.586 -1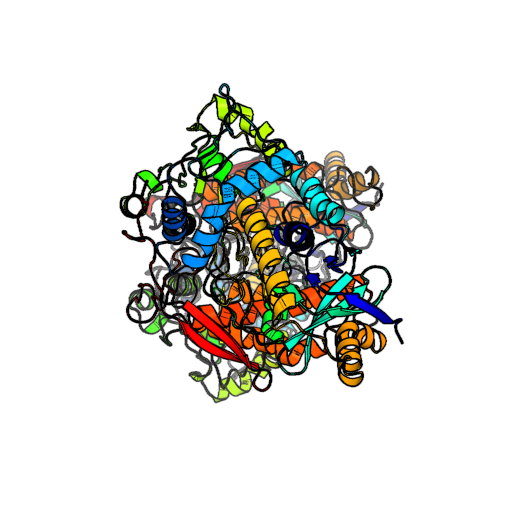0.727 13.227 1 95.25 292 ARG B C 1
ATOM 6965 O O . ARG B 1 292 ? -10.297 -9.828 13.688 1 95.25 292 ARG B O 1
ATOM 6972 N N . GLU B 1 293 ? -8.469 -11.172 13.812 1 96.31 293 GLU B N 1
ATOM 6973 C CA . GLU B 1 293 ? -7.98 -10.531 15.023 1 96.31 293 GLU B CA 1
ATOM 6974 C C . GLU B 1 293 ? -7.586 -9.086 14.766 1 96.31 293 GLU B C 1
ATOM 6976 O O . GLU B 1 293 ? -7.902 -8.195 15.57 1 96.31 293 GLU B O 1
ATOM 6981 N N . ILE B 1 294 ? -6.926 -8.812 13.688 1 95.06 294 ILE B N 1
ATOM 6982 C CA . ILE B 1 294 ? -6.5 -7.465 13.328 1 95.06 294 ILE B CA 1
ATOM 6983 C C . ILE B 1 294 ? -7.723 -6.574 13.117 1 95.06 294 ILE B C 1
ATOM 6985 O O . ILE B 1 294 ? -7.793 -5.469 13.656 1 95.06 294 ILE B O 1
ATOM 6989 N N . ALA B 1 295 ? -8.688 -7.07 12.359 1 92.31 295 ALA B N 1
ATOM 6990 C CA . ALA B 1 295 ? -9.898 -6.309 12.055 1 92.31 295 ALA B CA 1
ATOM 6991 C C . ALA B 1 295 ? -10.68 -5.988 13.328 1 92.31 295 ALA B C 1
ATOM 6993 O O . ALA B 1 295 ? -11.359 -4.965 13.406 1 92.31 295 ALA B O 1
ATOM 6994 N N . ALA B 1 296 ? -10.523 -6.859 14.312 1 92.44 296 ALA B N 1
ATOM 6995 C CA . ALA B 1 296 ? -11.242 -6.676 15.57 1 92.44 296 ALA B CA 1
ATOM 6996 C C . ALA B 1 296 ? -10.469 -5.762 16.516 1 92.44 296 ALA B C 1
ATOM 6998 O O . ALA B 1 296 ? -10.883 -5.555 17.672 1 92.44 296 ALA B O 1
ATOM 6999 N N . GLY B 1 297 ? -9.359 -5.215 16.047 1 91.38 297 GLY B N 1
ATOM 7000 C CA . GLY B 1 297 ? -8.602 -4.266 16.844 1 91.38 297 GLY B CA 1
ATOM 7001 C C . GLY B 1 297 ? -7.609 -4.934 17.781 1 91.38 297 GLY B C 1
ATOM 7002 O O . GLY B 1 297 ? -7.125 -4.312 18.734 1 91.38 297 GLY B O 1
ATOM 7003 N N . ARG B 1 298 ? -7.289 -6.16 17.531 1 95.38 298 ARG B N 1
ATOM 7004 C CA . ARG B 1 298 ? -6.41 -6.895 18.438 1 95.38 298 ARG B CA 1
ATOM 7005 C C . ARG B 1 298 ? -5.066 -7.188 17.781 1 95.38 298 ARG B C 1
ATOM 7007 O O . ARG B 1 298 ? -4.355 -8.109 18.188 1 95.38 298 ARG B O 1
ATOM 7014 N N . GLY B 1 299 ? -4.727 -6.516 16.688 1 95.62 299 GLY B N 1
ATOM 7015 C CA . GLY B 1 299 ? -3.395 -6.594 16.109 1 95.62 299 GLY B CA 1
ATOM 7016 C C . GLY B 1 299 ? -2.369 -5.773 16.875 1 95.62 299 GLY B C 1
ATOM 7017 O O . GLY B 1 299 ? -2.729 -4.973 17.734 1 95.62 299 GLY B O 1
ATOM 7018 N N . PRO B 1 300 ? -1.125 -5.914 16.5 1 96.38 300 PRO B N 1
ATOM 7019 C CA . PRO B 1 300 ? -0.579 -6.844 15.5 1 96.38 300 PRO B CA 1
ATOM 7020 C C . PRO B 1 300 ? -0.562 -8.289 15.992 1 96.38 300 PRO B C 1
ATOM 7022 O O . PRO B 1 300 ? -0.921 -8.555 17.141 1 96.38 300 PRO B O 1
ATOM 7025 N N . ILE B 1 301 ? -0.208 -9.188 15.109 1 96.88 301 ILE B N 1
ATOM 7026 C CA . ILE B 1 301 ? -0.086 -10.602 15.43 1 96.88 301 ILE B CA 1
ATOM 7027 C C . ILE B 1 301 ? 1.389 -10.984 15.523 1 96.88 301 ILE B C 1
ATOM 7029 O O . ILE B 1 301 ? 2.217 -10.484 14.758 1 96.88 301 ILE B O 1
ATOM 7033 N N . PHE B 1 302 ? 1.709 -11.883 16.484 1 96.38 302 PHE B N 1
ATOM 7034 C CA . PHE B 1 302 ? 3.092 -12.273 16.719 1 96.38 302 PHE B CA 1
ATOM 7035 C C . PHE B 1 302 ? 3.215 -13.789 16.828 1 96.38 302 PHE B C 1
ATOM 7037 O O . PHE B 1 302 ? 2.234 -14.484 17.109 1 96.38 302 PHE B O 1
ATOM 7044 N N . MET B 1 303 ? 4.383 -14.289 16.453 1 95.19 303 MET B N 1
ATOM 7045 C CA . MET B 1 303 ? 4.84 -15.562 17 1 95.19 303 MET B CA 1
ATOM 7046 C C . MET B 1 303 ? 5.629 -15.359 18.281 1 95.19 303 MET B C 1
ATOM 7048 O O . MET B 1 303 ? 6.676 -14.711 18.281 1 95.19 303 MET B O 1
ATOM 7052 N N . ASP B 1 304 ? 5.094 -15.867 19.359 1 94.88 304 ASP B N 1
ATOM 7053 C CA . ASP B 1 304 ? 5.746 -15.617 20.641 1 94.88 304 ASP B CA 1
ATOM 7054 C C . ASP B 1 304 ? 6.867 -16.625 20.891 1 94.88 304 ASP B C 1
ATOM 7056 O O . ASP B 1 304 ? 6.672 -17.625 21.609 1 94.88 304 ASP B O 1
ATOM 7060 N N . THR B 1 305 ? 7.988 -16.312 20.422 1 93.25 305 THR B N 1
ATOM 7061 C CA . THR B 1 305 ? 9.156 -17.188 20.516 1 93.25 305 THR B CA 1
ATOM 7062 C C . THR B 1 305 ? 9.648 -17.266 21.969 1 93.25 305 THR B C 1
ATOM 7064 O O . THR B 1 305 ? 10.375 -18.203 22.312 1 93.25 305 THR B O 1
ATOM 7067 N N . THR B 1 306 ? 9.289 -16.359 22.828 1 92.5 306 THR B N 1
ATOM 7068 C CA . THR B 1 306 ? 9.688 -16.391 24.219 1 92.5 306 THR B CA 1
ATOM 7069 C C . THR B 1 306 ? 9.016 -17.547 24.953 1 92.5 306 THR B C 1
ATOM 7071 O O . THR B 1 306 ? 9.477 -17.969 26.016 1 92.5 306 THR B O 1
ATOM 7074 N N . ARG B 1 307 ? 7.977 -17.984 24.438 1 88.12 307 ARG B N 1
ATOM 7075 C CA . ARG B 1 307 ? 7.246 -19.109 24.984 1 88.12 307 ARG B CA 1
ATOM 7076 C C . ARG B 1 307 ? 7.629 -20.406 24.281 1 88.12 307 ARG B C 1
ATOM 7078 O O . ARG B 1 307 ? 7.078 -21.469 24.578 1 88.12 307 ARG B O 1
ATOM 7085 N N . GLY B 1 308 ? 8.555 -20.266 23.328 1 86.12 308 GLY B N 1
ATOM 7086 C CA . GLY B 1 308 ? 8.984 -21.453 22.594 1 86.12 308 GLY B CA 1
ATOM 7087 C C . GLY B 1 308 ? 10.047 -22.25 23.328 1 86.12 308 GLY B C 1
ATOM 7088 O O . GLY B 1 308 ? 10.414 -21.922 24.469 1 86.12 308 GLY B O 1
ATOM 7089 N N . ASP B 1 309 ? 10.5 -23.297 22.688 1 86.19 309 ASP B N 1
ATOM 7090 C CA . ASP B 1 309 ? 11.586 -24.109 23.234 1 86.19 309 ASP B CA 1
ATOM 7091 C C . ASP B 1 309 ? 12.891 -23.328 23.297 1 86.19 309 ASP B C 1
ATOM 7093 O O . ASP B 1 309 ? 13.453 -22.969 22.25 1 86.19 309 ASP B O 1
ATOM 7097 N N . PRO B 1 310 ? 13.484 -23.094 24.469 1 84.62 310 PRO B N 1
ATOM 7098 C CA . PRO B 1 310 ? 14.641 -22.219 24.625 1 84.62 310 PRO B CA 1
ATOM 7099 C C . PRO B 1 310 ? 15.852 -22.688 23.828 1 84.62 310 PRO B C 1
ATOM 7101 O O . PRO B 1 310 ? 16.594 -21.875 23.281 1 84.62 310 PRO B O 1
ATOM 7104 N N . GLU B 1 311 ? 16.047 -23.984 23.812 1 83.5 311 GLU B N 1
ATOM 7105 C CA . GLU B 1 311 ? 17.188 -24.516 23.078 1 83.5 311 GLU B CA 1
ATOM 7106 C C . GLU B 1 311 ? 17.062 -24.266 21.594 1 83.5 311 GLU B C 1
ATOM 7108 O O . GLU B 1 311 ? 18.047 -23.938 20.922 1 83.5 311 GLU B O 1
ATOM 7113 N N . LYS B 1 312 ? 15.906 -24.375 21.156 1 82.5 312 LYS B N 1
ATOM 7114 C CA . LYS B 1 312 ? 15.648 -24.172 19.734 1 82.5 312 LYS B CA 1
ATOM 7115 C C . LYS B 1 312 ? 15.688 -22.688 19.375 1 82.5 312 LYS B C 1
ATOM 7117 O O . LYS B 1 312 ? 16.125 -22.312 18.297 1 82.5 312 LYS B O 1
ATOM 7122 N N . VAL B 1 313 ? 15.242 -21.938 20.281 1 84.06 313 VAL B N 1
ATOM 7123 C CA . VAL B 1 313 ? 15.227 -20.484 20.047 1 84.06 313 VAL B CA 1
ATOM 7124 C C . VAL B 1 313 ? 16.656 -19.969 19.938 1 84.06 313 VAL B C 1
ATOM 7126 O O . VAL B 1 313 ? 16.938 -19.094 19.109 1 84.06 313 VAL B O 1
ATOM 7129 N N . ALA B 1 314 ? 17.5 -20.516 20.703 1 80.5 314 ALA B N 1
ATOM 7130 C CA . ALA B 1 314 ? 18.906 -20.125 20.672 1 80.5 314 ALA B CA 1
ATOM 7131 C C . ALA B 1 314 ? 19.531 -20.422 19.297 1 80.5 314 ALA B C 1
ATOM 7133 O O . ALA B 1 314 ? 20.422 -19.719 18.844 1 80.5 314 ALA B O 1
ATOM 7134 N N . GLY B 1 315 ? 18.969 -21.453 18.625 1 79.12 315 GLY B N 1
ATOM 7135 C CA . GLY B 1 315 ? 19.484 -21.891 17.344 1 79.12 315 GLY B CA 1
ATOM 7136 C C . GLY B 1 315 ? 18.766 -21.266 16.172 1 79.12 315 GLY B C 1
ATOM 7137 O O . GLY B 1 315 ? 19.109 -21.5 15.008 1 79.12 315 GLY B O 1
ATOM 7138 N N . LEU B 1 316 ? 17.828 -20.406 16.453 1 81.94 316 LEU B N 1
ATOM 7139 C CA . LEU B 1 316 ? 16.984 -19.844 15.414 1 81.94 316 LEU B CA 1
ATOM 7140 C C . LEU B 1 316 ? 17.797 -19.031 14.414 1 81.94 316 LEU B C 1
ATOM 7142 O O . LEU B 1 316 ? 17.547 -19.094 13.211 1 81.94 316 LEU B O 1
ATOM 7146 N N . ARG B 1 317 ? 18.719 -18.297 14.859 1 80.19 317 ARG B N 1
ATOM 7147 C CA . ARG B 1 317 ? 19.547 -17.469 13.984 1 80.19 317 ARG B CA 1
ATOM 7148 C C . ARG B 1 317 ? 20.312 -18.328 12.984 1 80.19 317 ARG B C 1
ATOM 7150 O O . ARG B 1 317 ? 20.406 -17.984 11.805 1 80.19 317 ARG B O 1
ATOM 7157 N N . GLU B 1 318 ? 20.781 -19.391 13.438 1 76.31 318 GLU B N 1
ATOM 7158 C CA . GLU B 1 318 ? 21.5 -20.312 12.562 1 76.31 318 GLU B CA 1
ATOM 7159 C C . GLU B 1 318 ? 20.578 -20.906 11.508 1 76.31 318 GLU B C 1
ATOM 7161 O O . GLU B 1 318 ? 20.969 -21.078 10.352 1 76.31 318 GLU B O 1
ATOM 7166 N N . GLN B 1 319 ? 19.422 -21.25 11.93 1 72.5 319 GLN B N 1
ATOM 7167 C CA . GLN B 1 319 ? 18.453 -21.812 11.008 1 72.5 319 GLN B CA 1
ATOM 7168 C C . GLN B 1 319 ? 18.094 -20.828 9.898 1 72.5 319 GLN B C 1
ATOM 7170 O O . GLN B 1 319 ? 18.031 -21.203 8.727 1 72.5 319 GLN B O 1
ATOM 7175 N N . TYR B 1 320 ? 17.922 -19.594 10.242 1 77.06 320 TYR B N 1
ATOM 7176 C CA . TYR B 1 320 ? 17.531 -18.594 9.258 1 77.06 320 TYR B CA 1
ATOM 7177 C C . TYR B 1 320 ? 18.719 -18.188 8.398 1 77.06 320 TYR B C 1
ATOM 7179 O O . TYR B 1 320 ? 18.547 -17.781 7.246 1 77.06 320 TYR B O 1
ATOM 7187 N N . LEU B 1 321 ? 19.922 -18.25 8.938 1 73.94 321 LEU B N 1
ATOM 7188 C CA . LEU B 1 321 ? 21.094 -17.953 8.133 1 73.94 321 LEU B CA 1
ATOM 7189 C C . LEU B 1 321 ? 21.203 -18.906 6.941 1 73.94 321 LEU B C 1
ATOM 7191 O O . LEU B 1 321 ? 21.719 -18.531 5.887 1 73.94 321 LEU B O 1
ATOM 7195 N N . ASP B 1 322 ? 20.594 -20.125 7.102 1 65.69 322 ASP B N 1
ATOM 7196 C CA . ASP B 1 322 ? 20.641 -21.125 6.039 1 65.69 322 ASP B CA 1
ATOM 7197 C C . ASP B 1 322 ? 19.562 -20.844 4.992 1 65.69 322 ASP B C 1
ATOM 7199 O O . ASP B 1 322 ? 19.703 -21.219 3.828 1 65.69 322 ASP B O 1
ATOM 7203 N N . MET B 1 323 ? 18.516 -20.25 5.336 1 67.25 323 MET B N 1
ATOM 7204 C CA . MET B 1 323 ? 17.359 -20.156 4.449 1 67.25 323 MET B CA 1
ATOM 7205 C C . MET B 1 323 ? 17.109 -18.703 4.047 1 67.25 323 MET B C 1
ATOM 7207 O O . MET B 1 323 ? 16.781 -18.422 2.896 1 67.25 323 MET B O 1
ATOM 7211 N N . SER B 1 324 ? 17.188 -17.812 5.016 1 75.88 324 SER B N 1
ATOM 7212 C CA . SER B 1 324 ? 16.891 -16.406 4.816 1 75.88 324 SER B CA 1
ATOM 7213 C C . SER B 1 324 ? 17.812 -15.516 5.633 1 75.88 324 SER B C 1
ATOM 7215 O O . SER B 1 324 ? 17.391 -14.898 6.613 1 75.88 324 SER B O 1
ATOM 7217 N N . PRO B 1 325 ? 19 -15.414 5.172 1 74.62 325 PRO B N 1
ATOM 7218 C CA . PRO B 1 325 ? 19.984 -14.641 5.945 1 74.62 325 PRO B CA 1
ATOM 7219 C C . PRO B 1 325 ? 19.531 -13.203 6.191 1 74.62 325 PRO B C 1
ATOM 7221 O O . PRO B 1 325 ? 19.906 -12.594 7.195 1 74.62 325 PRO B O 1
ATOM 7224 N N . THR B 1 326 ? 18.656 -12.734 5.352 1 77.25 326 THR B N 1
ATOM 7225 C CA . THR B 1 326 ? 18.203 -11.359 5.477 1 77.25 326 THR B CA 1
ATOM 7226 C C . THR B 1 326 ? 17.359 -11.18 6.738 1 77.25 326 THR B C 1
ATOM 7228 O O . THR B 1 326 ? 17.281 -10.078 7.289 1 77.25 326 THR B O 1
ATOM 7231 N N . THR B 1 327 ? 16.766 -12.227 7.184 1 84.62 327 THR B N 1
ATOM 7232 C CA . THR B 1 327 ? 15.969 -12.156 8.398 1 84.62 327 THR B CA 1
ATOM 7233 C C . THR B 1 327 ? 16.844 -11.883 9.617 1 84.62 327 THR B C 1
ATOM 7235 O O . THR B 1 327 ? 16.484 -11.078 10.477 1 84.62 327 THR B O 1
ATOM 7238 N N . VAL B 1 328 ? 18 -12.578 9.641 1 84.69 328 VAL B N 1
ATOM 7239 C CA . VAL B 1 328 ? 18.922 -12.391 10.758 1 84.69 328 VAL B CA 1
ATOM 7240 C C . VAL B 1 328 ? 19.469 -10.969 10.742 1 84.69 328 VAL B C 1
ATOM 7242 O O . VAL B 1 328 ? 19.594 -10.328 11.789 1 84.69 328 VAL B O 1
ATOM 7245 N N . LEU B 1 329 ? 19.75 -10.523 9.508 1 84.25 329 LEU B N 1
ATOM 7246 C CA . LEU B 1 329 ? 20.234 -9.156 9.367 1 84.25 329 LEU B CA 1
ATOM 7247 C C . LEU B 1 329 ? 19.156 -8.156 9.766 1 84.25 329 LEU B C 1
ATOM 7249 O O . LEU B 1 329 ? 19.453 -7.137 10.391 1 84.25 329 LEU B O 1
ATOM 7253 N N . TYR B 1 330 ? 17.984 -8.422 9.406 1 87 330 TYR B N 1
ATOM 7254 C CA . TYR B 1 330 ? 16.859 -7.566 9.773 1 87 330 TYR B CA 1
ATOM 7255 C C . TYR B 1 330 ? 16.703 -7.488 11.281 1 87 330 TYR B C 1
ATOM 7257 O O . TYR B 1 330 ? 16.5 -6.402 11.836 1 87 330 TYR B O 1
ATOM 7265 N N . TRP B 1 331 ? 16.734 -8.625 11.945 1 86.38 331 TRP B N 1
ATOM 7266 C CA . TRP B 1 331 ? 16.641 -8.664 13.398 1 86.38 331 TRP B CA 1
ATOM 7267 C C . TRP B 1 331 ? 17.766 -7.871 14.047 1 86.38 331 TRP B C 1
ATOM 7269 O O . TRP B 1 331 ? 17.531 -7.105 14.984 1 86.38 331 TRP B O 1
ATOM 7279 N N . ALA B 1 332 ? 18.953 -8.055 13.523 1 85.81 332 ALA B N 1
ATOM 7280 C CA . ALA B 1 332 ? 20.094 -7.336 14.062 1 85.81 332 ALA B CA 1
ATOM 7281 C C . ALA B 1 332 ? 19.938 -5.828 13.867 1 85.81 332 ALA B C 1
ATOM 7283 O O . ALA B 1 332 ? 20.203 -5.051 14.789 1 85.81 332 ALA B O 1
ATOM 7284 N N . ALA B 1 333 ? 19.484 -5.465 12.703 1 82.25 333 ALA B N 1
ATOM 7285 C CA . ALA B 1 333 ? 19.344 -4.055 12.344 1 82.25 333 ALA B CA 1
ATOM 7286 C C . ALA B 1 333 ? 18.25 -3.375 13.164 1 82.25 333 ALA B C 1
ATOM 7288 O O . ALA B 1 333 ? 18.297 -2.16 13.375 1 82.25 333 ALA B O 1
ATOM 7289 N N . HIS B 1 334 ? 17.344 -4.07 13.648 1 84.38 334 HIS B N 1
ATOM 7290 C CA . HIS B 1 334 ? 16.219 -3.494 14.367 1 84.38 334 HIS B CA 1
ATOM 7291 C C . HIS B 1 334 ? 16.266 -3.85 15.852 1 84.38 334 HIS B C 1
ATOM 7293 O O . HIS B 1 334 ? 15.297 -3.635 16.578 1 84.38 334 HIS B O 1
ATOM 7299 N N . ASP B 1 335 ? 17.328 -4.449 16.297 1 85.81 335 ASP B N 1
ATOM 7300 C CA . ASP B 1 335 ? 17.562 -4.832 17.688 1 85.81 335 ASP B CA 1
ATOM 7301 C C . ASP B 1 335 ? 16.469 -5.785 18.188 1 85.81 335 ASP B C 1
ATOM 7303 O O . ASP B 1 335 ? 15.922 -5.598 19.266 1 85.81 335 ASP B O 1
ATOM 7307 N N . ILE B 1 336 ? 16.125 -6.676 17.281 1 88.31 336 ILE B N 1
ATOM 7308 C CA . ILE B 1 336 ? 15.133 -7.691 17.609 1 88.31 336 ILE B CA 1
ATOM 7309 C C . ILE B 1 336 ? 15.836 -8.961 18.094 1 88.31 336 ILE B C 1
ATOM 7311 O O . ILE B 1 336 ? 16.734 -9.469 17.406 1 88.31 336 ILE B O 1
ATOM 7315 N N . ASP B 1 337 ? 15.508 -9.414 19.312 1 90.06 337 ASP B N 1
ATOM 7316 C CA . ASP B 1 337 ? 15.992 -10.68 19.859 1 90.06 337 ASP B CA 1
ATOM 7317 C C . ASP B 1 337 ? 14.844 -11.656 20.078 1 90.06 337 ASP B C 1
ATOM 7319 O O . ASP B 1 337 ? 14.086 -11.531 21.047 1 90.06 337 ASP B O 1
ATOM 7323 N N . PRO B 1 338 ? 14.789 -12.648 19.266 1 89.69 338 PRO B N 1
ATOM 7324 C CA . PRO B 1 338 ? 13.672 -13.602 19.344 1 89.69 338 PRO B CA 1
ATOM 7325 C C . PRO B 1 338 ? 13.602 -14.297 20.703 1 89.69 338 PRO B C 1
ATOM 7327 O O . PRO B 1 338 ? 12.57 -14.867 21.062 1 89.69 338 PRO B O 1
ATOM 7330 N N . ALA B 1 339 ? 14.688 -14.297 21.453 1 89.56 339 ALA B N 1
ATOM 7331 C CA . ALA B 1 339 ? 14.688 -14.914 22.781 1 89.56 339 ALA B CA 1
ATOM 7332 C C . ALA B 1 339 ? 14.031 -14 23.812 1 89.56 339 ALA B C 1
ATOM 7334 O O . ALA B 1 339 ? 13.633 -14.453 24.891 1 89.56 339 ALA B O 1
ATOM 7335 N N . ARG B 1 340 ? 13.883 -12.703 23.469 1 90.81 340 ARG B N 1
ATOM 7336 C CA . ARG B 1 340 ? 13.469 -11.734 24.469 1 90.81 340 ARG B CA 1
ATOM 7337 C C . ARG B 1 340 ? 12.117 -11.125 24.125 1 90.81 340 ARG B C 1
ATOM 7339 O O . ARG B 1 340 ? 11.445 -10.555 24.984 1 90.81 340 ARG B O 1
ATOM 7346 N N . GLU B 1 341 ? 11.719 -11.211 22.906 1 91.94 341 GLU B N 1
ATOM 7347 C CA . GLU B 1 341 ? 10.453 -10.609 22.5 1 91.94 341 GLU B CA 1
ATOM 7348 C C . GLU B 1 341 ? 9.805 -11.398 21.359 1 91.94 341 GLU B C 1
ATOM 7350 O O . GLU B 1 341 ? 10.5 -12.031 20.562 1 91.94 341 GLU B O 1
ATOM 7355 N N . PRO B 1 342 ? 8.453 -11.344 21.312 1 93.94 342 PRO B N 1
ATOM 7356 C CA . PRO B 1 342 ? 7.766 -12.023 20.203 1 93.94 342 PRO B CA 1
ATOM 7357 C C . PRO B 1 342 ? 8.086 -11.406 18.844 1 93.94 342 PRO B C 1
ATOM 7359 O O . PRO B 1 342 ? 8.453 -10.234 18.766 1 93.94 342 PRO B O 1
ATOM 7362 N N . ILE B 1 343 ? 7.938 -12.195 17.781 1 94.19 343 ILE B N 1
ATOM 7363 C CA . ILE B 1 343 ? 8.242 -11.773 16.422 1 94.19 343 ILE B CA 1
ATOM 7364 C C . ILE B 1 343 ? 6.941 -11.477 15.672 1 94.19 343 ILE B C 1
ATOM 7366 O O . ILE B 1 343 ? 6.062 -12.336 15.578 1 94.19 343 ILE B O 1
ATOM 7370 N N . GLU B 1 344 ? 6.824 -10.227 15.141 1 94.75 344 GLU B N 1
ATOM 7371 C CA . GLU B 1 344 ? 5.621 -9.828 14.422 1 94.75 344 GLU B CA 1
ATOM 7372 C C . GLU B 1 344 ? 5.5 -10.57 13.094 1 94.75 344 GLU B C 1
ATOM 7374 O O . GLU B 1 344 ? 6.488 -10.734 12.375 1 94.75 344 GLU B O 1
ATOM 7379 N N . ILE B 1 345 ? 4.324 -11.086 12.828 1 94.69 345 ILE B N 1
ATOM 7380 C CA . ILE B 1 345 ? 4.066 -11.766 11.562 1 94.69 345 ILE B CA 1
ATOM 7381 C C . ILE B 1 345 ? 2.895 -11.094 10.844 1 94.69 345 ILE B C 1
ATOM 7383 O O . ILE B 1 345 ? 2.076 -10.422 11.477 1 94.69 345 ILE B O 1
ATOM 7387 N N . GLU B 1 346 ? 2.799 -11.219 9.57 1 92.31 346 GLU B N 1
ATOM 7388 C CA . GLU B 1 346 ? 1.717 -10.695 8.742 1 92.31 346 GLU B CA 1
ATOM 7389 C C . GLU B 1 346 ? 1.659 -11.414 7.398 1 92.31 346 GLU B C 1
ATOM 7391 O O . GLU B 1 346 ? 2.652 -11.992 6.953 1 92.31 346 GLU B O 1
ATOM 7396 N N . ALA B 1 347 ? 0.47 -11.422 6.855 1 92.19 347 ALA B N 1
ATOM 7397 C CA . ALA B 1 347 ? 0.337 -12.031 5.535 1 92.19 347 ALA B CA 1
ATOM 7398 C C . ALA B 1 347 ? 0.955 -11.141 4.457 1 92.19 347 ALA B C 1
ATOM 7400 O O . ALA B 1 347 ? 0.982 -9.914 4.594 1 92.19 347 ALA B O 1
ATOM 7401 N N . ASP B 1 348 ? 1.463 -11.734 3.438 1 89.81 348 ASP B N 1
ATOM 7402 C CA . ASP B 1 348 ? 2.066 -11.023 2.311 1 89.81 348 ASP B CA 1
ATOM 7403 C C . ASP B 1 348 ? 1.189 -11.125 1.064 1 89.81 348 ASP B C 1
ATOM 7405 O O . ASP B 1 348 ? 0.103 -11.711 1.109 1 89.81 348 ASP B O 1
ATOM 7409 N N . SER B 1 349 ? 1.691 -10.57 -0.063 1 90.81 349 SER B N 1
ATOM 7410 C CA . SER B 1 349 ? 0.921 -10.508 -1.302 1 90.81 349 SER B CA 1
ATOM 7411 C C . SER B 1 349 ? 0.632 -11.906 -1.843 1 90.81 349 SER B C 1
ATOM 7413 O O . SER B 1 349 ? 1.489 -12.789 -1.783 1 90.81 349 SER B O 1
ATOM 7415 N N . PRO B 1 350 ? -0.544 -12.086 -2.396 1 94.06 350 PRO B N 1
ATOM 7416 C CA . PRO B 1 350 ? -0.896 -13.383 -2.984 1 94.06 350 PRO B CA 1
ATOM 7417 C C . PRO B 1 350 ? -0.043 -13.727 -4.203 1 94.06 350 PRO B C 1
ATOM 7419 O O . PRO B 1 350 ? 0.529 -12.836 -4.832 1 94.06 350 PRO B O 1
ATOM 7422 N N . PHE B 1 351 ? 0.026 -14.945 -4.516 1 94.25 351 PHE B N 1
ATOM 7423 C CA . PHE B 1 351 ? 0.633 -15.438 -5.75 1 94.25 351 PHE B CA 1
ATOM 7424 C C . PHE B 1 351 ? -0.02 -16.734 -6.199 1 94.25 351 PHE B C 1
ATOM 7426 O O . PHE B 1 351 ? -0.849 -17.297 -5.484 1 94.25 351 PHE B O 1
ATOM 7433 N N . LEU B 1 352 ? 0.271 -17.141 -7.371 1 97.06 352 LEU B N 1
ATOM 7434 C CA . LEU B 1 352 ? -0.369 -18.312 -7.961 1 97.06 352 LEU B CA 1
ATOM 7435 C C . LEU B 1 352 ? 0.595 -19.484 -8.016 1 97.06 352 LEU B C 1
ATOM 7437 O O . LEU B 1 352 ? 1.72 -19.359 -8.5 1 97.06 352 LEU B O 1
ATOM 7441 N N . VAL B 1 353 ? 0.122 -20.594 -7.492 1 96.12 353 VAL B N 1
ATOM 7442 C CA . VAL B 1 353 ? 0.93 -21.812 -7.488 1 96.12 353 VAL B CA 1
ATOM 7443 C C . VAL B 1 353 ? 0.042 -23.016 -7.75 1 96.12 353 VAL B C 1
ATOM 7445 O O . VAL B 1 353 ? -1.166 -22.984 -7.504 1 96.12 353 VAL B O 1
ATOM 7448 N N . GLY B 1 354 ? 0.65 -24.016 -8.273 1 95.69 354 GLY B N 1
ATOM 7449 C CA . GLY B 1 354 ? -0.059 -25.266 -8.5 1 95.69 354 GLY B CA 1
ATOM 7450 C C . GLY B 1 354 ? 0.524 -26.438 -7.723 1 95.69 354 GLY B C 1
ATOM 7451 O O . GLY B 1 354 ? -0.121 -27.469 -7.578 1 95.69 354 GLY B O 1
ATOM 7452 N N . ALA B 1 355 ? 1.693 -26.219 -7.191 1 95.44 355 ALA B N 1
ATOM 7453 C CA . ALA B 1 355 ? 2.389 -27.328 -6.547 1 95.44 355 ALA B CA 1
ATOM 7454 C C . ALA B 1 355 ? 2.527 -27.094 -5.047 1 95.44 355 ALA B C 1
ATOM 7456 O O . ALA B 1 355 ? 3.02 -27.953 -4.316 1 95.44 355 ALA B O 1
ATOM 7457 N N . HIS B 1 356 ? 2.094 -25.922 -4.594 1 91.69 356 HIS B N 1
ATOM 7458 C CA . HIS B 1 356 ? 2.043 -25.578 -3.178 1 91.69 356 HIS B CA 1
ATOM 7459 C C . HIS B 1 356 ? 0.607 -25.578 -2.662 1 91.69 356 HIS B C 1
ATOM 7461 O O . HIS B 1 356 ? -0.238 -26.328 -3.17 1 91.69 356 HIS B O 1
ATOM 7467 N N . ALA B 1 357 ? 0.373 -24.781 -1.68 1 89.75 357 ALA B N 1
ATOM 7468 C CA . ALA B 1 357 ? -0.935 -24.828 -1.031 1 89.75 357 ALA B CA 1
ATOM 7469 C C . ALA B 1 357 ? -1.972 -24.047 -1.836 1 89.75 357 ALA B C 1
ATOM 7471 O O . ALA B 1 357 ? -2.686 -23.203 -1.288 1 89.75 357 ALA B O 1
ATOM 7472 N N . ALA B 1 358 ? -2.062 -24.281 -3.15 1 94.5 358 ALA B N 1
ATOM 7473 C CA . ALA B 1 358 ? -3.088 -23.781 -4.066 1 94.5 358 ALA B CA 1
ATOM 7474 C C . ALA B 1 358 ? -3.191 -24.672 -5.305 1 94.5 358 ALA B C 1
ATOM 7476 O O . ALA B 1 358 ? -2.463 -25.656 -5.434 1 94.5 358 ALA B O 1
ATOM 7477 N N . CYS B 1 359 ? -4.055 -24.375 -6.238 1 97.12 359 CYS B N 1
ATOM 7478 C CA . CYS B 1 359 ? -4.453 -25.422 -7.188 1 97.12 359 CYS B CA 1
ATOM 7479 C C . CYS B 1 359 ? -4.289 -24.922 -8.625 1 97.12 359 CYS B C 1
ATOM 7481 O O . CYS B 1 359 ? -4.789 -25.562 -9.555 1 97.12 359 CYS B O 1
ATOM 7483 N N . CYS B 1 360 ? -3.633 -23.906 -8.891 1 98.31 360 CYS B N 1
ATOM 7484 C CA . CYS B 1 360 ? -3.607 -23.281 -10.211 1 98.31 360 CYS B CA 1
ATOM 7485 C C . CYS B 1 360 ? -2.881 -24.188 -11.211 1 98.31 360 CYS B C 1
ATOM 7487 O O . CYS B 1 360 ? -1.883 -24.812 -10.875 1 98.31 360 CYS B O 1
ATOM 7489 N N . GLY B 1 361 ? -3.395 -24.266 -12.5 1 98.62 361 GLY B N 1
ATOM 7490 C CA . GLY B 1 361 ? -2.678 -24.922 -13.578 1 98.62 361 GLY B CA 1
ATOM 7491 C C . GLY B 1 361 ? -3.592 -25.453 -14.664 1 98.62 361 GLY B C 1
ATOM 7492 O O . GLY B 1 361 ? -4.734 -25.016 -14.797 1 98.62 361 GLY B O 1
ATOM 7493 N N . ALA B 1 362 ? -3.082 -26.344 -15.453 1 98.75 362 ALA B N 1
ATOM 7494 C CA . ALA B 1 362 ? -3.857 -26.938 -16.547 1 98.75 362 ALA B CA 1
ATOM 7495 C C . ALA B 1 362 ? -4.574 -28.188 -16.078 1 98.75 362 ALA B C 1
ATOM 7497 O O . ALA B 1 362 ? -4.043 -28.953 -15.266 1 98.75 362 ALA B O 1
ATOM 7498 N N . TRP B 1 363 ? -5.723 -28.328 -16.578 1 98.56 363 TRP B N 1
ATOM 7499 C CA . TRP B 1 363 ? -6.414 -29.609 -16.453 1 98.56 363 TRP B CA 1
ATOM 7500 C C . TRP B 1 363 ? -5.734 -30.688 -17.297 1 98.56 363 TRP B C 1
ATOM 7502 O O . TRP B 1 363 ? -5.332 -30.422 -18.438 1 98.56 363 TRP B O 1
ATOM 7512 N N . THR B 1 364 ? -5.59 -31.891 -16.75 1 98.25 364 THR B N 1
ATOM 7513 C CA . THR B 1 364 ? -4.934 -32.938 -17.484 1 98.25 364 THR B CA 1
ATOM 7514 C C . THR B 1 364 ? -5.836 -34.188 -17.594 1 98.25 364 THR B C 1
ATOM 7516 O O . THR B 1 364 ? -6.727 -34.375 -16.766 1 98.25 364 THR B O 1
ATOM 7519 N N . ILE B 1 365 ? -5.539 -34.969 -18.562 1 97.44 365 ILE B N 1
ATOM 7520 C CA . ILE B 1 365 ? -6.328 -36.188 -18.828 1 97.44 365 ILE B CA 1
ATOM 7521 C C . ILE B 1 365 ? -5.852 -37.312 -17.922 1 97.44 365 ILE B C 1
ATOM 7523 O O . ILE B 1 365 ? -4.73 -37.812 -18.078 1 97.44 365 ILE B O 1
ATOM 7527 N N . GLY B 1 366 ? -6.727 -37.688 -17.031 1 95.81 366 GLY B N 1
ATOM 7528 C CA . GLY B 1 366 ? -6.324 -38.719 -16.078 1 95.81 366 GLY B CA 1
ATOM 7529 C C . GLY B 1 366 ? -5.023 -38.406 -15.375 1 95.81 366 GLY B C 1
ATOM 7530 O O . GLY B 1 366 ? -4.812 -37.281 -14.914 1 95.81 366 GLY B O 1
ATOM 7531 N N . ILE B 1 367 ? -4.152 -39.406 -15.289 1 96.44 367 ILE B N 1
ATOM 7532 C CA . ILE B 1 367 ? -2.902 -39.219 -14.562 1 96.44 367 ILE B CA 1
ATOM 7533 C C . ILE B 1 367 ? -1.746 -39.094 -15.547 1 96.44 367 ILE B C 1
ATOM 7535 O O . ILE B 1 367 ? -0.581 -39.25 -15.18 1 96.44 367 ILE B O 1
ATOM 7539 N N . THR B 1 368 ? -1.973 -38.844 -16.812 1 96.31 368 THR B N 1
ATOM 7540 C CA . THR B 1 368 ? -0.976 -38.875 -17.891 1 96.31 368 THR B CA 1
ATOM 7541 C C . THR B 1 368 ? -0.14 -37.594 -17.875 1 96.31 368 THR B C 1
ATOM 7543 O O . THR B 1 368 ? 0.918 -37.531 -18.516 1 96.31 368 THR B O 1
ATOM 7546 N N . ARG B 1 369 ? -0.689 -36.562 -17.281 1 97.69 369 ARG B N 1
ATOM 7547 C CA . ARG B 1 369 ? -0.108 -35.219 -17.266 1 97.69 369 ARG B CA 1
ATOM 7548 C C . ARG B 1 369 ? -0.311 -34.531 -18.609 1 97.69 369 ARG B C 1
ATOM 7550 O O . ARG B 1 369 ? 0.122 -33.375 -18.797 1 97.69 369 ARG B O 1
ATOM 7557 N N . MET B 1 370 ? -0.971 -35.188 -19.594 1 98.31 370 MET B N 1
ATOM 7558 C CA . MET B 1 370 ? -1.296 -34.531 -20.844 1 98.31 370 MET B CA 1
ATOM 7559 C C . MET B 1 370 ? -2.496 -33.625 -20.688 1 98.31 370 MET B C 1
ATOM 7561 O O . MET B 1 370 ? -3.508 -34 -20.094 1 98.31 370 MET B O 1
ATOM 7565 N N . THR B 1 371 ? -2.309 -32.406 -21.156 1 98.62 371 THR B N 1
ATOM 7566 C CA . THR B 1 371 ? -3.412 -31.453 -21.109 1 98.62 371 THR B CA 1
ATOM 7567 C C . THR B 1 371 ? -4.492 -31.812 -22.125 1 98.62 371 THR B C 1
ATOM 7569 O O . THR B 1 371 ? -4.434 -32.875 -22.75 1 98.62 371 THR B O 1
ATOM 7572 N N . THR B 1 372 ? -5.492 -30.953 -22.25 1 98.31 372 THR B N 1
ATOM 7573 C CA . THR B 1 372 ? -6.562 -31.188 -23.219 1 98.31 372 THR B CA 1
ATOM 7574 C C . THR B 1 372 ? -6.09 -30.891 -24.641 1 98.31 372 THR B C 1
ATOM 7576 O O . THR B 1 372 ? -6.812 -31.141 -25.609 1 98.31 372 THR B O 1
ATOM 7579 N N . ILE B 1 373 ? -4.93 -30.344 -24.797 1 98.06 373 ILE B N 1
ATOM 7580 C CA . ILE B 1 373 ? -4.285 -30.172 -26.094 1 98.06 373 ILE B CA 1
ATOM 7581 C C . ILE B 1 373 ? -3.35 -31.344 -26.359 1 98.06 373 ILE B C 1
ATOM 7583 O O . ILE B 1 373 ? -2.32 -31.5 -25.703 1 98.06 373 ILE B O 1
ATOM 7587 N N . PRO B 1 374 ? -3.633 -32.125 -27.359 1 96.69 374 PRO B N 1
ATOM 7588 C CA . PRO B 1 374 ? -2.76 -33.281 -27.641 1 96.69 374 PRO B CA 1
ATOM 7589 C C . PRO B 1 374 ? -1.3 -32.875 -27.828 1 96.69 374 PRO B C 1
ATOM 7591 O O . PRO B 1 374 ? -1.014 -31.875 -28.516 1 96.69 374 PRO B O 1
ATOM 7594 N N . GLY B 1 375 ? -0.426 -33.594 -27.141 1 97.06 375 GLY B N 1
ATOM 7595 C CA . GLY B 1 375 ? 1.002 -33.344 -27.297 1 97.06 375 GLY B CA 1
ATOM 7596 C C . GLY B 1 375 ? 1.557 -32.375 -26.281 1 97.06 375 GLY B C 1
ATOM 7597 O O . GLY B 1 375 ? 2.773 -32.219 -26.172 1 97.06 375 GLY B O 1
ATOM 7598 N N . LEU B 1 376 ? 0.631 -31.703 -25.547 1 98.62 376 LEU B N 1
ATOM 7599 C CA . LEU B 1 376 ? 1.052 -30.766 -24.516 1 98.62 376 LEU B CA 1
ATOM 7600 C C . LEU B 1 376 ? 0.853 -31.375 -23.125 1 98.62 376 LEU B C 1
ATOM 7602 O O . LEU B 1 376 ? -0.271 -31.719 -22.75 1 98.62 376 LEU B O 1
ATOM 7606 N N . PHE B 1 377 ? 1.94 -31.516 -22.422 1 98.81 377 PHE B N 1
ATOM 7607 C CA . PHE B 1 377 ? 1.937 -32.062 -21.062 1 98.81 377 PHE B CA 1
ATOM 7608 C C . PHE B 1 377 ? 2.229 -30.953 -20.047 1 98.81 377 PHE B C 1
ATOM 7610 O O . PHE B 1 377 ? 2.795 -29.922 -20.391 1 98.81 377 PHE B O 1
ATOM 7617 N N . ALA B 1 378 ? 1.771 -31.188 -18.781 1 98.75 378 ALA B N 1
ATOM 7618 C CA . ALA B 1 378 ? 2.004 -30.219 -17.703 1 98.75 378 ALA B CA 1
ATOM 7619 C C . ALA B 1 378 ? 2.521 -30.906 -16.453 1 98.75 378 ALA B C 1
ATOM 7621 O O . ALA B 1 378 ? 2.072 -32 -16.109 1 98.75 378 ALA B O 1
ATOM 7622 N N . SER B 1 379 ? 3.467 -30.297 -15.812 1 97.94 379 SER B N 1
ATOM 7623 C CA . SER B 1 379 ? 4.02 -30.766 -14.547 1 97.94 379 SER B CA 1
ATOM 7624 C C . SER B 1 379 ? 4.527 -29.609 -13.695 1 97.94 379 SER B C 1
ATOM 7626 O O . SER B 1 379 ? 4.578 -28.469 -14.164 1 97.94 379 SER B O 1
ATOM 7628 N N . GLY B 1 380 ? 4.883 -29.875 -12.438 1 95.94 380 GLY B N 1
ATOM 7629 C CA . GLY B 1 380 ? 5.305 -28.812 -11.547 1 95.94 380 GLY B CA 1
ATOM 7630 C C . GLY B 1 380 ? 4.195 -27.828 -11.227 1 95.94 380 GLY B C 1
ATOM 7631 O O . GLY B 1 380 ? 3.076 -28.234 -10.906 1 95.94 380 GLY B O 1
ATOM 7632 N N . GLU B 1 381 ? 4.527 -26.516 -11.375 1 95.94 381 GLU B N 1
ATOM 7633 C CA . GLU B 1 381 ? 3.545 -25.484 -11.078 1 95.94 381 GLU B CA 1
ATOM 7634 C C . GLU B 1 381 ? 2.461 -25.422 -12.156 1 95.94 381 GLU B C 1
ATOM 7636 O O . GLU B 1 381 ? 1.357 -24.938 -11.906 1 95.94 381 GLU B O 1
ATOM 7641 N N . ALA B 1 382 ? 2.75 -26 -13.258 1 98.06 382 ALA B N 1
ATOM 7642 C CA . ALA B 1 382 ? 1.851 -25.891 -14.406 1 98.06 382 ALA B CA 1
ATOM 7643 C C . ALA B 1 382 ? 0.705 -26.891 -14.297 1 98.06 382 ALA B C 1
ATOM 7645 O O . ALA B 1 382 ? -0.294 -26.781 -15.008 1 98.06 382 ALA B O 1
ATOM 7646 N N . LEU B 1 383 ? 0.872 -27.891 -13.445 1 98.38 383 LEU B N 1
ATOM 7647 C CA . LEU B 1 383 ? -0.139 -28.922 -13.258 1 98.38 383 LEU B CA 1
ATOM 7648 C C . LEU B 1 383 ? -1.206 -28.469 -12.273 1 98.38 383 LEU B C 1
ATOM 7650 O O . LEU B 1 383 ? -0.896 -28.141 -11.125 1 98.38 383 LEU B O 1
ATOM 7654 N N . GLY B 1 384 ? -2.492 -28.531 -12.703 1 98.06 384 GLY B N 1
ATOM 7655 C CA . GLY B 1 384 ? -3.576 -28 -11.898 1 98.06 384 GLY B CA 1
ATOM 7656 C C . GLY B 1 384 ? -4.219 -29.031 -11 1 98.06 384 GLY B C 1
ATOM 7657 O O . GLY B 1 384 ? -4.141 -30.234 -11.266 1 98.06 384 GLY B O 1
ATOM 7658 N N . GLN B 1 385 ? -4.754 -28.562 -9.891 1 97.81 385 GLN B N 1
ATOM 7659 C CA . GLN B 1 385 ? -5.645 -29.281 -8.977 1 97.81 385 GLN B CA 1
ATOM 7660 C C . GLN B 1 385 ? -4.906 -30.406 -8.258 1 97.81 385 GLN B C 1
ATOM 7662 O O . GLN B 1 385 ? -5.527 -31.375 -7.816 1 97.81 385 GLN B O 1
ATOM 7667 N N . ALA B 1 386 ? -3.67 -30.297 -8.172 1 97.31 386 ALA B N 1
ATOM 7668 C CA . ALA B 1 386 ? -2.846 -31.234 -7.406 1 97.31 386 ALA B CA 1
ATOM 7669 C C . ALA B 1 386 ? -1.854 -30.484 -6.516 1 97.31 386 ALA B C 1
ATOM 7671 O O . ALA B 1 386 ? -0.648 -30.5 -6.773 1 97.31 386 ALA B O 1
ATOM 7672 N N . PRO B 1 387 ? -2.33 -29.922 -5.449 1 96.69 387 PRO B N 1
ATOM 7673 C CA . PRO B 1 387 ? -1.5 -29.078 -4.594 1 96.69 387 PRO B CA 1
ATOM 7674 C C . PRO B 1 387 ? -0.595 -29.875 -3.662 1 96.69 387 PRO B C 1
ATOM 7676 O O . PRO B 1 387 ? -0.629 -31.109 -3.678 1 96.69 387 PRO B O 1
ATOM 7679 N N . SER B 1 388 ? 0.33 -29.234 -2.904 1 95.62 388 SER B N 1
ATOM 7680 C CA . SER B 1 388 ? 1.115 -29.734 -1.78 1 95.62 388 SER B CA 1
ATOM 7681 C C . SER B 1 388 ? 2.098 -30.812 -2.229 1 95.62 388 SER B C 1
ATOM 7683 O O . SER B 1 388 ? 2.418 -31.719 -1.466 1 95.62 388 SER B O 1
ATOM 7685 N N . ARG B 1 389 ? 2.449 -30.719 -3.486 1 96.06 389 ARG B N 1
ATOM 7686 C CA . ARG B 1 389 ? 3.469 -31.641 -3.988 1 96.06 389 ARG B CA 1
ATOM 7687 C C . ARG B 1 389 ? 4.867 -31.156 -3.633 1 96.06 389 ARG B C 1
ATOM 7689 O O . ARG B 1 389 ? 5.785 -31.953 -3.445 1 96.06 389 ARG B O 1
ATOM 7696 N N . TYR B 1 390 ? 4.988 -29.875 -3.537 1 94.69 390 TYR B N 1
ATOM 7697 C CA . TYR B 1 390 ? 6.246 -29.234 -3.156 1 94.69 390 TYR B CA 1
ATOM 7698 C C . TYR B 1 390 ? 7.398 -29.75 -4.008 1 94.69 390 TYR B C 1
ATOM 7700 O O . TYR B 1 390 ? 7.238 -29.969 -5.211 1 94.69 390 TYR B O 1
ATOM 7708 N N . ILE B 1 391 ? 8.547 -29.922 -3.451 1 94.81 391 ILE B N 1
ATOM 7709 C CA . ILE B 1 391 ? 9.734 -30.25 -4.23 1 94.81 391 ILE B CA 1
ATOM 7710 C C . ILE B 1 391 ? 9.68 -31.719 -4.648 1 94.81 391 ILE B C 1
ATOM 7712 O O . ILE B 1 391 ? 9.711 -32.031 -5.84 1 94.81 391 ILE B O 1
ATOM 7716 N N . SER B 1 392 ? 9.57 -32.625 -3.699 1 96.94 392 SER B N 1
ATOM 7717 C CA . SER B 1 392 ? 9.625 -34.031 -3.959 1 96.94 392 SER B CA 1
ATOM 7718 C C . SER B 1 392 ? 8.461 -34.5 -4.828 1 96.94 392 SER B C 1
ATOM 7720 O O . SER B 1 392 ? 8.617 -35.344 -5.699 1 96.94 392 SER B O 1
ATOM 7722 N N . GLY B 1 393 ? 7.336 -33.906 -4.535 1 97.56 393 GLY B N 1
ATOM 7723 C CA . GLY B 1 393 ? 6.191 -34.188 -5.383 1 97.56 393 GLY B CA 1
ATOM 7724 C C . GLY B 1 393 ? 6.363 -33.719 -6.812 1 97.56 393 GLY B C 1
ATOM 7725 O O . GLY B 1 393 ? 5.922 -34.375 -7.75 1 97.56 393 GLY B O 1
ATOM 7726 N N . CYS B 1 394 ? 6.973 -32.594 -7 1 97.12 394 CYS B N 1
ATOM 7727 C CA . CYS B 1 394 ? 7.211 -32.094 -8.336 1 97.12 394 CYS B CA 1
ATOM 7728 C C . CYS B 1 394 ? 8.242 -32.906 -9.078 1 97.12 394 CYS B C 1
ATOM 7730 O O . CYS B 1 394 ? 8.133 -33.125 -10.289 1 97.12 394 CYS B O 1
ATOM 7732 N N . TRP B 1 395 ? 9.297 -33.375 -8.352 1 97.62 395 TRP B N 1
ATOM 7733 C CA . TRP B 1 395 ? 10.211 -34.375 -8.93 1 97.62 395 TRP B CA 1
ATOM 7734 C C . TRP B 1 395 ? 9.453 -35.562 -9.484 1 97.62 395 TRP B C 1
ATOM 7736 O O . TRP B 1 395 ? 9.664 -35.969 -10.633 1 97.62 395 TRP B O 1
ATOM 7746 N N . THR B 1 396 ? 8.609 -36.031 -8.656 1 98.5 396 THR B N 1
ATOM 7747 C CA . THR B 1 396 ? 7.863 -37.25 -8.969 1 98.5 396 THR B CA 1
ATOM 7748 C C . THR B 1 396 ? 6.934 -37 -10.156 1 98.5 396 THR B C 1
ATOM 7750 O O . THR B 1 396 ? 6.836 -37.844 -11.055 1 98.5 396 THR B O 1
ATOM 7753 N N . CYS B 1 397 ? 6.262 -35.906 -10.125 1 97.94 397 CYS B N 1
ATOM 7754 C CA . CYS B 1 397 ? 5.383 -35.562 -11.242 1 97.94 397 CYS B CA 1
ATOM 7755 C C . CYS B 1 397 ? 6.164 -35.469 -12.539 1 97.94 397 CYS B C 1
ATOM 7757 O O . CYS B 1 397 ? 5.664 -35.844 -13.602 1 97.94 397 CYS B O 1
ATOM 7759 N N . GLY B 1 398 ? 7.34 -34.906 -12.453 1 98.31 398 GLY B N 1
ATOM 7760 C CA . GLY B 1 398 ? 8.203 -34.875 -13.625 1 98.31 398 GLY B CA 1
ATOM 7761 C C . GLY B 1 398 ? 8.523 -36.25 -14.18 1 98.31 398 GLY B C 1
ATOM 7762 O O . GLY B 1 398 ? 8.445 -36.469 -15.391 1 98.31 398 GLY B O 1
ATOM 7763 N N . ARG B 1 399 ? 8.852 -37.188 -13.336 1 98.56 399 ARG B N 1
ATOM 7764 C CA . ARG B 1 399 ? 9.133 -38.562 -13.742 1 98.56 399 ARG B CA 1
ATOM 7765 C C . ARG B 1 399 ? 7.926 -39.188 -14.445 1 98.56 399 ARG B C 1
ATOM 7767 O O . ARG B 1 399 ? 8.07 -39.781 -15.508 1 98.56 399 ARG B O 1
ATOM 7774 N N . ILE B 1 400 ? 6.816 -38.969 -13.828 1 98.62 400 ILE B N 1
ATOM 7775 C CA . ILE B 1 400 ? 5.59 -39.531 -14.375 1 98.62 400 ILE B CA 1
ATOM 7776 C C . ILE B 1 400 ? 5.289 -38.938 -15.734 1 98.62 400 ILE B C 1
ATOM 7778 O O . ILE B 1 400 ? 4.93 -39.625 -16.688 1 98.62 400 ILE B O 1
ATOM 7782 N N . ALA B 1 401 ? 5.441 -37.625 -15.852 1 98.62 401 ALA B N 1
ATOM 7783 C CA . ALA B 1 401 ? 5.242 -36.969 -17.125 1 98.62 401 ALA B CA 1
ATOM 7784 C C . ALA B 1 401 ? 6.195 -37.5 -18.188 1 98.62 401 ALA B C 1
ATOM 7786 O O . ALA B 1 401 ? 5.801 -37.719 -19.344 1 98.62 401 ALA B O 1
ATOM 7787 N N . GLY B 1 402 ? 7.453 -37.688 -17.797 1 98.56 402 GLY B N 1
ATOM 7788 C CA . GLY B 1 402 ? 8.438 -38.25 -18.719 1 98.56 402 GLY B CA 1
ATOM 7789 C C . GLY B 1 402 ? 8.031 -39.594 -19.297 1 98.56 402 GLY B C 1
ATOM 7790 O O . GLY B 1 402 ? 8.141 -39.812 -20.5 1 98.56 402 GLY B O 1
ATOM 7791 N N . ARG B 1 403 ? 7.508 -40.469 -18.469 1 98.25 403 ARG B N 1
ATOM 7792 C CA . ARG B 1 403 ? 7.066 -41.781 -18.891 1 98.25 403 ARG B CA 1
ATOM 7793 C C . ARG B 1 403 ? 5.91 -41.688 -19.875 1 98.25 403 ARG B C 1
ATOM 7795 O O . ARG B 1 403 ? 5.895 -42.344 -20.906 1 98.25 403 ARG B O 1
ATOM 7802 N N . HIS B 1 404 ? 5.047 -40.812 -19.562 1 98.12 404 HIS B N 1
ATOM 7803 C CA . HIS B 1 404 ? 3.85 -40.719 -20.375 1 98.12 404 HIS B CA 1
ATOM 7804 C C . HIS B 1 404 ? 4.137 -40 -21.703 1 98.12 404 HIS B C 1
ATOM 7806 O O . HIS B 1 404 ? 3.496 -40.281 -22.719 1 98.12 404 HIS B O 1
ATOM 7812 N N . MET B 1 405 ? 5.059 -39.062 -21.719 1 98.12 405 MET B N 1
ATOM 7813 C CA . MET B 1 405 ? 5.469 -38.438 -22.984 1 98.12 405 MET B CA 1
ATOM 7814 C C . MET B 1 405 ? 6.074 -39.469 -23.906 1 98.12 405 MET B C 1
ATOM 7816 O O . MET B 1 405 ? 5.766 -39.5 -25.109 1 98.12 405 MET B O 1
ATOM 7820 N N . VAL B 1 406 ? 6.934 -40.375 -23.344 1 97.81 406 VAL B N 1
ATOM 7821 C CA . VAL B 1 406 ? 7.539 -41.406 -24.156 1 97.81 406 VAL B CA 1
ATOM 7822 C C . VAL B 1 406 ? 6.453 -42.344 -24.672 1 97.81 406 VAL B C 1
ATOM 7824 O O . VAL B 1 406 ? 6.48 -42.75 -25.844 1 97.81 406 VAL B O 1
ATOM 7827 N N . GLN B 1 407 ? 5.52 -42.688 -23.781 1 96.88 407 GLN B N 1
ATOM 7828 C CA . GLN B 1 407 ? 4.402 -43.531 -24.203 1 96.88 407 GLN B CA 1
ATOM 7829 C C . GLN B 1 407 ? 3.625 -42.875 -25.344 1 96.88 407 GLN B C 1
ATOM 7831 O O . GLN B 1 407 ? 3.201 -43.562 -26.281 1 96.88 407 GLN B O 1
ATOM 7836 N N . TRP B 1 408 ? 3.422 -41.594 -25.203 1 95.38 408 TRP B N 1
ATOM 7837 C CA . TRP B 1 408 ? 2.734 -40.844 -26.25 1 95.38 408 TRP B CA 1
ATOM 7838 C C . TRP B 1 408 ? 3.486 -40.938 -27.562 1 95.38 408 TRP B C 1
ATOM 7840 O O . TRP B 1 408 ? 2.875 -41.062 -28.641 1 95.38 408 TRP B O 1
ATOM 7850 N N . LEU B 1 409 ? 4.789 -40.844 -27.562 1 95.5 409 LEU B N 1
ATOM 7851 C CA . LEU B 1 409 ? 5.629 -40.906 -28.75 1 95.5 409 LEU B CA 1
ATOM 7852 C C . LEU B 1 409 ? 5.531 -42.25 -29.422 1 95.5 409 LEU B C 1
ATOM 7854 O O . LEU B 1 409 ? 5.664 -42.375 -30.656 1 95.5 409 LEU B O 1
ATOM 7858 N N . GLU B 1 410 ? 5.277 -43.281 -28.672 1 92.25 410 GLU B N 1
ATOM 7859 C CA . GLU B 1 410 ? 5.172 -44.656 -29.188 1 92.25 410 GLU B CA 1
ATOM 7860 C C . GLU B 1 410 ? 3.795 -44.906 -29.797 1 92.25 410 GLU B C 1
ATOM 7862 O O . GLU B 1 410 ? 3.627 -45.812 -30.609 1 92.25 410 GLU B O 1
ATOM 7867 N N . GLY B 1 411 ? 2.902 -44.156 -29.406 1 87.62 411 GLY B N 1
ATOM 7868 C CA . GLY B 1 411 ? 1.55 -44.312 -29.906 1 87.62 411 GLY B CA 1
ATOM 7869 C C . GLY B 1 411 ? 1.173 -43.281 -30.953 1 87.62 411 GLY B C 1
ATOM 7870 O O . GLY B 1 411 ? 1.587 -43.375 -32.094 1 87.62 411 GLY B O 1
ATOM 7871 N N . GLU B 1 412 ? 0.562 -42.281 -30.484 1 72.19 412 GLU B N 1
ATOM 7872 C CA . GLU B 1 412 ? -0.061 -41.281 -31.328 1 72.19 412 GLU B CA 1
ATOM 7873 C C . GLU B 1 412 ? 0.917 -40.156 -31.672 1 72.19 412 GLU B C 1
ATOM 7875 O O . GLU B 1 412 ? 0.688 -39.375 -32.594 1 72.19 412 GLU B O 1
ATOM 7880 N N . GLY B 1 413 ? 1.933 -40.094 -30.906 1 66.38 413 GLY B N 1
ATOM 7881 C CA . GLY B 1 413 ? 2.869 -39 -31.047 1 66.38 413 GLY B CA 1
ATOM 7882 C C . GLY B 1 413 ? 3.783 -39.125 -32.25 1 66.38 413 GLY B C 1
ATOM 7883 O O . GLY B 1 413 ? 5.008 -39.188 -32.094 1 66.38 413 GLY B O 1
ATOM 7884 N N . THR B 1 414 ? 3.053 -39.25 -33.438 1 69.25 414 THR B N 1
ATOM 7885 C CA . THR B 1 414 ? 3.73 -39.5 -34.688 1 69.25 414 THR B CA 1
ATOM 7886 C C . THR B 1 414 ? 4.512 -38.281 -35.156 1 69.25 414 THR B C 1
ATOM 7888 O O . THR B 1 414 ? 4.582 -37.281 -34.438 1 69.25 414 THR B O 1
ATOM 7891 N N . GLU B 1 415 ? 4.922 -38.344 -36.344 1 78.31 415 GLU B N 1
ATOM 7892 C CA . GLU B 1 415 ? 5.754 -37.312 -36.969 1 78.31 415 GLU B CA 1
ATOM 7893 C C . GLU B 1 415 ? 5.016 -36 -37.062 1 78.31 415 GLU B C 1
ATOM 7895 O O . GLU B 1 415 ? 3.807 -35.969 -37.281 1 78.31 415 GLU B O 1
ATOM 7900 N N . VAL B 1 416 ? 5.605 -34.938 -36.531 1 82.5 416 VAL B N 1
ATOM 7901 C CA . VAL B 1 416 ? 5.109 -33.594 -36.594 1 82.5 416 VAL B CA 1
ATOM 7902 C C . VAL B 1 416 ? 5.41 -32.969 -37.969 1 82.5 416 VAL B C 1
ATOM 7904 O O . VAL B 1 416 ? 6.535 -33.094 -38.469 1 82.5 416 VAL B O 1
ATOM 7907 N N . PRO B 1 417 ? 4.348 -32.5 -38.594 1 82.38 417 PRO B N 1
ATOM 7908 C CA . PRO B 1 417 ? 4.578 -31.875 -39.906 1 82.38 417 PRO B CA 1
ATOM 7909 C C . PRO B 1 417 ? 5.488 -30.656 -39.812 1 82.38 417 PRO B C 1
ATOM 7911 O O . PRO B 1 417 ? 5.773 -30.172 -38.719 1 82.38 417 PRO B O 1
ATOM 7914 N N . GLU B 1 418 ? 5.91 -30.281 -41 1 91.44 418 GLU B N 1
ATOM 7915 C CA . GLU B 1 418 ? 6.695 -29.062 -41.094 1 91.44 418 GLU B CA 1
ATOM 7916 C C . GLU B 1 418 ? 5.883 -27.859 -40.594 1 91.44 418 GLU B C 1
ATOM 7918 O O . GLU B 1 418 ? 4.684 -27.766 -40.875 1 91.44 418 GLU B O 1
ATOM 7923 N N . LEU B 1 419 ? 6.523 -27.031 -39.938 1 95.5 419 LEU B N 1
ATOM 7924 C CA . LEU B 1 419 ? 5.863 -25.859 -39.406 1 95.5 419 LEU B CA 1
ATOM 7925 C C . LEU B 1 419 ? 5.449 -24.891 -40.5 1 95.5 419 LEU B C 1
ATOM 7927 O O . LEU B 1 419 ? 6.191 -24.703 -41.469 1 95.5 419 LEU B O 1
ATOM 7931 N N . ASP B 1 420 ? 4.328 -24.344 -40.469 1 95.06 420 ASP B N 1
ATOM 7932 C CA . ASP B 1 420 ? 3.871 -23.328 -41.406 1 95.06 420 ASP B CA 1
ATOM 7933 C C . ASP B 1 420 ? 4.738 -22.078 -41.312 1 95.06 420 ASP B C 1
ATOM 7935 O O . ASP B 1 420 ? 4.758 -21.391 -40.281 1 95.06 420 ASP B O 1
ATOM 7939 N N . PRO B 1 421 ? 5.398 -21.781 -42.406 1 95.44 421 PRO B N 1
ATOM 7940 C CA . PRO B 1 421 ? 6.273 -20.594 -42.375 1 95.44 421 PRO B CA 1
ATOM 7941 C C . PRO B 1 421 ? 5.52 -19.312 -42.031 1 95.44 421 PRO B C 1
ATOM 7943 O O . PRO B 1 421 ? 6.086 -18.422 -41.406 1 95.44 421 PRO B O 1
ATOM 7946 N N . GLY B 1 422 ? 4.316 -19.266 -42.531 1 96.25 422 GLY B N 1
ATOM 7947 C CA . GLY B 1 422 ? 3.504 -18.109 -42.188 1 96.25 422 GLY B CA 1
ATOM 7948 C C . GLY B 1 422 ? 3.238 -17.984 -40.688 1 96.25 422 GLY B C 1
ATOM 7949 O O . GLY B 1 422 ? 3.277 -16.875 -40.156 1 96.25 422 GLY B O 1
ATOM 7950 N N . LEU B 1 423 ? 2.963 -19.094 -40.094 1 95.88 423 LEU B N 1
ATOM 7951 C CA . LEU B 1 423 ? 2.738 -19.109 -38.656 1 95.88 423 LEU B CA 1
ATOM 7952 C C . LEU B 1 423 ? 4.004 -18.719 -37.906 1 95.88 423 LEU B C 1
ATOM 7954 O O . LEU B 1 423 ? 3.943 -17.922 -36.969 1 95.88 423 LEU B O 1
ATOM 7958 N N . VAL B 1 424 ? 5.125 -19.203 -38.281 1 96.5 424 VAL B N 1
ATOM 7959 C CA . VAL B 1 424 ? 6.406 -18.906 -37.625 1 96.5 424 VAL B CA 1
ATOM 7960 C C . VAL B 1 424 ? 6.695 -17.406 -37.75 1 96.5 424 VAL B C 1
ATOM 7962 O O . VAL B 1 424 ? 7.137 -16.781 -36.781 1 96.5 424 VAL B O 1
ATOM 7965 N N . ALA B 1 425 ? 6.453 -16.859 -38.938 1 97 425 ALA B N 1
ATOM 7966 C CA . ALA B 1 425 ? 6.68 -15.438 -39.156 1 97 425 ALA B CA 1
ATOM 7967 C C . ALA B 1 425 ? 5.785 -14.594 -38.25 1 97 425 ALA B C 1
ATOM 7969 O O . ALA B 1 425 ? 6.211 -13.562 -37.75 1 97 425 ALA B O 1
ATOM 7970 N N . GLN B 1 426 ? 4.578 -15 -38.156 1 96.88 426 GLN B N 1
ATOM 7971 C CA . GLN B 1 426 ? 3.629 -14.297 -37.312 1 96.88 426 GLN B CA 1
ATOM 7972 C C . GLN B 1 426 ? 4.078 -14.328 -35.844 1 96.88 426 GLN B C 1
ATOM 7974 O O . GLN B 1 426 ? 4.008 -13.312 -35.156 1 96.88 426 GLN B O 1
ATOM 7979 N N . LEU B 1 427 ? 4.504 -15.43 -35.375 1 97.44 427 LEU B N 1
ATOM 7980 C CA . LEU B 1 427 ? 4.957 -15.586 -34 1 97.44 427 LEU B CA 1
ATOM 7981 C C . LEU B 1 427 ? 6.223 -14.773 -33.75 1 97.44 427 LEU B C 1
ATOM 7983 O O . LEU B 1 427 ? 6.402 -14.211 -32.656 1 97.44 427 LEU B O 1
ATOM 7987 N N . GLU B 1 428 ? 7.051 -14.75 -34.75 1 97.94 428 GLU B N 1
ATOM 7988 C CA . GLU B 1 428 ? 8.258 -13.938 -34.656 1 97.94 428 GLU B CA 1
ATOM 7989 C C . GLU B 1 428 ? 7.918 -12.461 -34.469 1 97.94 428 GLU B C 1
ATOM 7991 O O . GLU B 1 428 ? 8.492 -11.781 -33.625 1 97.94 428 GLU B O 1
ATOM 7996 N N . ALA B 1 429 ? 7.027 -12.039 -35.312 1 97.25 429 ALA B N 1
ATOM 7997 C CA . ALA B 1 429 ? 6.602 -10.648 -35.25 1 97.25 429 ALA B CA 1
ATOM 7998 C C . ALA B 1 429 ? 6.012 -10.312 -33.875 1 97.25 429 ALA B C 1
ATOM 8000 O O . ALA B 1 429 ? 6.285 -9.242 -33.344 1 97.25 429 ALA B O 1
ATOM 8001 N N . ARG B 1 430 ? 5.254 -11.18 -33.375 1 97.06 430 ARG B N 1
ATOM 8002 C CA . ARG B 1 430 ? 4.641 -10.977 -32.062 1 97.06 430 ARG B CA 1
ATOM 8003 C C . ARG B 1 430 ? 5.691 -10.953 -30.953 1 97.06 430 ARG B C 1
ATOM 8005 O O . ARG B 1 430 ? 5.617 -10.141 -30.031 1 97.06 430 ARG B O 1
ATOM 8012 N N . THR B 1 431 ? 6.621 -11.812 -31.062 1 98.12 431 THR B N 1
ATOM 8013 C CA . THR B 1 431 ? 7.668 -11.945 -30.047 1 98.12 431 THR B CA 1
ATOM 8014 C C . THR B 1 431 ? 8.438 -10.633 -29.906 1 98.12 431 THR B C 1
ATOM 8016 O O . THR B 1 431 ? 8.711 -10.195 -28.781 1 98.12 431 THR B O 1
ATOM 8019 N N . PHE B 1 432 ? 8.719 -9.992 -31 1 98 432 PHE B N 1
ATOM 8020 C CA . PHE B 1 432 ? 9.617 -8.852 -30.969 1 98 432 PHE B CA 1
ATOM 8021 C C . PHE B 1 432 ? 8.852 -7.543 -31.125 1 98 432 PHE B C 1
ATOM 8023 O O . PHE B 1 432 ? 9.453 -6.473 -31.266 1 98 432 PHE B O 1
ATOM 8030 N N . ALA B 1 433 ? 7.555 -7.617 -31.109 1 97.44 433 ALA B N 1
ATOM 8031 C CA . ALA B 1 433 ? 6.699 -6.461 -31.375 1 97.44 433 ALA B CA 1
ATOM 8032 C C . ALA B 1 433 ? 7.047 -5.301 -30.453 1 97.44 433 ALA B C 1
ATOM 8034 O O . ALA B 1 433 ? 7.156 -4.152 -30.891 1 97.44 433 ALA B O 1
ATOM 8035 N N . PRO B 1 434 ? 7.25 -5.48 -29.094 1 97.5 434 PRO B N 1
ATOM 8036 C CA . PRO B 1 434 ? 7.57 -4.348 -28.219 1 97.5 434 PRO B CA 1
ATOM 8037 C C . PRO B 1 434 ? 8.867 -3.646 -28.609 1 97.5 434 PRO B C 1
ATOM 8039 O O . PRO B 1 434 ? 8.977 -2.424 -28.469 1 97.5 434 PRO B O 1
ATOM 8042 N N . LEU B 1 435 ? 9.852 -4.406 -29.047 1 96.5 435 LEU B N 1
ATOM 8043 C CA . LEU B 1 435 ? 11.125 -3.846 -29.5 1 96.5 435 LEU B CA 1
ATOM 8044 C C . LEU B 1 435 ? 10.93 -3.014 -30.766 1 96.5 435 LEU B C 1
ATOM 8046 O O . LEU B 1 435 ? 11.516 -1.938 -30.906 1 96.5 435 LEU B O 1
ATOM 8050 N N . GLU B 1 436 ? 10.156 -3.57 -31.672 1 95.69 436 GLU B N 1
ATOM 8051 C CA . GLU B 1 436 ? 9.891 -2.885 -32.938 1 95.69 436 GLU B CA 1
ATOM 8052 C C . GLU B 1 436 ? 9.141 -1.578 -32.719 1 95.69 436 GLU B C 1
ATOM 8054 O O . GLU B 1 436 ? 9.414 -0.574 -33.375 1 95.69 436 GLU B O 1
ATOM 8059 N N . ARG B 1 437 ? 8.242 -1.608 -31.812 1 96.06 437 ARG B N 1
ATOM 8060 C CA . ARG B 1 437 ? 7.48 -0.404 -31.5 1 96.06 437 ARG B CA 1
ATOM 8061 C C . ARG B 1 437 ? 8.383 0.677 -30.922 1 96.06 437 ARG B C 1
ATOM 8063 O O . ARG B 1 437 ? 8.203 1.863 -31.203 1 96.06 437 ARG B O 1
ATOM 8070 N N . TRP B 1 438 ? 9.266 0.267 -30.047 1 95 438 TRP B N 1
ATOM 8071 C CA . TRP B 1 438 ? 10.203 1.219 -29.469 1 95 438 TRP B CA 1
ATOM 8072 C C . TRP B 1 438 ? 11 1.933 -30.547 1 95 438 TRP B C 1
ATOM 8074 O O . TRP B 1 438 ? 11.195 3.148 -30.484 1 95 438 TRP B O 1
ATOM 8084 N N . SER B 1 439 ? 11.469 1.2 -31.562 1 92.5 439 SER B N 1
ATOM 8085 C CA . SER B 1 439 ? 12.312 1.741 -32.625 1 92.5 439 SER B CA 1
ATOM 8086 C C . SER B 1 439 ? 11.562 2.773 -33.469 1 92.5 439 SER B C 1
ATOM 8088 O O . SER B 1 439 ? 12.172 3.615 -34.125 1 92.5 439 SER B O 1
ATOM 8090 N N . LYS B 1 440 ? 10.305 2.762 -33.344 1 92.25 440 LYS B N 1
ATOM 8091 C CA . LYS B 1 440 ? 9.484 3.643 -34.156 1 92.25 440 LYS B CA 1
ATOM 8092 C C . LYS B 1 440 ? 8.906 4.789 -33.344 1 92.25 440 LYS B C 1
ATOM 8094 O O . LYS B 1 440 ? 8.148 5.609 -33.844 1 92.25 440 LYS B O 1
ATOM 8099 N N . GLN B 1 441 ? 9.344 4.848 -32.125 1 89.44 441 GLN B N 1
ATOM 8100 C CA . GLN B 1 441 ? 8.758 5.82 -31.188 1 89.44 441 GLN B CA 1
ATOM 8101 C C . GLN B 1 441 ? 9.344 7.211 -31.422 1 89.44 441 GLN B C 1
ATOM 8103 O O . GLN B 1 441 ? 10.484 7.344 -31.875 1 89.44 441 GLN B O 1
ATOM 8108 N N . GLU B 1 442 ? 8.445 8.164 -31.172 1 89.38 442 GLU B N 1
ATOM 8109 C CA . GLU B 1 442 ? 8.922 9.523 -30.922 1 89.38 442 GLU B CA 1
ATOM 8110 C C . GLU B 1 442 ? 9.164 9.766 -29.438 1 89.38 442 GLU B C 1
ATOM 8112 O O . GLU B 1 442 ? 8.547 9.117 -28.578 1 89.38 442 GLU B O 1
ATOM 8117 N N . PHE B 1 443 ? 10.125 10.625 -29.156 1 88.94 443 PHE B N 1
ATOM 8118 C CA . PHE B 1 443 ? 10.516 10.789 -27.766 1 88.94 443 PHE B CA 1
ATOM 8119 C C . PHE B 1 443 ? 10.406 12.25 -27.344 1 88.94 443 PHE B C 1
ATOM 8121 O O . PHE B 1 443 ? 10.656 13.156 -28.141 1 88.94 443 PHE B O 1
ATOM 8128 N N . PHE B 1 444 ? 9.945 12.391 -26.078 1 85 444 PHE B N 1
ATOM 8129 C CA . PHE B 1 444 ? 10.062 13.695 -25.438 1 85 444 PHE B CA 1
ATOM 8130 C C . PHE B 1 444 ? 11.531 14.047 -25.188 1 85 444 PHE B C 1
ATOM 8132 O O . PHE B 1 444 ? 12.406 13.195 -25.312 1 85 444 PHE B O 1
ATOM 8139 N N . THR B 1 445 ? 11.664 15.281 -24.703 1 85.12 445 THR B N 1
ATOM 8140 C CA . THR B 1 445 ? 13.016 15.766 -24.469 1 85.12 445 THR B CA 1
ATOM 8141 C C . THR B 1 445 ? 13.68 15.016 -23.328 1 85.12 445 THR B C 1
ATOM 8143 O O . THR B 1 445 ? 14.906 14.914 -23.266 1 85.12 445 THR B O 1
ATOM 8146 N N . ASN B 1 446 ? 12.82 14.453 -22.531 1 78.5 446 ASN B N 1
ATOM 8147 C CA . ASN B 1 446 ? 13.375 13.758 -21.375 1 78.5 446 ASN B CA 1
ATOM 8148 C C . ASN B 1 446 ? 13.633 12.281 -21.672 1 78.5 446 ASN B C 1
ATOM 8150 O O . ASN B 1 446 ? 14.008 11.523 -20.781 1 78.5 446 ASN B O 1
ATOM 8154 N N . GLY B 1 447 ? 13.414 11.859 -22.906 1 82.56 447 GLY B N 1
ATOM 8155 C CA . GLY B 1 447 ? 13.742 10.5 -23.312 1 82.56 447 GLY B CA 1
ATOM 8156 C C . GLY B 1 447 ? 12.578 9.539 -23.156 1 82.56 447 GLY B C 1
ATOM 8157 O O . GLY B 1 447 ? 12.672 8.375 -23.547 1 82.56 447 GLY B O 1
ATOM 8158 N N . LYS B 1 448 ? 11.508 10.039 -22.609 1 85.19 448 LYS B N 1
ATOM 8159 C CA . LYS B 1 448 ? 10.328 9.18 -22.484 1 85.19 448 LYS B CA 1
ATOM 8160 C C . LYS B 1 448 ? 9.57 9.102 -23.797 1 85.19 448 LYS B C 1
ATOM 8162 O O . LYS B 1 448 ? 9.461 10.102 -24.531 1 85.19 448 LYS B O 1
ATOM 8167 N N . PRO B 1 449 ? 9.109 7.875 -24.141 1 89.81 449 PRO B N 1
ATOM 8168 C CA . PRO B 1 449 ? 8.336 7.77 -25.391 1 89.81 449 PRO B CA 1
ATOM 8169 C C . PRO B 1 449 ? 7.023 8.547 -25.328 1 89.81 449 PRO B C 1
ATOM 8171 O O . PRO B 1 449 ? 6.363 8.578 -24.297 1 89.81 449 PRO B O 1
ATOM 8174 N N . VAL B 1 450 ? 6.652 9.148 -26.438 1 85.94 450 VAL B N 1
ATOM 8175 C CA . VAL B 1 450 ? 5.445 9.953 -26.531 1 85.94 450 VAL B CA 1
ATOM 8176 C C . VAL B 1 450 ? 4.211 9.055 -26.469 1 85.94 450 VAL B C 1
ATOM 8178 O O . VAL B 1 450 ? 3.225 9.383 -25.812 1 85.94 450 VAL B O 1
ATOM 8181 N N . ARG B 1 451 ? 4.203 7.926 -27.141 1 86.5 451 ARG B N 1
ATOM 8182 C CA . ARG B 1 451 ? 3.039 7.047 -27.219 1 86.5 451 ARG B CA 1
ATOM 8183 C C . ARG B 1 451 ? 3.363 5.664 -26.656 1 86.5 451 ARG B C 1
ATOM 8185 O O . ARG B 1 451 ? 2.504 4.781 -26.641 1 86.5 451 ARG B O 1
ATOM 8192 N N . GLY B 1 452 ? 4.383 5.445 -26.062 1 92.44 452 GLY B N 1
ATOM 8193 C CA . GLY B 1 452 ? 4.777 4.125 -25.594 1 92.44 452 GLY B CA 1
ATOM 8194 C C . GLY B 1 452 ? 4.652 3.975 -24.078 1 92.44 452 GLY B C 1
ATOM 8195 O O . GLY B 1 452 ? 4.742 4.957 -23.344 1 92.44 452 GLY B O 1
ATOM 8196 N N . ILE B 1 453 ? 4.277 2.742 -23.672 1 94.94 453 ILE B N 1
ATOM 8197 C CA . ILE B 1 453 ? 4.223 2.377 -22.25 1 94.94 453 ILE B CA 1
ATOM 8198 C C . ILE B 1 453 ? 5.359 1.416 -21.922 1 94.94 453 ILE B C 1
ATOM 8200 O O . ILE B 1 453 ? 5.5 0.367 -22.562 1 94.94 453 ILE B O 1
ATOM 8204 N N . LEU B 1 454 ? 6.156 1.779 -20.953 1 95 454 LEU B N 1
ATOM 8205 C CA . LEU B 1 454 ? 7.25 0.908 -20.547 1 95 454 LEU B CA 1
ATOM 8206 C C . LEU B 1 454 ? 6.738 -0.257 -19.703 1 95 454 LEU B C 1
ATOM 8208 O O . LEU B 1 454 ? 5.699 -0.143 -19.047 1 95 454 LEU B O 1
ATOM 8212 N N . PRO B 1 455 ? 7.438 -1.407 -19.703 1 96 455 PRO B N 1
ATOM 8213 C CA . PRO B 1 455 ? 6.977 -2.59 -18.969 1 96 455 PRO B CA 1
ATOM 8214 C C . PRO B 1 455 ? 6.734 -2.311 -17.484 1 96 455 PRO B C 1
ATOM 8216 O O . PRO B 1 455 ? 5.73 -2.754 -16.922 1 96 455 PRO B O 1
ATOM 8219 N N . ARG B 1 456 ? 7.598 -1.569 -16.891 1 92.88 456 ARG B N 1
ATOM 8220 C CA . ARG B 1 456 ? 7.453 -1.275 -15.461 1 92.88 456 ARG B CA 1
ATOM 8221 C C . ARG B 1 456 ? 6.188 -0.473 -15.195 1 92.88 456 ARG B C 1
ATOM 8223 O O . ARG B 1 456 ? 5.527 -0.667 -14.164 1 92.88 456 ARG B O 1
ATOM 8230 N N . GLU B 1 457 ? 5.883 0.43 -16.062 1 92.19 457 GLU B N 1
ATOM 8231 C CA . GLU B 1 457 ? 4.68 1.246 -15.914 1 92.19 457 GLU B CA 1
ATOM 8232 C C . GLU B 1 457 ? 3.42 0.391 -16 1 92.19 457 GLU B C 1
ATOM 8234 O O . GLU B 1 457 ? 2.5 0.543 -15.195 1 92.19 457 GLU B O 1
ATOM 8239 N N . MET B 1 458 ? 3.391 -0.422 -16.969 1 95.81 458 MET B N 1
ATOM 8240 C CA . MET B 1 458 ? 2.221 -1.279 -17.141 1 95.81 458 MET B CA 1
ATOM 8241 C C . MET B 1 458 ? 2.105 -2.287 -16 1 95.81 458 MET B C 1
ATOM 8243 O O . MET B 1 458 ? 1.002 -2.59 -15.547 1 95.81 458 MET B O 1
ATOM 8247 N N . GLU B 1 459 ? 3.256 -2.83 -15.562 1 95.06 459 GLU B N 1
ATOM 8248 C CA . GLU B 1 459 ? 3.271 -3.746 -14.422 1 95.06 459 GLU B CA 1
ATOM 8249 C C . GLU B 1 459 ? 2.688 -3.086 -13.18 1 95.06 459 GLU B C 1
ATOM 8251 O O . GLU B 1 459 ? 1.862 -3.684 -12.484 1 95.06 459 GLU B O 1
ATOM 8256 N N . THR B 1 460 ? 3.111 -1.895 -12.938 1 92.56 460 THR B N 1
ATOM 8257 C CA . THR B 1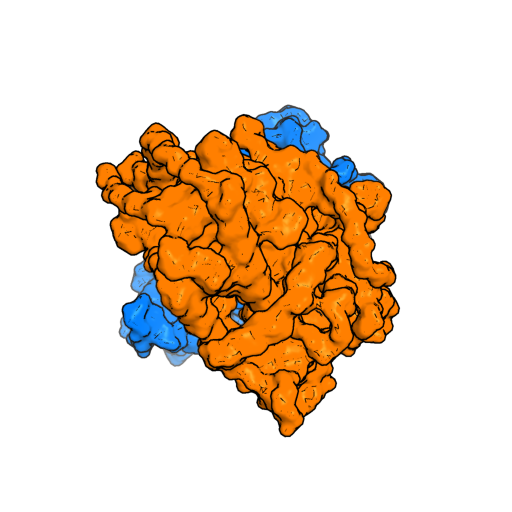 460 ? 2.648 -1.158 -11.766 1 92.56 460 THR B CA 1
ATOM 8258 C C . THR B 1 460 ? 1.14 -0.939 -11.828 1 92.56 460 THR B C 1
ATOM 8260 O O . THR B 1 460 ? 0.444 -1.097 -10.82 1 92.56 460 THR B O 1
ATOM 8263 N N . HIS B 1 461 ? 0.685 -0.554 -12.992 1 93.5 461 HIS B N 1
ATOM 8264 C CA . HIS B 1 461 ? -0.748 -0.344 -13.156 1 93.5 461 HIS B CA 1
ATOM 8265 C C . HIS B 1 461 ? -1.526 -1.633 -12.922 1 93.5 461 HIS B C 1
ATOM 8267 O O . HIS B 1 461 ? -2.541 -1.63 -12.219 1 93.5 461 HIS B O 1
ATOM 8273 N N . MET B 1 462 ? -1.042 -2.684 -13.477 1 96.88 462 MET B N 1
ATOM 8274 C CA . MET B 1 462 ? -1.659 -3.996 -13.305 1 96.88 462 MET B CA 1
ATOM 8275 C C . MET B 1 462 ? -1.705 -4.391 -11.836 1 96.88 462 MET B C 1
ATOM 8277 O O . MET B 1 462 ? -2.752 -4.801 -11.328 1 96.88 462 MET B O 1
ATOM 8281 N N . GLN B 1 463 ? -0.602 -4.227 -11.164 1 95.12 463 GLN B N 1
ATOM 8282 C CA . GLN B 1 463 ? -0.485 -4.625 -9.766 1 95.12 463 GLN B CA 1
ATOM 8283 C C . GLN B 1 463 ? -1.393 -3.781 -8.883 1 95.12 463 GLN B C 1
ATOM 8285 O O . GLN B 1 463 ? -1.983 -4.289 -7.926 1 95.12 463 GLN B O 1
ATOM 8290 N N . ASN B 1 464 ? -1.504 -2.529 -9.203 1 93.56 464 ASN B N 1
ATOM 8291 C CA . ASN B 1 464 ? -2.395 -1.653 -8.445 1 93.56 464 ASN B CA 1
ATOM 8292 C C . ASN B 1 464 ? -3.852 -2.084 -8.586 1 93.56 464 ASN B C 1
ATOM 8294 O O . ASN B 1 464 ? -4.602 -2.074 -7.605 1 93.56 464 ASN B O 1
ATOM 8298 N N . VAL B 1 465 ? -4.238 -2.432 -9.789 1 96.5 465 VAL B N 1
ATOM 8299 C CA . VAL B 1 465 ? -5.613 -2.865 -10.031 1 96.5 465 VAL B CA 1
ATOM 8300 C C . VAL B 1 465 ? -5.906 -4.129 -9.234 1 96.5 465 VAL B C 1
ATOM 8302 O O . VAL B 1 465 ? -6.926 -4.215 -8.547 1 96.5 465 VAL B O 1
ATOM 8305 N N . MET B 1 466 ? -5 -5.062 -9.281 1 98.06 466 MET B N 1
ATOM 8306 C CA . MET B 1 466 ? -5.223 -6.336 -8.602 1 98.06 466 MET B CA 1
ATOM 8307 C C . MET B 1 466 ? -5.219 -6.152 -7.086 1 98.06 466 MET B C 1
ATOM 8309 O O . MET B 1 466 ? -6.016 -6.77 -6.379 1 98.06 466 MET B O 1
ATOM 8313 N N . GLU B 1 467 ? -4.344 -5.328 -6.586 1 95.44 467 GLU B N 1
ATOM 8314 C CA . GLU B 1 467 ? -4.254 -5.062 -5.156 1 95.44 467 GLU B CA 1
ATOM 8315 C C . GLU B 1 467 ? -5.52 -4.383 -4.641 1 95.44 467 GLU B C 1
ATOM 8317 O O . GLU B 1 467 ? -6.051 -4.758 -3.592 1 95.44 467 GLU B O 1
ATOM 8322 N N . ASP B 1 468 ? -6.035 -3.455 -5.41 1 94.88 468 ASP B N 1
ATOM 8323 C CA . ASP B 1 468 ? -7.137 -2.615 -4.949 1 94.88 468 ASP B CA 1
ATOM 8324 C C . ASP B 1 468 ? -8.477 -3.318 -5.137 1 94.88 468 ASP B C 1
ATOM 8326 O O . ASP B 1 468 ? -9.414 -3.092 -4.367 1 94.88 468 ASP B O 1
ATOM 8330 N N . TYR B 1 469 ? -8.555 -4.195 -6.191 1 97.31 469 TYR B N 1
ATOM 8331 C CA . TYR B 1 469 ? -9.906 -4.582 -6.574 1 97.31 469 TYR B CA 1
ATOM 8332 C C . TYR B 1 469 ? -10.039 -6.102 -6.645 1 97.31 469 TYR B C 1
ATOM 8334 O O . TYR B 1 469 ? -11.133 -6.625 -6.863 1 97.31 469 TYR B O 1
ATOM 8342 N N . CYS B 1 470 ? -8.969 -6.84 -6.48 1 98.12 470 CYS B N 1
ATOM 8343 C CA . CYS B 1 470 ? -9.062 -8.289 -6.594 1 98.12 470 CYS B CA 1
ATOM 8344 C C . CYS B 1 470 ? -8.461 -8.969 -5.375 1 98.12 470 CYS B C 1
ATOM 8346 O O . CYS B 1 470 ? -7.609 -9.852 -5.508 1 98.12 470 CYS B O 1
ATOM 8348 N N . GLY B 1 471 ? -8.836 -8.539 -4.262 1 96.62 471 GLY B N 1
ATOM 8349 C CA . GLY B 1 471 ? -8.547 -9.234 -3.018 1 96.62 471 GLY B CA 1
ATOM 8350 C C . GLY B 1 471 ? -7.113 -9.062 -2.557 1 96.62 471 GLY B C 1
ATOM 8351 O O . GLY B 1 471 ? -6.469 -10.031 -2.145 1 96.62 471 GLY B O 1
ATOM 8352 N N . GLY B 1 472 ? -6.508 -7.871 -2.617 1 94.75 472 GLY B N 1
ATOM 8353 C CA . GLY B 1 472 ? -5.176 -7.586 -2.098 1 94.75 472 GLY B CA 1
ATOM 8354 C C . GLY B 1 472 ? -5.156 -7.383 -0.596 1 94.75 472 GLY B C 1
ATOM 8355 O O . GLY B 1 472 ? -6.168 -7.59 0.079 1 94.75 472 GLY B O 1
ATOM 8356 N N . ARG B 1 473 ? -4.027 -6.98 -0.059 1 92.06 473 ARG B N 1
ATOM 8357 C CA . ARG B 1 473 ? -3.816 -6.812 1.375 1 92.06 473 ARG B CA 1
ATOM 8358 C C . ARG B 1 473 ? -4.668 -5.672 1.923 1 92.06 473 ARG B C 1
ATOM 8360 O O . ARG B 1 473 ? -5.145 -5.734 3.057 1 92.06 473 ARG B O 1
ATOM 8367 N N . ILE B 1 474 ? -4.902 -4.711 1.085 1 90.38 474 ILE B N 1
ATOM 8368 C CA . ILE B 1 474 ? -5.57 -3.494 1.532 1 90.38 474 ILE B CA 1
ATOM 8369 C C . ILE B 1 474 ? -7.039 -3.795 1.831 1 90.38 474 ILE B C 1
ATOM 8371 O O . ILE B 1 474 ? -7.703 -3.037 2.543 1 90.38 474 ILE B O 1
ATOM 8375 N N . ARG B 1 475 ? -7.523 -4.91 1.307 1 93.88 475 ARG B N 1
ATOM 8376 C CA . ARG B 1 475 ? -8.898 -5.332 1.547 1 93.88 475 ARG B CA 1
ATOM 8377 C C . ARG B 1 475 ? -8.945 -6.582 2.42 1 93.88 475 ARG B C 1
ATOM 8379 O O . ARG B 1 475 ? -9.938 -7.309 2.422 1 93.88 475 ARG B O 1
ATOM 8386 N N . TYR B 1 476 ? -7.852 -6.879 3.109 1 93.69 476 TYR B N 1
ATOM 8387 C CA . TYR B 1 476 ? -7.734 -8.047 3.975 1 93.69 476 TYR B CA 1
ATOM 8388 C C . TYR B 1 476 ? -8.078 -9.328 3.217 1 93.69 476 TYR B C 1
ATOM 8390 O O . TYR B 1 476 ? -8.727 -10.219 3.76 1 93.69 476 TYR B O 1
ATOM 8398 N N . PHE B 1 477 ? -7.805 -9.352 1.923 1 95.88 477 PHE B N 1
ATOM 8399 C CA . PHE B 1 477 ? -7.84 -10.5 1.026 1 95.88 477 PHE B CA 1
ATOM 8400 C C . PHE B 1 477 ? -9.281 -10.93 0.759 1 95.88 477 PHE B C 1
ATOM 8402 O O . PHE B 1 477 ? -9.531 -12.094 0.441 1 95.88 477 PHE B O 1
ATOM 8409 N N . THR B 1 478 ? -10.273 -10.055 0.958 1 96.38 478 THR B N 1
ATOM 8410 C CA . THR B 1 478 ? -11.664 -10.344 0.616 1 96.38 478 THR B CA 1
ATOM 8411 C C . THR B 1 478 ? -11.977 -9.883 -0.806 1 96.38 478 THR B C 1
ATOM 8413 O O . THR B 1 478 ? -11.312 -8.984 -1.334 1 96.38 478 THR B O 1
ATOM 8416 N N . VAL B 1 479 ? -12.93 -10.531 -1.443 1 97.25 479 VAL B N 1
ATOM 8417 C CA . VAL B 1 479 ? -13.367 -10.172 -2.789 1 97.25 479 VAL B CA 1
ATOM 8418 C C . VAL B 1 479 ? -14.898 -10.078 -2.824 1 97.25 479 VAL B C 1
ATOM 8420 O O . VAL B 1 479 ? -15.578 -10.609 -1.94 1 97.25 479 VAL B O 1
ATOM 8423 N N . SER B 1 480 ? -15.43 -9.383 -3.779 1 97.25 480 SER B N 1
ATOM 8424 C CA . SER B 1 480 ? -16.859 -9.266 -4.051 1 97.25 480 SER B CA 1
ATOM 8425 C C . SER B 1 480 ? -17.109 -8.953 -5.523 1 97.25 480 SER B C 1
ATOM 8427 O O . SER B 1 480 ? -16.219 -8.516 -6.238 1 97.25 480 SER B O 1
ATOM 8429 N N . GLU B 1 481 ? -18.312 -9.219 -5.945 1 97.06 481 GLU B N 1
ATOM 8430 C CA . GLU B 1 481 ? -18.656 -9.039 -7.352 1 97.06 481 GLU B CA 1
ATOM 8431 C C . GLU B 1 481 ? -18.391 -7.602 -7.801 1 97.06 481 GLU B C 1
ATOM 8433 O O . GLU B 1 481 ? -17.797 -7.375 -8.859 1 97.06 481 GLU B O 1
ATOM 8438 N N . PRO B 1 482 ? -18.797 -6.551 -7.023 1 95.88 482 PRO B N 1
ATOM 8439 C CA . PRO B 1 482 ? -18.547 -5.18 -7.469 1 95.88 482 PRO B CA 1
ATOM 8440 C C . PRO B 1 482 ? -17.062 -4.879 -7.652 1 95.88 482 PRO B C 1
ATOM 8442 O O . PRO B 1 482 ? -16.688 -4.242 -8.633 1 95.88 482 PRO B O 1
ATOM 8445 N N . TYR B 1 483 ? -16.25 -5.312 -6.703 1 97.06 483 TYR B N 1
ATOM 8446 C CA . TYR B 1 483 ? -14.812 -5.117 -6.824 1 97.06 483 TYR B CA 1
ATOM 8447 C C . TYR B 1 483 ? -14.25 -5.891 -8.016 1 97.06 483 TYR B C 1
ATOM 8449 O O . TYR B 1 483 ? -13.438 -5.363 -8.773 1 97.06 483 TYR B O 1
ATOM 8457 N N . LEU B 1 484 ? -14.672 -7.129 -8.219 1 98.12 484 LEU B N 1
ATOM 8458 C CA . LEU B 1 484 ? -14.18 -7.965 -9.305 1 98.12 484 LEU B CA 1
ATOM 8459 C C . LEU B 1 484 ? -14.57 -7.387 -10.656 1 98.12 484 LEU B C 1
ATOM 8461 O O . LEU B 1 484 ? -13.82 -7.508 -11.625 1 98.12 484 LEU B O 1
ATOM 8465 N N . GLU B 1 485 ? -15.742 -6.824 -10.727 1 96.94 485 GLU B N 1
ATOM 8466 C CA . GLU B 1 485 ? -16.188 -6.207 -11.969 1 96.94 485 GLU B CA 1
ATOM 8467 C C . GLU B 1 485 ? -15.273 -5.051 -12.367 1 96.94 485 GLU B C 1
ATOM 8469 O O . GLU B 1 485 ? -14.953 -4.879 -13.547 1 96.94 485 GLU B O 1
ATOM 8474 N N . ILE B 1 486 ? -14.891 -4.227 -11.391 1 95.75 486 ILE B N 1
ATOM 8475 C CA . ILE B 1 486 ? -13.961 -3.135 -11.672 1 95.75 486 ILE B CA 1
ATOM 8476 C C . ILE B 1 486 ? -12.617 -3.703 -12.109 1 95.75 486 ILE B C 1
ATOM 8478 O O . ILE B 1 486 ? -12.023 -3.225 -13.078 1 95.75 486 ILE B O 1
ATOM 8482 N N . ALA B 1 487 ? -12.109 -4.742 -11.406 1 97.94 487 ALA B N 1
ATOM 8483 C CA . ALA B 1 487 ? -10.859 -5.398 -11.789 1 97.94 487 ALA B CA 1
ATOM 8484 C C . ALA B 1 487 ? -10.93 -5.902 -13.227 1 97.94 487 ALA B C 1
ATOM 8486 O O . ALA B 1 487 ? -9.992 -5.699 -14.008 1 97.94 487 ALA B O 1
ATOM 8487 N N . ARG B 1 488 ? -12.039 -6.566 -13.57 1 97.94 488 ARG B N 1
ATOM 8488 C CA . ARG B 1 488 ? -12.25 -7.102 -14.914 1 97.94 488 ARG B CA 1
ATOM 8489 C C . ARG B 1 488 ? -12.148 -6 -15.961 1 97.94 488 ARG B C 1
ATOM 8491 O O . ARG B 1 488 ? -11.391 -6.129 -16.922 1 97.94 488 ARG B O 1
ATOM 8498 N N . ARG B 1 489 ? -12.883 -4.938 -15.742 1 95.94 489 ARG B N 1
ATOM 8499 C CA . ARG B 1 489 ? -12.914 -3.846 -16.703 1 95.94 489 ARG B CA 1
ATOM 8500 C C . ARG B 1 489 ? -11.523 -3.248 -16.906 1 95.94 489 ARG B C 1
ATOM 8502 O O . ARG B 1 489 ? -11.102 -3.004 -18.031 1 95.94 489 ARG B O 1
ATOM 8509 N N . ARG B 1 490 ? -10.852 -3.02 -15.805 1 96 490 ARG B N 1
ATOM 8510 C CA . ARG B 1 490 ? -9.555 -2.348 -15.875 1 96 490 ARG B CA 1
ATOM 8511 C C . ARG B 1 490 ? -8.492 -3.266 -16.469 1 96 490 ARG B C 1
ATOM 8513 O O . ARG B 1 490 ? -7.652 -2.824 -17.25 1 96 490 ARG B O 1
ATOM 8520 N N . ILE B 1 491 ? -8.438 -4.516 -16.094 1 98.12 491 ILE B N 1
ATOM 8521 C CA . ILE B 1 491 ? -7.465 -5.461 -16.625 1 98.12 491 ILE B CA 1
ATOM 8522 C C . ILE B 1 491 ? -7.754 -5.711 -18.109 1 98.12 491 ILE B C 1
ATOM 8524 O O . ILE B 1 491 ? -6.828 -5.809 -18.922 1 98.12 491 ILE B O 1
ATOM 8528 N N . ASP B 1 492 ? -9.047 -5.812 -18.5 1 97.12 492 ASP B N 1
ATOM 8529 C CA . ASP B 1 492 ? -9.406 -5.988 -19.906 1 97.12 492 ASP B CA 1
ATOM 8530 C C . ASP B 1 492 ? -8.938 -4.801 -20.734 1 97.12 492 ASP B C 1
ATOM 8532 O O . ASP B 1 492 ? -8.5 -4.977 -21.875 1 97.12 492 ASP B O 1
ATOM 8536 N N . ARG B 1 493 ? -9.039 -3.643 -20.188 1 95.31 493 ARG B N 1
ATOM 8537 C CA . ARG B 1 493 ? -8.547 -2.469 -20.891 1 95.31 493 ARG B CA 1
ATOM 8538 C C . ARG B 1 493 ? -7.051 -2.576 -21.156 1 95.31 493 ARG B C 1
ATOM 8540 O O . ARG B 1 493 ? -6.578 -2.234 -22.25 1 95.31 493 ARG B O 1
ATOM 8547 N N . LEU B 1 494 ? -6.285 -3.008 -20.125 1 96.5 494 LEU B N 1
ATOM 8548 C CA . LEU B 1 494 ? -4.852 -3.201 -20.312 1 96.5 494 LEU B CA 1
ATOM 8549 C C . LEU B 1 494 ? -4.586 -4.238 -21.391 1 96.5 494 LEU B C 1
ATOM 8551 O O . LEU B 1 494 ? -3.76 -4.016 -22.281 1 96.5 494 LEU B O 1
ATOM 8555 N N . ARG B 1 495 ? -5.301 -5.312 -21.406 1 96.62 495 ARG B N 1
ATOM 8556 C CA . ARG B 1 495 ? -5.062 -6.445 -22.281 1 96.62 495 ARG B CA 1
ATOM 8557 C C . ARG B 1 495 ? -5.496 -6.125 -23.719 1 96.62 495 ARG B C 1
ATOM 8559 O O . ARG B 1 495 ? -4.797 -6.465 -24.672 1 96.62 495 ARG B O 1
ATOM 8566 N N . ARG B 1 496 ? -6.598 -5.441 -23.891 1 95.19 496 ARG B N 1
ATOM 8567 C CA . ARG B 1 496 ? -7.219 -5.273 -25.203 1 95.19 496 ARG B CA 1
ATOM 8568 C C . ARG B 1 496 ? -6.777 -3.967 -25.859 1 95.19 496 ARG B C 1
ATOM 8570 O O . ARG B 1 496 ? -6.59 -3.906 -27.062 1 95.19 496 ARG B O 1
ATOM 8577 N N . ASP B 1 497 ? -6.605 -2.955 -24.969 1 93.06 497 ASP B N 1
ATOM 8578 C CA . ASP B 1 497 ? -6.473 -1.625 -25.547 1 93.06 497 ASP B CA 1
ATOM 8579 C C . ASP B 1 497 ? -5.066 -1.068 -25.328 1 93.06 497 ASP B C 1
ATOM 8581 O O . ASP B 1 497 ? -4.613 -0.202 -26.078 1 93.06 497 ASP B O 1
ATOM 8585 N N . GLN B 1 498 ? -4.375 -1.561 -24.344 1 94.44 498 GLN B N 1
ATOM 8586 C CA . GLN B 1 498 ? -3.158 -0.843 -23.984 1 94.44 498 GLN B CA 1
ATOM 8587 C C . GLN B 1 498 ? -1.913 -1.643 -24.359 1 94.44 498 GLN B C 1
ATOM 8589 O O . GLN B 1 498 ? -0.834 -1.073 -24.531 1 94.44 498 GLN B O 1
ATOM 8594 N N . LEU B 1 499 ? -1.955 -2.943 -24.5 1 95.81 499 LEU B N 1
ATOM 8595 C CA . LEU B 1 499 ? -0.809 -3.781 -24.828 1 95.81 499 LEU B CA 1
ATOM 8596 C C . LEU B 1 499 ? -0.182 -3.344 -26.156 1 95.81 499 LEU B C 1
ATOM 8598 O O . LEU B 1 499 ? 1.022 -3.51 -26.359 1 95.81 499 LEU B O 1
ATOM 8602 N N . ARG B 1 500 ? -0.993 -2.809 -27.062 1 94.81 500 ARG B N 1
ATOM 8603 C CA . ARG B 1 500 ? -0.501 -2.385 -28.359 1 94.81 500 ARG B CA 1
ATOM 8604 C C . ARG B 1 500 ? 0.508 -1.249 -28.234 1 94.81 500 ARG B C 1
ATOM 8606 O O . ARG B 1 500 ? 1.244 -0.951 -29.172 1 94.81 500 ARG B O 1
ATOM 8613 N N . TYR B 1 501 ? 0.56 -0.604 -27.031 1 95.94 501 TYR B N 1
ATOM 8614 C CA . TYR B 1 501 ? 1.467 0.516 -26.812 1 95.94 501 TYR B CA 1
ATOM 8615 C C . TYR B 1 501 ? 2.674 0.086 -25.984 1 95.94 501 TYR B C 1
ATOM 8617 O O . TYR B 1 501 ? 3.551 0.899 -25.688 1 95.94 501 TYR B O 1
ATOM 8625 N N . LEU B 1 502 ? 2.748 -1.161 -25.594 1 97.75 502 LEU B N 1
ATOM 8626 C CA . LEU B 1 502 ? 3.869 -1.675 -24.812 1 97.75 502 LEU B CA 1
ATOM 8627 C C . LEU B 1 502 ? 5.152 -1.663 -25.625 1 97.75 502 LEU B C 1
ATOM 8629 O O . LEU B 1 502 ? 5.191 -2.201 -26.734 1 97.75 502 LEU B O 1
ATOM 8633 N N . VAL B 1 503 ? 6.207 -1.038 -25.141 1 97.62 503 VAL B N 1
ATOM 8634 C CA . VAL B 1 503 ? 7.48 -0.927 -25.844 1 97.62 503 VAL B CA 1
ATOM 8635 C C . VAL B 1 503 ? 8.602 -1.471 -24.953 1 97.62 503 VAL B C 1
ATOM 8637 O O . VAL B 1 503 ? 8.438 -1.614 -23.75 1 97.62 503 VAL B O 1
ATOM 8640 N N . ALA B 1 504 ? 9.664 -1.846 -25.547 1 97.06 504 ALA B N 1
ATOM 8641 C CA . ALA B 1 504 ? 10.859 -2.338 -24.875 1 97.06 504 ALA B CA 1
ATOM 8642 C C . ALA B 1 504 ? 12.117 -1.745 -25.484 1 97.06 504 ALA B C 1
ATOM 8644 O O . ALA B 1 504 ? 12.297 -1.792 -26.703 1 97.06 504 ALA B O 1
ATOM 8645 N N . ARG B 1 505 ? 13.078 -1.151 -24.781 1 95.75 505 ARG B N 1
ATOM 8646 C CA . ARG B 1 505 ? 14.258 -0.433 -25.25 1 95.75 505 ARG B CA 1
ATOM 8647 C C . ARG B 1 505 ? 15.344 -1.403 -25.703 1 95.75 505 ARG B C 1
ATOM 8649 O O . ARG B 1 505 ? 16.172 -1.065 -26.562 1 95.75 505 ARG B O 1
ATOM 8656 N N . ASP B 1 506 ? 15.375 -2.576 -25 1 96.31 506 ASP B N 1
ATOM 8657 C CA . ASP B 1 506 ? 16.391 -3.59 -25.234 1 96.31 506 ASP B CA 1
ATOM 8658 C C . ASP B 1 506 ? 15.875 -4.984 -24.891 1 96.31 506 ASP B C 1
ATOM 8660 O O . ASP B 1 506 ? 14.68 -5.164 -24.641 1 96.31 506 ASP B O 1
ATOM 8664 N N . LEU B 1 507 ? 16.719 -5.984 -24.953 1 96.5 507 LEU B N 1
ATOM 8665 C CA . LEU B 1 507 ? 16.312 -7.371 -24.734 1 96.5 507 LEU B CA 1
ATOM 8666 C C . LEU B 1 507 ? 15.891 -7.594 -23.297 1 96.5 507 LEU B C 1
ATOM 8668 O O . LEU B 1 507 ? 15 -8.406 -23.016 1 96.5 507 LEU B O 1
ATOM 8672 N N . PHE B 1 508 ? 16.484 -6.914 -22.422 1 95 508 PHE B N 1
ATOM 8673 C CA . PHE B 1 508 ? 16.109 -7.004 -21.016 1 95 508 PHE B CA 1
ATOM 8674 C C . PHE B 1 508 ? 14.672 -6.527 -20.797 1 95 508 PHE B C 1
ATOM 8676 O O . PHE B 1 508 ? 13.891 -7.188 -20.109 1 95 508 PHE B O 1
ATOM 8683 N N . GLU B 1 509 ? 14.352 -5.414 -21.406 1 96.25 509 GLU B N 1
ATOM 8684 C CA . GLU B 1 509 ? 12.992 -4.891 -21.281 1 96.25 509 GLU B CA 1
ATOM 8685 C C . GLU B 1 509 ? 12 -5.73 -22.078 1 96.25 509 GLU B C 1
ATOM 8687 O O . GLU B 1 509 ? 10.812 -5.762 -21.766 1 96.25 509 GLU B O 1
ATOM 8692 N N . LEU B 1 510 ? 12.516 -6.379 -23.109 1 97.81 510 LEU B N 1
ATOM 8693 C CA . LEU B 1 510 ? 11.625 -7.281 -23.844 1 97.81 510 LEU B CA 1
ATOM 8694 C C . LEU B 1 510 ? 11.172 -8.43 -22.953 1 97.81 510 LEU B C 1
ATOM 8696 O O . LEU B 1 510 ? 10 -8.82 -22.984 1 97.81 510 LEU B O 1
ATOM 8700 N N . GLU B 1 511 ? 12.109 -8.953 -22.141 1 96.94 511 GLU B N 1
ATOM 8701 C CA . GLU B 1 511 ? 11.742 -9.969 -21.156 1 96.94 511 GLU B CA 1
ATOM 8702 C C . GLU B 1 511 ? 10.672 -9.453 -20.203 1 96.94 511 GLU B C 1
ATOM 8704 O O . GLU B 1 511 ? 9.688 -10.141 -19.922 1 96.94 511 GLU B O 1
ATOM 8709 N N . ARG B 1 512 ? 10.906 -8.266 -19.734 1 96.31 512 ARG B N 1
ATOM 8710 C CA . ARG B 1 512 ? 9.969 -7.68 -18.781 1 96.31 512 ARG B CA 1
ATOM 8711 C C . ARG B 1 512 ? 8.609 -7.438 -19.438 1 96.31 512 ARG B C 1
ATOM 8713 O O . ARG B 1 512 ? 7.574 -7.559 -18.797 1 96.31 512 ARG B O 1
ATOM 8720 N N . ALA B 1 513 ? 8.664 -7.039 -20.672 1 98.12 513 ALA B N 1
ATOM 8721 C CA . ALA B 1 513 ? 7.426 -6.844 -21.422 1 98.12 513 ALA B CA 1
ATOM 8722 C C . ALA B 1 513 ? 6.629 -8.141 -21.5 1 98.12 513 ALA B C 1
ATOM 8724 O O . ALA B 1 513 ? 5.418 -8.148 -21.266 1 98.12 513 ALA B O 1
ATOM 8725 N N . TRP B 1 514 ? 7.254 -9.164 -21.75 1 98.25 514 TRP B N 1
ATOM 8726 C CA . TRP B 1 514 ? 6.574 -10.453 -21.844 1 98.25 514 TRP B CA 1
ATOM 8727 C C . TRP B 1 514 ? 6.109 -10.93 -20.469 1 98.25 514 TRP B C 1
ATOM 8729 O O . TRP B 1 514 ? 5.066 -11.578 -20.359 1 98.25 514 TRP B O 1
ATOM 8739 N N . ASP B 1 515 ? 6.926 -10.602 -19.422 1 97.06 515 ASP B N 1
ATOM 8740 C CA . ASP B 1 515 ? 6.449 -10.891 -18.062 1 97.06 515 ASP B CA 1
ATOM 8741 C C . ASP B 1 515 ? 5.086 -10.25 -17.812 1 97.06 515 ASP B C 1
ATOM 8743 O O . ASP B 1 515 ? 4.184 -10.891 -17.281 1 97.06 515 ASP B O 1
ATOM 8747 N N . VAL B 1 516 ? 4.977 -9.047 -18.25 1 97.69 516 VAL B N 1
ATOM 8748 C CA . VAL B 1 516 ? 3.734 -8.312 -18.047 1 97.69 516 VAL B CA 1
ATOM 8749 C C . VAL B 1 516 ? 2.617 -8.938 -18.875 1 97.69 516 VAL B C 1
ATOM 8751 O O . VAL B 1 516 ? 1.493 -9.102 -18.391 1 97.69 516 VAL B O 1
ATOM 8754 N N . ILE B 1 517 ? 2.926 -9.258 -20.125 1 98.44 517 ILE B N 1
ATOM 8755 C CA . ILE B 1 517 ? 1.952 -9.883 -21.016 1 98.44 517 ILE B CA 1
ATOM 8756 C C . ILE B 1 517 ? 1.421 -11.164 -20.391 1 98.44 517 ILE B C 1
ATOM 8758 O O . ILE B 1 517 ? 0.209 -11.391 -20.344 1 98.44 517 ILE B O 1
ATOM 8762 N N . ASN B 1 518 ? 2.318 -11.938 -19.891 1 98.44 518 ASN B N 1
ATOM 8763 C CA . ASN B 1 518 ? 1.938 -13.195 -19.25 1 98.44 518 ASN B CA 1
ATOM 8764 C C . ASN B 1 518 ? 1.129 -12.961 -17.984 1 98.44 518 ASN B C 1
ATOM 8766 O O . ASN B 1 518 ? 0.127 -13.641 -17.75 1 98.44 518 ASN B O 1
ATOM 8770 N N . ARG B 1 519 ? 1.53 -12.039 -17.172 1 98.12 519 ARG B N 1
ATOM 8771 C CA . ARG B 1 519 ? 0.83 -11.766 -15.922 1 98.12 519 ARG B CA 1
ATOM 8772 C C . ARG B 1 519 ? -0.58 -11.25 -16.188 1 98.12 519 ARG B C 1
ATOM 8774 O O . ARG B 1 519 ? -1.507 -11.539 -15.43 1 98.12 519 ARG B O 1
ATOM 8781 N N . LEU B 1 520 ? -0.711 -10.5 -17.234 1 98.62 520 LEU B N 1
ATOM 8782 C CA . LEU B 1 520 ? -2.037 -9.992 -17.578 1 98.62 520 LEU B CA 1
ATOM 8783 C C . LEU B 1 520 ? -2.977 -11.141 -17.938 1 98.62 520 LEU B C 1
ATOM 8785 O O . LEU B 1 520 ? -4.164 -11.102 -17.609 1 98.62 520 LEU B O 1
ATOM 8789 N N . ASP B 1 521 ? -2.465 -12.125 -18.609 1 98.56 521 ASP B N 1
ATOM 8790 C CA . ASP B 1 521 ? -3.248 -13.336 -18.859 1 98.56 521 ASP B CA 1
ATOM 8791 C C . ASP B 1 521 ? -3.652 -14.008 -17.547 1 98.56 521 ASP B C 1
ATOM 8793 O O . ASP B 1 521 ? -4.797 -14.445 -17.406 1 98.56 521 ASP B O 1
ATOM 8797 N N . CYS B 1 522 ? -2.738 -14.078 -16.641 1 98.69 522 CYS B N 1
ATOM 8798 C CA . CYS B 1 522 ? -3.01 -14.68 -15.344 1 98.69 522 CYS B CA 1
ATOM 8799 C C . CYS B 1 522 ? -4.074 -13.891 -14.594 1 98.69 522 CYS B C 1
ATOM 8801 O O . CYS B 1 522 ? -4.918 -14.469 -13.914 1 98.69 522 CYS B O 1
ATOM 8803 N N . CYS B 1 523 ? -3.984 -12.555 -14.695 1 98.81 523 CYS B N 1
ATOM 8804 C CA . CYS B 1 523 ? -4.988 -11.719 -14.055 1 98.81 523 CYS B CA 1
ATOM 8805 C C . CYS B 1 523 ? -6.391 -12.086 -14.523 1 98.81 523 CYS B C 1
ATOM 8807 O O . CYS B 1 523 ? -7.312 -12.203 -13.719 1 98.81 523 CYS B O 1
ATOM 8809 N N . GLN B 1 524 ? -6.543 -12.266 -15.828 1 98.88 524 GLN B N 1
ATOM 8810 C CA . GLN B 1 524 ? -7.852 -12.641 -16.359 1 98.88 524 GLN B CA 1
ATOM 8811 C C . GLN B 1 524 ? -8.312 -13.977 -15.781 1 98.88 524 GLN B C 1
ATOM 8813 O O . GLN B 1 524 ? -9.469 -14.125 -15.391 1 98.88 524 GLN B O 1
ATOM 8818 N N . LEU B 1 525 ? -7.398 -14.938 -15.75 1 98.88 525 LEU B N 1
ATOM 8819 C CA . LEU B 1 525 ? -7.73 -16.25 -15.203 1 98.88 525 LEU B CA 1
ATOM 8820 C C . LEU B 1 525 ? -8.219 -16.109 -13.758 1 98.88 525 LEU B C 1
ATOM 8822 O O . LEU B 1 525 ? -9.266 -16.672 -13.398 1 98.88 525 LEU B O 1
ATOM 8826 N N . VAL B 1 526 ? -7.531 -15.359 -12.961 1 98.81 526 VAL B N 1
ATOM 8827 C CA . VAL B 1 526 ? -7.832 -15.211 -11.539 1 98.81 526 VAL B CA 1
ATOM 8828 C C . VAL B 1 526 ? -9.188 -14.531 -11.367 1 98.81 526 VAL B C 1
ATOM 8830 O O . VAL B 1 526 ? -10.062 -15.047 -10.672 1 98.81 526 VAL B O 1
ATOM 8833 N N . ILE B 1 527 ? -9.367 -13.391 -12.031 1 98.81 527 ILE B N 1
ATOM 8834 C CA . ILE B 1 527 ? -10.57 -12.586 -11.875 1 98.81 527 ILE B CA 1
ATOM 8835 C C . ILE B 1 527 ? -11.797 -13.406 -12.281 1 98.81 527 ILE B C 1
ATOM 8837 O O . ILE B 1 527 ? -12.789 -13.445 -11.547 1 98.81 527 ILE B O 1
ATOM 8841 N N . GLU B 1 528 ? -11.711 -14.109 -13.406 1 98.81 528 GLU B N 1
ATOM 8842 C CA . GLU B 1 528 ? -12.867 -14.82 -13.938 1 98.81 528 GLU B CA 1
ATOM 8843 C C . GLU B 1 528 ? -13.164 -16.078 -13.125 1 98.81 528 GLU B C 1
ATOM 8845 O O . GLU B 1 528 ? -14.328 -16.422 -12.906 1 98.81 528 GLU B O 1
ATOM 8850 N N . HIS B 1 529 ? -12.148 -16.797 -12.734 1 98.75 529 HIS B N 1
ATOM 8851 C CA . HIS B 1 529 ? -12.383 -18 -11.93 1 98.75 529 HIS B CA 1
ATOM 8852 C C . HIS B 1 529 ? -12.969 -17.641 -10.562 1 98.75 529 HIS B C 1
ATOM 8854 O O . HIS B 1 529 ? -13.898 -18.281 -10.094 1 98.75 529 HIS B O 1
ATOM 8860 N N . ILE B 1 530 ? -12.406 -16.641 -9.883 1 98.38 530 ILE B N 1
ATOM 8861 C CA . ILE B 1 530 ? -12.93 -16.203 -8.594 1 98.38 530 ILE B CA 1
ATOM 8862 C C . ILE B 1 530 ? -14.359 -15.711 -8.758 1 98.38 530 ILE B C 1
ATOM 8864 O O . ILE B 1 530 ? -15.219 -15.977 -7.914 1 98.38 530 ILE B O 1
ATOM 8868 N N . SER B 1 531 ? -14.594 -14.977 -9.852 1 98.19 531 SER B N 1
ATOM 8869 C CA . SER B 1 531 ? -15.93 -14.453 -10.102 1 98.19 531 SER B CA 1
ATOM 8870 C C . SER B 1 531 ? -16.922 -15.578 -10.367 1 98.19 531 SER B C 1
ATOM 8872 O O . SER B 1 531 ? -18.094 -15.484 -9.992 1 98.19 531 SER B O 1
ATOM 8874 N N . TYR B 1 532 ? -16.531 -16.625 -11.008 1 98.25 532 TYR B N 1
ATOM 8875 C CA . TYR B 1 532 ? -17.391 -17.734 -11.398 1 98.25 532 TYR B CA 1
ATOM 8876 C C . TYR B 1 532 ? -17.906 -18.484 -10.172 1 98.25 532 TYR B C 1
ATOM 8878 O O . TYR B 1 532 ? -19.062 -18.906 -10.133 1 98.25 532 TYR B O 1
ATOM 8886 N N . ARG B 1 533 ? -17.047 -18.688 -9.25 1 96.94 533 ARG B N 1
ATOM 8887 C CA . ARG B 1 533 ? -17.422 -19.422 -8.039 1 96.94 533 ARG B CA 1
ATOM 8888 C C . ARG B 1 533 ? -18.188 -18.531 -7.066 1 96.94 533 ARG B C 1
ATOM 8890 O O . ARG B 1 533 ? -17.609 -17.578 -6.512 1 96.94 533 ARG B O 1
ATOM 8897 N N . LYS B 1 534 ? -19.453 -18.828 -6.785 1 97.62 534 LYS B N 1
ATOM 8898 C CA . LYS B 1 534 ? -20.297 -18.031 -5.906 1 97.62 534 LYS B CA 1
ATOM 8899 C C . LYS B 1 534 ? -20.422 -18.672 -4.523 1 97.62 534 LYS B C 1
ATOM 8901 O O . LYS B 1 534 ? -21.516 -19.062 -4.109 1 97.62 534 LYS B O 1
ATOM 8906 N N . GLU B 1 535 ? -19.328 -18.781 -3.842 1 97.81 535 GLU B N 1
ATOM 8907 C CA . GLU B 1 535 ? -19.156 -19.328 -2.498 1 97.81 535 GLU B CA 1
ATOM 8908 C C . GLU B 1 535 ? -17.812 -18.922 -1.904 1 97.81 535 GLU B C 1
ATOM 8910 O O . GLU B 1 535 ? -16.969 -18.344 -2.598 1 97.81 535 GLU B O 1
ATOM 8915 N N . THR B 1 536 ? -17.688 -19.141 -0.646 1 96.94 536 THR B N 1
ATOM 8916 C CA . THR B 1 536 ? -16.375 -19.078 0.001 1 96.94 536 THR B CA 1
ATOM 8917 C C . THR B 1 536 ? -15.875 -20.484 0.339 1 96.94 536 THR B C 1
ATOM 8919 O O . THR B 1 536 ? -16.156 -21 1.42 1 96.94 536 THR B O 1
ATOM 8922 N N . ARG B 1 537 ? -15.203 -21.047 -0.555 1 94.94 537 ARG B N 1
ATOM 8923 C CA . ARG B 1 537 ? -14.641 -22.391 -0.397 1 94.94 537 ARG B CA 1
ATOM 8924 C C . ARG B 1 537 ? -13.258 -22.328 0.231 1 94.94 537 ARG B C 1
ATOM 8926 O O . ARG B 1 537 ? -12.898 -23.188 1.039 1 94.94 537 ARG B O 1
ATOM 8933 N N . TYR B 1 538 ? -12.445 -21.406 -0.185 1 95 538 TYR B N 1
ATOM 8934 C CA . TYR B 1 538 ? -11.07 -21.25 0.273 1 95 538 TYR B CA 1
ATOM 8935 C C . TYR B 1 538 ? -10.945 -20.094 1.248 1 95 538 TYR B C 1
ATOM 8937 O O . TYR B 1 538 ? -10.188 -19.141 1.007 1 95 538 TYR B O 1
ATOM 8945 N N . LEU B 1 539 ? -11.625 -20.203 2.377 1 95.12 539 LEU B N 1
ATOM 8946 C CA . LEU B 1 539 ? -11.633 -19.188 3.414 1 95.12 539 LEU B CA 1
ATOM 8947 C C . LEU B 1 539 ? -10.211 -18.75 3.762 1 95.12 539 LEU B C 1
ATOM 8949 O O . LEU B 1 539 ? -9.344 -19.609 4.012 1 95.12 539 LEU B O 1
ATOM 8953 N N . GLY B 1 540 ? -9.914 -17.469 3.746 1 94.69 540 GLY B N 1
ATOM 8954 C CA . GLY B 1 540 ? -8.578 -16.953 4.016 1 94.69 540 GLY B CA 1
ATOM 8955 C C . GLY B 1 540 ? -7.805 -16.609 2.758 1 94.69 540 GLY B C 1
ATOM 8956 O O . GLY B 1 540 ? -7.277 -15.5 2.631 1 94.69 540 GLY B O 1
ATOM 8957 N N . PHE B 1 541 ? -7.832 -17.516 1.791 1 96.62 541 PHE B N 1
ATOM 8958 C CA . PHE B 1 541 ? -7.188 -17.266 0.507 1 96.62 541 PHE B CA 1
ATOM 8959 C C . PHE B 1 541 ? -8.094 -16.438 -0.403 1 96.62 541 PHE B C 1
ATOM 8961 O O . PHE B 1 541 ? -7.625 -15.523 -1.073 1 96.62 541 PHE B O 1
ATOM 8968 N N . VAL B 1 542 ? -9.336 -16.812 -0.468 1 96.5 542 VAL B N 1
ATOM 8969 C CA . VAL B 1 542 ? -10.359 -16.109 -1.218 1 96.5 542 VAL B CA 1
ATOM 8970 C C . VAL B 1 542 ? -11.664 -16.094 -0.421 1 96.5 542 VAL B C 1
ATOM 8972 O O . VAL B 1 542 ? -12.414 -17.062 -0.429 1 96.5 542 VAL B O 1
ATOM 8975 N N . THR B 1 543 ? -11.953 -15.039 0.218 1 96.38 543 THR B N 1
ATOM 8976 C CA . THR B 1 543 ? -13.188 -14.875 0.973 1 96.38 543 THR B CA 1
ATOM 8977 C C . THR B 1 543 ? -14.164 -13.969 0.223 1 96.38 543 THR B C 1
ATOM 8979 O O . THR B 1 543 ? -13.922 -12.773 0.078 1 96.38 543 THR B O 1
ATOM 8982 N N . ARG B 1 544 ? -15.219 -14.547 -0.252 1 97 544 ARG B N 1
ATOM 8983 C CA . ARG B 1 544 ? -16.281 -13.797 -0.913 1 97 544 ARG B CA 1
ATOM 8984 C C . ARG B 1 544 ? -17.234 -13.172 0.108 1 97 544 ARG B C 1
ATOM 8986 O O . ARG B 1 544 ? -18.047 -13.867 0.709 1 97 544 ARG B O 1
ATOM 8993 N N . THR B 1 545 ? -17.172 -11.844 0.198 1 95.75 545 THR B N 1
ATOM 8994 C CA . THR B 1 545 ? -18.016 -11.188 1.185 1 95.75 545 THR B CA 1
ATOM 8995 C C . THR B 1 545 ? -19.484 -11.219 0.744 1 95.75 545 THR B C 1
ATOM 8997 O O . THR B 1 545 ? -20.391 -11.203 1.579 1 95.75 545 THR B O 1
ATOM 9000 N N . ASP B 1 546 ? -19.766 -11.297 -0.548 1 96.12 546 ASP B N 1
ATOM 9001 C CA . ASP B 1 546 ? -21.125 -11.344 -1.101 1 96.12 546 ASP B CA 1
ATOM 9002 C C . ASP B 1 546 ? -21.672 -12.773 -1.106 1 96.12 546 ASP B C 1
ATOM 9004 O O . ASP B 1 546 ? -22.875 -12.984 -1.223 1 96.12 546 ASP B O 1
ATOM 9008 N N . TYR B 1 547 ? -20.859 -13.82 -1.02 1 97.06 547 TYR B N 1
ATOM 9009 C CA . TYR B 1 547 ? -21.203 -15.234 -0.891 1 97.06 547 TYR B CA 1
ATOM 9010 C C . TYR B 1 547 ? -20.375 -15.898 0.207 1 97.06 547 TYR B C 1
ATOM 9012 O O . TYR B 1 547 ? -19.531 -16.75 -0.072 1 97.06 547 TYR B O 1
ATOM 9020 N N . PRO B 1 548 ? -20.609 -15.57 1.464 1 95.5 548 PRO B N 1
ATOM 9021 C CA . PRO B 1 548 ? -19.734 -15.953 2.568 1 95.5 548 PRO B CA 1
ATOM 9022 C C . PRO B 1 548 ? -19.797 -17.438 2.883 1 95.5 548 PRO B C 1
ATOM 9024 O O . PRO B 1 548 ? -18.859 -18 3.48 1 95.5 548 PRO B O 1
ATOM 9027 N N . GLU B 1 549 ? -20.859 -18.172 2.459 1 96.25 549 GLU B N 1
ATOM 9028 C CA . GLU B 1 549 ? -21.047 -19.562 2.834 1 96.25 549 GLU B CA 1
ATOM 9029 C C . GLU B 1 549 ? -20.609 -20.5 1.704 1 96.25 549 GLU B C 1
ATOM 9031 O O . GLU B 1 549 ? -20.641 -20.109 0.533 1 96.25 549 GLU B O 1
ATOM 9036 N N . ARG B 1 550 ? -20.25 -21.703 2.045 1 95.81 550 ARG B N 1
ATOM 9037 C CA . ARG B 1 550 ? -19.984 -22.734 1.046 1 95.81 550 ARG B CA 1
ATOM 9038 C C . ARG B 1 550 ? -21.281 -23.141 0.334 1 95.81 550 ARG B C 1
ATOM 9040 O O . ARG B 1 550 ? -22.344 -23.172 0.945 1 95.81 550 ARG B O 1
ATOM 9047 N N . ASN B 1 551 ? -21.219 -23.453 -0.905 1 97 551 ASN B N 1
ATOM 9048 C CA . ASN B 1 551 ? -22.328 -23.938 -1.724 1 97 551 ASN B CA 1
ATOM 9049 C C . ASN B 1 551 ? -22 -25.25 -2.4 1 97 551 ASN B C 1
ATOM 9051 O O . ASN B 1 551 ? -21.797 -25.297 -3.615 1 97 551 ASN B O 1
ATOM 9055 N N . ASP B 1 552 ? -22.047 -26.312 -1.644 1 95.44 552 ASP B N 1
ATOM 9056 C CA . ASP B 1 552 ? -21.656 -27.641 -2.119 1 95.44 552 ASP B CA 1
ATOM 9057 C C . ASP B 1 552 ? -22.578 -28.125 -3.229 1 95.44 552 ASP B C 1
ATOM 9059 O O . ASP B 1 552 ? -22.156 -28.859 -4.125 1 95.44 552 ASP B O 1
ATOM 9063 N N . ALA B 1 553 ? -23.797 -27.719 -3.15 1 96.38 553 ALA B N 1
ATOM 9064 C CA . ALA B 1 553 ? -24.766 -28.156 -4.145 1 96.38 553 ALA B CA 1
ATOM 9065 C C . ALA B 1 553 ? -24.328 -27.766 -5.555 1 96.38 553 ALA B C 1
ATOM 9067 O O . ALA B 1 553 ? -24.516 -28.531 -6.504 1 96.38 553 ALA B O 1
ATOM 9068 N N . GLU B 1 554 ? -23.688 -26.656 -5.625 1 96.31 554 GLU B N 1
ATOM 9069 C CA . GLU B 1 554 ? -23.391 -26.156 -6.961 1 96.31 554 GLU B CA 1
ATOM 9070 C C . GLU B 1 554 ? -21.891 -26.219 -7.254 1 96.31 554 GLU B C 1
ATOM 9072 O O . GLU B 1 554 ? -21.484 -26.344 -8.406 1 96.31 554 GLU B O 1
ATOM 9077 N N . TYR B 1 555 ? -21.031 -26.188 -6.18 1 95.81 555 TYR B N 1
ATOM 9078 C CA . TYR B 1 555 ? -19.641 -25.875 -6.473 1 95.81 555 TYR B CA 1
ATOM 9079 C C . TYR B 1 555 ? -18.719 -26.938 -5.867 1 95.81 555 TYR B C 1
ATOM 9081 O O . TYR B 1 555 ? -17.5 -26.734 -5.805 1 95.81 555 TYR B O 1
ATOM 9089 N N . ASP B 1 556 ? -19.219 -27.984 -5.332 1 96.19 556 ASP B N 1
ATOM 9090 C CA . ASP B 1 556 ? -18.359 -29.109 -4.961 1 96.19 556 ASP B CA 1
ATOM 9091 C C . ASP B 1 556 ? -17.906 -29.875 -6.195 1 96.19 556 ASP B C 1
ATOM 9093 O O . ASP B 1 556 ? -18.203 -31.062 -6.34 1 96.19 556 ASP B O 1
ATOM 9097 N N . CYS B 1 557 ? -17.188 -29.234 -7.039 1 97.69 557 CYS B N 1
ATOM 9098 C CA . CYS B 1 557 ? -16.719 -29.688 -8.344 1 97.69 557 CYS B CA 1
ATOM 9099 C C . CYS B 1 557 ? -15.477 -28.906 -8.773 1 97.69 557 CYS B C 1
ATOM 9101 O O . CYS B 1 557 ? -15.047 -27.984 -8.086 1 97.69 557 CYS B O 1
ATOM 9103 N N . PHE B 1 558 ? -14.867 -29.344 -9.828 1 97.88 558 PHE B N 1
ATOM 9104 C CA . PHE B 1 558 ? -13.766 -28.594 -10.445 1 97.88 558 PHE B CA 1
ATOM 9105 C C . PHE B 1 558 ? -14.297 -27.594 -11.453 1 97.88 558 PHE B C 1
ATOM 9107 O O . PHE B 1 558 ? -15.18 -27.906 -12.25 1 97.88 558 PHE B O 1
ATOM 9114 N N . ILE B 1 559 ? -13.82 -26.375 -11.336 1 97.81 559 ILE B N 1
ATOM 9115 C CA . ILE B 1 559 ? -14.133 -25.344 -12.312 1 97.81 559 ILE B CA 1
ATOM 9116 C C . ILE B 1 559 ? -12.992 -25.203 -13.32 1 97.81 559 ILE B C 1
ATOM 9118 O O . ILE B 1 559 ? -11.844 -24.938 -12.938 1 97.81 559 ILE B O 1
ATOM 9122 N N . CYS B 1 560 ? -13.219 -25.375 -14.578 1 98.56 560 CYS B N 1
ATOM 9123 C CA . CYS B 1 560 ? -12.234 -25.297 -15.656 1 98.56 560 CYS B CA 1
ATOM 9124 C C . CYS B 1 560 ? -12.656 -24.25 -16.688 1 98.56 560 CYS B C 1
ATOM 9126 O O . CYS B 1 560 ? -13.844 -23.953 -16.828 1 98.56 560 CYS B O 1
ATOM 9128 N N . SER B 1 561 ? -11.703 -23.656 -17.328 1 98.75 561 SER B N 1
ATOM 9129 C CA . SER B 1 561 ? -12.016 -22.656 -18.344 1 98.75 561 SER B CA 1
ATOM 9130 C C . SER B 1 561 ? -11.156 -22.844 -19.594 1 98.75 561 SER B C 1
ATOM 9132 O O . SER B 1 561 ? -10.047 -23.375 -19.516 1 98.75 561 SER B O 1
ATOM 9134 N N . VAL B 1 562 ? -11.656 -22.484 -20.734 1 98.75 562 VAL B N 1
ATOM 9135 C CA . VAL B 1 562 ? -10.93 -22.391 -22 1 98.75 562 VAL B CA 1
ATOM 9136 C C . VAL B 1 562 ? -11.055 -20.984 -22.578 1 98.75 562 VAL B C 1
ATOM 9138 O O . VAL B 1 562 ? -12.141 -20.391 -22.562 1 98.75 562 VAL B O 1
ATOM 9141 N N . TRP B 1 563 ? -9.984 -20.422 -22.969 1 98.31 563 TRP B N 1
ATOM 9142 C CA . TRP B 1 563 ? -9.969 -19.078 -23.531 1 98.31 563 TRP B CA 1
ATOM 9143 C C . TRP B 1 563 ? -10.477 -19.094 -24.969 1 98.31 563 TRP B C 1
ATOM 9145 O O . TRP B 1 563 ? -10.047 -19.922 -25.781 1 98.31 563 TRP B O 1
ATOM 9155 N N . HIS B 1 564 ? -11.398 -18.234 -25.25 1 96.5 564 HIS B N 1
ATOM 9156 C CA . HIS B 1 564 ? -11.906 -18.031 -26.594 1 96.5 564 HIS B CA 1
ATOM 9157 C C . HIS B 1 564 ? -11.234 -16.828 -27.266 1 96.5 564 HIS B C 1
ATOM 9159 O O . HIS B 1 564 ? -11.617 -15.688 -27.031 1 96.5 564 HIS B O 1
ATOM 9165 N N . PRO B 1 565 ? -10.352 -17.031 -28.219 1 92.69 565 PRO B N 1
ATOM 9166 C CA . PRO B 1 565 ? -9.516 -15.953 -28.766 1 92.69 565 PRO B CA 1
ATOM 9167 C C . PRO B 1 565 ? -10.336 -14.898 -29.5 1 92.69 565 PRO B C 1
ATOM 9169 O O . PRO B 1 565 ? -9.953 -13.727 -29.531 1 92.69 565 PRO B O 1
ATOM 9172 N N . GLU B 1 566 ? -11.453 -15.188 -30.109 1 93.12 566 GLU B N 1
ATOM 9173 C CA . GLU B 1 566 ? -12.234 -14.242 -30.906 1 93.12 566 GLU B CA 1
ATOM 9174 C C . GLU B 1 566 ? -12.938 -13.234 -30 1 93.12 566 GLU B C 1
ATOM 9176 O O . GLU B 1 566 ? -12.969 -12.039 -30.297 1 93.12 566 GLU B O 1
ATOM 9181 N N . THR B 1 567 ? -13.438 -13.719 -28.891 1 94.31 567 THR B N 1
ATOM 9182 C CA . THR B 1 567 ? -14.18 -12.836 -28 1 94.31 567 THR B CA 1
ATOM 9183 C C . THR B 1 567 ? -13.32 -12.422 -26.812 1 94.31 567 THR B C 1
ATOM 9185 O O . THR B 1 567 ? -13.688 -11.516 -26.047 1 94.31 567 THR B O 1
ATOM 9188 N N . ASP B 1 568 ? -12.172 -13.062 -26.656 1 96.12 568 ASP B N 1
ATOM 9189 C CA . ASP B 1 568 ? -11.281 -12.836 -25.531 1 96.12 568 ASP B CA 1
ATOM 9190 C C . ASP B 1 568 ? -12.008 -13.047 -24.203 1 96.12 568 ASP B C 1
ATOM 9192 O O . ASP B 1 568 ? -11.977 -12.18 -23.328 1 96.12 568 ASP B O 1
ATOM 9196 N N . THR B 1 569 ? -12.742 -14.07 -24.109 1 97.25 569 THR B N 1
ATOM 9197 C CA . THR B 1 569 ? -13.477 -14.453 -22.906 1 97.25 569 THR B CA 1
ATOM 9198 C C . THR B 1 569 ? -13.133 -15.883 -22.5 1 97.25 569 THR B C 1
ATOM 9200 O O . THR B 1 569 ? -12.555 -16.641 -23.281 1 97.25 569 THR B O 1
ATOM 9203 N N . LEU B 1 570 ? -13.406 -16.25 -21.297 1 98.38 570 LEU B N 1
ATOM 9204 C CA . LEU B 1 570 ? -13.242 -17.609 -20.828 1 98.38 570 LEU B CA 1
ATOM 9205 C C . LEU B 1 570 ? -14.578 -18.344 -20.828 1 98.38 570 LEU B C 1
ATOM 9207 O O . LEU B 1 570 ? -15.602 -17.781 -20.406 1 98.38 570 LEU B O 1
ATOM 9211 N N . VAL B 1 571 ? -14.578 -19.516 -21.359 1 98.31 571 VAL B N 1
ATOM 9212 C CA . VAL B 1 571 ? -15.75 -20.391 -21.312 1 98.31 571 VAL B CA 1
ATOM 9213 C C . VAL B 1 571 ? -15.555 -21.453 -20.234 1 98.31 571 VAL B C 1
ATOM 9215 O O . VAL B 1 571 ? -14.57 -22.203 -20.266 1 98.31 571 VAL B O 1
ATOM 9218 N N . PHE B 1 572 ? -16.547 -21.547 -19.344 1 98.38 572 PHE B N 1
ATOM 9219 C CA . PHE B 1 572 ? -16.359 -22.391 -18.156 1 98.38 572 PHE B CA 1
ATOM 9220 C C . PHE B 1 572 ? -17.094 -23.719 -18.312 1 98.38 572 PHE B C 1
ATOM 9222 O O . PHE B 1 572 ? -18.125 -23.781 -19 1 98.38 572 PHE B O 1
ATOM 9229 N N . LYS B 1 573 ? -16.5 -24.672 -17.719 1 97.38 573 LYS B N 1
ATOM 9230 C CA . LYS B 1 573 ? -17.109 -25.984 -17.562 1 97.38 573 LYS B CA 1
ATOM 9231 C C . LYS B 1 573 ? -16.781 -26.594 -16.203 1 97.38 573 LYS B C 1
ATOM 9233 O O . LYS B 1 573 ? -15.758 -26.266 -15.602 1 97.38 573 LYS B O 1
ATOM 9238 N N . LYS B 1 574 ? -17.688 -27.438 -15.68 1 97.62 574 LYS B N 1
ATOM 9239 C CA . LYS B 1 574 ? -17.5 -28.094 -14.383 1 97.62 574 LYS B CA 1
ATOM 9240 C C . LYS B 1 574 ? -17.219 -29.594 -14.562 1 97.62 574 LYS B C 1
ATOM 9242 O O . LYS B 1 574 ? -17.812 -30.234 -15.43 1 97.62 574 LYS B O 1
ATOM 9247 N N . TYR B 1 575 ? -16.281 -30.094 -13.891 1 97.38 575 TYR B N 1
ATOM 9248 C CA . TYR B 1 575 ? -16.078 -31.531 -13.766 1 97.38 575 TYR B CA 1
ATOM 9249 C C . TYR B 1 575 ? -16.422 -32 -12.359 1 97.38 575 TYR B C 1
ATOM 9251 O O . TYR B 1 575 ? -16.125 -31.328 -11.375 1 97.38 575 TYR B O 1
ATOM 9259 N N . PRO B 1 576 ? -17.094 -33.094 -12.25 1 96.19 576 PRO B N 1
ATOM 9260 C CA . PRO B 1 576 ? -17.438 -33.594 -10.922 1 96.19 576 PRO B CA 1
ATOM 9261 C C . PRO B 1 576 ? -16.219 -34.031 -10.109 1 96.19 576 PRO B C 1
ATOM 9263 O O . PRO B 1 576 ? -15.234 -34.5 -10.672 1 96.19 576 PRO B O 1
ATOM 9266 N N . TYR B 1 577 ? -16.312 -33.844 -8.828 1 95.75 577 TYR B N 1
ATOM 9267 C CA . TYR B 1 577 ? -15.305 -34.312 -7.898 1 95.75 577 TYR B CA 1
ATOM 9268 C C . TYR B 1 577 ? -15.555 -35.781 -7.531 1 95.75 577 TYR B C 1
ATOM 9270 O O . TYR B 1 577 ? -16.672 -36.156 -7.141 1 95.75 577 TYR B O 1
ATOM 9278 N N . GLU B 1 578 ? -14.531 -36.562 -7.754 1 91.38 578 GLU B N 1
ATOM 9279 C CA . GLU B 1 578 ? -14.578 -37.969 -7.34 1 91.38 578 GLU B CA 1
ATOM 9280 C C . GLU B 1 578 ? -13.68 -38.219 -6.133 1 91.38 578 GLU B C 1
ATOM 9282 O O . GLU B 1 578 ? -12.453 -38.219 -6.254 1 91.38 578 GLU B O 1
ATOM 9287 N N . GLN B 1 579 ? -14.289 -38.438 -5.027 1 95.75 579 GLN B N 1
ATOM 9288 C CA . GLN B 1 579 ? -13.492 -38.75 -3.844 1 95.75 579 GLN B CA 1
ATOM 9289 C C . GLN B 1 579 ? -13.039 -40.219 -3.855 1 95.75 579 GLN B C 1
ATOM 9291 O O . GLN B 1 579 ? -13.852 -41.125 -3.725 1 95.75 579 GLN B O 1
ATOM 9296 N N . ILE B 1 580 ? -11.789 -40.406 -4.012 1 97.06 580 ILE B N 1
ATOM 9297 C CA . ILE B 1 580 ? -11.219 -41.75 -4.09 1 97.06 580 ILE B CA 1
ATOM 9298 C C . ILE B 1 580 ? -10.852 -42.25 -2.689 1 97.06 580 ILE B C 1
ATOM 9300 O O . ILE B 1 580 ? -11.141 -43.375 -2.324 1 97.06 580 ILE B O 1
ATOM 9304 N N . VAL B 1 581 ? -10.242 -41.375 -1.922 1 96.75 581 VAL B N 1
ATOM 9305 C CA . VAL B 1 581 ? -9.852 -41.719 -0.555 1 96.75 581 VAL B CA 1
ATOM 9306 C C . VAL B 1 581 ? -11.023 -41.469 0.393 1 96.75 581 VAL B C 1
ATOM 9308 O O . VAL B 1 581 ? -11.492 -40.312 0.515 1 96.75 581 VAL B O 1
ATOM 9311 N N . PRO B 1 582 ? -11.523 -42.438 1.08 1 95.06 582 PRO B N 1
ATOM 9312 C CA . PRO B 1 582 ? -12.688 -42.25 1.95 1 95.06 582 PRO B CA 1
ATOM 9313 C C . PRO B 1 582 ? -12.375 -41.406 3.182 1 95.06 582 PRO B C 1
ATOM 9315 O O . PRO B 1 582 ? -11.203 -41.188 3.51 1 95.06 582 PRO B O 1
ATOM 9318 N N . GLY B 1 583 ? -13.516 -40.906 3.809 1 94.12 583 GLY B N 1
ATOM 9319 C CA . GLY B 1 583 ? -13.383 -40.156 5.055 1 94.12 583 GLY B CA 1
ATOM 9320 C C . GLY B 1 583 ? -13.898 -38.75 4.961 1 94.12 583 GLY B C 1
ATOM 9321 O O . GLY B 1 583 ? -14.344 -38.312 3.898 1 94.12 583 GLY B O 1
ATOM 9322 N N . ASP B 1 584 ? -13.836 -38.062 6.145 1 94.56 584 ASP B N 1
ATOM 9323 C CA . ASP B 1 584 ? -14.227 -36.656 6.246 1 94.56 584 ASP B CA 1
ATOM 9324 C C . ASP B 1 584 ? -13.156 -35.75 5.656 1 94.56 584 ASP B C 1
ATOM 9326 O O . ASP B 1 584 ? -12.023 -35.719 6.129 1 94.56 584 ASP B O 1
ATOM 9330 N N . ARG B 1 585 ? -13.523 -35.031 4.645 1 94.44 585 ARG B N 1
ATOM 9331 C CA . ARG B 1 585 ? -12.555 -34.188 3.922 1 94.44 585 ARG B CA 1
ATOM 9332 C C . ARG B 1 585 ? -12 -33.094 4.809 1 94.44 585 ARG B C 1
ATOM 9334 O O . ARG B 1 585 ? -10.984 -32.469 4.484 1 94.44 585 ARG B O 1
ATOM 9341 N N . THR B 1 586 ? -12.633 -32.75 5.875 1 90.25 586 THR B N 1
ATOM 9342 C CA . THR B 1 586 ? -12.234 -31.656 6.742 1 90.25 586 THR B CA 1
ATOM 9343 C C . THR B 1 586 ? -11.438 -32.156 7.941 1 90.25 586 THR B C 1
ATOM 9345 O O . THR B 1 586 ? -11.195 -31.422 8.898 1 90.25 586 THR B O 1
ATOM 9348 N N . LYS B 1 587 ? -11.047 -33.406 7.863 1 89.88 587 LYS B N 1
ATOM 9349 C CA . LYS B 1 587 ? -10.242 -34 8.922 1 89.88 587 LYS B CA 1
ATOM 9350 C C . LYS B 1 587 ? -9.078 -34.812 8.336 1 89.88 587 LYS B C 1
ATOM 9352 O O . LYS B 1 587 ? -9.18 -35.312 7.219 1 89.88 587 LYS B O 1
ATOM 9357 N N . GLU B 1 588 ? -8.102 -34.875 9.133 1 86.75 588 GLU B N 1
ATOM 9358 C CA . GLU B 1 588 ? -7.012 -35.781 8.789 1 86.75 588 GLU B CA 1
ATOM 9359 C C . GLU B 1 588 ? -7.332 -37.219 9.227 1 86.75 588 GLU B C 1
ATOM 9361 O O . GLU B 1 588 ? -8.148 -37.438 10.117 1 86.75 588 GLU B O 1
ATOM 9366 N N . THR B 1 589 ? -6.648 -38.094 8.57 1 85.19 589 THR B N 1
ATOM 9367 C CA . THR B 1 589 ? -6.887 -39.5 8.914 1 85.19 589 THR B CA 1
ATOM 9368 C C . THR B 1 589 ? -5.961 -39.938 10.047 1 85.19 589 THR B C 1
ATOM 9370 O O . THR B 1 589 ? -6.266 -40.875 10.773 1 85.19 589 THR B O 1
ATOM 9373 N N . ILE B 1 590 ? -4.816 -39.344 10.047 1 84.94 590 ILE B N 1
ATOM 9374 C CA . ILE B 1 590 ? -3.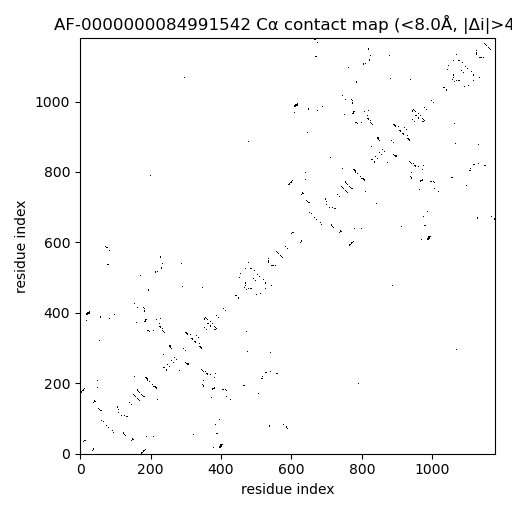869 -39.625 11.109 1 84.94 590 ILE B CA 1
ATOM 9375 C C . ILE B 1 590 ? -3.25 -38.344 11.633 1 84.94 590 ILE B C 1
ATOM 9377 O O . ILE B 1 590 ? -3.219 -37.344 10.93 1 84.94 590 ILE B O 1
#

Foldseek 3Di:
DFAEDEAEFAEEEEDLFLLRLLLLLLLCVQQHLVHAAEYEYQADQLQDDQLNLWDFKDQAAQPDDALLLVLLVLLQLQQNFFFDSLQSSLLRVCLNVLVVVLVVLPFAFDADPVRHFDDLDNGMGTGLTNCVRNSSSVSNVVSVHHYHHNWDWQAFDDDPLFTFFTWTARLPRGHIYTYGYLFYEYAAFFADLQADWPDDDPDSHQELGDHLRLQRLVQRCQVSWFKWFFLLFWDKAKPQPPHHHHCVCLCRQFVFAKAWQVGDSCLCPPPVNVVQVRSNHRRLSVLLVCVVCVVVVGDDMWRQSLPTHLVRLVCVQVVCCSRPPVVNVVCVVVVHRSNVGTTTIHITWIIAFCAASTFTAGDADRNLQHTPRHSYGYAGRRHGRNYPCGSSSRSSSSSSNSVSSSVCCVPVSDDDDDDDPVVSVVVVCVLCVQAVLVVVFDADPVRHTPQADFLSRLSVQSNHLCQQQPQHVVNSREHEPVSLVSSLVSLCCCQPPNLNRYHANGSVSSSSNSSSNSSSSSSQVNSVSSNVDQAPSRNNRYAYPNHRHDDCVVPSWIWIWTADPVVRHTDIDTHHRDDPSDDDSNDRPD/DFAEDEAEFAEEEEDLFLLRLLLLLLLCVQQHLVHAAAYEYQADQLQDDQLNLWDFKDQAAQPDDALLLVLLVLLQLQQNAFFDSLQSSLLRVCLNVLVVVLVVLPWAFDADPVRHFDDLDNGMGTGLTNCVRNSSSVSNVVSVHHYHHNWDWQAFDDDPLFTFFTWTARLPRGHIYTYGYLFYEYAAFFDDLQADWPDDDDDDHQELGDNLRLQRLVQRCQVSWFKWFFLLFWDKAKPQPPHHHHCVCLCRQFVFAKAWQVGDSCLCPPPVNVVQVRSNHRRLSVLLVCVVCVVVVGDDMWRQSLPTHLVRLVCVQVVCCSRPPVVNVVCVVVVHRSNPGTTTIHITWIIAFCAASTFTAGDADRNQQHTPRHSYGYAGRRHGRNYPCGNSSRSSSSSSNSVSSSVCCVPVSDDDDDDDPVVSVVVVCVLCVQAVLVVVFDADPVRHTPQADFLVRLSVQSNHLCQQQPQHVVNSREHEPVSLVSSLVSLCCCQPPNLNRYHANGSNSSSSNSSSNSSSSSSQVNSVNSNVDQAPSRNNRYAYPNHRHDDCVVRSWIWIWTADVVVRHTDIDTHHRDDPSDDDSNDRPD

Solvent-accessible surface area (backbone atoms only — not comparable to full-atom values): 58234 Å² total; per-residue (Å²): 133,72,57,72,46,79,44,80,33,46,34,33,29,38,20,35,31,63,11,26,12,31,15,42,28,34,23,29,71,75,53,34,88,81,57,41,40,34,36,30,17,59,44,47,43,58,62,35,61,78,42,46,67,30,43,58,53,36,64,39,37,79,77,56,86,46,44,62,43,53,48,34,38,53,29,23,49,47,63,37,45,79,56,43,48,67,47,43,41,63,34,40,75,41,28,59,60,47,50,49,50,44,36,74,70,62,48,58,62,41,54,43,97,86,66,42,73,26,68,74,53,73,34,23,32,36,32,62,19,82,49,51,25,48,52,42,32,44,36,21,51,72,37,66,38,46,72,40,59,30,31,41,74,73,42,65,37,71,57,95,80,22,35,39,30,38,33,30,33,26,57,84,78,60,30,36,36,40,37,40,17,34,26,34,35,38,18,24,52,28,27,33,74,53,33,47,50,91,60,79,84,89,40,99,63,69,56,66,60,54,66,80,22,32,14,50,36,55,23,36,42,36,72,76,46,25,36,33,24,32,36,53,46,35,32,56,51,56,18,31,55,96,49,58,39,63,39,58,55,45,38,68,65,25,51,15,49,53,25,36,55,84,65,43,48,44,34,74,69,36,63,81,37,38,77,59,47,25,84,73,25,32,60,34,52,51,51,35,51,52,51,50,38,39,75,72,51,35,35,56,39,25,36,29,36,59,71,21,44,65,74,43,46,72,44,42,58,61,57,31,54,68,64,33,45,63,48,50,52,48,28,62,75,65,72,52,48,56,73,78,37,58,43,53,39,41,70,52,63,50,34,43,32,1,22,35,85,20,19,19,22,32,42,48,52,79,74,45,27,30,32,72,32,50,41,30,28,34,21,28,25,21,22,28,32,39,46,57,21,43,58,38,30,15,29,32,38,7,31,52,33,15,47,37,49,44,51,36,46,72,60,79,32,49,88,67,74,83,77,54,64,68,58,53,51,50,51,50,50,60,72,45,38,31,44,56,48,41,76,68,54,54,64,44,96,85,65,48,51,71,74,50,40,46,36,68,59,53,41,50,53,49,8,47,42,33,22,74,23,56,33,17,72,71,52,74,21,34,38,37,68,64,29,38,52,53,32,48,54,55,52,47,42,44,66,75,67,42,51,86,32,38,22,12,93,47,57,67,37,40,52,45,34,48,34,41,55,16,35,52,46,43,50,52,46,31,53,52,36,42,64,66,51,79,29,20,64,46,47,39,42,38,30,23,58,79,28,65,53,68,43,62,93,79,56,64,38,43,60,32,31,30,52,38,82,91,78,71,44,72,48,75,50,74,43,83,60,67,83,76,68,83,78,62,46,76,37,60,77,120,133,72,56,75,46,79,44,82,35,47,34,33,29,41,19,36,31,63,11,25,12,31,14,43,27,33,23,30,70,77,54,37,90,82,57,40,38,33,36,31,18,58,44,47,43,58,62,35,62,79,42,46,69,28,43,60,55,36,67,38,38,80,76,56,86,44,44,61,43,53,47,34,39,51,28,22,49,47,64,36,45,78,55,42,48,67,46,43,42,62,34,42,75,41,30,59,58,46,52,52,50,44,36,75,70,62,49,57,62,40,54,41,99,87,66,42,72,25,69,74,52,74,35,23,31,36,32,61,20,82,50,51,25,47,52,44,31,45,37,21,50,72,37,66,37,47,73,40,59,29,31,40,73,72,40,65,37,72,57,95,78,22,34,39,32,37,32,29,32,26,56,82,77,59,30,36,37,43,36,39,16,34,26,32,34,39,18,25,50,28,26,32,74,53,32,48,48,93,59,79,85,89,44,90,59,68,56,67,59,54,66,79,20,32,13,50,36,55,24,35,40,36,75,75,44,25,34,33,25,31,36,55,47,35,32,58,50,56,18,31,56,98,48,57,40,64,38,58,56,45,38,69,65,24,52,15,51,53,24,35,56,84,66,42,48,45,34,75,68,36,64,81,37,38,76,60,47,25,86,73,25,32,61,34,51,52,50,37,51,53,50,51,38,38,74,71,50,35,34,58,38,25,35,29,37,58,72,21,45,67,73,43,47,73,44,42,57,62,57,32,54,67,62,33,46,63,49,49,50,48,27,60,74,66,72,52,48,55,72,78,36,58,44,54,38,40,71,53,62,50,33,42,32,1,21,36,85,19,19,19,21,33,41,47,52,77,76,46,27,31,31,74,32,49,41,31,28,33,20,28,24,22,22,28,32,40,44,55,22,45,60,41,30,15,30,32,37,7,30,52,32,15,48,36,49,45,52,37,47,73,60,79,32,50,87,67,75,81,77,55,64,68,57,54,51,51,51,50,50,61,70,46,38,29,44,56,48,39,75,68,56,54,64,44,96,84,68,47,50,70,76,51,38,48,37,67,57,53,41,50,52,50,8,48,42,30,21,75,23,57,32,18,74,73,52,75,21,35,37,38,68,64,30,38,51,53,30,49,54,55,52,48,42,44,66,74,67,42,51,87,32,38,23,14,94,45,57,67,39,40,52,44,34,48,35,41,55,17,34,52,46,42,48,50,47,31,52,52,37,41,64,67,50,80,30,20,65,46,48,39,44,36,28,23,56,78,28,66,53,67,44,61,91,80,57,63,36,45,60,32,32,30,52,38,80,90,78,70,44,73,50,74,49,76,42,82,60,67,83,76,68,83,78,60,45,75,39,63,78,119

InterPro domains:
  IPR003953 FAD-dependent oxidoreductase 2, FAD-binding domain [PF00890] (10-384)
  IPR015939 Fumarate reductase/succinate dehydrogenase flavoprotein-like, C-terminal [PF02910] (461-570)
  IPR027477 Succinate dehydrogenase/fumarate reductase flavoprotein, catalytic domain superfamily [G3DSA:3.90.700.10] (255-366)
  IPR027477 Succinate dehydrogenase/fumarate reductase flavoprotein, catalytic domain superfamily [SSF56425] (232-359)
  IPR030664 FAD-dependent oxidoreductase SdhA/FrdA/AprA [PTHR11632] (8-573)
  IPR036188 FAD/NAD(P)-binding domain superfamily [G3DSA:3.50.50.60] (7-581)
  IPR036188 FAD/NAD(P)-binding domain superfamily [SSF51905] (4-429)
  IPR037099 Fumarate reductase/succinate dehydrogenase flavoprotein-like, C-terminal domain superfamily [SSF46977] (454-580)